Protein 9GRO (pdb70)

Foldseek 3Di:
DAFQEKEKEWEFFDWWFKDKDKDKAQFVLLVCLCVPDQAKDKFQDLVNLVVVLVSLVVCLVVVSDDNVSSVVVSVVSVVASPPPPWMWIWGFDADPVRDGRMIMTMIMDIGAHDLLRLVQLLLQLQVVLVVCVVRPNLQLVFEAAEFEPRNSLVVSVVSSVCNNVVHDDDDPVRYHYDNVAFPWDCLCVVVLVVLQVVCLCQQQPPDDDDDQADADPPDDGNVVLLVVLLVLLVLQVVLLCVCVVPHDLQPQDPDADVVRGVVNVCVLSVVLNVQSNHRNRHRLVCLSSVLSNVLVCLLRVLSSVCPSSPNVVPPSVVSNNVSSVSSCLRPVLCSCPRDLVSLLVSLCSTRVVVVVVSLVVVVVSLVDPTGYYYYYRHHPVNVSSVVSLQVSLPDDWPDDPSPDDAADHTKMKMWIKDWDCPPDNDIWIWIWIKIWSFQDDPCSSPDDDDNSSYGHTDDIDTTDDTDTSVVSVCSSVVSSVD/DVLWAFQAKEKEWAFFDWWFKDKDKDQADFVLLVVLCVPDQAKDKFQDLVSLVVVLVSLVVCCVVVRTDNVSSVVVSVVSVVPSPPRAWMWIWHPNTMIMTMGIRGHDLLRLVQLLVQLQVVLVVCVVRDNCQLVFEAAEFEPDRRLVVSRQSSNCNNVVHPDDDPVRYHYDNVAFPFDCLLVVLLVVQQVVQFVQQDDPHAQDPPFPADPPDDGNVVLLVLLLVLLVLQVVLLVVLVVPDPLCVQDVDADPPGGVVNLCVLSVVLNVQSNDSSSDGLVSLVSVLSSLLVCLLRPLSNVCSSSPPVPCPSVVSSNVSSVNVCSRGVLCSCHDDLVSLLVSLCSGRVVVVVVSLVVLVVSVPDPHYYYYYYRHHPSNVSSVVSLLVSLPDDWPDDPSPDDAQDHTKMKMWIKIWGADPVRDIFIWTWIKIWSFQDDPCSNPDDHDNSSYGHTDDIDTTDDTHGSVVSSVSSVVSNPPD

Solvent-accessible surface area: 43621 Å² total

Structure (mmCIF, N/CA/C/O backbone):
data_9GRO
#
_entry.id   9GRO
#
_cell.length_a   114.586
_cell.length_b   114.586
_cell.length_c   172.179
_cell.angle_alpha   90.00
_cell.angle_beta   90.00
_cell.angle_gamma   120.00
#
_symmetry.space_group_name_H-M   'P 31 2 1'
#
loop_
_entity.id
_entity.type
_entity.pdbx_description
1 polymer 'Inositol hexakisphosphate and diphosphoinositol-pentakisphosphate kinase'
2 non-polymer 'ZINC ION'
3 non-polymer SPERMINE
4 non-polymer L-ornithine
5 non-polymer 1,4-DIAMINOBUTANE
6 non-polymer 1,2-ETHANEDIOL
7 non-polymer '(1R,3S,4R,5S,6R)-2,4,5,6-tetrakis(phosphonooxy)cyclohexane-1,3-diyl bis[trihydrogen (diphosphate)]'
8 non-polymer (2S)-hexane-1,2,6-triol
9 water water
#
loop_
_atom_site.group_PDB
_atom_site.id
_atom_site.type_symbol
_atom_site.label_atom_id
_atom_site.label_alt_id
_atom_site.label_comp_id
_atom_site.label_asym_id
_atom_site.label_entity_id
_atom_site.label_seq_id
_atom_site.pdbx_PDB_ins_code
_atom_site.Cartn_x
_atom_site.Cartn_y
_atom_site.Cartn_z
_atom_site.occupancy
_atom_site.B_iso_or_equiv
_atom_site.auth_seq_id
_atom_site.auth_comp_id
_atom_site.auth_asym_id
_atom_site.auth_atom_id
_atom_site.pdbx_PDB_model_num
ATOM 1 N N . TRP A 1 4 ? 2.752 -47.037 9.114 1.00 140.47 537 TRP A N 1
ATOM 2 C CA . TRP A 1 4 ? 2.922 -46.077 8.030 1.00 135.49 537 TRP A CA 1
ATOM 3 C C . TRP A 1 4 ? 3.807 -46.651 6.928 1.00 144.23 537 TRP A C 1
ATOM 4 O O . TRP A 1 4 ? 4.717 -47.437 7.192 1.00 140.85 537 TRP A O 1
ATOM 24 N N . VAL A 1 5 ? 3.526 -46.254 5.690 1.00 148.04 538 VAL A N 1
ATOM 25 C CA . VAL A 1 5 ? 4.272 -46.715 4.525 1.00 133.43 538 VAL A CA 1
ATOM 26 C C . VAL A 1 5 ? 4.505 -45.529 3.600 1.00 117.93 538 VAL A C 1
ATOM 27 O O . VAL A 1 5 ? 3.647 -44.650 3.470 1.00 114.23 538 VAL A O 1
ATOM 40 N N . PHE A 1 6 ? 5.669 -45.510 2.958 1.00 112.01 539 PHE A N 1
ATOM 41 C CA . PHE A 1 6 ? 6.058 -44.376 2.132 1.00 107.90 539 PHE A CA 1
ATOM 42 C C . PHE A 1 6 ? 5.215 -44.313 0.865 1.00 109.95 539 PHE A C 1
ATOM 43 O O . PHE A 1 6 ? 4.976 -45.326 0.205 1.00 112.95 539 PHE A O 1
ATOM 60 N N . LYS A 1 7 ? 4.764 -43.103 0.529 1.00 109.18 540 LYS A N 1
ATOM 61 C CA . LYS A 1 7 ? 3.944 -42.851 -0.651 1.00 114.07 540 LYS A CA 1
ATOM 62 C C . LYS A 1 7 ? 4.580 -41.868 -1.620 1.00 108.39 540 LYS A C 1
ATOM 63 O O . LYS A 1 7 ? 4.487 -42.063 -2.834 1.00 105.77 540 LYS A O 1
ATOM 82 N N . GLY A 1 8 ? 5.226 -40.816 -1.122 1.00 108.08 541 GLY A N 1
ATOM 83 C CA . GLY A 1 8 ? 5.783 -39.811 -2.011 1.00 109.92 541 GLY A CA 1
ATOM 84 C C . GLY A 1 8 ? 6.799 -38.938 -1.312 1.00 103.15 541 GLY A C 1
ATOM 85 O O . GLY A 1 8 ? 6.925 -38.942 -0.085 1.00 101.37 541 GLY A O 1
ATOM 89 N N . LEU A 1 9 ? 7.530 -38.177 -2.127 1.00 101.67 542 LEU A N 1
ATOM 90 C CA . LEU A 1 9 ? 8.563 -37.272 -1.639 1.00 83.92 542 LEU A CA 1
ATOM 91 C C . LEU A 1 9 ? 8.559 -36.001 -2.474 1.00 79.17 542 LEU A C 1
ATOM 92 O O . LEU A 1 9 ? 8.587 -36.064 -3.707 1.00 86.30 542 LEU A O 1
ATOM 108 N N . ALA A 1 10 ? 8.527 -34.855 -1.797 1.00 78.49 543 ALA A N 1
ATOM 109 C CA . ALA A 1 10 ? 8.691 -33.543 -2.426 1.00 77.34 543 ALA A CA 1
ATOM 110 C C . ALA A 1 10 ? 9.943 -32.916 -1.820 1.00 76.50 543 ALA A C 1
ATOM 111 O O . ALA A 1 10 ? 9.919 -32.449 -0.678 1.00 81.03 543 ALA A O 1
ATOM 118 N N . ILE A 1 11 ? 11.031 -32.902 -2.588 1.00 75.66 544 ILE A N 1
ATOM 119 C CA . ILE A 1 11 ? 12.341 -32.488 -2.102 1.00 66.58 544 ILE A CA 1
ATOM 120 C C . ILE A 1 11 ? 12.779 -31.252 -2.872 1.00 67.20 544 ILE A C 1
ATOM 121 O O . ILE A 1 11 ? 12.789 -31.253 -4.109 1.00 64.89 544 ILE A O 1
ATOM 137 N N . ILE A 1 12 ? 13.134 -30.200 -2.139 1.00 66.68 545 ILE A N 1
ATOM 138 C CA . ILE A 1 12 ? 13.688 -28.977 -2.708 1.00 63.39 545 ILE A CA 1
ATOM 139 C C . ILE A 1 12 ? 15.190 -29.002 -2.474 1.00 64.55 545 ILE A C 1
ATOM 140 O O . ILE A 1 12 ? 15.645 -29.242 -1.348 1.00 66.45 545 ILE A O 1
ATOM 156 N N . ILE A 1 13 ? 15.962 -28.763 -3.530 1.00 62.67 546 ILE A N 1
ATOM 157 C CA . ILE A 1 13 ? 17.409 -28.936 -3.503 1.00 59.06 546 ILE A CA 1
ATOM 158 C C . ILE A 1 13 ? 18.066 -27.662 -4.011 1.00 63.91 546 ILE A C 1
ATOM 159 O O . ILE A 1 13 ? 17.734 -27.177 -5.098 1.00 65.31 546 ILE A O 1
ATOM 175 N N . ALA A 1 14 ? 18.999 -27.126 -3.229 1.00 56.79 547 ALA A N 1
ATOM 176 C CA . ALA A 1 14 ? 19.740 -25.946 -3.641 1.00 53.80 547 ALA A CA 1
ATOM 177 C C . ALA A 1 14 ? 20.903 -26.342 -4.550 1.00 58.29 547 ALA A C 1
ATOM 178 O O . ALA A 1 14 ? 21.243 -27.519 -4.699 1.00 55.29 547 ALA A O 1
ATOM 185 N N . ALA A 1 15 ? 21.515 -25.335 -5.164 1.00 54.72 548 ALA A N 1
ATOM 186 C CA . ALA A 1 15 ? 22.598 -25.574 -6.105 1.00 49.11 548 ALA A CA 1
ATOM 187 C C . ALA A 1 15 ? 23.830 -26.126 -5.398 1.00 52.92 548 ALA A C 1
ATOM 188 O O . ALA A 1 15 ? 24.068 -25.865 -4.215 1.00 50.60 548 ALA A O 1
ATOM 195 N N . ALA A 1 16 ? 24.623 -26.894 -6.142 1.00 54.07 549 ALA A N 1
ATOM 196 C CA . ALA A 1 16 ? 25.861 -27.457 -5.623 1.00 58.49 549 ALA A CA 1
ATOM 197 C C . ALA A 1 16 ? 26.954 -26.385 -5.643 1.00 56.30 549 ALA A C 1
ATOM 198 O O . ALA A 1 16 ? 26.702 -25.210 -5.925 1.00 56.73 549 ALA A O 1
ATOM 205 N N . ASP A 1 17 ? 28.191 -26.791 -5.355 1.00 52.01 550 ASP A N 1
ATOM 206 C CA . ASP A 1 17 ? 29.301 -25.853 -5.229 1.00 57.14 550 ASP A CA 1
ATOM 207 C C . ASP A 1 17 ? 29.429 -24.981 -6.472 1.00 54.56 550 ASP A C 1
ATOM 208 O O . ASP A 1 17 ? 29.346 -25.464 -7.603 1.00 53.29 550 ASP A O 1
ATOM 217 N N . ALA A 1 18 ? 29.637 -23.683 -6.250 1.00 52.49 551 ALA A N 1
ATOM 218 C CA . ALA A 1 18 ? 29.703 -22.709 -7.330 1.00 54.99 551 ALA A CA 1
ATOM 219 C C . ALA A 1 18 ? 30.735 -21.644 -6.991 1.00 54.18 551 ALA A C 1
ATOM 220 O O . ALA A 1 18 ? 31.135 -21.482 -5.836 1.00 48.32 551 ALA A O 1
ATOM 227 N N . THR A 1 19 ? 31.169 -20.918 -8.019 1.00 53.18 552 THR A N 1
ATOM 228 C CA . THR A 1 19 ? 32.125 -19.842 -7.821 1.00 53.74 552 THR A CA 1
ATOM 229 C C . THR A 1 19 ? 31.454 -18.666 -7.114 1.00 54.64 552 THR A C 1
ATOM 230 O O . THR A 1 19 ? 30.231 -18.513 -7.163 1.00 56.04 552 THR A O 1
ATOM 241 N N . PRO A 1 20 ? 32.238 -17.819 -6.446 1.00 56.08 553 PRO A N 1
ATOM 242 C CA . PRO A 1 20 ? 31.636 -16.734 -5.661 1.00 54.08 553 PRO A CA 1
ATOM 243 C C . PRO A 1 20 ? 30.796 -15.805 -6.524 1.00 54.88 553 PRO A C 1
ATOM 244 O O . PRO A 1 20 ? 31.175 -15.446 -7.641 1.00 61.31 553 PRO A O 1
ATOM 255 N N . LYS A 1 21 ? 29.643 -15.413 -5.986 1.00 60.13 554 LYS A N 1
ATOM 256 C CA . LYS A 1 21 ? 28.806 -14.406 -6.621 1.00 59.83 554 LYS A CA 1
ATOM 257 C C . LYS A 1 21 ? 29.305 -13.018 -6.238 1.00 55.07 554 LYS A C 1
ATOM 258 O O . LYS A 1 21 ? 29.497 -12.723 -5.054 1.00 69.77 554 LYS A O 1
ATOM 277 N N . GLN A 1 22 ? 29.519 -12.169 -7.238 1.00 54.07 555 GLN A N 1
ATOM 278 C CA . GLN A 1 22 ? 29.984 -10.808 -7.022 1.00 63.91 555 GLN A CA 1
ATOM 279 C C . GLN A 1 22 ? 29.159 -9.856 -7.873 1.00 61.55 555 GLN A C 1
ATOM 280 O O . GLN A 1 22 ? 28.718 -10.207 -8.971 1.00 60.85 555 GLN A O 1
ATOM 294 N N . LYS A 1 23 ? 28.943 -8.648 -7.356 1.00 58.01 556 LYS A N 1
ATOM 295 C CA . LYS A 1 23 ? 28.150 -7.671 -8.084 1.00 56.23 556 LYS A CA 1
ATOM 296 C C . LYS A 1 23 ? 28.569 -6.256 -7.721 1.00 57.36 556 LYS A C 1
ATOM 297 O O . LYS A 1 23 ? 28.942 -5.978 -6.578 1.00 59.98 556 LYS A O 1
ATOM 316 N N . PHE A 1 24 ? 28.509 -5.374 -8.715 1.00 56.66 557 PHE A N 1
ATOM 317 C CA . PHE A 1 24 ? 28.554 -3.933 -8.523 1.00 49.27 557 PHE A CA 1
ATOM 318 C C . PHE A 1 24 ? 27.164 -3.371 -8.791 1.00 56.02 557 PHE A C 1
ATOM 319 O O . PHE A 1 24 ? 26.514 -3.748 -9.772 1.00 57.79 557 PHE A O 1
ATOM 336 N N . LYS A 1 25 ? 26.707 -2.474 -7.923 1.00 60.35 558 LYS A N 1
ATOM 337 C CA . LYS A 1 25 ? 25.400 -1.850 -8.076 1.00 56.62 558 LYS A CA 1
ATOM 338 C C . LYS A 1 25 ? 25.546 -0.345 -7.927 1.00 55.24 558 LYS A C 1
ATOM 339 O O . LYS A 1 25 ? 26.159 0.133 -6.968 1.00 55.27 558 LYS A O 1
ATOM 358 N N . HIS A 1 26 ? 24.990 0.392 -8.886 1.00 57.31 559 HIS A N 1
ATOM 359 C CA . HIS A 1 26 ? 24.923 1.843 -8.818 1.00 55.66 559 HIS A CA 1
ATOM 360 C C . HIS A 1 26 ? 23.668 2.297 -9.549 1.00 60.19 559 HIS A C 1
ATOM 361 O O . HIS A 1 26 ? 23.217 1.650 -10.498 1.00 55.20 559 HIS A O 1
ATOM 375 N N . SER A 1 27 ? 23.108 3.416 -9.099 1.00 58.48 560 SER A N 1
ATOM 376 C CA . SER A 1 27 ? 21.878 3.958 -9.655 1.00 59.04 560 SER A CA 1
ATOM 377 C C . SER A 1 27 ? 22.170 5.275 -10.360 1.00 61.08 560 SER A C 1
ATOM 378 O O . SER A 1 27 ? 22.911 6.118 -9.843 1.00 57.89 560 SER A O 1
ATOM 386 N N . PHE A 1 28 ? 21.588 5.441 -11.545 1.00 53.24 561 PHE A N 1
ATOM 387 C CA . PHE A 1 28 ? 21.773 6.635 -12.352 1.00 58.86 561 PHE A CA 1
ATOM 388 C C . PHE A 1 28 ? 20.419 7.149 -12.815 1.00 58.15 561 PHE A C 1
ATOM 389 O O . PHE A 1 28 ? 19.464 6.382 -12.972 1.00 56.60 561 PHE A O 1
ATOM 406 N N . THR A 1 29 ? 20.349 8.464 -13.025 1.00 62.17 562 THR A N 1
ATOM 407 C CA . THR A 1 29 ? 19.142 9.116 -13.509 1.00 60.63 562 THR A CA 1
ATOM 408 C C . THR A 1 29 ? 19.306 9.741 -14.888 1.00 57.26 562 THR A C 1
ATOM 409 O O . THR A 1 29 ? 18.311 10.194 -15.462 1.00 60.36 562 THR A O 1
ATOM 420 N N . SER A 1 30 ? 20.521 9.778 -15.430 1.00 60.92 563 SER A N 1
ATOM 421 C CA . SER A 1 30 ? 20.752 10.440 -16.706 1.00 57.98 563 SER A CA 1
ATOM 422 C C . SER A 1 30 ? 20.027 9.705 -17.832 1.00 60.84 563 SER A C 1
ATOM 423 O O . SER A 1 30 ? 19.835 8.488 -17.769 1.00 59.24 563 SER A O 1
ATOM 431 N N . PRO A 1 31 ? 19.614 10.426 -18.882 1.00 66.55 564 PRO A N 1
ATOM 432 C CA . PRO A 1 31 ? 18.835 9.767 -19.946 1.00 63.97 564 PRO A CA 1
ATOM 433 C C . PRO A 1 31 ? 19.540 8.588 -20.596 1.00 65.42 564 PRO A C 1
ATOM 434 O O . PRO A 1 31 ? 18.883 7.590 -20.919 1.00 67.22 564 PRO A O 1
ATOM 445 N N . ILE A 1 32 ? 20.859 8.664 -20.798 1.00 58.40 565 ILE A N 1
ATOM 446 C CA . ILE A 1 32 ? 21.560 7.565 -21.457 1.00 57.79 565 ILE A CA 1
ATOM 447 C C . ILE A 1 32 ? 21.413 6.283 -20.645 1.00 65.33 565 ILE A C 1
ATOM 448 O O . ILE A 1 32 ? 21.287 5.187 -21.204 1.00 61.81 565 ILE A O 1
ATOM 464 N N . PHE A 1 33 ? 21.438 6.397 -19.315 1.00 57.32 566 PHE A N 1
ATOM 465 C CA . PHE A 1 33 ? 21.234 5.223 -18.474 1.00 55.47 566 PHE A CA 1
ATOM 466 C C . PHE A 1 33 ? 19.780 4.766 -18.506 1.00 58.16 566 PHE A C 1
ATOM 467 O O . PHE A 1 33 ? 19.503 3.561 -18.518 1.00 57.84 566 PHE A O 1
ATOM 484 N N . ILE A 1 34 ? 18.838 5.712 -18.530 1.00 58.09 567 ILE A N 1
ATOM 485 C CA . ILE A 1 34 ? 17.430 5.339 -18.614 1.00 61.40 567 ILE A CA 1
ATOM 486 C C . ILE A 1 34 ? 17.139 4.657 -19.946 1.00 59.83 567 ILE A C 1
ATOM 487 O O . ILE A 1 34 ? 16.300 3.751 -20.018 1.00 65.38 567 ILE A O 1
ATOM 503 N N . SER A 1 35 ? 17.817 5.075 -21.019 1.00 58.62 568 SER A N 1
ATOM 504 C CA . SER A 1 35 ? 17.564 4.499 -22.334 1.00 65.06 568 SER A CA 1
ATOM 505 C C . SER A 1 35 ? 17.951 3.027 -22.411 1.00 62.07 568 SER A C 1
ATOM 506 O O . SER A 1 35 ? 17.461 2.318 -23.297 1.00 73.89 568 SER A O 1
ATOM 514 N N . LEU A 1 36 ? 18.817 2.553 -21.512 1.00 66.86 569 LEU A N 1
ATOM 515 C CA . LEU A 1 36 ? 19.188 1.142 -21.524 1.00 58.55 569 LEU A CA 1
ATOM 516 C C . LEU A 1 36 ? 17.979 0.249 -21.283 1.00 66.66 569 LEU A C 1
ATOM 517 O O . LEU A 1 36 ? 17.950 -0.897 -21.746 1.00 67.64 569 LEU A O 1
ATOM 533 N N . LEU A 1 37 ? 16.973 0.753 -20.564 1.00 61.14 570 LEU A N 1
ATOM 534 C CA . LEU A 1 37 ? 15.749 -0.008 -20.350 1.00 70.72 570 LEU A CA 1
ATOM 535 C C . LEU A 1 37 ? 14.960 -0.208 -21.637 1.00 74.36 570 LEU A C 1
ATOM 536 O O . LEU A 1 37 ? 14.117 -1.109 -21.697 1.00 74.04 570 LEU A O 1
ATOM 552 N N . LYS A 1 38 ? 15.217 0.603 -22.663 1.00 74.41 571 LYS A N 1
ATOM 553 C CA . LYS A 1 38 ? 14.513 0.508 -23.941 1.00 80.38 571 LYS A CA 1
ATOM 554 C C . LYS A 1 38 ? 13.000 0.502 -23.733 1.00 76.57 571 LYS A C 1
ATOM 555 O O . LYS A 1 38 ? 12.271 -0.336 -24.270 1.00 73.14 571 LYS A O 1
ATOM 574 N N . GLY A 1 39 ? 12.531 1.450 -22.923 1.00 72.70 572 GLY A N 1
ATOM 575 C CA . GLY A 1 39 ? 11.115 1.649 -22.702 1.00 57.47 572 GLY A CA 1
ATOM 576 C C . GLY A 1 39 ? 10.496 0.768 -21.642 1.00 66.57 572 GLY A C 1
ATOM 577 O O . GLY A 1 39 ? 9.376 1.058 -21.199 1.00 72.98 572 GLY A O 1
ATOM 581 N N . HIS A 1 40 ? 11.174 -0.291 -21.215 1.00 76.54 573 HIS A N 1
ATOM 582 C CA . HIS A 1 40 ? 10.630 -1.152 -20.175 1.00 71.32 573 HIS A CA 1
ATOM 583 C C . HIS A 1 40 ? 10.537 -0.400 -18.853 1.00 77.09 573 HIS A C 1
ATOM 584 O O . HIS A 1 40 ? 11.408 0.405 -18.512 1.00 83.07 573 HIS A O 1
ATOM 598 N N . LYS A 1 41 ? 9.463 -0.666 -18.107 1.00 76.10 574 LYS A N 1
ATOM 599 C CA . LYS A 1 41 ? 9.267 -0.111 -16.774 1.00 81.03 574 LYS A CA 1
ATOM 600 C C . LYS A 1 41 ? 9.282 -1.197 -15.703 1.00 79.69 574 LYS A C 1
ATOM 601 O O . LYS A 1 41 ? 8.763 -0.992 -14.601 1.00 83.83 574 LYS A O 1
ATOM 620 N N . GLU A 1 42 ? 9.867 -2.349 -16.017 1.00 80.16 575 GLU A N 1
ATOM 621 C CA . GLU A 1 42 ? 10.081 -3.442 -15.081 1.00 83.52 575 GLU A CA 1
ATOM 622 C C . GLU A 1 42 ? 11.528 -3.899 -15.215 1.00 74.21 575 GLU A C 1
ATOM 623 O O . GLU A 1 42 ? 12.246 -3.492 -16.132 1.00 76.21 575 GLU A O 1
ATOM 635 N N . GLU A 1 43 ? 11.964 -4.745 -14.285 1.00 81.73 576 GLU A N 1
ATOM 636 C CA . GLU A 1 43 ? 13.353 -5.181 -14.291 1.00 73.74 576 GLU A CA 1
ATOM 637 C C . GLU A 1 43 ? 13.704 -5.846 -15.616 1.00 77.29 576 GLU A C 1
ATOM 638 O O . GLU A 1 43 ? 12.936 -6.648 -16.153 1.00 86.42 576 GLU A O 1
ATOM 650 N N . VAL A 1 44 ? 14.881 -5.509 -16.137 1.00 76.71 577 VAL A N 1
ATOM 651 C CA . VAL A 1 44 ? 15.377 -6.024 -17.407 1.00 75.58 577 VAL A CA 1
ATOM 652 C C . VAL A 1 44 ? 16.711 -6.710 -17.149 1.00 71.06 577 VAL A C 1
ATOM 653 O O . VAL A 1 44 ? 17.595 -6.133 -16.504 1.00 76.80 577 VAL A O 1
ATOM 666 N N . VAL A 1 45 ? 16.853 -7.934 -17.649 1.00 75.86 578 VAL A N 1
ATOM 667 C CA . VAL A 1 45 ? 18.071 -8.721 -17.498 1.00 73.50 578 VAL A CA 1
ATOM 668 C C . VAL A 1 45 ? 18.740 -8.830 -18.860 1.00 70.16 578 VAL A C 1
ATOM 669 O O . VAL A 1 45 ? 18.075 -9.110 -19.865 1.00 69.60 578 VAL A O 1
ATOM 682 N N . ILE A 1 46 ? 20.050 -8.603 -18.895 1.00 63.71 579 ILE A N 1
ATOM 683 C CA . ILE A 1 46 ? 20.840 -8.665 -20.121 1.00 56.67 579 ILE A CA 1
ATOM 684 C C . ILE A 1 46 ? 21.882 -9.761 -19.945 1.00 59.29 579 ILE A C 1
ATOM 685 O O . ILE A 1 46 ? 22.697 -9.703 -19.015 1.00 55.02 579 ILE A O 1
ATOM 701 N N . ARG A 1 47 ? 21.857 -10.754 -20.837 1.00 61.12 580 ARG A N 1
ATOM 702 C CA A ARG A 1 47 ? 22.779 -11.878 -20.747 0.44 65.07 580 ARG A CA 1
ATOM 703 C CA B ARG A 1 47 ? 22.769 -11.888 -20.750 0.56 65.27 580 ARG A CA 1
ATOM 704 C C . ARG A 1 47 ? 23.524 -12.101 -22.056 1.00 58.71 580 ARG A C 1
ATOM 705 O O . ARG A 1 47 ? 24.674 -12.551 -22.050 1.00 71.04 580 ARG A O 1
ATOM 746 N N . ASN A 1 48 ? 22.884 -11.793 -23.182 1.00 68.41 581 ASN A N 1
ATOM 747 C CA . ASN A 1 48 ? 23.526 -11.996 -24.475 1.00 62.94 581 ASN A CA 1
ATOM 748 C C . ASN A 1 48 ? 24.828 -11.208 -24.544 1.00 59.94 581 ASN A C 1
ATOM 749 O O . ASN A 1 48 ? 24.867 -10.017 -24.221 1.00 69.03 581 ASN A O 1
ATOM 760 N N . VAL A 1 49 ? 25.897 -11.880 -24.977 1.00 56.76 582 VAL A N 1
ATOM 761 C CA . VAL A 1 49 ? 27.220 -11.262 -24.966 1.00 63.16 582 VAL A CA 1
ATOM 762 C C . VAL A 1 49 ? 27.244 -10.032 -25.865 1.00 59.14 582 VAL A C 1
ATOM 763 O O . VAL A 1 49 ? 27.873 -9.018 -25.537 1.00 63.27 582 VAL A O 1
ATOM 776 N N . ASN A 1 50 ? 26.567 -10.101 -27.013 1.00 68.07 583 ASN A N 1
ATOM 777 C CA . ASN A 1 50 ? 26.551 -8.964 -27.928 1.00 66.71 583 ASN A CA 1
ATOM 778 C C . ASN A 1 50 ? 25.820 -7.773 -27.316 1.00 56.92 583 ASN A C 1
ATOM 779 O O . ASN A 1 50 ? 26.249 -6.625 -27.480 1.00 58.90 583 ASN A O 1
ATOM 790 N N . ASP A 1 51 ? 24.718 -8.024 -26.605 1.00 58.18 584 ASP A N 1
ATOM 791 C CA . ASP A 1 51 ? 24.032 -6.939 -25.911 1.00 59.40 584 ASP A CA 1
ATOM 792 C C . ASP A 1 51 ? 24.909 -6.349 -24.813 1.00 66.39 584 ASP A C 1
ATOM 793 O O . ASP A 1 51 ? 24.867 -5.141 -24.557 1.00 56.19 584 ASP A O 1
ATOM 802 N N . LEU A 1 52 ? 25.707 -7.188 -24.145 1.00 55.52 585 LEU A N 1
ATOM 803 C CA . LEU A 1 52 ? 26.632 -6.678 -23.137 1.00 59.16 585 LEU A CA 1
ATOM 804 C C . LEU A 1 52 ? 27.701 -5.793 -23.768 1.00 46.97 585 LEU A C 1
ATOM 805 O O . LEU A 1 52 ? 28.134 -4.806 -23.164 1.00 55.82 585 LEU A O 1
ATOM 821 N N . LYS A 1 53 ? 28.146 -6.131 -24.982 1.00 54.64 586 LYS A N 1
ATOM 822 C CA . LYS A 1 53 ? 29.112 -5.279 -25.670 1.00 55.74 586 LYS A CA 1
ATOM 823 C C . LYS A 1 53 ? 28.496 -3.931 -26.022 1.00 49.91 586 LYS A C 1
ATOM 824 O O . LYS A 1 53 ? 29.174 -2.898 -25.966 1.00 52.23 586 LYS A O 1
ATOM 843 N N . ILE A 1 54 ? 27.210 -3.917 -26.380 1.00 49.27 587 ILE A N 1
ATOM 844 C CA . ILE A 1 54 ? 26.529 -2.653 -26.647 1.00 48.96 587 ILE A CA 1
ATOM 845 C C . ILE A 1 54 ? 26.447 -1.815 -25.376 1.00 61.03 587 ILE A C 1
ATOM 846 O O . ILE A 1 54 ? 26.716 -0.608 -25.392 1.00 55.88 587 ILE A O 1
ATOM 862 N N . VAL A 1 55 ? 26.079 -2.440 -24.254 1.00 53.04 588 VAL A N 1
ATOM 863 C CA . VAL A 1 55 ? 26.008 -1.708 -22.992 1.00 49.37 588 VAL A CA 1
ATOM 864 C C . VAL A 1 55 ? 27.382 -1.170 -22.618 1.00 53.10 588 VAL A C 1
ATOM 865 O O . VAL A 1 55 ? 27.513 -0.037 -22.137 1.00 55.99 588 VAL A O 1
ATOM 878 N N . LEU A 1 56 ? 28.430 -1.972 -22.830 1.00 50.17 589 LEU A N 1
ATOM 879 C CA . LEU A 1 56 ? 29.784 -1.495 -22.573 1.00 56.93 589 LEU A CA 1
ATOM 880 C C . LEU A 1 56 ? 30.064 -0.218 -23.353 1.00 51.06 589 LEU A C 1
ATOM 881 O O . LEU A 1 56 ? 30.624 0.742 -22.811 1.00 52.52 589 LEU A O 1
ATOM 897 N N . GLN A 1 57 ? 29.674 -0.186 -24.628 1.00 50.37 590 GLN A N 1
ATOM 898 C CA . GLN A 1 57 ? 29.858 1.026 -25.419 1.00 52.42 590 GLN A CA 1
ATOM 899 C C . GLN A 1 57 ? 29.053 2.179 -24.835 1.00 54.66 590 GLN A C 1
ATOM 900 O O . GLN A 1 57 ? 29.536 3.316 -24.773 1.00 51.28 590 GLN A O 1
ATOM 914 N N . ALA A 1 58 ? 27.824 1.905 -24.393 1.00 55.70 591 ALA A N 1
ATOM 915 C CA . ALA A 1 58 ? 27.024 2.943 -23.753 1.00 52.30 591 ALA A CA 1
ATOM 916 C C . ALA A 1 58 ? 27.710 3.467 -22.498 1.00 53.41 591 ALA A C 1
ATOM 917 O O . ALA A 1 58 ? 27.693 4.674 -22.229 1.00 55.75 591 ALA A O 1
ATOM 924 N N . LEU A 1 59 ? 28.314 2.573 -21.711 1.00 52.29 592 LEU A N 1
ATOM 925 C CA . LEU A 1 59 ? 29.022 3.010 -20.512 1.00 54.63 592 LEU A CA 1
ATOM 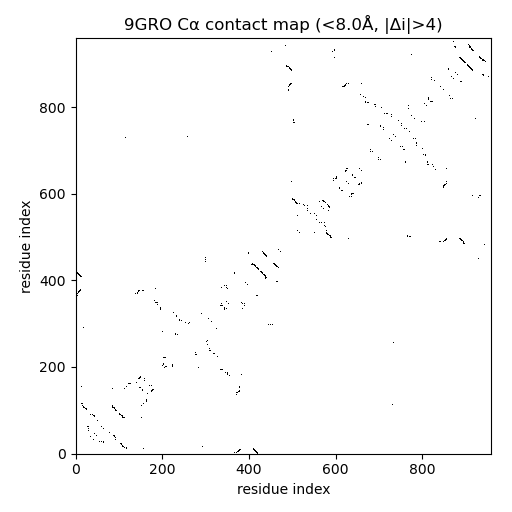926 C C . LEU A 1 59 ? 30.206 3.903 -20.867 1.00 47.71 592 LEU A C 1
ATOM 927 O O . LEU A 1 59 ? 30.480 4.888 -20.171 1.00 53.08 592 LEU A O 1
ATOM 943 N N . ARG A 1 60 ? 30.928 3.570 -21.939 1.00 57.75 593 ARG A N 1
ATOM 944 C CA . ARG A 1 60 ? 32.036 4.421 -22.363 1.00 58.22 593 ARG A CA 1
ATOM 945 C C . ARG A 1 60 ? 31.534 5.788 -22.812 1.00 60.53 593 ARG A C 1
ATOM 946 O O . ARG A 1 60 ? 32.190 6.807 -22.566 1.00 59.62 593 ARG A O 1
ATOM 967 N N . ILE A 1 61 ? 30.378 5.831 -23.479 1.00 59.75 594 ILE A N 1
ATOM 968 C CA . ILE A 1 61 ? 29.765 7.113 -23.819 1.00 60.11 594 ILE A CA 1
ATOM 969 C C . ILE A 1 61 ? 29.377 7.861 -22.550 1.00 58.75 594 ILE A C 1
ATOM 970 O O . ILE A 1 61 ? 29.659 9.055 -22.398 1.00 51.10 594 ILE A O 1
ATOM 986 N N . ALA A 1 62 ? 28.721 7.165 -21.618 1.00 54.38 595 ALA A N 1
ATOM 987 C CA . ALA A 1 62 ? 28.313 7.805 -20.373 1.00 63.07 595 ALA A CA 1
ATOM 988 C C . ALA A 1 62 ? 29.514 8.400 -19.650 1.00 53.91 595 ALA A C 1
ATOM 989 O O . ALA A 1 62 ? 29.442 9.516 -19.124 1.00 56.92 595 ALA A O 1
ATOM 996 N N . LEU A 1 63 ? 30.632 7.671 -19.625 1.00 54.70 596 LEU A N 1
ATOM 997 C CA . LEU A 1 63 ? 31.834 8.173 -18.968 1.00 53.33 596 LEU A CA 1
ATOM 998 C C . LEU A 1 63 ? 32.302 9.478 -19.601 1.00 60.96 596 LEU A C 1
ATOM 999 O O . LEU A 1 63 ? 32.552 10.467 -18.903 1.00 60.19 596 LEU A O 1
ATOM 1015 N N . ASP A 1 64 ? 32.421 9.500 -20.931 1.00 59.44 597 ASP A N 1
ATOM 1016 C CA . ASP A 1 64 ? 32.885 10.705 -21.612 1.00 56.76 597 ASP A CA 1
ATOM 1017 C C . ASP A 1 64 ? 31.917 11.865 -21.410 1.00 61.42 597 ASP A C 1
ATOM 1018 O O . ASP A 1 64 ? 32.341 13.009 -21.207 1.00 66.91 597 ASP A O 1
ATOM 1027 N N . GLU A 1 65 ? 30.615 11.593 -21.475 1.00 60.28 598 GLU A N 1
ATOM 1028 C CA . GLU A 1 65 ? 29.608 12.628 -21.291 1.00 59.12 598 GLU A CA 1
ATOM 1029 C C . GLU A 1 65 ? 29.426 13.033 -19.834 1.00 60.87 598 GLU A C 1
ATOM 1030 O O . GLU A 1 65 ? 28.707 14.002 -19.566 1.00 64.22 598 GLU A O 1
ATOM 1042 N N . LYS A 1 66 ? 30.050 12.326 -18.895 1.00 54.20 599 LYS A N 1
ATOM 1043 C CA . LYS A 1 66 ? 29.820 12.548 -17.470 1.00 60.84 599 LYS A CA 1
ATOM 1044 C C . LYS A 1 66 ? 28.327 12.478 -17.153 1.00 53.63 599 LYS A C 1
ATOM 1045 O O . LYS A 1 66 ? 27.759 13.349 -16.490 1.00 56.20 599 LYS A O 1
ATOM 1064 N N . ALA A 1 67 ? 27.687 11.414 -17.642 1.00 58.20 600 ALA A N 1
ATOM 1065 C CA . ALA A 1 67 ? 26.289 11.123 -17.341 1.00 54.01 600 ALA A CA 1
ATOM 1066 C C . ALA A 1 67 ? 26.112 10.503 -15.958 1.00 56.52 600 ALA A C 1
ATOM 1067 O O . ALA A 1 67 ? 25.047 9.945 -15.666 1.00 58.64 600 ALA A O 1
ATOM 1074 N N . GLY A 1 68 ? 27.135 10.594 -15.120 1.00 60.03 601 GLY A N 1
ATOM 1075 C CA . GLY A 1 68 ? 27.103 10.033 -13.787 1.00 56.58 601 GLY A CA 1
ATOM 1076 C C . GLY A 1 68 ? 28.486 10.128 -13.183 1.00 54.06 601 GLY A C 1
ATOM 1077 O O . GLY A 1 68 ? 29.434 10.596 -13.821 1.00 52.47 601 GLY A O 1
ATOM 1081 N N . ASN A 1 69 ? 28.586 9.678 -11.936 1.00 57.80 602 ASN A N 1
ATOM 1082 C CA . ASN A 1 69 ? 29.870 9.671 -11.240 1.00 53.04 602 ASN A CA 1
ATOM 1083 C C . ASN A 1 69 ? 30.910 8.986 -12.121 1.00 53.47 602 ASN A C 1
ATOM 1084 O O . ASN A 1 69 ? 30.851 7.764 -12.306 1.00 47.73 602 ASN A O 1
ATOM 1095 N N . PRO A 1 70 ? 31.868 9.728 -12.690 1.00 46.74 603 PRO A N 1
ATOM 1096 C CA . PRO A 1 70 ? 32.811 9.084 -13.624 1.00 63.66 603 PRO A CA 1
ATOM 1097 C C . PRO A 1 70 ? 33.611 7.954 -13.002 1.00 61.08 603 PRO A C 1
ATOM 1098 O O . PRO A 1 70 ? 33.848 6.933 -13.660 1.00 62.67 603 PRO A O 1
ATOM 1109 N N . ALA A 1 71 ? 34.031 8.103 -11.745 1.00 60.40 604 ALA A N 1
ATOM 1110 C CA . ALA A 1 71 ? 34.800 7.044 -11.101 1.00 63.74 604 ALA A CA 1
ATOM 1111 C C . ALA A 1 71 ? 33.978 5.767 -10.989 1.00 55.48 604 ALA A C 1
ATOM 1112 O O . ALA A 1 71 ? 34.493 4.664 -11.211 1.00 56.59 604 ALA A O 1
ATOM 1119 N N . LYS A 1 72 ? 32.694 5.895 -10.652 1.00 55.21 605 LYS A N 1
ATOM 1120 C CA . LYS A 1 72 ? 31.848 4.717 -10.511 1.00 51.08 605 LYS A CA 1
ATOM 1121 C C . LYS A 1 72 ? 31.476 4.127 -11.864 1.00 54.83 605 LYS A C 1
ATOM 1122 O O . LYS A 1 72 ? 31.231 2.920 -11.966 1.00 54.13 605 LYS A O 1
ATOM 1141 N N . ILE A 1 73 ? 31.410 4.956 -12.908 1.00 53.35 606 ILE A N 1
ATOM 1142 C CA . ILE A 1 73 ? 31.174 4.430 -14.249 1.00 49.39 606 ILE A CA 1
ATOM 1143 C C . ILE A 1 73 ? 32.406 3.688 -14.752 1.00 49.50 606 ILE A C 1
ATOM 1144 O O . ILE A 1 73 ? 32.293 2.671 -15.447 1.00 53.37 606 ILE A O 1
ATOM 1160 N N . LYS A 1 74 ? 33.600 4.183 -14.416 1.00 58.98 607 LYS A N 1
ATOM 1161 C CA . LYS A 1 74 ? 34.825 3.523 -14.858 1.00 56.46 607 LYS A CA 1
ATOM 1162 C C . LYS A 1 74 ? 34.889 2.086 -14.354 1.00 53.70 607 LYS A C 1
ATOM 1163 O O . LYS A 1 74 ? 35.198 1.162 -15.115 1.00 57.16 607 LYS A O 1
ATOM 1182 N N . VAL A 1 75 ? 34.604 1.877 -13.066 1.00 56.26 608 VAL A N 1
ATOM 1183 C CA . VAL A 1 75 ? 34.696 0.532 -12.505 1.00 51.36 608 VAL A CA 1
ATOM 1184 C C . VAL A 1 75 ? 33.681 -0.391 -13.171 1.00 59.08 608 VAL A C 1
ATOM 1185 O O . VAL A 1 75 ? 33.977 -1.558 -13.457 1.00 59.23 608 VAL A O 1
ATOM 1198 N N . LEU A 1 76 ? 32.471 0.112 -13.426 1.00 54.84 609 LEU A N 1
ATOM 1199 C CA . LEU A 1 76 ? 31.467 -0.696 -14.113 1.00 57.03 609 LEU A CA 1
ATOM 1200 C C . LEU A 1 76 ? 31.943 -1.089 -15.507 1.00 50.35 609 LEU A C 1
ATOM 1201 O O . LEU A 1 76 ? 31.857 -2.258 -15.900 1.00 52.09 609 LEU A O 1
ATOM 1217 N N . ALA A 1 77 ? 32.455 -0.119 -16.270 1.00 49.84 610 ALA A N 1
ATOM 1218 C CA . ALA A 1 77 ? 32.882 -0.398 -17.637 1.00 50.65 610 ALA A CA 1
ATOM 1219 C C . ALA A 1 77 ? 34.049 -1.376 -17.659 1.00 59.06 610 ALA A C 1
ATOM 1220 O O . ALA A 1 77 ? 34.057 -2.337 -18.437 1.00 58.34 610 ALA A O 1
ATOM 1227 N N . ASN A 1 78 ? 35.048 -1.148 -16.803 1.00 53.02 611 ASN A N 1
ATOM 1228 C CA . ASN A 1 78 ? 36.205 -2.036 -16.771 1.00 59.76 611 ASN A CA 1
ATOM 1229 C C . ASN A 1 78 ? 35.809 -3.438 -16.327 1.00 58.11 611 ASN A C 1
ATOM 1230 O O . ASN A 1 78 ? 36.284 -4.432 -16.889 1.00 55.41 611 ASN A O 1
ATOM 1241 N N . ALA A 1 79 ? 34.940 -3.540 -15.319 1.00 51.59 612 ALA A N 1
ATOM 1242 C CA . ALA A 1 79 ? 34.491 -4.853 -14.868 1.00 61.69 612 ALA A CA 1
ATOM 1243 C C . ALA A 1 79 ? 33.702 -5.569 -15.958 1.00 54.16 612 ALA A C 1
ATOM 1244 O O . ALA A 1 79 ? 33.883 -6.772 -16.178 1.00 57.66 612 ALA A O 1
ATOM 1251 N N . LEU A 1 80 ? 32.818 -4.845 -16.649 1.00 48.21 613 LEU A N 1
ATOM 1252 C CA . LEU A 1 80 ? 32.048 -5.457 -17.727 1.00 56.96 613 LEU A CA 1
ATOM 1253 C C . LEU A 1 80 ? 32.957 -5.920 -18.858 1.00 56.06 613 LEU A C 1
ATOM 1254 O O . LEU A 1 80 ? 32.776 -7.016 -19.402 1.00 59.40 613 LEU A O 1
ATOM 1270 N N . GLU A 1 81 ? 33.946 -5.102 -19.222 1.00 53.60 614 GLU A N 1
ATOM 1271 C CA . GLU A 1 81 ? 34.835 -5.463 -20.321 1.00 59.91 614 GLU A CA 1
ATOM 1272 C C . GLU A 1 81 ? 35.576 -6.760 -20.022 1.00 58.83 614 GLU A C 1
ATOM 1273 O O . GLU A 1 81 ? 35.765 -7.597 -20.913 1.00 55.48 614 GLU A O 1
ATOM 1285 N N . LYS A 1 82 ? 36.004 -6.946 -18.773 1.00 59.77 615 LYS A N 1
ATOM 1286 C CA . LYS A 1 82 ? 36.788 -8.123 -18.423 1.00 64.66 615 LYS A CA 1
ATOM 1287 C C . LYS A 1 82 ? 35.935 -9.378 -18.279 1.00 60.48 615 LYS A C 1
ATOM 1288 O O . LYS A 1 82 ? 36.446 -10.488 -18.467 1.00 67.91 615 LYS A O 1
ATOM 1307 N N . LYS A 1 83 ? 34.648 -9.234 -17.954 1.00 60.33 616 LYS A N 1
ATOM 1308 C CA . LYS A 1 83 ? 33.827 -10.370 -17.558 1.00 60.83 616 LYS A CA 1
ATOM 1309 C C . LYS A 1 83 ? 32.730 -10.735 -18.549 1.00 56.72 616 LYS A C 1
ATOM 1310 O O . LYS A 1 83 ? 32.142 -11.814 -18.417 1.00 57.06 616 LYS A O 1
ATOM 1329 N N . LEU A 1 84 ? 32.431 -9.880 -19.529 1.00 63.47 617 LEU A N 1
ATOM 1330 C CA . LEU A 1 84 ? 31.335 -10.181 -20.445 1.00 57.42 617 LEU A CA 1
ATOM 1331 C C . LEU A 1 84 ? 31.620 -11.404 -21.308 1.00 60.10 617 LEU A C 1
ATOM 1332 O O . LEU A 1 84 ? 30.687 -11.957 -21.901 1.00 61.61 617 LEU A O 1
ATOM 1348 N N . ASN A 1 85 ? 32.876 -11.835 -21.395 1.00 53.10 618 ASN A N 1
ATOM 1349 C CA . ASN A 1 85 ? 33.239 -13.055 -22.102 1.00 69.92 618 ASN A CA 1
ATOM 1350 C C . ASN A 1 85 ? 33.229 -14.281 -21.198 1.00 76.49 618 ASN A C 1
ATOM 1351 O O . ASN A 1 85 ? 33.616 -15.367 -21.643 1.00 69.77 618 ASN A O 1
ATOM 1362 N N . PHE A 1 86 ? 32.806 -14.133 -19.941 1.00 65.89 619 PHE A N 1
ATOM 1363 C CA . PHE A 1 86 ? 32.750 -15.238 -18.995 1.00 65.44 619 PHE A CA 1
ATOM 1364 C C . PHE A 1 86 ? 31.307 -15.669 -18.779 1.00 62.15 619 PHE A C 1
ATOM 1365 O O . PHE A 1 86 ? 30.437 -14.810 -18.576 1.00 66.11 619 PHE A O 1
ATOM 1382 N N . PRO A 1 87 ? 31.011 -16.969 -18.807 1.00 72.23 620 PRO A N 1
ATOM 1383 C CA . PRO A 1 87 ? 29.637 -17.410 -18.540 1.00 69.29 620 PRO A CA 1
ATOM 1384 C C . PRO A 1 87 ? 29.153 -16.938 -17.178 1.00 65.31 620 PRO A C 1
ATOM 1385 O O . PRO A 1 87 ? 29.913 -16.890 -16.208 1.00 62.68 620 PRO A O 1
ATOM 1396 N N . GLY A 1 88 ? 27.869 -16.590 -17.115 1.00 59.67 621 GLY A N 1
ATOM 1397 C CA . GLY A 1 88 ? 27.242 -16.147 -15.892 1.00 58.09 621 GLY A CA 1
ATOM 1398 C C . GLY A 1 88 ? 27.172 -14.646 -15.718 1.00 64.88 621 GLY A C 1
ATOM 1399 O O . GLY A 1 88 ? 26.457 -14.178 -14.823 1.00 67.78 621 GLY A O 1
ATOM 1403 N N . THR A 1 89 ? 27.889 -13.879 -16.537 1.00 57.58 622 THR A N 1
ATOM 1404 C CA . THR A 1 89 ? 27.871 -12.427 -16.425 1.00 59.83 622 THR A CA 1
ATOM 1405 C C . THR A 1 89 ? 26.567 -11.883 -16.996 1.00 60.03 622 THR A C 1
ATOM 1406 O O . THR A 1 89 ? 26.180 -12.226 -18.118 1.00 65.07 622 THR A O 1
ATOM 1417 N N . LYS A 1 90 ? 25.891 -11.032 -16.225 1.00 60.84 623 LYS A N 1
ATOM 1418 C CA . LYS A 1 90 ? 24.646 -10.427 -16.674 1.00 56.78 623 LYS A CA 1
ATOM 1419 C C . LYS A 1 90 ? 24.501 -9.046 -16.054 1.00 56.00 623 LYS A C 1
ATOM 1420 O O . LYS A 1 90 ? 25.193 -8.695 -15.094 1.00 54.51 623 LYS A O 1
ATOM 1439 N N . ILE A 1 91 ? 23.589 -8.262 -16.626 1.00 53.47 624 ILE A N 1
ATOM 1440 C CA . ILE A 1 91 ? 23.257 -6.929 -16.136 1.00 54.88 624 ILE A CA 1
ATOM 1441 C C . ILE A 1 91 ? 21.768 -6.899 -15.819 1.00 55.27 624 ILE A C 1
ATOM 1442 O O . ILE A 1 91 ? 20.949 -7.373 -16.615 1.00 53.20 624 ILE A O 1
ATOM 1458 N N . GLN A 1 92 ? 21.424 -6.339 -14.665 1.00 59.74 625 GLN A N 1
ATOM 1459 C CA . GLN A 1 92 ? 20.037 -6.145 -14.267 1.00 59.39 625 GLN A CA 1
ATOM 1460 C C . GLN A 1 92 ? 19.762 -4.654 -14.146 1.00 55.17 625 GLN A C 1
ATOM 1461 O O . GLN A 1 92 ? 20.516 -3.930 -13.487 1.00 61.72 625 GLN A O 1
ATOM 1475 N N . LEU A 1 93 ? 18.688 -4.201 -14.787 1.00 56.57 626 LEU A N 1
ATOM 1476 C CA . LEU A 1 93 ? 18.274 -2.803 -14.768 1.00 57.39 626 LEU A CA 1
ATOM 1477 C C . LEU A 1 93 ? 16.936 -2.724 -14.040 1.00 62.34 626 LEU A C 1
ATOM 1478 O O . LEU A 1 93 ? 15.910 -3.156 -14.573 1.00 71.20 626 LEU A O 1
ATOM 1494 N N . LYS A 1 94 ? 16.948 -2.172 -12.824 1.00 63.41 627 LYS A N 1
ATOM 1495 C CA . LYS A 1 94 ? 15.727 -2.043 -12.042 1.00 70.11 627 LYS A CA 1
ATOM 1496 C C . LYS A 1 94 ? 15.240 -0.604 -12.111 1.00 62.57 627 LYS A C 1
ATOM 1497 O O . LYS A 1 94 ? 15.839 0.272 -11.469 1.00 66.76 627 LYS A O 1
ATOM 1516 N N . PRO A 1 95 ? 14.182 -0.308 -12.863 1.00 65.54 628 PRO A N 1
ATOM 1517 C CA . PRO A 1 95 ? 13.690 1.072 -12.920 1.00 58.57 628 PRO A CA 1
ATOM 1518 C C . PRO A 1 95 ? 12.959 1.462 -11.647 1.00 65.57 628 PRO A C 1
ATOM 1519 O O . PRO A 1 95 ? 12.324 0.637 -10.986 1.00 74.37 628 PRO A O 1
ATOM 1530 N N . VAL A 1 96 ? 13.052 2.745 -11.312 1.00 65.96 629 VAL A N 1
ATOM 1531 C CA . VAL A 1 96 ? 12.330 3.329 -10.189 1.00 73.00 629 VAL A CA 1
ATOM 1532 C C . VAL A 1 96 ? 11.284 4.267 -10.771 1.00 81.07 629 VAL A C 1
ATOM 1533 O O . VAL A 1 96 ? 11.616 5.181 -11.536 1.00 75.49 629 VAL A O 1
ATOM 1546 N N . LEU A 1 97 ? 10.024 4.040 -10.417 1.00 85.36 630 LEU A N 1
ATOM 1547 C CA . LEU A 1 97 ? 8.912 4.768 -11.008 1.00 94.67 630 LEU A CA 1
ATOM 1548 C C . LEU A 1 97 ? 8.413 5.848 -10.057 1.00 95.72 630 LEU A C 1
ATOM 1549 O O . LEU A 1 97 ? 8.230 5.600 -8.859 1.00 85.56 630 LEU A O 1
ATOM 1565 N N . ASN A 1 98 ? 8.184 7.034 -10.602 1.00 101.50 631 ASN A N 1
ATOM 1566 C CA . ASN A 1 98 ? 7.619 8.139 -9.845 1.00 116.13 631 ASN A CA 1
ATOM 1567 C C . ASN A 1 98 ? 6.105 7.976 -9.748 1.00 113.03 631 ASN A C 1
ATOM 1568 O O . ASN A 1 98 ? 5.571 6.878 -9.967 1.00 104.87 631 ASN A O 1
ATOM 1579 N N . LYS A 1 99 ? 5.412 9.045 -9.401 1.00 119.63 632 LYS A N 1
ATOM 1580 C CA . LYS A 1 99 ? 3.993 8.935 -9.102 1.00 122.05 632 LYS A CA 1
ATOM 1581 C C . LYS A 1 99 ? 3.159 8.917 -10.373 1.00 118.23 632 LYS A C 1
ATOM 1582 O O . LYS A 1 99 ? 1.961 8.624 -10.315 1.00 116.15 632 LYS A O 1
ATOM 1601 N N . GLU A 1 100 ? 3.789 9.214 -11.510 1.00 122.34 633 GLU A N 1
ATOM 1602 C CA . GLU A 1 100 ? 3.169 9.205 -12.824 1.00 120.94 633 GLU A CA 1
ATOM 1603 C C . GLU A 1 100 ? 3.611 8.002 -13.652 1.00 117.82 633 GLU A C 1
ATOM 1604 O O . GLU A 1 100 ? 3.465 8.008 -14.879 1.00 109.47 633 GLU A O 1
ATOM 1616 N N . ASN A 1 101 ? 4.161 6.974 -13.005 1.00 116.09 634 ASN A N 1
ATOM 1617 C CA . ASN A 1 101 ? 4.631 5.776 -13.699 1.00 108.76 634 ASN A CA 1
ATOM 1618 C C . ASN A 1 101 ? 5.665 6.132 -14.768 1.00 108.74 634 ASN A C 1
ATOM 1619 O O . ASN A 1 101 ? 5.720 5.521 -15.838 1.00 101.64 634 ASN A O 1
ATOM 1630 N N . GLU A 1 102 ? 6.495 7.129 -14.474 1.00 105.22 635 GLU A N 1
ATOM 1631 C CA . GLU A 1 102 ? 7.619 7.495 -15.324 1.00 98.40 635 GLU A CA 1
ATOM 1632 C C . GLU A 1 102 ? 8.917 7.079 -14.644 1.00 91.56 635 GLU A C 1
ATOM 1633 O O . GLU A 1 102 ? 9.083 7.261 -13.433 1.00 91.04 635 GLU A O 1
ATOM 1645 N N . VAL A 1 103 ? 9.832 6.516 -15.428 1.00 87.28 636 VAL A N 1
ATOM 1646 C CA . VAL A 1 103 ? 11.110 6.057 -14.894 1.00 82.37 636 VAL A CA 1
ATOM 1647 C C . VAL A 1 103 ? 11.959 7.287 -14.583 1.00 70.54 636 VAL A C 1
ATOM 1648 O O . VAL A 1 103 ? 12.341 8.036 -15.486 1.00 71.79 636 VAL A O 1
ATOM 1661 N N . GLU A 1 104 ? 12.244 7.503 -13.298 1.00 72.46 637 GLU A N 1
ATOM 1662 C CA . GLU A 1 104 ? 13.096 8.602 -12.865 1.00 79.75 637 GLU A CA 1
ATOM 1663 C C . GLU A 1 104 ? 14.511 8.158 -12.523 1.00 76.53 637 GLU A C 1
ATOM 1664 O O . GLU A 1 104 ? 15.403 9.008 -12.424 1.00 71.98 637 GLU A O 1
ATOM 1676 N N . LYS A 1 105 ? 14.732 6.858 -12.346 1.00 67.87 638 LYS A N 1
ATOM 1677 C CA . LYS A 1 105 ? 16.027 6.336 -11.934 1.00 68.16 638 LYS A CA 1
ATOM 1678 C C . LYS A 1 105 ? 16.083 4.855 -12.275 1.00 68.59 638 LYS A C 1
ATOM 1679 O O . LYS A 1 105 ? 15.067 4.157 -12.232 1.00 67.91 638 LYS A O 1
ATOM 1698 N N . VAL A 1 106 ? 17.280 4.388 -12.625 1.00 64.26 639 VAL A N 1
ATOM 1699 C CA . VAL A 1 106 ? 17.517 2.987 -12.956 1.00 62.01 639 VAL A CA 1
ATOM 1700 C C . VAL A 1 106 ? 18.700 2.493 -12.138 1.00 61.57 639 VAL A C 1
ATOM 1701 O O . VAL A 1 106 ? 19.741 3.158 -12.080 1.00 58.03 639 VAL A O 1
ATOM 1714 N N . GLN A 1 107 ? 18.542 1.333 -11.508 1.00 57.65 640 GLN A N 1
ATOM 1715 C CA . GLN A 1 107 ? 19.640 0.676 -10.814 1.00 62.00 640 GLN A CA 1
ATOM 1716 C C . GLN A 1 107 ? 20.401 -0.190 -11.812 1.00 63.88 640 GLN A C 1
ATOM 1717 O O . GLN A 1 107 ? 19.812 -1.060 -12.463 1.00 57.37 640 GLN A O 1
ATOM 1731 N N . PHE A 1 108 ? 21.701 0.056 -11.935 1.00 53.59 641 PHE A N 1
ATOM 1732 C CA . PHE A 1 108 ? 22.577 -0.707 -12.818 1.00 57.62 641 PHE A CA 1
ATOM 1733 C C . PHE A 1 108 ? 23.319 -1.731 -11.966 1.00 56.03 641 PHE A C 1
ATOM 1734 O O . PHE A 1 108 ? 24.207 -1.371 -11.186 1.00 53.88 641 PHE A O 1
ATOM 1751 N N . ILE A 1 109 ? 22.957 -3.003 -12.113 1.00 52.11 642 ILE A N 1
ATOM 1752 C CA . ILE A 1 109 ? 23.564 -4.090 -11.353 1.00 55.61 642 ILE A CA 1
ATOM 1753 C C . ILE A 1 109 ? 24.326 -4.978 -12.324 1.00 52.72 642 ILE A C 1
ATOM 1754 O O . ILE A 1 109 ? 23.733 -5.578 -13.230 1.00 57.89 642 ILE A O 1
ATOM 1770 N N . LEU A 1 110 ? 25.637 -5.061 -12.131 1.00 53.00 643 LEU A N 1
ATOM 1771 C CA . LEU A 1 110 ? 26.498 -5.951 -12.898 1.00 52.94 643 LEU A CA 1
ATOM 1772 C C . LEU A 1 110 ? 26.840 -7.150 -12.024 1.00 49.59 643 LEU A C 1
ATOM 1773 O O . LEU A 1 110 ? 27.453 -6.990 -10.964 1.00 58.29 643 LEU A O 1
ATOM 1789 N N . LYS A 1 111 ? 26.443 -8.341 -12.463 1.00 59.73 644 LYS A N 1
ATOM 1790 C CA . LYS A 1 111 ? 26.693 -9.575 -11.731 1.00 58.57 644 LYS A CA 1
ATOM 1791 C C . LYS A 1 111 ? 27.582 -10.489 -12.560 1.00 58.85 644 LYS A C 1
ATOM 1792 O O . LYS A 1 111 ? 27.478 -10.525 -13.790 1.00 58.45 644 LYS A O 1
ATOM 1811 N N . TRP A 1 112 ? 28.461 -11.221 -11.880 1.00 57.96 645 TRP A N 1
ATOM 1812 C CA . TRP A 1 112 ? 29.289 -12.225 -12.531 1.00 60.67 645 TRP A CA 1
ATOM 1813 C C . TRP A 1 112 ? 29.658 -13.284 -11.503 1.00 58.19 645 TRP A C 1
ATOM 1814 O O . TRP A 1 112 ? 29.493 -13.093 -10.295 1.00 57.88 645 TRP A O 1
ATOM 1835 N N . GLY A 1 113 ? 30.151 -14.411 -11.995 1.00 53.63 646 GLY A N 1
ATOM 1836 C CA . GLY A 1 113 ? 30.414 -15.548 -11.140 1.00 45.73 646 GLY A CA 1
ATOM 1837 C C . GLY A 1 113 ? 29.173 -16.394 -10.943 1.00 56.30 646 GLY A C 1
ATOM 1838 O O . GLY A 1 113 ? 28.229 -16.371 -11.737 1.00 54.48 646 GLY A O 1
ATOM 1842 N N . GLY A 1 114 ? 29.181 -17.159 -9.853 1.00 57.83 647 GLY A N 1
ATOM 1843 C CA . GLY A 1 114 ? 28.065 -18.038 -9.569 1.00 52.01 647 GLY A CA 1
ATOM 1844 C C . GLY A 1 114 ? 27.982 -19.246 -10.471 1.00 50.74 647 GLY A C 1
ATOM 1845 O O . GLY A 1 114 ? 26.918 -19.864 -10.566 1.00 53.85 647 GLY A O 1
ATOM 1849 N N . GLU A 1 115 ? 29.078 -19.597 -11.146 1.00 50.22 648 GLU A N 1
ATOM 1850 C CA . GLU A 1 115 ? 29.104 -20.744 -12.039 1.00 52.67 648 GLU A CA 1
ATOM 1851 C C . GLU A 1 115 ? 29.385 -22.026 -11.255 1.00 59.51 648 GLU A C 1
ATOM 1852 O O . GLU A 1 115 ? 30.079 -21.999 -10.238 1.00 56.02 648 GLU A O 1
ATOM 1864 N N . PRO A 1 116 ? 28.862 -23.163 -11.713 1.00 53.10 649 PRO A N 1
ATOM 1865 C CA . PRO A 1 116 ? 29.175 -24.426 -11.032 1.00 54.53 649 PRO A CA 1
ATOM 1866 C C . PRO A 1 116 ? 30.658 -24.747 -11.144 1.00 54.13 649 PRO A C 1
ATOM 1867 O O . PRO A 1 116 ? 31.254 -24.640 -12.218 1.00 59.57 649 PRO A O 1
ATOM 1878 N N . THR A 1 117 ? 31.255 -25.139 -10.023 1.00 50.77 650 THR A N 1
ATOM 1879 C CA . THR A 1 117 ? 32.648 -25.550 -10.031 1.00 52.99 650 THR A CA 1
ATOM 1880 C C . THR A 1 117 ? 32.765 -26.988 -10.534 1.00 51.87 650 THR A C 1
ATOM 1881 O O . THR A 1 117 ? 31.771 -27.697 -10.715 1.00 49.20 650 THR A O 1
ATOM 1892 N N . HIS A 1 118 ? 34.006 -27.418 -10.763 1.00 50.53 651 HIS A N 1
ATOM 1893 C CA . HIS A 1 118 ? 34.241 -28.812 -11.116 1.00 51.19 651 HIS A CA 1
ATOM 1894 C C . HIS A 1 118 ? 33.808 -29.755 -10.001 1.00 57.08 651 HIS A C 1
ATOM 1895 O O . HIS A 1 118 ? 33.585 -30.943 -10.260 1.00 59.37 651 HIS A O 1
ATOM 1909 N N . SER A 1 119 ? 33.684 -29.253 -8.769 1.00 56.49 652 SER A N 1
ATOM 1910 C CA . SER A 1 119 ? 33.289 -30.088 -7.643 1.00 58.25 652 SER A CA 1
ATOM 1911 C C . SER A 1 119 ? 31.784 -30.317 -7.565 1.00 56.85 652 SER A C 1
ATOM 1912 O O . SER A 1 119 ? 31.352 -31.262 -6.896 1.00 61.07 652 SER A O 1
ATOM 1920 N N . ALA A 1 120 ? 30.981 -29.489 -8.240 1.00 55.39 653 ALA A N 1
ATOM 1921 C CA . ALA A 1 120 ? 29.531 -29.588 -8.100 1.00 59.23 653 ALA A CA 1
ATOM 1922 C C . ALA A 1 120 ? 29.026 -30.977 -8.465 1.00 57.62 653 ALA A C 1
ATOM 1923 O O . ALA A 1 120 ? 28.112 -31.503 -7.819 1.00 55.78 653 ALA A O 1
ATOM 1930 N N . LYS A 1 121 ? 29.606 -31.588 -9.501 1.00 51.28 654 LYS A N 1
ATOM 1931 C CA . LYS A 1 121 ? 29.097 -32.870 -9.978 1.00 53.83 654 LYS A CA 1
ATOM 1932 C C . LYS A 1 121 ? 29.230 -33.964 -8.925 1.00 59.19 654 LYS A C 1
ATOM 1933 O O . LYS A 1 121 ? 28.395 -34.875 -8.873 1.00 57.66 654 LYS A O 1
ATOM 1952 N N . TYR A 1 122 ? 30.263 -33.903 -8.082 1.00 55.12 655 TYR A N 1
ATOM 1953 C CA . TYR A 1 122 ? 30.414 -34.914 -7.039 1.00 66.89 655 TYR A CA 1
ATOM 1954 C C . TYR A 1 122 ? 29.286 -34.817 -6.019 1.00 62.55 655 TYR A C 1
ATOM 1955 O O . TYR A 1 122 ? 28.686 -35.829 -5.640 1.00 61.00 655 TYR A O 1
ATOM 1973 N N . GLN A 1 123 ? 28.987 -33.600 -5.559 1.00 58.10 656 GLN A N 1
ATOM 1974 C CA . GLN A 1 123 ? 27.926 -33.421 -4.574 1.00 53.55 656 GLN A CA 1
ATOM 1975 C C . GLN A 1 123 ? 26.577 -33.849 -5.137 1.00 58.80 656 GLN A C 1
ATOM 1976 O O . GLN A 1 123 ? 25.799 -34.528 -4.457 1.00 54.76 656 GLN A O 1
ATOM 1990 N N . ALA A 1 124 ? 26.283 -33.466 -6.382 1.00 61.91 657 ALA A N 1
ATOM 1991 C CA . ALA A 1 124 ? 25.014 -33.850 -6.991 1.00 59.92 657 ALA A CA 1
ATOM 1992 C C . ALA A 1 124 ? 24.956 -35.351 -7.247 1.00 56.40 657 ALA A C 1
ATOM 1993 O O . ALA A 1 124 ? 23.927 -35.989 -6.997 1.00 54.30 657 ALA A O 1
ATOM 2000 N N . THR A 1 125 ? 26.050 -35.930 -7.751 1.00 56.88 658 THR A N 1
ATOM 2001 C CA . THR A 1 125 ? 26.084 -37.372 -7.978 1.00 63.21 658 THR A CA 1
ATOM 2002 C C . THR A 1 125 ? 25.963 -38.134 -6.664 1.00 65.92 658 THR A C 1
ATOM 2003 O O . THR A 1 125 ? 25.257 -39.147 -6.588 1.00 71.07 658 THR A O 1
ATOM 2014 N N . GLU A 1 126 ? 26.643 -37.662 -5.616 1.00 59.42 659 GLU A N 1
ATOM 2015 C CA . GLU A 1 126 ? 26.495 -38.277 -4.301 1.00 61.32 659 GLU A CA 1
ATOM 2016 C C . GLU A 1 126 ? 25.030 -38.325 -3.888 1.00 63.76 659 GLU A C 1
ATOM 2017 O O . GLU A 1 126 ? 24.540 -39.347 -3.398 1.00 68.13 659 GLU A O 1
ATOM 2029 N N . LEU A 1 127 ? 24.315 -37.212 -4.070 1.00 59.91 660 LEU A N 1
ATOM 2030 C CA . LEU A 1 127 ? 22.918 -37.157 -3.654 1.00 66.04 660 LEU A CA 1
ATOM 2031 C C . LEU A 1 127 ? 22.047 -38.055 -4.523 1.00 69.21 660 LEU A C 1
ATOM 2032 O O . LEU A 1 127 ? 21.130 -38.714 -4.020 1.00 69.93 660 LEU A O 1
ATOM 2048 N N . GLY A 1 128 ? 22.316 -38.095 -5.828 1.00 59.77 661 GLY A N 1
ATOM 2049 C CA . GLY A 1 128 ? 21.508 -38.920 -6.712 1.00 66.29 661 GLY A CA 1
ATOM 2050 C C . GLY A 1 128 ? 21.675 -40.404 -6.447 1.00 66.05 661 GLY A C 1
ATOM 2051 O O . GLY A 1 128 ? 20.701 -41.162 -6.480 1.00 68.96 661 GLY A O 1
ATOM 2055 N N . GLU A 1 129 ? 22.910 -40.842 -6.194 1.00 63.71 662 GLU A N 1
ATOM 2056 C CA . GLU A 1 129 ? 23.154 -42.253 -5.909 1.00 66.40 662 GLU A CA 1
ATOM 2057 C C . GLU A 1 129 ? 22.526 -42.664 -4.583 1.00 74.12 662 GLU A C 1
ATOM 2058 O O . GLU A 1 129 ? 21.881 -43.714 -4.488 1.00 75.04 662 GLU A O 1
ATOM 2070 N N . GLN A 1 130 ? 22.704 -41.843 -3.544 1.00 70.64 663 GLN A N 1
ATOM 2071 C CA . GLN A 1 130 ? 22.121 -42.161 -2.245 1.00 71.65 663 GLN A CA 1
ATOM 2072 C C . GLN A 1 130 ? 20.607 -42.295 -2.344 1.00 74.29 663 GLN A C 1
ATOM 2073 O O . GLN A 1 130 ? 20.018 -43.214 -1.763 1.00 90.57 663 GLN A O 1
ATOM 2087 N N . MET A 1 131 ? 19.959 -41.387 -3.077 1.00 75.30 664 MET A N 1
ATOM 2088 C CA . MET A 1 131 ? 18.508 -41.450 -3.216 1.00 82.29 664 MET A CA 1
ATOM 2089 C C . MET A 1 131 ? 18.076 -42.626 -4.084 1.00 81.23 664 MET A C 1
ATOM 2090 O O . MET A 1 131 ? 17.023 -43.222 -3.830 1.00 77.51 664 MET A O 1
ATOM 2104 N N . ARG A 1 132 ? 18.860 -42.971 -5.110 1.00 72.80 665 ARG A N 1
ATOM 2105 C CA . ARG A 1 132 ? 18.559 -44.182 -5.865 1.00 83.09 665 ARG A CA 1
ATOM 2106 C C . ARG A 1 132 ? 18.627 -45.397 -4.955 1.00 86.30 665 ARG A C 1
ATOM 2107 O O . ARG A 1 132 ? 17.766 -46.282 -5.020 1.00 92.85 665 ARG A O 1
ATOM 2128 N N . GLN A 1 133 ? 19.667 -45.477 -4.124 1.00 85.31 666 GLN A N 1
ATOM 2129 C CA . GLN A 1 133 ? 19.710 -46.535 -3.126 1.00 90.79 666 GLN A CA 1
ATOM 2130 C C . GLN A 1 133 ? 18.441 -46.500 -2.284 1.00 88.47 666 GLN A C 1
ATOM 2131 O O . GLN A 1 133 ? 17.682 -47.473 -2.252 1.00 93.45 666 GLN A O 1
ATOM 2145 N N . ASP A 1 134 ? 18.129 -45.345 -1.695 1.00 92.07 667 ASP A N 1
ATOM 2146 C CA . ASP A 1 134 ? 16.984 -45.265 -0.794 1.00 88.37 667 ASP A CA 1
ATOM 2147 C C . ASP A 1 134 ? 15.714 -45.788 -1.459 1.00 92.61 667 ASP A C 1
ATOM 2148 O O . ASP A 1 134 ? 14.959 -46.562 -0.861 1.00 103.10 667 ASP A O 1
ATOM 2157 N N . PHE A 1 135 ? 15.464 -45.382 -2.708 1.00 102.07 668 PHE A N 1
ATOM 2158 C CA . PHE A 1 135 ? 14.231 -45.789 -3.377 1.00 96.01 668 PHE A CA 1
ATOM 2159 C C . PHE A 1 135 ? 14.207 -47.289 -3.655 1.00 107.14 668 PHE A C 1
ATOM 2160 O O . PHE A 1 135 ? 13.167 -47.937 -3.493 1.00 108.06 668 PHE A O 1
ATOM 2177 N N . ASP A 1 136 ? 15.337 -47.863 -4.076 1.00 103.36 669 ASP A N 1
ATOM 2178 C CA . ASP A 1 136 ? 15.372 -49.294 -4.350 1.00 116.10 669 ASP A CA 1
ATOM 2179 C C . ASP A 1 136 ? 15.198 -50.140 -3.093 1.00 118.52 669 ASP A C 1
ATOM 2180 O O . ASP A 1 136 ? 15.106 -51.367 -3.205 1.00 119.65 669 ASP A O 1
ATOM 2189 N N . LEU A 1 137 ? 15.157 -49.521 -1.912 1.00 106.57 670 LEU A N 1
ATOM 2190 C CA . LEU A 1 137 ? 14.888 -50.230 -0.665 1.00 110.46 670 LEU A CA 1
ATOM 2191 C C . LEU A 1 137 ? 13.480 -49.984 -0.136 1.00 108.63 670 LEU A C 1
ATOM 2192 O O . LEU A 1 137 ? 12.939 -50.846 0.564 1.00 122.58 670 LEU A O 1
ATOM 2208 N N . LEU A 1 138 ? 12.883 -48.828 -0.452 1.00 109.88 671 LEU A N 1
ATOM 2209 C CA . LEU A 1 138 ? 11.499 -48.550 -0.074 1.00 112.78 671 LEU A CA 1
ATOM 2210 C C . LEU A 1 138 ? 10.526 -49.121 -1.100 1.00 114.45 671 LEU A C 1
ATOM 2211 O O . LEU A 1 138 ? 9.665 -49.943 -0.768 1.00 119.41 671 LEU A O 1
ATOM 2227 N N . ASN A 1 139 ? 10.648 -48.694 -2.357 1.00 109.33 672 ASN A N 1
ATOM 2228 C CA . ASN A 1 139 ? 9.776 -49.186 -3.422 1.00 112.22 672 ASN A CA 1
ATOM 2229 C C . ASN A 1 139 ? 10.440 -48.892 -4.758 1.00 114.06 672 ASN A C 1
ATOM 2230 O O . ASN A 1 139 ? 10.639 -47.723 -5.105 1.00 117.24 672 ASN A O 1
ATOM 2241 N N . LYS A 1 140 ? 10.778 -49.946 -5.504 1.00 119.50 673 LYS A N 1
ATOM 2242 C CA . LYS A 1 140 ? 11.416 -49.769 -6.804 1.00 120.26 673 LYS A CA 1
ATOM 2243 C C . LYS A 1 140 ? 10.539 -48.983 -7.771 1.00 117.64 673 LYS A C 1
ATOM 2244 O O . LYS A 1 140 ? 11.063 -48.378 -8.714 1.00 111.76 673 LYS A O 1
ATOM 2263 N N . SER A 1 141 ? 9.221 -48.971 -7.557 1.00 117.65 674 SER A N 1
ATOM 2264 C CA . SER A 1 141 ? 8.319 -48.280 -8.470 1.00 114.76 674 SER A CA 1
ATOM 2265 C C . SER A 1 141 ? 8.472 -46.765 -8.415 1.00 109.50 674 SER A C 1
ATOM 2266 O O . SER A 1 141 ? 7.998 -46.076 -9.325 1.00 99.21 674 SER A O 1
ATOM 2274 N N . ILE A 1 142 ? 9.123 -46.232 -7.379 1.00 100.74 675 ILE A N 1
ATOM 2275 C CA . ILE A 1 142 ? 9.272 -44.783 -7.265 1.00 95.73 675 ILE A CA 1
ATOM 2276 C C . ILE A 1 142 ? 10.099 -44.243 -8.426 1.00 93.56 675 ILE A C 1
ATOM 2277 O O . ILE A 1 142 ? 9.845 -43.143 -8.931 1.00 96.52 675 ILE A O 1
ATOM 2293 N N . LEU A 1 143 ? 11.103 -45.007 -8.864 1.00 93.71 676 LEU A N 1
ATOM 2294 C CA . LEU A 1 143 ? 11.946 -44.570 -9.970 1.00 96.23 676 LEU A CA 1
ATOM 2295 C C . LEU A 1 143 ? 11.149 -44.346 -11.249 1.00 92.19 676 LEU A C 1
ATOM 2296 O O . LEU A 1 143 ? 11.585 -43.574 -12.111 1.00 76.14 676 LEU A O 1
ATOM 2312 N N . GLN A 1 144 ? 9.998 -44.999 -11.391 1.00 92.81 677 GLN A N 1
ATOM 2313 C CA . GLN A 1 144 ? 9.172 -44.873 -12.585 1.00 86.35 677 GLN A CA 1
ATOM 2314 C C . GLN A 1 144 ? 8.276 -43.642 -12.569 1.00 88.32 677 GLN A C 1
ATOM 2315 O O . GLN A 1 144 ? 7.598 -43.381 -13.569 1.00 85.97 677 GLN A O 1
ATOM 2329 N N . ASN A 1 145 ? 8.256 -42.881 -11.477 1.00 84.03 678 ASN A N 1
ATOM 2330 C CA . ASN A 1 145 ? 7.332 -41.764 -11.295 1.00 83.10 678 ASN A CA 1
ATOM 2331 C C . ASN A 1 145 ? 8.062 -40.541 -10.753 1.00 87.95 678 ASN A C 1
ATOM 2332 O O . ASN A 1 145 ? 7.636 -39.904 -9.787 1.00 87.88 678 ASN A O 1
ATOM 2343 N N . ILE A 1 146 ? 9.185 -40.202 -11.386 1.00 90.88 679 ILE A N 1
ATOM 2344 C CA . ILE A 1 146 ? 9.978 -39.036 -11.007 1.00 71.78 679 ILE A CA 1
ATOM 2345 C C . ILE A 1 146 ? 9.556 -37.854 -11.869 1.00 72.08 679 ILE A C 1
ATOM 2346 O O . ILE A 1 146 ? 9.470 -37.966 -13.098 1.00 82.18 679 ILE A O 1
ATOM 2362 N N . LYS A 1 147 ? 9.298 -36.720 -11.224 1.00 65.48 680 LYS A N 1
ATOM 2363 C CA . LYS A 1 147 ? 9.032 -35.456 -11.897 1.00 69.93 680 LYS A CA 1
ATOM 2364 C C . LYS A 1 147 ? 10.031 -34.432 -11.376 1.00 73.65 680 LYS A C 1
ATOM 2365 O O . LYS A 1 147 ? 10.198 -34.291 -10.161 1.00 67.48 680 LYS A O 1
ATOM 2384 N N . ILE A 1 148 ? 10.696 -33.724 -12.288 1.00 72.65 681 ILE A N 1
ATOM 2385 C CA . ILE A 1 148 ? 11.831 -32.878 -11.939 1.00 68.71 681 ILE A CA 1
ATOM 2386 C C . ILE A 1 148 ? 11.602 -31.478 -12.487 1.00 75.27 681 ILE A C 1
ATOM 2387 O O . ILE A 1 148 ? 11.333 -31.308 -13.681 1.00 78.26 681 ILE A O 1
ATOM 2403 N N . PHE A 1 149 ? 11.716 -30.481 -11.614 1.00 66.85 682 PHE A N 1
ATOM 2404 C CA . PHE A 1 149 ? 11.718 -29.078 -11.997 1.00 71.01 682 PHE A CA 1
ATOM 2405 C C . PHE A 1 149 ? 13.070 -28.471 -11.646 1.00 70.94 682 PHE A C 1
ATOM 2406 O O . PHE A 1 149 ? 13.799 -28.981 -10.790 1.00 69.37 682 PHE A O 1
ATOM 2423 N N . SER A 1 150 ? 13.400 -27.367 -12.310 1.00 68.14 683 SER A N 1
ATOM 2424 C CA . SER A 1 150 ? 14.663 -26.693 -12.054 1.00 64.63 683 SER A CA 1
ATOM 2425 C C . SER A 1 150 ? 14.533 -25.212 -12.367 1.00 60.12 683 SER A C 1
ATOM 2426 O O . SER A 1 150 ? 13.769 -24.809 -13.247 1.00 68.02 683 SER A O 1
ATOM 2434 N N . SER A 1 151 ? 15.290 -24.406 -11.628 1.00 67.05 684 SER A N 1
ATOM 2435 C CA . SER A 1 151 ? 15.459 -23.005 -11.972 1.00 59.51 684 SER A CA 1
ATOM 2436 C C . SER A 1 151 ? 16.211 -22.881 -13.294 1.00 66.81 684 SER A C 1
ATOM 2437 O O . SER A 1 151 ? 16.846 -23.826 -13.770 1.00 67.40 684 SER A O 1
ATOM 2445 N N . SER A 1 152 ? 16.127 -21.695 -13.894 1.00 70.91 685 SER A N 1
ATOM 2446 C CA . SER A 1 152 ? 16.885 -21.423 -15.108 1.00 63.33 685 SER A CA 1
ATOM 2447 C C . SER A 1 152 ? 18.332 -21.048 -14.818 1.00 63.04 685 SER A C 1
ATOM 2448 O O . SER A 1 152 ? 19.148 -21.034 -15.745 1.00 70.72 685 SER A O 1
ATOM 2456 N N . GLU A 1 153 ? 18.669 -20.758 -13.563 1.00 69.57 686 GLU A N 1
ATOM 2457 C CA . GLU A 1 153 ? 20.039 -20.395 -13.230 1.00 66.96 686 GLU A CA 1
ATOM 2458 C C . GLU A 1 153 ? 20.977 -21.543 -13.575 1.00 60.97 686 GLU A C 1
ATOM 2459 O O . GLU A 1 153 ? 20.662 -22.717 -13.359 1.00 64.16 686 GLU A O 1
ATOM 2471 N N . ARG A 1 154 ? 22.141 -21.193 -14.122 1.00 66.76 687 ARG A N 1
ATOM 2472 C CA . ARG A 1 154 ? 23.039 -22.203 -14.669 1.00 63.10 687 ARG A CA 1
ATOM 2473 C C . ARG A 1 154 ? 23.557 -23.139 -13.585 1.00 66.62 687 ARG A C 1
ATOM 2474 O O . ARG A 1 154 ? 23.645 -24.354 -13.796 1.00 66.20 687 ARG A O 1
ATOM 2495 N N . ARG A 1 155 ? 23.904 -22.598 -12.416 1.00 64.05 688 ARG A N 1
ATOM 2496 C CA . ARG A 1 155 ? 24.404 -23.452 -11.344 1.00 62.32 688 ARG A CA 1
ATOM 2497 C C . ARG A 1 155 ? 23.333 -24.421 -10.858 1.00 61.25 688 ARG A C 1
ATOM 2498 O O . ARG A 1 155 ? 23.657 -25.527 -10.412 1.00 57.49 688 ARG A O 1
ATOM 2519 N N . VAL A 1 156 ? 22.062 -24.026 -10.931 1.00 59.68 689 VAL A N 1
ATOM 2520 C CA . VAL A 1 156 ? 20.985 -24.883 -10.446 1.00 53.76 689 VAL A CA 1
ATOM 2521 C C . VAL A 1 156 ? 20.711 -26.014 -11.429 1.00 55.54 689 VAL A C 1
ATOM 2522 O O . VAL A 1 156 ? 20.635 -27.186 -11.043 1.00 54.60 689 VAL A O 1
ATOM 2535 N N . LEU A 1 157 ? 20.561 -25.682 -12.714 1.00 57.66 690 LEU A N 1
ATOM 2536 C CA . LEU A 1 157 ? 20.304 -26.714 -13.715 1.00 54.78 690 LEU A CA 1
ATOM 2537 C C . LEU A 1 157 ? 21.462 -27.699 -13.791 1.00 53.52 690 LEU A C 1
ATOM 2538 O O . LEU A 1 157 ? 21.253 -28.907 -13.952 1.00 53.47 690 LEU A O 1
ATOM 2554 N N . HIS A 1 158 ? 22.694 -27.196 -13.685 1.00 53.53 691 HIS A N 1
ATOM 2555 C CA . HIS A 1 158 ? 23.857 -28.073 -13.607 1.00 57.11 691 HIS A CA 1
ATOM 2556 C C . HIS A 1 158 ? 23.678 -29.113 -12.508 1.00 59.28 691 HIS A C 1
ATOM 2557 O O . HIS A 1 158 ? 23.925 -30.306 -12.714 1.00 58.53 691 HIS A O 1
ATOM 2571 N N . THR A 1 159 ? 23.242 -28.670 -11.325 1.00 56.77 692 THR A N 1
ATOM 2572 C CA . THR A 1 159 ? 23.010 -29.596 -10.221 1.00 52.51 692 THR A CA 1
ATOM 2573 C C . THR A 1 159 ? 21.907 -30.593 -10.558 1.00 57.43 692 THR A C 1
ATOM 2574 O O . THR A 1 159 ? 22.022 -31.785 -10.251 1.00 57.70 692 THR A O 1
ATOM 2585 N N . ALA A 1 160 ? 20.826 -30.121 -11.181 1.00 54.27 693 ALA A N 1
ATOM 2586 C CA . ALA A 1 160 ? 19.720 -31.010 -11.521 1.00 58.57 693 ALA A CA 1
ATOM 2587 C C . ALA A 1 160 ? 20.156 -32.082 -12.513 1.00 59.27 693 ALA A C 1
ATOM 2588 O O . ALA A 1 160 ? 19.719 -33.235 -12.424 1.00 61.41 693 ALA A O 1
ATOM 2595 N N . GLN A 1 161 ? 21.011 -31.720 -13.470 1.00 56.99 694 GLN A N 1
ATOM 2596 C CA . GLN A 1 161 ? 21.389 -32.665 -14.515 1.00 63.38 694 GLN A CA 1
ATOM 2597 C C . GLN A 1 161 ? 22.226 -33.812 -13.958 1.00 60.03 694 GLN A C 1
ATOM 2598 O O . GLN A 1 161 ? 21.979 -34.980 -14.273 1.00 58.71 694 GLN A O 1
ATOM 2612 N N . TYR A 1 162 ? 23.222 -33.503 -13.121 1.00 59.04 695 TYR A N 1
ATOM 2613 C CA . TYR A 1 162 ? 24.062 -34.565 -12.573 1.00 66.41 695 TYR A CA 1
ATOM 2614 C C . TYR A 1 162 ? 23.312 -35.398 -11.542 1.00 56.94 695 TYR A C 1
ATOM 2615 O O . TYR A 1 162 ? 23.565 -36.601 -11.416 1.00 55.71 695 TYR A O 1
ATOM 2633 N N . TRP A 1 163 ? 22.393 -34.783 -10.794 1.00 61.21 696 TRP A N 1
ATOM 2634 C CA . TRP A 1 163 ? 21.557 -35.554 -9.880 1.00 55.68 696 TRP A CA 1
ATOM 2635 C C . TRP A 1 163 ? 20.661 -36.517 -10.648 1.00 63.31 696 TRP A C 1
ATOM 2636 O O . TRP A 1 163 ? 20.500 -37.678 -10.255 1.00 69.74 696 TRP A O 1
ATOM 2657 N N . THR A 1 164 ? 20.073 -36.052 -11.754 1.00 63.11 697 THR A N 1
ATOM 2658 C CA . THR A 1 164 ? 19.227 -36.918 -12.568 1.00 66.74 697 THR A CA 1
ATOM 2659 C C . THR A 1 164 ? 20.027 -38.072 -13.161 1.00 65.89 697 THR A C 1
ATOM 2660 O O . THR A 1 164 ? 19.555 -39.214 -13.190 1.00 61.44 697 THR A O 1
ATOM 2671 N N . ARG A 1 165 ? 21.240 -37.793 -13.646 1.00 59.22 698 ARG A N 1
ATOM 2672 C CA . ARG A 1 165 ? 22.077 -38.859 -14.187 1.00 62.56 698 ARG A CA 1
ATOM 2673 C C . ARG A 1 165 ? 22.385 -39.905 -13.124 1.00 67.18 698 ARG A C 1
ATOM 2674 O O . ARG A 1 165 ? 22.328 -41.111 -13.391 1.00 74.34 698 ARG A O 1
ATOM 2695 N N . ALA A 1 166 ? 22.710 -39.461 -11.909 1.00 68.78 699 ALA A N 1
ATOM 2696 C CA . ALA A 1 166 ? 23.031 -40.397 -10.838 1.00 68.86 699 ALA A CA 1
ATOM 2697 C C . ALA A 1 166 ? 21.801 -41.177 -10.388 1.00 63.71 699 ALA A C 1
ATOM 2698 O O . ALA A 1 166 ? 21.906 -42.355 -10.030 1.00 67.51 699 ALA A O 1
ATOM 2705 N N . LEU A 1 167 ? 20.627 -40.538 -10.384 1.00 70.47 700 LEU A N 1
ATOM 2706 C CA . LEU A 1 167 ? 19.428 -41.209 -9.892 1.00 76.83 700 LEU A CA 1
ATOM 2707 C C . LEU A 1 167 ? 19.011 -42.354 -10.807 1.00 79.24 700 LEU A C 1
ATOM 2708 O O . LEU A 1 167 ? 18.616 -43.424 -10.329 1.00 80.94 700 LEU A O 1
ATOM 2724 N N . PHE A 1 168 ? 19.067 -42.144 -12.122 1.00 78.48 701 PHE A N 1
ATOM 2725 C CA . PHE A 1 168 ? 18.654 -43.159 -13.080 1.00 83.63 701 PHE A CA 1
ATOM 2726 C C . PHE A 1 168 ? 19.810 -43.996 -13.608 1.00 84.09 701 PHE A C 1
ATOM 2727 O O . PHE A 1 168 ? 19.564 -45.000 -14.287 1.00 94.82 701 PHE A O 1
ATOM 2744 N N . GLY A 1 169 ? 21.051 -43.627 -13.309 1.00 83.65 702 GLY A N 1
ATOM 2745 C CA . GLY A 1 169 ? 22.191 -44.326 -13.863 1.00 83.03 702 GLY A CA 1
ATOM 2746 C C . GLY A 1 169 ? 22.230 -44.225 -15.373 1.00 93.93 702 GLY A C 1
ATOM 2747 O O . GLY A 1 169 ? 22.098 -45.232 -16.074 1.00 97.41 702 GLY A O 1
ATOM 2751 N N . ALA A 1 170 ? 22.404 -43.008 -15.886 1.00 96.37 703 ALA A N 1
ATOM 2752 C CA . ALA A 1 170 ? 22.367 -42.756 -17.318 1.00 113.17 703 ALA A CA 1
ATOM 2753 C C . ALA A 1 170 ? 23.429 -41.733 -17.687 1.00 119.15 703 ALA A C 1
ATOM 2754 O O . ALA A 1 170 ? 23.791 -40.872 -16.880 1.00 107.82 703 ALA A O 1
ATOM 2761 N N . ASP A 1 171 ? 23.921 -41.833 -18.922 1.00 129.68 704 ASP A N 1
ATOM 2762 C CA . ASP A 1 171 ? 24.897 -40.880 -19.440 1.00 128.91 704 ASP A CA 1
ATOM 2763 C C . ASP A 1 171 ? 24.212 -39.678 -20.086 1.00 127.23 704 ASP A C 1
ATOM 2764 O O . ASP A 1 171 ? 24.435 -38.534 -19.678 1.00 123.77 704 ASP A O 1
ATOM 2773 N N . GLU A 1 172 ? 23.381 -39.925 -21.093 1.00 130.00 705 GLU A N 1
ATOM 2774 C CA . GLU A 1 172 ? 22.689 -38.860 -21.799 1.00 141.83 705 GLU A CA 1
ATOM 2775 C C . GLU A 1 172 ? 21.376 -38.523 -21.099 1.00 137.67 705 GLU A C 1
ATOM 2776 O O . GLU A 1 172 ? 20.903 -39.245 -20.219 1.00 131.56 705 GLU A O 1
ATOM 2788 N N . LEU A 1 173 ? 20.782 -37.404 -21.506 1.00 139.41 706 LEU A N 1
ATOM 2789 C CA . LEU A 1 173 ? 19.587 -36.899 -20.843 1.00 134.14 706 LEU A CA 1
ATOM 2790 C C . LEU A 1 173 ? 18.810 -36.031 -21.818 1.00 127.38 706 LEU A C 1
ATOM 2791 O O . LEU A 1 173 ? 19.398 -35.198 -22.513 1.00 120.97 706 LEU A O 1
ATOM 2807 N N . GLY A 1 174 ? 17.496 -36.228 -21.864 1.00 129.06 707 GLY A N 1
ATOM 2808 C CA . GLY A 1 174 ? 16.645 -35.446 -22.736 1.00 123.94 707 GLY A CA 1
ATOM 2809 C C . GLY A 1 174 ? 16.036 -34.250 -22.026 1.00 124.28 707 GLY A C 1
ATOM 2810 O O . GLY A 1 174 ? 15.815 -34.265 -20.818 1.00 122.14 707 GLY A O 1
ATOM 2814 N N . SER A 1 175 ? 15.760 -33.202 -22.804 1.00 125.99 708 SER A N 1
ATOM 2815 C CA . SER A 1 175 ? 15.175 -31.992 -22.241 1.00 123.04 708 SER A CA 1
ATOM 2816 C C . SER A 1 175 ? 13.762 -32.213 -21.719 1.00 127.98 708 SER A C 1
ATOM 2817 O O . SER A 1 175 ? 13.247 -31.352 -20.998 1.00 117.48 708 SER A O 1
ATOM 2825 N N . ASP A 1 176 ? 13.129 -33.334 -22.061 1.00 138.12 709 ASP A N 1
ATOM 2826 C CA . ASP A 1 176 ? 11.792 -33.635 -21.572 1.00 136.82 709 ASP A CA 1
ATOM 2827 C C . ASP A 1 176 ? 11.785 -34.138 -20.134 1.00 124.57 709 ASP A C 1
ATOM 2828 O O . ASP A 1 176 ? 10.704 -34.300 -19.559 1.00 125.94 709 ASP A O 1
ATOM 2837 N N . GLU A 1 177 ? 12.953 -34.389 -19.543 1.00 114.97 710 GLU A N 1
ATOM 2838 C CA . GLU A 1 177 ? 13.014 -34.956 -18.202 1.00 112.24 710 GLU A CA 1
ATOM 2839 C C . GLU A 1 177 ? 13.144 -33.899 -17.114 1.00 91.56 710 GLU A C 1
ATOM 2840 O O . GLU A 1 177 ? 12.706 -34.135 -15.982 1.00 80.07 710 GLU A O 1
ATOM 2852 N N . ILE A 1 178 ? 13.729 -32.745 -17.423 1.00 97.83 711 ILE A N 1
ATOM 2853 C CA . ILE A 1 178 ? 13.837 -31.634 -16.484 1.00 80.88 711 ILE A CA 1
ATOM 2854 C C . ILE A 1 178 ? 13.063 -30.459 -17.062 1.00 81.92 711 ILE A C 1
ATOM 2855 O O . ILE A 1 178 ? 13.298 -30.056 -18.208 1.00 97.28 711 ILE A O 1
ATOM 2871 N N . SER A 1 179 ? 12.143 -29.914 -16.272 1.00 81.42 712 SER A N 1
ATOM 2872 C CA . SER A 1 179 ? 11.259 -28.838 -16.702 1.00 75.06 712 SER A CA 1
ATOM 2873 C C . SER A 1 179 ? 11.640 -27.560 -15.968 1.00 75.94 712 SER A C 1
ATOM 2874 O O . SER A 1 179 ? 11.577 -27.506 -14.736 1.00 74.91 712 SER A O 1
ATOM 2882 N N . ILE A 1 180 ? 12.030 -26.532 -16.725 1.00 77.81 713 ILE A N 1
ATOM 2883 C CA . ILE A 1 180 ? 12.365 -25.252 -16.116 1.00 72.96 713 ILE A CA 1
ATOM 2884 C C . ILE A 1 180 ? 11.087 -24.540 -15.695 1.00 75.73 713 ILE A C 1
ATOM 2885 O O . ILE A 1 180 ? 10.101 -24.491 -16.445 1.00 77.71 713 ILE A O 1
ATOM 2901 N N . ARG A 1 181 ? 11.098 -23.986 -14.483 1.00 78.45 714 ARG A N 1
ATOM 2902 C CA . ARG A 1 181 ? 9.979 -23.218 -13.938 1.00 77.31 714 ARG A CA 1
ATOM 2903 C C . ARG A 1 181 ? 10.558 -21.948 -13.317 1.00 80.89 714 ARG A C 1
ATOM 2904 O O . ARG A 1 181 ? 10.860 -21.909 -12.121 1.00 77.33 714 ARG A O 1
ATOM 2925 N N . LYS A 1 182 ? 10.705 -20.908 -14.142 1.00 76.64 715 LYS A N 1
ATOM 2926 C CA . LYS A 1 182 ? 11.200 -19.628 -13.648 1.00 78.06 715 LYS A CA 1
ATOM 2927 C C . LYS A 1 182 ? 10.261 -19.045 -12.600 1.00 86.94 715 LYS A C 1
ATOM 2928 O O . LYS A 1 182 ? 10.708 -18.459 -11.607 1.00 82.27 715 LYS A O 1
ATOM 2947 N N . ASP A 1 183 ? 8.952 -19.190 -12.814 1.00 89.30 716 ASP A N 1
ATOM 2948 C CA . ASP A 1 183 ? 7.978 -18.611 -11.896 1.00 91.55 716 ASP A CA 1
ATOM 2949 C C . ASP A 1 183 ? 8.097 -19.199 -10.498 1.00 87.37 716 ASP A C 1
ATOM 2950 O O . ASP A 1 183 ? 7.780 -18.522 -9.513 1.00 83.41 716 ASP A O 1
ATOM 2959 N N . LEU A 1 184 ? 8.551 -20.447 -10.386 1.00 85.11 717 LEU A N 1
ATOM 2960 C CA . LEU A 1 184 ? 8.640 -21.136 -9.106 1.00 78.10 717 LEU A CA 1
ATOM 2961 C C . LEU A 1 184 ? 10.019 -21.055 -8.464 1.00 83.61 717 LEU A C 1
ATOM 2962 O O . LEU A 1 184 ? 10.117 -20.871 -7.247 1.00 80.49 717 LEU A O 1
ATOM 2978 N N . LEU A 1 185 ? 11.088 -21.187 -9.253 1.00 79.20 718 LEU A N 1
ATOM 2979 C CA . LEU A 1 185 ? 12.406 -21.491 -8.715 1.00 71.32 718 LEU A CA 1
ATOM 2980 C C . LEU A 1 185 ? 13.463 -20.428 -8.976 1.00 73.95 718 LEU A C 1
ATOM 2981 O O . LEU A 1 185 ? 14.566 -20.540 -8.428 1.00 71.86 718 LEU A O 1
ATOM 2997 N N . ASP A 1 186 ? 13.174 -19.412 -9.781 1.00 70.95 719 ASP A N 1
ATOM 2998 C CA . ASP A 1 186 ? 14.071 -18.275 -9.916 1.00 76.41 719 ASP A CA 1
ATOM 2999 C C . ASP A 1 186 ? 13.751 -17.230 -8.847 1.00 76.81 719 ASP A C 1
ATOM 3000 O O . ASP A 1 186 ? 12.709 -17.274 -8.190 1.00 76.85 719 ASP A O 1
ATOM 3009 N N . ASP A 1 187 ? 14.668 -16.282 -8.672 1.00 80.85 720 ASP A N 1
ATOM 3010 C CA . ASP A 1 187 ? 14.415 -15.176 -7.762 1.00 91.05 720 ASP A CA 1
ATOM 3011 C C . ASP A 1 187 ? 13.265 -14.321 -8.277 1.00 94.53 720 ASP A C 1
ATOM 3012 O O . ASP A 1 187 ? 13.059 -14.174 -9.485 1.00 86.92 720 ASP A O 1
ATOM 3021 N N . SER A 1 188 ? 12.513 -13.752 -7.342 1.00 102.92 721 SER A N 1
ATOM 3022 C CA . SER A 1 188 ? 11.423 -12.842 -7.655 1.00 113.76 721 SER A CA 1
ATOM 3023 C C . SER A 1 188 ? 11.671 -11.526 -6.937 1.00 117.10 721 SER A C 1
ATOM 3024 O O . SER A 1 188 ? 11.949 -11.513 -5.733 1.00 124.33 721 SER A O 1
ATOM 3032 N N . ASN A 1 189 ? 11.575 -10.424 -7.674 1.00 124.18 722 ASN A N 1
ATOM 3033 C CA . ASN A 1 189 ? 11.697 -9.098 -7.086 1.00 130.70 722 ASN A CA 1
ATOM 3034 C C . ASN A 1 189 ? 10.417 -8.650 -6.388 1.00 135.47 722 ASN A C 1
ATOM 3035 O O . ASN A 1 189 ? 10.278 -7.463 -6.079 1.00 137.31 722 ASN A O 1
ATOM 3046 N N . ALA A 1 190 ? 9.483 -9.574 -6.146 1.00 160.87 723 ALA A N 1
ATOM 3047 C CA . ALA A 1 190 ? 8.240 -9.219 -5.468 1.00 135.58 723 ALA A CA 1
ATOM 3048 C C . ALA A 1 190 ? 8.504 -8.725 -4.052 1.00 119.54 723 ALA A C 1
ATOM 3049 O O . ALA A 1 190 ? 7.867 -7.771 -3.589 1.00 152.11 723 ALA A O 1
ATOM 3056 N N . ALA A 1 191 ? 9.430 -9.370 -3.344 1.00 124.87 724 ALA A N 1
ATOM 3057 C CA . ALA A 1 191 ? 9.782 -8.996 -1.983 1.00 127.36 724 ALA A CA 1
ATOM 3058 C C . ALA A 1 191 ? 10.886 -7.952 -1.921 1.00 143.65 724 ALA A C 1
ATOM 3059 O O . ALA A 1 191 ? 11.243 -7.513 -0.823 1.00 131.93 724 ALA A O 1
ATOM 3066 N N . LYS A 1 192 ? 11.435 -7.543 -3.067 1.00 138.07 725 LYS A N 1
ATOM 3067 C CA . LYS A 1 192 ? 12.557 -6.611 -3.041 1.00 136.81 725 LYS A CA 1
ATOM 3068 C C . LYS A 1 192 ? 12.147 -5.269 -2.452 1.00 134.34 725 LYS A C 1
ATOM 3069 O O . LYS A 1 192 ? 12.959 -4.611 -1.801 1.00 132.28 725 LYS A O 1
ATOM 3088 N N . ASP A 1 193 ? 10.891 -4.854 -2.640 1.00 139.49 726 ASP A N 1
ATOM 3089 C CA . ASP A 1 193 ? 10.438 -3.610 -2.023 1.00 133.32 726 ASP A CA 1
ATOM 3090 C C . ASP A 1 193 ? 10.543 -3.691 -0.505 1.00 126.55 726 ASP A C 1
ATOM 3091 O O . ASP A 1 193 ? 10.918 -2.714 0.155 1.00 117.21 726 ASP A O 1
ATOM 3100 N N . LEU A 1 194 ? 10.212 -4.848 0.064 1.00 131.36 727 LEU A N 1
ATOM 3101 C CA . LEU A 1 194 ? 10.243 -5.038 1.509 1.00 125.09 727 LEU A CA 1
ATOM 3102 C C . LEU A 1 194 ? 11.618 -5.445 2.017 1.00 120.80 727 LEU A C 1
ATOM 3103 O O . LEU A 1 194 ? 11.955 -5.148 3.169 1.00 116.43 727 LEU A O 1
ATOM 3119 N N . MET A 1 195 ? 12.420 -6.121 1.191 1.00 120.80 728 MET A N 1
ATOM 3120 C CA . MET A 1 195 ? 13.782 -6.446 1.593 1.00 114.17 728 MET A CA 1
ATOM 3121 C C . MET A 1 195 ? 14.674 -5.213 1.647 1.00 118.04 728 MET A C 1
ATOM 3122 O O . MET A 1 195 ? 15.686 -5.230 2.356 1.00 116.59 728 MET A O 1
ATOM 3136 N N . ASP A 1 196 ? 14.332 -4.149 0.914 1.00 137.54 729 ASP A N 1
ATOM 3137 C CA . ASP A 1 196 ? 15.075 -2.901 1.054 1.00 108.84 729 ASP A CA 1
ATOM 3138 C C . ASP A 1 196 ? 14.793 -2.251 2.402 1.00 109.16 729 ASP A C 1
ATOM 3139 O O . ASP A 1 196 ? 15.701 -1.706 3.040 1.00 108.26 729 ASP A O 1
ATOM 3148 N N . LYS A 1 197 ? 13.535 -2.295 2.849 1.00 115.96 730 LYS A N 1
ATOM 3149 C CA . LYS A 1 197 ? 13.206 -1.811 4.186 1.00 119.75 730 LYS A CA 1
ATOM 3150 C C . LYS A 1 197 ? 14.066 -2.501 5.237 1.00 110.01 730 LYS A C 1
ATOM 3151 O O . LYS A 1 197 ? 14.491 -1.877 6.216 1.00 106.59 730 LYS A O 1
ATOM 3170 N N . VAL A 1 198 ? 14.324 -3.798 5.052 1.00 107.93 731 VAL A N 1
ATOM 3171 C CA . VAL A 1 198 ? 15.159 -4.541 5.991 1.00 105.28 731 VAL A CA 1
ATOM 3172 C C . VAL A 1 198 ? 16.626 -4.156 5.837 1.00 103.03 731 VAL A C 1
ATOM 3173 O O . VAL A 1 198 ? 17.335 -3.951 6.830 1.00 97.11 731 VAL A O 1
ATOM 3186 N N . LYS A 1 199 ? 17.109 -4.060 4.595 1.00 104.41 732 LYS A N 1
ATOM 3187 C CA . LYS A 1 199 ? 18.518 -3.752 4.371 1.00 104.36 732 LYS A CA 1
ATOM 3188 C C . LYS A 1 199 ? 18.895 -2.415 4.995 1.00 108.46 732 LYS A C 1
ATOM 3189 O O . LYS A 1 199 ? 19.966 -2.282 5.599 1.00 102.56 732 LYS A O 1
ATOM 3208 N N . LYS A 1 200 ? 18.025 -1.413 4.865 1.00 106.92 733 LYS A N 1
ATOM 3209 C CA . LYS A 1 200 ? 18.307 -0.111 5.457 1.00 105.70 733 LYS A CA 1
ATOM 3210 C C . LYS A 1 200 ? 18.265 -0.168 6.979 1.00 101.37 733 LYS A C 1
ATOM 3211 O O . LYS A 1 200 ? 18.988 0.580 7.646 1.00 95.68 733 LYS A O 1
ATOM 3230 N N . LYS A 1 201 ? 17.428 -1.041 7.543 1.00 104.67 734 LYS A N 1
ATOM 3231 C CA . LYS A 1 201 ? 17.377 -1.192 8.992 1.00 96.60 734 LYS A CA 1
ATOM 3232 C C . LYS A 1 201 ? 18.629 -1.864 9.539 1.00 94.05 734 LYS A C 1
ATOM 3233 O O . LYS A 1 201 ? 18.939 -1.697 10.721 1.00 98.95 734 LYS A O 1
ATOM 3252 N N . LEU A 1 202 ? 19.350 -2.614 8.702 1.00 98.75 735 LEU A N 1
ATOM 3253 C CA . LEU A 1 202 ? 20.565 -3.283 9.155 1.00 93.82 735 LEU A CA 1
ATOM 3254 C C . LEU A 1 202 ? 21.786 -2.372 9.092 1.00 89.53 735 LEU A C 1
ATOM 3255 O O . LEU A 1 202 ? 22.726 -2.562 9.870 1.00 97.12 735 LEU A O 1
ATOM 3271 N N . LYS A 1 203 ? 21.791 -1.380 8.199 1.00 94.53 736 LYS A N 1
ATOM 3272 C CA . LYS A 1 203 ? 22.982 -0.549 8.041 1.00 90.28 736 LYS A CA 1
ATOM 3273 C C . LYS A 1 203 ? 23.420 0.096 9.349 1.00 88.45 736 LYS A C 1
ATOM 3274 O O . LYS A 1 203 ? 24.612 0.007 9.688 1.00 87.17 736 LYS A O 1
ATOM 3293 N N . PRO A 1 204 ? 22.543 0.746 10.120 1.00 96.97 737 PRO A N 1
ATOM 3294 C CA . PRO A 1 204 ? 22.999 1.334 11.390 1.00 101.22 737 PRO A CA 1
ATOM 3295 C C . PRO A 1 204 ? 23.533 0.308 12.374 1.00 96.32 737 PRO A C 1
ATOM 3296 O O . PRO A 1 204 ? 24.444 0.623 13.151 1.00 96.89 737 PRO A O 1
ATOM 3307 N N . LEU A 1 205 ? 22.991 -0.912 12.368 1.00 91.34 738 LEU A N 1
ATOM 3308 C CA . LEU A 1 205 ? 23.481 -1.944 13.276 1.00 90.27 738 LEU A CA 1
ATOM 3309 C C . LEU A 1 205 ? 24.947 -2.259 13.011 1.00 94.64 738 LEU A C 1
ATOM 3310 O O . LEU A 1 205 ? 25.721 -2.490 13.948 1.00 92.64 738 LEU A O 1
ATOM 3326 N N . LEU A 1 206 ? 25.345 -2.280 11.740 1.00 93.48 739 LEU A N 1
ATOM 3327 C CA . LEU A 1 206 ? 26.710 -2.627 11.371 1.00 84.98 739 LEU A CA 1
ATOM 3328 C C . LEU A 1 206 ? 27.638 -1.422 11.361 1.00 79.11 739 LEU A C 1
ATOM 3329 O O . LEU A 1 206 ? 28.823 -1.559 11.686 1.00 82.42 739 LEU A O 1
ATOM 3345 N N . ARG A 1 207 ? 27.129 -0.245 11.006 1.00 86.87 740 ARG A N 1
ATOM 3346 C CA . ARG A 1 207 ? 27.944 0.955 10.887 1.00 91.18 740 ARG A CA 1
ATOM 3347 C C . ARG A 1 207 ? 27.923 1.801 12.151 1.00 98.51 740 ARG A C 1
ATOM 3348 O O . ARG A 1 207 ? 28.980 2.179 12.667 1.00 96.80 740 ARG A O 1
ATOM 3369 N N . GLU A 1 208 ? 26.731 2.102 12.660 1.00 105.97 741 GLU A N 1
ATOM 3370 C CA . GLU A 1 208 ? 26.592 3.027 13.775 1.00 120.01 741 GLU A CA 1
ATOM 3371 C C . GLU A 1 208 ? 27.053 2.384 15.078 1.00 121.98 741 GLU A C 1
ATOM 3372 O O . GLU A 1 208 ? 26.934 1.173 15.281 1.00 114.22 741 GLU A O 1
ATOM 3384 N N . GLY A 1 209 ? 27.573 3.223 15.976 1.00 131.96 742 GLY A N 1
ATOM 3385 C CA . GLY A 1 209 ? 28.170 2.733 17.205 1.00 141.96 742 GLY A CA 1
ATOM 3386 C C . GLY A 1 209 ? 27.190 2.139 18.197 1.00 153.50 742 GLY A C 1
ATOM 3387 O O . GLY A 1 209 ? 27.615 1.464 19.137 1.00 161.00 742 GLY A O 1
ATOM 3391 N N . LYS A 1 210 ? 25.896 2.396 18.035 1.00 153.17 743 LYS A N 1
ATOM 3392 C CA . LYS A 1 210 ? 24.912 1.860 18.963 1.00 170.37 743 LYS A CA 1
ATOM 3393 C C . LYS A 1 210 ? 23.526 1.980 18.352 1.00 169.25 743 LYS A C 1
ATOM 3394 O O . LYS A 1 210 ? 23.055 3.094 18.100 1.00 175.60 743 LYS A O 1
ATOM 3413 N N . GLU A 1 211 ? 22.872 0.848 18.101 1.00 162.51 744 GLU A N 1
ATOM 3414 C CA . GLU A 1 211 ? 21.533 0.829 17.527 1.00 155.03 744 GLU A CA 1
ATOM 3415 C C . GLU A 1 211 ? 20.792 -0.375 18.084 1.00 157.64 744 GLU A C 1
ATOM 3416 O O . GLU A 1 211 ? 21.194 -1.517 17.840 1.00 160.45 744 GLU A O 1
ATOM 3428 N N . ALA A 1 212 ? 19.716 -0.123 18.826 1.00 156.27 745 ALA A N 1
ATOM 3429 C CA . ALA A 1 212 ? 19.002 -1.192 19.521 1.00 158.20 745 ALA A CA 1
ATOM 3430 C C . ALA A 1 212 ? 18.133 -1.977 18.546 1.00 161.69 745 ALA A C 1
ATOM 3431 O O . ALA A 1 212 ? 17.214 -1.401 17.953 1.00 161.89 745 ALA A O 1
ATOM 3438 N N . PRO A 1 213 ? 18.375 -3.273 18.356 1.00 159.95 746 PRO A N 1
ATOM 3439 C CA . PRO A 1 213 ? 17.538 -4.057 17.445 1.00 169.46 746 PRO A CA 1
ATOM 3440 C C . PRO A 1 213 ? 16.413 -4.752 18.186 1.00 169.34 746 PRO A C 1
ATOM 3441 O O . PRO A 1 213 ? 16.635 -5.334 19.257 1.00 162.11 746 PRO A O 1
ATOM 3452 N N . PRO A 1 214 ? 15.191 -4.727 17.647 1.00 161.30 747 PRO A N 1
ATOM 3453 C CA . PRO A 1 214 ? 14.127 -5.557 18.228 1.00 153.57 747 PRO A CA 1
ATOM 3454 C C . PRO A 1 214 ? 14.060 -6.943 17.604 1.00 152.46 747 PRO A C 1
ATOM 3455 O O . PRO A 1 214 ? 13.983 -7.074 16.378 1.00 150.99 747 PRO A O 1
ATOM 3466 N N . GLN A 1 215 ? 14.082 -7.984 18.437 1.00 146.34 748 GLN A N 1
ATOM 3467 C CA . GLN A 1 215 ? 13.952 -9.367 17.976 1.00 139.50 748 GLN A CA 1
ATOM 3468 C C . GLN A 1 215 ? 15.018 -9.691 16.927 1.00 135.74 748 GLN A C 1
ATOM 3469 O O . GLN A 1 215 ? 14.727 -9.957 15.760 1.00 132.17 748 GLN A O 1
ATOM 3483 N N . PHE A 1 216 ? 16.272 -9.662 17.374 1.00 131.11 749 PHE A N 1
ATOM 3484 C CA . PHE A 1 216 ? 17.441 -9.793 16.502 1.00 122.69 749 PHE A CA 1
ATOM 3485 C C . PHE A 1 216 ? 18.385 -10.809 17.139 1.00 115.06 749 PHE A C 1
ATOM 3486 O O . PHE A 1 216 ? 19.087 -10.493 18.103 1.00 108.47 749 PHE A O 1
ATOM 3503 N N . ALA A 1 217 ? 18.396 -12.029 16.603 1.00 108.11 750 ALA A N 1
ATOM 3504 C CA . ALA A 1 217 ? 19.191 -13.099 17.192 1.00 114.85 750 ALA A CA 1
ATOM 3505 C C . ALA A 1 217 ? 20.678 -12.797 17.055 1.00 114.12 750 ALA A C 1
ATOM 3506 O O . ALA A 1 217 ? 21.155 -12.434 15.975 1.00 112.79 750 ALA A O 1
ATOM 3513 N N . TRP A 1 218 ? 21.413 -12.960 18.154 1.00 117.05 751 TRP A N 1
ATOM 3514 C CA . TRP A 1 218 ? 22.852 -12.719 18.180 1.00 111.38 751 TRP A CA 1
ATOM 3515 C C . TRP A 1 218 ? 23.461 -13.483 19.350 1.00 112.38 751 TRP A C 1
ATOM 3516 O O . TRP A 1 218 ? 22.928 -13.429 20.465 1.00 126.17 751 TRP A O 1
ATOM 3537 N N . PRO A 1 219 ? 24.563 -14.205 19.148 1.00 115.79 752 PRO A N 1
ATOM 3538 C CA . PRO A 1 219 ? 25.124 -15.000 20.246 1.00 121.78 752 PRO A CA 1
ATOM 3539 C C . PRO A 1 219 ? 25.630 -14.127 21.382 1.00 122.06 752 PRO A C 1
ATOM 3540 O O . PRO A 1 219 ? 26.044 -12.982 21.186 1.00 116.56 752 PRO A O 1
ATOM 3551 N N . SER A 1 220 ? 25.587 -14.690 22.592 1.00 122.96 753 SER A N 1
ATOM 3552 C CA . SER A 1 220 ? 26.012 -13.945 23.773 1.00 127.62 753 SER A CA 1
ATOM 3553 C C . SER A 1 220 ? 27.525 -13.761 23.805 1.00 124.40 753 SER A C 1
ATOM 3554 O O . SER A 1 220 ? 28.018 -12.710 24.231 1.00 118.89 753 SER A O 1
ATOM 3562 N N . LYS A 1 221 ? 28.278 -14.769 23.362 1.00 128.99 754 LYS A N 1
ATOM 3563 C CA . LYS A 1 221 ? 29.733 -14.707 23.431 1.00 133.22 754 LYS A CA 1
ATOM 3564 C C . LYS A 1 221 ? 30.331 -13.686 22.471 1.00 135.29 754 LYS A C 1
ATOM 3565 O O . LYS A 1 221 ? 31.533 -13.414 22.561 1.00 137.60 754 LYS A O 1
ATOM 3584 N N . MET A 1 222 ? 29.537 -13.122 21.562 1.00 132.16 755 MET A N 1
ATOM 3585 C CA . MET A 1 222 ? 30.079 -12.174 20.597 1.00 120.03 755 MET A CA 1
ATOM 3586 C C . MET A 1 222 ? 29.773 -10.740 21.009 1.00 109.06 755 MET A C 1
ATOM 3587 O O . MET A 1 222 ? 28.697 -10.465 21.552 1.00 101.74 755 MET A O 1
ATOM 3601 N N . PRO A 1 223 ? 30.694 -9.797 20.766 1.00 103.95 756 PRO A N 1
ATOM 3602 C CA . PRO A 1 223 ? 30.372 -8.380 20.995 1.00 102.26 756 PRO A CA 1
ATOM 3603 C C . PRO A 1 223 ? 29.358 -7.857 19.989 1.00 100.44 756 PRO A C 1
ATOM 3604 O O . PRO A 1 223 ? 28.848 -8.620 19.162 1.00 92.14 756 PRO A O 1
ATOM 3615 N N . GLU A 1 224 ? 29.058 -6.562 20.048 1.00 93.47 757 GLU A N 1
ATOM 3616 C CA . GLU A 1 224 ? 28.028 -6.003 19.185 1.00 94.24 757 GLU A CA 1
ATOM 3617 C C . GLU A 1 224 ? 28.447 -6.102 17.719 1.00 96.49 757 GLU A C 1
ATOM 3618 O O . GLU A 1 224 ? 29.641 -6.089 17.402 1.00 85.12 757 GLU A O 1
ATOM 3630 N N . PRO A 1 225 ? 27.481 -6.202 16.800 1.00 91.87 758 PRO A N 1
ATOM 3631 C CA . PRO A 1 225 ? 27.841 -6.345 15.379 1.00 90.02 758 PRO A CA 1
ATOM 3632 C C . PRO A 1 225 ? 28.766 -5.258 14.858 1.00 84.89 758 PRO A C 1
ATOM 3633 O O . PRO A 1 225 ? 29.645 -5.551 14.038 1.00 79.00 758 PRO A O 1
ATOM 3644 N N . TYR A 1 226 ? 28.598 -4.010 15.303 1.00 86.41 759 TYR A N 1
ATOM 3645 C CA . TYR A 1 226 ? 29.431 -2.937 14.769 1.00 87.76 759 TYR A CA 1
ATOM 3646 C C . TYR A 1 226 ? 30.886 -3.098 15.190 1.00 85.60 759 TYR A C 1
ATOM 3647 O O . TYR A 1 226 ? 31.788 -2.694 14.449 1.00 85.41 759 TYR A O 1
ATOM 3665 N N . LEU A 1 227 ? 31.138 -3.686 16.363 1.00 79.59 760 LEU A N 1
ATOM 3666 C CA . LEU A 1 227 ? 32.512 -4.003 16.738 1.00 84.09 760 LEU A CA 1
ATOM 3667 C C . LEU A 1 227 ? 33.085 -5.098 15.846 1.00 72.19 760 LEU A C 1
ATOM 3668 O O . LEU A 1 227 ? 34.228 -5.000 15.386 1.00 74.34 760 LEU A O 1
ATOM 3684 N N . VAL A 1 228 ? 32.305 -6.152 15.591 1.00 74.81 761 VAL A N 1
ATOM 3685 C CA . VAL A 1 228 ? 32.775 -7.221 14.717 1.00 77.79 761 VAL A CA 1
ATOM 3686 C C . VAL A 1 228 ? 33.143 -6.658 13.352 1.00 77.73 761 VAL A C 1
ATOM 3687 O O . VAL A 1 228 ? 34.179 -7.009 12.775 1.00 71.72 761 VAL A O 1
ATOM 3700 N N . ILE A 1 229 ? 32.308 -5.764 12.821 1.00 74.56 762 ILE A N 1
ATOM 3701 C CA . ILE A 1 229 ? 32.608 -5.129 11.542 1.00 71.31 762 ILE A CA 1
ATOM 3702 C C . ILE A 1 229 ? 33.940 -4.393 11.622 1.00 74.42 762 ILE A C 1
ATOM 3703 O O . ILE A 1 229 ? 34.793 -4.513 10.735 1.00 73.36 762 ILE A O 1
ATOM 3719 N N . LYS A 1 230 ? 34.142 -3.625 12.696 1.00 75.72 763 LYS A N 1
ATOM 3720 C CA . LYS A 1 230 ? 35.359 -2.828 12.814 1.00 76.59 763 LYS A CA 1
ATOM 3721 C C . LYS A 1 230 ? 36.601 -3.711 12.864 1.00 66.97 763 LYS A C 1
ATOM 3722 O O . LYS A 1 230 ? 37.652 -3.341 12.332 1.00 69.05 763 LYS A O 1
ATOM 3741 N N . ARG A 1 231 ? 36.505 -4.882 13.503 1.00 64.43 764 ARG A N 1
ATOM 3742 C CA . ARG A 1 231 ? 37.657 -5.781 13.550 1.00 77.94 764 ARG A CA 1
ATOM 3743 C C . ARG A 1 231 ? 37.889 -6.451 12.201 1.00 73.77 764 ARG A C 1
ATOM 3744 O O . ARG A 1 231 ? 39.039 -6.672 11.802 1.00 69.08 764 ARG A O 1
ATOM 3765 N N . VAL A 1 232 ? 36.813 -6.790 11.485 1.00 76.63 765 VAL A N 1
ATOM 3766 C CA . VAL A 1 232 ? 36.963 -7.357 10.147 1.00 69.13 765 VAL A CA 1
ATOM 3767 C C . VAL A 1 232 ? 37.663 -6.359 9.233 1.00 66.95 765 VAL A C 1
ATOM 3768 O O . VAL A 1 232 ? 38.580 -6.711 8.482 1.00 65.99 765 VAL A O 1
ATOM 3781 N N . VAL A 1 233 ? 37.239 -5.093 9.286 1.00 68.13 766 VAL A N 1
ATOM 3782 C CA . VAL A 1 233 ? 37.889 -4.060 8.485 1.00 70.52 766 VAL A CA 1
ATOM 3783 C C . VAL A 1 233 ? 39.370 -3.992 8.822 1.00 71.11 766 VAL A C 1
ATOM 3784 O O . VAL A 1 233 ? 40.224 -3.908 7.929 1.00 75.47 766 VAL A O 1
ATOM 3797 N N . GLU A 1 234 ? 39.702 -4.036 10.113 1.00 74.32 767 GLU A N 1
ATOM 3798 C CA . GLU A 1 234 ? 41.104 -4.051 10.513 1.00 81.42 767 GLU A CA 1
ATOM 3799 C C . GLU A 1 234 ? 41.820 -5.268 9.941 1.00 71.77 767 GLU A C 1
ATOM 3800 O O . GLU A 1 234 ? 42.943 -5.157 9.435 1.00 69.82 767 GLU A O 1
ATOM 3812 N N . LEU A 1 235 ? 41.183 -6.438 10.010 1.00 66.14 768 LEU A N 1
ATOM 3813 C CA . LEU A 1 235 ? 41.792 -7.645 9.461 1.00 71.63 768 LEU A CA 1
ATOM 3814 C C . LEU A 1 235 ? 41.900 -7.576 7.941 1.00 67.39 768 LEU A C 1
ATOM 3815 O O . LEU A 1 235 ? 42.872 -8.073 7.363 1.00 71.60 768 LEU A O 1
ATOM 3831 N N . MET A 1 236 ? 40.907 -6.978 7.272 1.00 68.89 769 MET A N 1
ATOM 3832 C CA . MET A 1 236 ? 40.944 -6.899 5.813 1.00 75.20 769 MET A CA 1
ATOM 3833 C C . MET A 1 236 ? 42.036 -5.947 5.338 1.00 69.66 769 MET A C 1
ATOM 3834 O O . MET A 1 236 ? 42.820 -6.284 4.442 1.00 71.00 769 MET A O 1
ATOM 3848 N N . ASN A 1 237 ? 42.105 -4.748 5.926 1.00 72.35 770 ASN A N 1
ATOM 3849 C CA . ASN A 1 237 ? 43.189 -3.830 5.592 1.00 72.23 770 ASN A CA 1
ATOM 3850 C C . ASN A 1 237 ? 44.545 -4.450 5.901 1.00 81.22 770 ASN A C 1
ATOM 3851 O O . ASN A 1 237 ? 45.527 -4.188 5.197 1.00 77.10 770 ASN A O 1
ATOM 3862 N N . TYR A 1 238 ? 44.617 -5.268 6.952 1.00 81.28 771 TYR A N 1
ATOM 3863 C CA . TYR A 1 238 ? 45.862 -5.951 7.285 1.00 79.83 771 TYR A CA 1
ATOM 3864 C C . TYR A 1 238 ? 46.269 -6.910 6.174 1.00 74.69 771 TYR A C 1
ATOM 3865 O O . TYR A 1 238 ? 47.402 -6.863 5.682 1.00 78.89 771 TYR A O 1
ATOM 3883 N N . HIS A 1 239 ? 45.337 -7.761 5.732 1.00 78.89 772 HIS A N 1
ATOM 3884 C CA . HIS A 1 239 ? 45.668 -8.762 4.723 1.00 77.17 772 HIS A CA 1
ATOM 3885 C C . HIS A 1 239 ? 45.906 -8.135 3.355 1.00 69.42 772 HIS A C 1
ATOM 3886 O O . HIS A 1 239 ? 46.657 -8.691 2.546 1.00 68.31 772 HIS A O 1
ATOM 3900 N N . LYS A 1 240 ? 45.288 -6.986 3.077 1.00 70.22 773 LYS A N 1
ATOM 3901 C CA . LYS A 1 240 ? 45.560 -6.300 1.818 1.00 72.13 773 LYS A CA 1
ATOM 3902 C C . LYS A 1 240 ? 47.037 -5.946 1.702 1.00 74.94 773 LYS A C 1
ATOM 3903 O O . LYS A 1 240 ? 47.652 -6.150 0.649 1.00 76.06 773 LYS A O 1
ATOM 3922 N N . LYS A 1 241 ? 47.628 -5.430 2.781 1.00 79.70 774 LYS A N 1
ATOM 3923 C CA . LYS A 1 241 ? 49.038 -5.055 2.741 1.00 78.60 774 LYS A CA 1
ATOM 3924 C C . LYS A 1 241 ? 49.936 -6.278 2.596 1.00 75.38 774 LYS A C 1
ATOM 3925 O O . LYS A 1 241 ? 50.942 -6.231 1.879 1.00 77.64 774 LYS A O 1
ATOM 3944 N N . ILE A 1 242 ? 49.597 -7.381 3.268 1.00 74.55 775 ILE A N 1
ATOM 3945 C CA . ILE A 1 242 ? 50.369 -8.611 3.104 1.00 77.82 775 ILE A CA 1
ATOM 3946 C C . ILE A 1 242 ? 50.301 -9.084 1.659 1.00 81.38 775 ILE A C 1
ATOM 3947 O O . ILE A 1 242 ? 51.319 -9.438 1.053 1.00 86.06 775 ILE A O 1
ATOM 3963 N N . MET A 1 243 ? 49.096 -9.100 1.086 1.00 81.38 776 MET A N 1
ATOM 3964 C CA . MET A 1 243 ? 48.932 -9.610 -0.271 1.00 77.87 776 MET A CA 1
ATOM 3965 C C . MET A 1 243 ? 49.742 -8.789 -1.266 1.00 79.49 776 MET A C 1
ATOM 3966 O O . MET A 1 243 ? 50.457 -9.342 -2.109 1.00 80.68 776 MET A O 1
ATOM 3980 N N . ASP A 1 244 ? 49.649 -7.460 -1.178 1.00 81.17 777 ASP A N 1
ATOM 3981 C CA . ASP A 1 244 ? 50.418 -6.613 -2.084 1.00 87.27 777 ASP A CA 1
ATOM 3982 C C . ASP A 1 244 ? 51.912 -6.838 -1.905 1.00 89.91 777 ASP A C 1
ATOM 3983 O O . ASP A 1 244 ? 52.657 -6.936 -2.887 1.00 91.74 777 ASP A O 1
ATOM 3992 N N . ASN A 1 245 ? 52.367 -6.926 -0.655 1.00 95.09 778 ASN A N 1
ATOM 3993 C CA . ASN A 1 245 ? 53.786 -7.137 -0.396 1.00 97.63 778 ASN A CA 1
ATOM 3994 C C . ASN A 1 245 ? 54.255 -8.467 -0.971 1.00 96.39 778 ASN A C 1
ATOM 3995 O O . ASN A 1 245 ? 55.364 -8.563 -1.509 1.00 97.74 778 ASN A O 1
ATOM 4006 N N . ASN A 1 246 ? 53.423 -9.506 -0.870 1.00 91.48 779 ASN A N 1
ATOM 4007 C CA . ASN A 1 246 ? 53.802 -10.805 -1.415 1.00 82.98 779 ASN A CA 1
ATOM 4008 C C . ASN A 1 246 ? 53.761 -10.803 -2.939 1.00 87.07 779 ASN A C 1
ATOM 4009 O O . ASN A 1 246 ? 54.647 -11.372 -3.587 1.00 87.53 779 ASN A O 1
ATOM 4020 N N . PHE A 1 247 ? 52.743 -10.173 -3.531 1.00 88.65 780 PHE A N 1
ATOM 4021 C CA . PHE A 1 247 ? 52.704 -10.053 -4.985 1.00 86.16 780 PHE A CA 1
ATOM 4022 C C . PHE A 1 247 ? 53.885 -9.238 -5.497 1.00 92.12 780 PHE A C 1
ATOM 4023 O O . PHE A 1 247 ? 54.489 -9.577 -6.521 1.00 88.63 780 PHE A O 1
ATOM 4040 N N . ALA A 1 248 ? 54.230 -8.158 -4.792 1.00 94.86 781 ALA A N 1
ATOM 4041 C CA . ALA A 1 248 ? 55.263 -7.253 -5.280 1.00 98.75 781 ALA A CA 1
ATOM 4042 C C . ALA A 1 248 ? 56.659 -7.839 -5.124 1.00 104.05 781 ALA A C 1
ATOM 4043 O O . ALA A 1 248 ? 57.563 -7.492 -5.893 1.00 103.70 781 ALA A O 1
ATOM 4050 N N . LYS A 1 249 ? 56.858 -8.723 -4.147 1.00 94.74 782 LYS A N 1
ATOM 4051 C CA . LYS A 1 249 ? 58.189 -9.198 -3.792 1.00 94.68 782 LYS A CA 1
ATOM 4052 C C . LYS A 1 249 ? 58.442 -10.649 -4.174 1.00 96.27 782 LYS A C 1
ATOM 4053 O O . LYS A 1 249 ? 59.489 -10.959 -4.750 1.00 99.23 782 LYS A O 1
ATOM 4072 N N . LYS A 1 250 ? 57.519 -11.551 -3.860 1.00 101.78 783 LYS A N 1
ATOM 4073 C CA . LYS A 1 250 ? 57.760 -12.978 -4.008 1.00 100.73 783 LYS A CA 1
ATOM 4074 C C . LYS A 1 250 ? 57.281 -13.495 -5.361 1.00 99.12 783 LYS A C 1
ATOM 4075 O O . LYS A 1 250 ? 56.489 -12.857 -6.057 1.00 95.45 783 LYS A O 1
ATOM 4094 N N . ASP A 1 251 ? 57.786 -14.673 -5.725 1.00 101.50 784 ASP A N 1
ATOM 4095 C CA . ASP A 1 251 ? 57.314 -15.386 -6.909 1.00 103.42 784 ASP A CA 1
ATOM 4096 C C . ASP A 1 251 ? 55.938 -15.969 -6.613 1.00 104.93 784 ASP A C 1
ATOM 4097 O O . ASP A 1 251 ? 55.810 -16.925 -5.841 1.00 105.63 784 ASP A O 1
ATOM 4106 N N . VAL A 1 252 ? 54.905 -15.395 -7.227 1.00 110.44 785 VAL A N 1
ATOM 4107 C CA . VAL A 1 252 ? 53.538 -15.798 -6.916 1.00 108.15 785 VAL A CA 1
ATOM 4108 C C . VAL A 1 252 ? 53.166 -17.103 -7.605 1.00 103.95 785 VAL A C 1
ATOM 4109 O O . VAL A 1 252 ? 52.317 -17.850 -7.105 1.00 97.54 785 VAL A O 1
ATOM 4122 N N . ASN A 1 253 ? 53.786 -17.409 -8.744 1.00 118.48 786 ASN A N 1
ATOM 4123 C CA . ASN A 1 253 ? 53.439 -18.617 -9.484 1.00 117.63 786 ASN A CA 1
ATOM 4124 C C . ASN A 1 253 ? 53.935 -19.888 -8.809 1.00 107.97 786 ASN A C 1
ATOM 4125 O O . ASN A 1 253 ? 53.580 -20.983 -9.261 1.00 110.06 786 ASN A O 1
ATOM 4136 N N . SER A 1 254 ? 54.739 -19.776 -7.751 1.00 103.08 787 SER A N 1
ATOM 4137 C CA . SER A 1 254 ? 55.246 -20.932 -7.024 1.00 100.53 787 SER A CA 1
ATOM 4138 C C . SER A 1 254 ? 54.632 -21.075 -5.636 1.00 92.13 787 SER A C 1
ATOM 4139 O O . SER A 1 254 ? 55.111 -21.887 -4.837 1.00 88.65 787 SER A O 1
ATOM 4147 N N . MET A 1 255 ? 53.586 -20.312 -5.327 1.00 93.68 788 MET A N 1
ATOM 4148 C CA . MET A 1 255 ? 52.906 -20.411 -4.042 1.00 87.93 788 MET A CA 1
ATOM 4149 C C . MET A 1 255 ? 51.842 -21.501 -4.025 1.00 86.01 788 MET A C 1
ATOM 4150 O O . MET A 1 255 ? 51.177 -21.685 -3.000 1.00 83.39 788 MET A O 1
ATOM 4164 N N . GLN A 1 256 ? 51.664 -22.218 -5.131 1.00 94.44 789 GLN A N 1
ATOM 4165 C CA . GLN A 1 256 ? 50.766 -23.364 -5.193 1.00 90.95 789 GLN A CA 1
ATOM 4166 C C . GLN A 1 256 ? 51.267 -24.273 -6.303 1.00 92.08 789 GLN A C 1
ATOM 4167 O O . GLN A 1 256 ? 51.499 -23.810 -7.423 1.00 96.01 789 GLN A O 1
ATOM 4181 N N . THR A 1 257 ? 51.431 -25.559 -5.993 1.00 88.14 790 THR A N 1
ATOM 4182 C CA . THR A 1 257 ? 52.049 -26.479 -6.937 1.00 93.59 790 THR A CA 1
ATOM 4183 C C . THR A 1 257 ? 51.181 -26.754 -8.157 1.00 81.71 790 THR A C 1
ATOM 4184 O O . THR A 1 257 ? 51.671 -27.360 -9.117 1.00 85.90 790 THR A O 1
ATOM 4195 N N . ARG A 1 258 ? 49.920 -26.331 -8.155 1.00 82.05 791 ARG A N 1
ATOM 4196 C CA . ARG A 1 258 ? 49.000 -26.699 -9.221 1.00 69.56 791 ARG A CA 1
ATOM 4197 C C . ARG A 1 258 ? 47.908 -25.649 -9.328 1.00 77.67 791 ARG A C 1
ATOM 4198 O O . ARG A 1 258 ? 47.164 -25.431 -8.370 1.00 79.57 791 ARG A O 1
ATOM 4219 N N . TRP A 1 259 ? 47.820 -24.999 -10.487 1.00 71.75 792 TRP A N 1
ATOM 4220 C CA . TRP A 1 259 ? 46.744 -24.069 -10.793 1.00 70.96 792 TRP A CA 1
ATOM 4221 C C . TRP A 1 259 ? 45.799 -24.708 -11.803 1.00 69.02 792 TRP A C 1
ATOM 4222 O O . TRP A 1 259 ? 46.213 -25.528 -12.628 1.00 68.74 792 TRP A O 1
ATOM 4243 N N . CYS A 1 260 ? 44.526 -24.325 -11.736 1.00 67.28 793 CYS A N 1
ATOM 4244 C CA . CYS A 1 260 ? 43.515 -24.846 -12.642 1.00 69.51 793 CYS A CA 1
ATOM 4245 C C . CYS A 1 260 ? 42.611 -23.707 -13.095 1.00 72.30 793 CYS A C 1
ATOM 4246 O O . CYS A 1 260 ? 42.672 -22.589 -12.575 1.00 60.17 793 CYS A O 1
ATOM 4253 N N . THR A 1 261 ? 41.767 -24.010 -14.079 1.00 68.41 794 THR A N 1
ATOM 4254 C CA . THR A 1 261 ? 40.743 -23.071 -14.515 1.00 66.83 794 THR A CA 1
ATOM 4255 C C . THR A 1 261 ? 39.967 -22.554 -13.310 1.00 69.92 794 THR A C 1
ATOM 4256 O O . THR A 1 261 ? 39.464 -23.336 -12.499 1.00 74.23 794 THR A O 1
ATOM 4267 N N . SER A 1 262 ? 39.882 -21.229 -13.194 1.00 68.01 795 SER A N 1
ATOM 4268 C CA . SER A 1 262 ? 39.213 -20.532 -12.099 1.00 70.15 795 SER A CA 1
ATOM 4269 C C . SER A 1 262 ? 39.988 -20.599 -10.789 1.00 67.28 795 SER A C 1
ATOM 4270 O O . SER A 1 262 ? 39.468 -20.171 -9.750 1.00 65.03 795 SER A O 1
ATOM 4278 N N . GLU A 1 263 ? 41.212 -21.122 -10.803 1.00 76.27 796 GLU A N 1
ATOM 4279 C CA . GLU A 1 263 ? 42.004 -21.350 -9.597 1.00 72.18 796 GLU A CA 1
ATOM 4280 C C . GLU A 1 263 ? 43.438 -20.878 -9.796 1.00 66.95 796 GLU A C 1
ATOM 4281 O O . GLU A 1 263 ? 44.400 -21.606 -9.537 1.00 75.41 796 GLU A O 1
ATOM 4293 N N . ASP A 1 264 ? 43.604 -19.651 -10.270 1.00 82.00 797 ASP A N 1
ATOM 4294 C CA . ASP A 1 264 ? 44.910 -19.076 -10.538 1.00 77.95 797 ASP A CA 1
ATOM 4295 C C . ASP A 1 264 ? 45.072 -17.762 -9.785 1.00 73.89 797 ASP A C 1
ATOM 4296 O O . ASP A 1 264 ? 44.079 -17.102 -9.450 1.00 76.47 797 ASP A O 1
ATOM 4305 N N . PRO A 1 265 ? 46.309 -17.346 -9.494 1.00 82.28 798 PRO A N 1
ATOM 4306 C CA . PRO A 1 265 ? 46.496 -16.187 -8.605 1.00 78.55 798 PRO A CA 1
ATOM 4307 C C . PRO A 1 265 ? 45.898 -14.894 -9.135 1.00 73.60 798 PRO A C 1
ATOM 4308 O O . PRO A 1 265 ? 45.540 -14.021 -8.335 1.00 75.76 798 PRO A O 1
ATOM 4319 N N . SER A 1 266 ? 45.787 -14.735 -10.456 1.00 70.78 799 SER A N 1
ATOM 4320 C CA . SER A 1 266 ? 45.257 -13.489 -11.005 1.00 72.99 799 SER A CA 1
ATOM 4321 C C . SER A 1 266 ? 43.783 -13.315 -10.658 1.00 68.85 799 SER A C 1
ATOM 4322 O O . SER A 1 266 ? 43.354 -12.230 -10.249 1.00 61.23 799 SER A O 1
ATOM 4330 N N . LEU A 1 267 ? 42.987 -14.375 -10.819 1.00 80.00 800 LEU A N 1
ATOM 4331 C CA . LEU A 1 267 ? 41.586 -14.302 -10.417 1.00 66.42 800 LEU A CA 1
ATOM 4332 C C . LEU A 1 267 ? 41.452 -14.135 -8.908 1.00 66.59 800 LEU A C 1
ATOM 4333 O O . LEU A 1 267 ? 40.530 -13.457 -8.440 1.00 65.47 800 LEU A O 1
ATOM 4349 N N . PHE A 1 268 ? 42.353 -14.748 -8.136 1.00 67.30 801 PHE A N 1
ATOM 4350 C CA . PHE A 1 268 ? 42.345 -14.562 -6.689 1.00 63.86 801 PHE A CA 1
ATOM 4351 C C . PHE A 1 268 ? 42.508 -13.091 -6.328 1.00 62.23 801 PHE A C 1
ATOM 4352 O O . PHE A 1 268 ? 41.718 -12.537 -5.555 1.00 56.77 801 PHE A O 1
ATOM 4369 N N . LYS A 1 269 ? 43.533 -12.441 -6.883 1.00 59.36 802 LYS A N 1
ATOM 4370 C CA . LYS A 1 269 ? 43.791 -11.043 -6.555 1.00 66.21 802 LYS A CA 1
ATOM 4371 C C . LYS A 1 269 ? 42.617 -10.160 -6.953 1.00 67.10 802 LYS A C 1
ATOM 4372 O O . LYS A 1 269 ? 42.282 -9.202 -6.246 1.00 65.04 802 LYS A O 1
ATOM 4391 N N . GLU A 1 270 ? 41.981 -10.463 -8.085 1.00 64.10 803 GLU A N 1
ATOM 4392 C CA . GLU A 1 270 ? 40.854 -9.660 -8.545 1.00 71.22 803 GLU A CA 1
ATOM 4393 C C . GLU A 1 270 ? 39.695 -9.716 -7.556 1.00 67.41 803 GLU A C 1
ATOM 4394 O O . GLU A 1 270 ? 39.091 -8.688 -7.230 1.00 67.30 803 GLU A O 1
ATOM 4406 N N . ARG A 1 271 ? 39.366 -10.916 -7.072 1.00 68.87 804 ARG A N 1
ATOM 4407 C CA A ARG A 1 271 ? 38.264 -11.061 -6.126 0.67 169.43 804 ARG A CA 1
ATOM 4408 C CA B ARG A 1 271 ? 38.257 -11.048 -6.133 0.33 179.09 804 ARG A CA 1
ATOM 4409 C C . ARG A 1 271 ? 38.551 -10.319 -4.827 1.00 74.34 804 ARG A C 1
ATOM 4410 O O . ARG A 1 271 ? 37.709 -9.565 -4.324 1.00 68.40 804 ARG A O 1
ATOM 4451 N N . TRP A 1 272 ? 39.745 -10.520 -4.265 1.00 62.79 805 TRP A N 1
ATOM 4452 C CA . TRP A 1 272 ? 40.057 -9.920 -2.970 1.00 69.24 805 TRP A CA 1
ATOM 4453 C C . TRP A 1 272 ? 40.287 -8.418 -3.084 1.00 64.33 805 TRP A C 1
ATOM 4454 O O . TRP A 1 272 ? 39.926 -7.663 -2.173 1.00 64.69 805 TRP A O 1
ATOM 4475 N N . ASP A 1 273 ? 40.884 -7.961 -4.188 1.00 62.26 806 ASP A N 1
ATOM 4476 C CA . ASP A 1 273 ? 41.018 -6.524 -4.405 1.00 62.03 806 ASP A CA 1
ATOM 4477 C C . ASP A 1 273 ? 39.663 -5.833 -4.313 1.00 63.11 806 ASP A C 1
ATOM 4478 O O . ASP A 1 273 ? 39.543 -4.753 -3.723 1.00 66.01 806 ASP A O 1
ATOM 4487 N N . LYS A 1 274 ? 38.629 -6.442 -4.897 1.00 62.52 807 LYS A N 1
ATOM 4488 C CA . LYS A 1 274 ? 37.282 -5.892 -4.789 1.00 61.22 807 LYS A CA 1
ATOM 4489 C C . LYS A 1 274 ? 36.812 -5.877 -3.339 1.00 64.96 807 LYS A C 1
ATOM 4490 O O . LYS A 1 274 ? 36.349 -4.847 -2.833 1.00 63.92 807 LYS A O 1
ATOM 4509 N N . LEU A 1 275 ? 36.925 -7.016 -2.651 1.00 63.13 808 LEU A N 1
ATOM 4510 C CA . LEU A 1 275 ? 36.445 -7.100 -1.275 1.00 65.89 808 LEU A CA 1
ATOM 4511 C C . LEU A 1 275 ? 37.216 -6.156 -0.360 1.00 59.96 808 LEU A C 1
ATOM 4512 O O . LEU A 1 275 ? 36.627 -5.510 0.514 1.00 62.69 808 LEU A O 1
ATOM 4528 N N . PHE A 1 276 ? 38.536 -6.062 -0.544 1.00 65.07 809 PHE A N 1
ATOM 4529 C CA . PHE A 1 276 ? 39.324 -5.134 0.261 1.00 61.22 809 PHE A CA 1
ATOM 4530 C C . PHE A 1 276 ? 38.827 -3.703 0.085 1.00 66.37 809 PHE A C 1
ATOM 4531 O O . PHE A 1 276 ? 38.807 -2.921 1.043 1.00 75.22 809 PHE A O 1
ATOM 4548 N N . LYS A 1 277 ? 38.423 -3.339 -1.135 1.00 71.42 810 LYS A N 1
ATOM 4549 C CA . LYS A 1 277 ? 37.850 -2.016 -1.359 1.00 70.12 810 LYS A CA 1
ATOM 4550 C C . LYS A 1 277 ? 36.549 -1.847 -0.584 1.00 70.08 810 LYS A C 1
ATOM 4551 O O . LYS A 1 277 ? 36.273 -0.770 -0.044 1.00 72.70 810 LYS A O 1
ATOM 4570 N N . GLU A 1 278 ? 35.735 -2.898 -0.524 1.00 58.73 811 GLU A N 1
ATOM 4571 C CA . GLU A 1 278 ? 34.425 -2.833 0.108 1.00 64.80 811 GLU A CA 1
ATOM 4572 C C . GLU A 1 278 ? 34.463 -3.092 1.608 1.00 69.00 811 GLU A C 1
ATOM 4573 O O . GLU A 1 278 ? 33.430 -2.943 2.270 1.00 70.75 811 GLU A O 1
ATOM 4585 N N . PHE A 1 279 ? 35.615 -3.467 2.160 1.00 69.24 812 PHE A N 1
ATOM 4586 C CA . PHE A 1 279 ? 35.776 -3.699 3.592 1.00 64.93 812 PHE A CA 1
ATOM 4587 C C . PHE A 1 279 ? 36.984 -2.936 4.125 1.00 70.25 812 PHE A C 1
ATOM 4588 O O . PHE A 1 279 ? 37.817 -3.470 4.860 1.00 69.64 812 PHE A O 1
ATOM 4605 N N . ASN A 1 280 ? 37.093 -1.660 3.752 1.00 73.63 813 ASN A N 1
ATOM 4606 C CA . ASN A 1 280 ? 38.131 -0.785 4.282 1.00 83.54 813 ASN A CA 1
ATOM 4607 C C . ASN A 1 280 ? 37.552 0.398 5.049 1.00 86.73 813 ASN A C 1
ATOM 4608 O O . ASN A 1 280 ? 38.306 1.291 5.454 1.00 87.25 813 ASN A O 1
ATOM 4619 N N . ASN A 1 281 ? 36.237 0.429 5.256 1.00 83.91 814 ASN A N 1
ATOM 4620 C CA . ASN A 1 281 ? 35.601 1.495 6.027 1.00 86.66 814 ASN A CA 1
ATOM 4621 C C . ASN A 1 281 ? 34.372 0.907 6.706 1.00 81.62 814 ASN A C 1
ATOM 4622 O O . ASN A 1 281 ? 33.362 0.646 6.045 1.00 90.45 814 ASN A O 1
ATOM 4633 N N . ALA A 1 282 ? 34.460 0.703 8.023 1.00 85.76 815 ALA A N 1
ATOM 4634 C CA . ALA A 1 282 ? 33.361 0.077 8.752 1.00 83.33 815 ALA A CA 1
ATOM 4635 C C . ALA A 1 282 ? 32.083 0.900 8.665 1.00 85.02 815 ALA A C 1
ATOM 4636 O O . ALA A 1 282 ? 30.982 0.340 8.706 1.00 90.47 815 ALA A O 1
ATOM 4643 N N . GLU A 1 283 ? 32.204 2.220 8.545 1.00 91.19 816 GLU A N 1
ATOM 4644 C CA . GLU A 1 283 ? 31.044 3.095 8.434 1.00 90.70 816 GLU A CA 1
ATOM 4645 C C . GLU A 1 283 ? 30.435 3.099 7.037 1.00 90.33 816 GLU A C 1
ATOM 4646 O O . GLU A 1 283 ? 29.482 3.847 6.796 1.00 89.71 816 GLU A O 1
ATOM 4658 N N . LYS A 1 284 ? 30.953 2.283 6.121 1.00 86.66 817 LYS A N 1
ATOM 4659 C CA . LYS A 1 284 ? 30.474 2.203 4.748 1.00 87.93 817 LYS A CA 1
ATOM 4660 C C . LYS A 1 284 ? 30.039 0.795 4.363 1.00 84.69 817 LYS A C 1
ATOM 4661 O O . LYS A 1 284 ? 29.409 0.628 3.312 1.00 90.84 817 LYS A O 1
ATOM 4680 N N . VAL A 1 285 ? 30.303 -0.205 5.207 1.00 85.24 818 VAL A N 1
ATOM 4681 C CA . VAL A 1 285 ? 30.074 -1.593 4.827 1.00 82.21 818 VAL A CA 1
ATOM 4682 C C . VAL A 1 285 ? 28.617 -1.805 4.436 1.00 80.67 818 VAL A C 1
ATOM 4683 O O . VAL A 1 285 ? 27.692 -1.428 5.164 1.00 82.68 818 VAL A O 1
ATOM 4696 N N . ASP A 1 286 ? 28.434 -2.421 3.259 1.00 83.42 819 ASP A N 1
ATOM 4697 C CA . ASP A 1 286 ? 27.128 -2.821 2.736 1.00 81.97 819 ASP A CA 1
ATOM 4698 C C . ASP A 1 286 ? 26.781 -4.215 3.248 1.00 84.11 819 ASP A C 1
ATOM 4699 O O . ASP A 1 286 ? 27.578 -5.143 3.053 1.00 80.94 819 ASP A O 1
ATOM 4708 N N . PRO A 1 287 ? 25.630 -4.423 3.883 1.00 85.25 820 PRO A N 1
ATOM 4709 C CA . PRO A 1 287 ? 25.324 -5.764 4.395 1.00 72.65 820 PRO A CA 1
ATOM 4710 C C . PRO A 1 287 ? 25.266 -6.809 3.300 1.00 80.64 820 PRO A C 1
ATOM 4711 O O . PRO A 1 287 ? 25.445 -7.998 3.589 1.00 79.79 820 PRO A O 1
ATOM 4722 N N . SER A 1 288 ? 25.028 -6.403 2.052 1.00 92.69 821 SER A N 1
ATOM 4723 C CA . SER A 1 288 ? 25.019 -7.358 0.951 1.00 85.95 821 SER A CA 1
ATOM 4724 C C . SER A 1 288 ? 26.400 -7.952 0.708 1.00 73.81 821 SER A C 1
ATOM 4725 O O . SER A 1 288 ? 26.511 -9.063 0.179 1.00 80.52 821 SER A O 1
ATOM 4733 N N . LYS A 1 289 ? 27.458 -7.233 1.083 1.00 71.84 822 LYS A N 1
ATOM 4734 C CA . LYS A 1 289 ? 28.819 -7.658 0.784 1.00 71.87 822 LYS A CA 1
ATOM 4735 C C . LYS A 1 289 ? 29.399 -8.601 1.831 1.00 74.87 822 LYS A C 1
ATOM 4736 O O . LYS A 1 289 ? 30.511 -9.105 1.637 1.00 71.45 822 LYS A O 1
ATOM 4755 N N . ILE A 1 290 ? 28.684 -8.851 2.928 1.00 69.84 823 ILE A N 1
ATOM 4756 C CA . ILE A 1 290 ? 29.116 -9.878 3.872 1.00 70.33 823 ILE A CA 1
ATOM 4757 C C . ILE A 1 290 ? 29.077 -11.250 3.211 1.00 62.79 823 ILE A C 1
ATOM 4758 O O . ILE A 1 290 ? 29.995 -12.062 3.375 1.00 63.67 823 ILE A O 1
ATOM 4774 N N . SER A 1 291 ? 28.008 -11.536 2.461 1.00 59.36 824 SER A N 1
ATOM 4775 C CA . SER A 1 291 ? 27.902 -12.828 1.791 1.00 69.00 824 SER A CA 1
ATOM 4776 C C . SER A 1 291 ? 28.981 -12.990 0.727 1.00 66.23 824 SER A C 1
ATOM 4777 O O . SER A 1 291 ? 29.506 -14.093 0.532 1.00 68.50 824 SER A O 1
ATOM 4785 N N . GLU A 1 292 ? 29.312 -11.912 0.014 1.00 64.50 825 GLU A N 1
ATOM 4786 C CA . GLU A 1 292 ? 30.380 -11.993 -0.978 1.00 69.17 825 GLU A CA 1
ATOM 4787 C C . GLU A 1 292 ? 31.713 -12.308 -0.313 1.00 68.08 825 GLU A C 1
ATOM 4788 O O . GLU A 1 292 ? 32.469 -13.165 -0.783 1.00 65.59 825 GLU A O 1
ATOM 4800 N N . LEU A 1 293 ? 32.014 -11.627 0.794 1.00 64.62 826 LEU A N 1
ATOM 4801 C CA . LEU A 1 293 ? 33.259 -11.896 1.505 1.00 63.48 826 LEU A CA 1
ATOM 4802 C C . LEU A 1 293 ? 33.316 -13.349 1.955 1.00 63.78 826 LEU A C 1
ATOM 4803 O O . LEU A 1 293 ? 34.331 -14.029 1.773 1.00 56.36 826 LEU A O 1
ATOM 4819 N N . TYR A 1 294 ? 32.219 -13.849 2.526 1.00 55.47 827 TYR A N 1
ATOM 4820 C CA . TYR A 1 294 ? 32.217 -15.213 3.041 1.00 62.10 827 TYR A CA 1
ATOM 4821 C C . TYR A 1 294 ? 32.189 -16.239 1.916 1.00 59.88 827 TYR A C 1
ATOM 4822 O O . TYR A 1 294 ? 32.716 -17.345 2.078 1.00 57.75 827 TYR A O 1
ATOM 4840 N N . ASP A 1 295 ? 31.587 -15.900 0.774 1.00 64.24 828 ASP A N 1
ATOM 4841 C CA . ASP A 1 295 ? 31.549 -16.848 -0.334 1.00 55.56 828 ASP A CA 1
ATOM 4842 C C . ASP A 1 295 ? 32.933 -17.050 -0.938 1.00 50.81 828 ASP A C 1
ATOM 4843 O O . ASP A 1 295 ? 33.321 -18.183 -1.244 1.00 57.00 828 ASP A O 1
ATOM 4852 N N . THR A 1 296 ? 33.697 -15.968 -1.115 1.00 47.65 829 THR A N 1
ATOM 4853 C CA . THR A 1 296 ? 35.051 -16.119 -1.639 1.00 56.65 829 THR A CA 1
ATOM 4854 C C . THR A 1 296 ? 35.941 -16.849 -0.641 1.00 49.36 829 THR A C 1
ATOM 4855 O O . THR A 1 296 ? 36.798 -17.651 -1.032 1.00 59.64 829 THR A O 1
ATOM 4866 N N . MET A 1 297 ? 35.756 -16.577 0.653 1.00 55.43 830 MET A N 1
ATOM 4867 C CA . MET A 1 297 ? 36.550 -17.248 1.676 1.00 58.65 830 MET A CA 1
ATOM 4868 C C . MET A 1 297 ? 36.297 -18.750 1.672 1.00 54.28 830 MET A C 1
ATOM 4869 O O . MET A 1 297 ? 37.240 -19.546 1.768 1.00 53.52 830 MET A O 1
ATOM 4883 N N . LYS A 1 298 ? 35.032 -19.157 1.557 1.00 59.73 831 LYS A N 1
ATOM 4884 C CA . LYS A 1 298 ? 34.732 -20.572 1.377 1.00 57.13 831 LYS A CA 1
ATOM 4885 C C . LYS A 1 298 ? 35.380 -21.107 0.108 1.00 59.57 831 LYS A C 1
ATOM 4886 O O . LYS A 1 298 ? 35.958 -22.200 0.105 1.00 51.37 831 LYS A O 1
ATOM 4905 N N . TYR A 1 299 ? 35.293 -20.342 -0.983 1.00 51.94 832 TYR A N 1
ATOM 4906 C CA . TYR A 1 299 ? 35.813 -20.802 -2.266 1.00 56.75 832 TYR A CA 1
ATOM 4907 C C . TYR A 1 299 ? 37.321 -21.015 -2.209 1.00 54.70 832 TYR A C 1
ATOM 4908 O O . TYR A 1 299 ? 37.828 -22.061 -2.631 1.00 56.87 832 TYR A O 1
ATOM 4926 N N . ASP A 1 300 ? 38.058 -20.035 -1.680 1.00 59.66 833 ASP A N 1
ATOM 4927 C CA . ASP A 1 300 ? 39.516 -20.114 -1.701 1.00 55.71 833 ASP A CA 1
ATOM 4928 C C . ASP A 1 300 ? 40.034 -21.182 -0.747 1.00 60.23 833 ASP A C 1
ATOM 4929 O O . ASP A 1 300 ? 40.947 -21.940 -1.094 1.00 57.72 833 ASP A O 1
ATOM 4938 N N . ALA A 1 301 ? 39.473 -21.255 0.462 1.00 58.16 834 ALA A N 1
ATOM 4939 C CA . ALA A 1 301 ? 39.848 -22.327 1.377 1.00 64.66 834 ALA A CA 1
ATOM 4940 C C . ALA A 1 301 ? 39.503 -23.695 0.808 1.00 58.04 834 ALA A C 1
ATOM 4941 O O . ALA A 1 301 ? 40.052 -24.704 1.262 1.00 63.68 834 ALA A O 1
ATOM 4948 N N . LEU A 1 302 ? 38.607 -23.747 -0.174 1.00 61.01 835 LEU A N 1
ATOM 4949 C CA . LEU A 1 302 ? 38.154 -24.988 -0.787 1.00 56.38 835 LEU A CA 1
ATOM 4950 C C . LEU A 1 302 ? 38.868 -25.300 -2.094 1.00 66.37 835 LEU A C 1
ATOM 4951 O O . LEU A 1 302 ? 39.137 -26.471 -2.380 1.00 61.41 835 LEU A O 1
ATOM 4967 N N . HIS A 1 303 ? 39.202 -24.278 -2.887 1.00 56.30 836 HIS A N 1
ATOM 4968 C CA . HIS A 1 303 ? 39.765 -24.477 -4.214 1.00 57.47 836 HIS A CA 1
ATOM 4969 C C . HIS A 1 303 ? 41.153 -23.880 -4.408 1.00 54.61 836 HIS A C 1
ATOM 4970 O O . HIS A 1 303 ? 41.833 -24.257 -5.368 1.00 58.81 836 HIS A O 1
ATOM 4984 N N . ASN A 1 304 ? 41.592 -22.972 -3.540 1.00 59.19 837 ASN A N 1
ATOM 4985 C CA . ASN A 1 304 ? 42.915 -22.351 -3.606 1.00 63.52 837 ASN A CA 1
ATOM 4986 C C . ASN A 1 304 ? 43.555 -22.358 -2.224 1.00 64.67 837 ASN A C 1
ATOM 4987 O O . ASN A 1 304 ? 44.052 -21.346 -1.724 1.00 58.72 837 ASN A O 1
ATOM 4998 N N . ARG A 1 305 ? 43.540 -23.532 -1.589 1.00 67.53 838 ARG A N 1
ATOM 4999 C CA A ARG A 1 305 ? 43.957 -23.625 -0.194 0.60 72.09 838 ARG A CA 1
ATOM 5000 C CA B ARG A 1 305 ? 43.963 -23.639 -0.197 0.40 72.25 838 ARG A CA 1
ATOM 5001 C C . ARG A 1 305 ? 45.416 -23.222 -0.019 1.00 66.00 838 ARG A C 1
ATOM 5002 O O . ARG A 1 305 ? 45.737 -22.373 0.821 1.00 70.14 838 ARG A O 1
ATOM 5043 N N . GLN A 1 306 ? 46.319 -23.814 -0.804 1.00 71.77 839 GLN A N 1
ATOM 5044 C CA . GLN A 1 306 ? 47.741 -23.532 -0.626 1.00 73.38 839 GLN A CA 1
ATOM 5045 C C . GLN A 1 306 ? 48.045 -22.061 -0.872 1.00 74.29 839 GLN A C 1
ATOM 5046 O O . GLN A 1 306 ? 48.711 -21.407 -0.062 1.00 73.74 839 GLN A O 1
ATOM 5060 N N . PHE A 1 307 ? 47.555 -21.518 -1.989 1.00 73.81 840 PHE A N 1
ATOM 5061 C CA . PHE A 1 307 ? 47.825 -20.120 -2.301 1.00 71.39 840 PHE A CA 1
ATOM 5062 C C . PHE A 1 307 ? 47.237 -19.199 -1.240 1.00 67.56 840 PHE A C 1
ATOM 5063 O O . PHE A 1 307 ? 47.842 -18.179 -0.887 1.00 71.06 840 PHE A O 1
ATOM 5080 N N . LEU A 1 308 ? 46.054 -19.539 -0.724 1.00 64.02 841 LEU A N 1
ATOM 5081 C CA . LEU A 1 308 ? 45.463 -18.758 0.358 1.00 72.60 841 LEU A CA 1
ATOM 5082 C C . LEU A 1 308 ? 46.423 -18.655 1.537 1.00 77.70 841 LEU A C 1
ATOM 5083 O O . LEU A 1 308 ? 46.610 -17.575 2.110 1.00 71.37 841 LEU A O 1
ATOM 5099 N N . GLU A 1 309 ? 47.041 -19.776 1.915 1.00 78.99 842 GLU A N 1
ATOM 5100 C CA . GLU A 1 309 ? 48.015 -19.758 3.000 1.00 86.38 842 GLU A CA 1
ATOM 5101 C C . GLU A 1 309 ? 49.177 -18.827 2.683 1.00 83.61 842 GLU A C 1
ATOM 5102 O O . GLU A 1 309 ? 49.538 -17.962 3.490 1.00 84.67 842 GLU A O 1
ATOM 5114 N N . ASN A 1 310 ? 49.774 -18.990 1.501 1.00 69.89 843 ASN A N 1
ATOM 5115 C CA . ASN A 1 310 ? 51.052 -18.351 1.210 1.00 78.23 843 ASN A CA 1
ATOM 5116 C C . ASN A 1 310 ? 50.905 -16.864 0.908 1.00 80.95 843 ASN A C 1
ATOM 5117 O O . ASN A 1 310 ? 51.759 -16.065 1.308 1.00 87.21 843 ASN A O 1
ATOM 5128 N N . ILE A 1 311 ? 49.840 -16.466 0.208 1.00 77.33 844 ILE A N 1
ATOM 5129 C CA . ILE A 1 311 ? 49.715 -15.066 -0.184 1.00 74.36 844 ILE A CA 1
ATOM 5130 C C . ILE A 1 311 ? 49.320 -14.188 0.997 1.00 73.27 844 ILE A C 1
ATOM 5131 O O . ILE A 1 311 ? 49.532 -12.971 0.953 1.00 78.24 844 ILE A O 1
ATOM 5147 N N . PHE A 1 312 ? 48.750 -14.770 2.053 1.00 65.03 845 PHE A N 1
ATOM 5148 C CA . PHE A 1 312 ? 48.412 -14.036 3.266 1.00 89.10 845 PHE A CA 1
ATOM 5149 C C . PHE A 1 312 ? 49.372 -14.334 4.415 1.00 89.16 845 PHE A C 1
ATOM 5150 O O . PHE A 1 312 ? 49.097 -13.949 5.556 1.00 78.84 845 PHE A O 1
ATOM 5167 N N . ASP A 1 313 ? 50.485 -15.007 4.147 1.00 89.17 846 ASP A N 1
ATOM 5168 C CA . ASP A 1 313 ? 51.448 -15.313 5.198 1.00 93.84 846 ASP A CA 1
ATOM 5169 C C . ASP A 1 313 ? 52.299 -14.083 5.483 1.00 97.63 846 ASP A C 1
ATOM 5170 O O . ASP A 1 313 ? 53.021 -13.623 4.590 1.00 96.53 846 ASP A O 1
ATOM 5179 N N . PRO A 1 314 ? 52.253 -13.519 6.695 1.00 95.97 847 PRO A N 1
ATOM 5180 C CA . PRO A 1 314 ? 53.088 -12.340 6.969 1.00 98.29 847 PRO A CA 1
ATOM 5181 C C . PRO A 1 314 ? 54.565 -12.664 7.093 1.00 99.09 847 PRO A C 1
ATOM 5182 O O . PRO A 1 314 ? 55.401 -11.825 6.736 1.00 103.50 847 PRO A O 1
ATOM 5193 N N . GLY A 1 315 ? 54.910 -13.849 7.586 1.00 100.51 848 GLY A N 1
ATOM 5194 C CA . GLY A 1 315 ? 56.298 -14.231 7.759 1.00 106.36 848 GLY A CA 1
ATOM 5195 C C . GLY A 1 315 ? 56.665 -14.430 9.216 1.00 100.80 848 GLY A C 1
ATOM 5196 O O . GLY A 1 315 ? 56.824 -15.560 9.678 1.00 99.83 848 GLY A O 1
ATOM 5200 N N . ARG A 1 324 ? 46.258 -22.626 9.016 1.00 98.28 924 ARG A N 1
ATOM 5201 C CA . ARG A 1 324 ? 45.345 -21.660 9.612 1.00 107.88 924 ARG A CA 1
ATOM 5202 C C . ARG A 1 324 ? 46.118 -20.583 10.364 1.00 121.85 924 ARG A C 1
ATOM 5203 O O . ARG A 1 324 ? 46.308 -20.683 11.570 1.00 124.43 924 ARG A O 1
ATOM 5206 N N . PHE A 1 325 ? 46.576 -19.563 9.644 1.00 112.68 925 PHE A N 1
ATOM 5207 C CA . PHE A 1 325 ? 47.260 -18.446 10.278 1.00 118.11 925 PHE A CA 1
ATOM 5208 C C . PHE A 1 325 ? 46.294 -17.691 11.187 1.00 132.82 925 PHE A C 1
ATOM 5209 O O . PHE A 1 325 ? 45.101 -17.573 10.902 1.00 144.55 925 PHE A O 1
ATOM 5226 N N . MET A 1 326 ? 46.827 -17.178 12.302 1.00 125.64 926 MET A N 1
ATOM 5227 C CA . MET A 1 326 ? 45.962 -16.677 13.370 1.00 107.26 926 MET A CA 1
ATOM 5228 C C . MET A 1 326 ? 45.147 -15.474 12.906 1.00 86.60 926 MET A C 1
ATOM 5229 O O . MET A 1 326 ? 43.938 -15.402 13.146 1.00 84.58 926 MET A O 1
ATOM 5243 N N . GLN A 1 327 ? 45.791 -14.511 12.241 1.00 93.74 927 GLN A N 1
ATOM 5244 C CA . GLN A 1 327 ? 45.032 -13.382 11.715 1.00 90.44 927 GLN A CA 1
ATOM 5245 C C . GLN A 1 327 ? 44.058 -13.828 10.630 1.00 90.23 927 GLN A C 1
ATOM 5246 O O . GLN A 1 327 ? 43.023 -13.184 10.425 1.00 73.95 927 GLN A O 1
ATOM 5260 N N . LEU A 1 328 ? 44.367 -14.925 9.934 1.00 88.92 928 LEU A N 1
ATOM 5261 C CA . LEU A 1 328 ? 43.461 -15.445 8.915 1.00 83.76 928 LEU A CA 1
ATOM 5262 C C . LEU A 1 328 ? 42.322 -16.238 9.544 1.00 78.35 928 LEU A C 1
ATOM 5263 O O . LEU A 1 328 ? 41.155 -16.060 9.176 1.00 76.64 928 LEU A O 1
ATOM 5279 N N . ARG A 1 329 ? 42.642 -17.117 10.496 1.00 87.06 929 ARG A N 1
ATOM 5280 C CA . ARG A 1 329 ? 41.595 -17.852 11.197 1.00 79.76 929 ARG A CA 1
ATOM 5281 C C . ARG A 1 329 ? 40.625 -16.896 11.874 1.00 72.07 929 ARG A C 1
ATOM 5282 O O . ARG A 1 329 ? 39.406 -17.106 11.845 1.00 68.24 929 ARG A O 1
ATOM 5303 N N . GLU A 1 330 ? 41.152 -15.843 12.500 1.00 67.72 930 GLU A N 1
ATOM 5304 C CA . GLU A 1 330 ? 40.292 -14.838 13.113 1.00 74.41 930 GLU A CA 1
ATOM 5305 C C . GLU A 1 330 ? 39.366 -14.215 12.078 1.00 69.29 930 GLU A C 1
ATOM 5306 O O . GLU A 1 330 ? 38.171 -14.026 12.334 1.00 61.83 930 GLU A O 1
ATOM 5318 N N . LEU A 1 331 ? 39.899 -13.894 10.898 1.00 76.39 931 LEU A N 1
ATOM 5319 C CA . LEU A 1 331 ? 39.079 -13.285 9.855 1.00 65.25 931 LEU A CA 1
ATOM 5320 C C . LEU A 1 331 ? 37.981 -14.234 9.388 1.00 63.29 931 LEU A C 1
ATOM 5321 O O . LEU A 1 331 ? 36.829 -13.819 9.210 1.00 62.32 931 LEU A O 1
ATOM 5337 N N . TYR A 1 332 ? 38.313 -15.512 9.187 1.00 72.05 932 TYR A N 1
ATOM 5338 C CA . TYR A 1 332 ? 37.299 -16.482 8.785 1.00 62.98 932 TYR A CA 1
ATOM 5339 C C . TYR A 1 332 ? 36.227 -16.636 9.857 1.00 67.37 932 TYR A C 1
ATOM 5340 O O . TYR A 1 332 ? 35.030 -16.667 9.550 1.00 67.00 932 TYR A O 1
ATOM 5358 N N . LYS A 1 333 ? 36.639 -16.731 11.124 1.00 70.15 933 LYS A N 1
ATOM 5359 C CA . LYS A 1 333 ? 35.674 -16.942 12.198 1.00 71.42 933 LYS A CA 1
ATOM 5360 C C . LYS A 1 333 ? 34.712 -15.767 12.317 1.00 68.27 933 LYS A C 1
ATOM 5361 O O . LYS A 1 333 ? 33.502 -15.961 12.482 1.00 65.33 933 LYS A O 1
ATOM 5380 N N . LEU A 1 334 ? 35.228 -14.539 12.233 1.00 61.73 934 LEU A N 1
ATOM 5381 C CA . LEU A 1 334 ? 34.364 -13.369 12.348 1.00 69.06 934 LEU A CA 1
ATOM 5382 C C . LEU A 1 334 ? 33.445 -13.232 11.138 1.00 77.36 934 LEU A C 1
ATOM 5383 O O . LEU A 1 334 ? 32.296 -12.797 11.273 1.00 75.50 934 LEU A O 1
ATOM 5399 N N . ALA A 1 335 ? 33.934 -13.584 9.943 1.00 73.10 935 ALA A N 1
ATOM 5400 C CA . ALA A 1 335 ? 33.089 -13.520 8.753 1.00 58.59 935 ALA A CA 1
ATOM 5401 C C . ALA A 1 335 ? 31.940 -14.518 8.837 1.00 66.12 935 ALA A C 1
ATOM 5402 O O . ALA A 1 335 ? 30.818 -14.218 8.412 1.00 69.90 935 ALA A O 1
ATOM 5409 N N . LYS A 1 336 ? 32.202 -15.712 9.375 1.00 60.43 936 LYS A N 1
ATOM 5410 C CA . LYS A 1 336 ? 31.144 -16.707 9.519 1.00 67.93 936 LYS A CA 1
ATOM 5411 C C . LYS A 1 336 ? 30.068 -16.234 10.490 1.00 66.44 936 LYS A C 1
ATOM 5412 O O . LYS A 1 336 ? 28.882 -16.525 10.302 1.00 70.34 936 LYS A O 1
ATOM 5431 N N . VAL A 1 337 ? 30.462 -15.513 11.546 1.00 66.92 937 VAL A N 1
ATOM 5432 C CA . VAL A 1 337 ? 29.480 -14.964 12.479 1.00 79.79 937 VAL A CA 1
ATOM 5433 C C . VAL A 1 337 ? 28.565 -13.980 11.762 1.00 69.42 937 VAL A C 1
ATOM 5434 O O . VAL A 1 337 ? 27.337 -14.026 11.902 1.00 65.56 937 VAL A O 1
ATOM 5447 N N . LEU A 1 338 ? 29.153 -13.071 10.980 1.00 70.92 938 LEU A N 1
ATOM 5448 C CA . LEU A 1 338 ? 28.346 -12.104 10.243 1.00 70.81 938 LEU A CA 1
ATOM 5449 C C . LEU A 1 338 ? 27.447 -12.803 9.229 1.00 71.20 938 LEU A C 1
ATOM 5450 O O . LEU A 1 338 ? 26.293 -12.406 9.036 1.00 77.15 938 LEU A O 1
ATOM 5466 N N . PHE A 1 339 ? 27.955 -13.849 8.573 1.00 65.51 939 PHE A N 1
ATOM 5467 C CA . PHE A 1 339 ? 27.137 -14.567 7.604 1.00 72.68 939 PHE A CA 1
ATOM 5468 C C . PHE A 1 339 ? 26.050 -15.404 8.267 1.00 73.14 939 PHE A C 1
ATOM 5469 O O . PHE A 1 339 ? 25.043 -15.710 7.621 1.00 78.08 939 PHE A O 1
ATOM 5486 N N . ASP A 1 340 ? 26.234 -15.787 9.529 1.00 71.80 940 ASP A N 1
ATOM 5487 C CA . ASP A 1 340 ? 25.261 -16.618 10.221 1.00 75.83 940 ASP A CA 1
ATOM 5488 C C . ASP A 1 340 ? 24.188 -15.818 10.949 1.00 75.51 940 ASP A C 1
ATOM 5489 O O . ASP A 1 340 ? 23.153 -16.390 11.308 1.00 81.45 940 ASP A O 1
ATOM 5498 N N . PHE A 1 341 ? 24.399 -14.516 11.165 1.00 70.50 941 PHE A N 1
ATOM 5499 C CA . PHE A 1 341 ? 23.467 -13.712 11.943 1.00 80.13 941 PHE A CA 1
ATOM 5500 C C . PHE A 1 341 ? 23.108 -12.379 11.297 1.00 82.52 941 PHE A C 1
ATOM 5501 O O . PHE A 1 341 ? 22.295 -11.640 11.865 1.00 87.18 941 PHE A O 1
ATOM 5518 N N . ILE A 1 342 ? 23.672 -12.052 10.137 1.00 80.51 942 ILE A N 1
ATOM 5519 C CA . ILE A 1 342 ? 23.284 -10.875 9.367 1.00 77.64 942 ILE A CA 1
ATOM 5520 C C . ILE A 1 342 ? 22.639 -11.272 8.040 1.00 76.18 942 ILE A C 1
ATOM 5521 O O . ILE A 1 342 ? 21.554 -10.799 7.701 1.00 81.64 942 ILE A O 1
ATOM 5537 N N . CYS A 1 343 ? 23.300 -12.140 7.274 1.00 75.04 943 CYS A N 1
ATOM 5538 C CA . CYS A 1 343 ? 22.764 -12.524 5.971 1.00 78.32 943 CYS A CA 1
ATOM 5539 C C . CYS A 1 343 ? 21.398 -13.195 6.056 1.00 77.26 943 CYS A C 1
ATOM 5540 O O . CYS A 1 343 ? 20.529 -12.863 5.232 1.00 80.55 943 CYS A O 1
ATOM 5548 N N . PRO A 1 344 ? 21.138 -14.119 6.986 1.00 82.31 944 PRO A N 1
ATOM 5549 C CA . PRO A 1 344 ? 19.797 -14.723 7.048 1.00 80.76 944 PRO A CA 1
ATOM 5550 C C . PRO A 1 344 ? 18.699 -13.712 7.299 1.00 78.06 944 PRO A C 1
ATOM 5551 O O . PRO A 1 344 ? 17.531 -13.999 7.010 1.00 77.58 944 PRO A O 1
ATOM 5562 N N . LYS A 1 345 ? 19.033 -12.544 7.835 1.00 75.24 945 LYS A N 1
ATOM 5563 C CA . LYS A 1 345 ? 18.050 -11.524 8.166 1.00 78.17 945 LYS A CA 1
ATOM 5564 C C . LYS A 1 345 ? 17.864 -10.503 7.054 1.00 83.69 945 LYS A C 1
ATOM 5565 O O . LYS A 1 345 ? 17.102 -9.549 7.232 1.00 82.51 945 LYS A O 1
ATOM 5584 N N . GLU A 1 346 ? 18.547 -10.674 5.920 1.00 81.27 946 GLU A N 1
ATOM 5585 C CA . GLU A 1 346 ? 18.135 -9.992 4.700 1.00 69.05 946 GLU A CA 1
ATOM 5586 C C . GLU A 1 346 ? 16.778 -10.489 4.221 1.00 79.22 946 GLU A C 1
ATOM 5587 O O . GLU A 1 346 ? 16.113 -9.794 3.448 1.00 83.43 946 GLU A O 1
ATOM 5599 N N . TYR A 1 347 ? 16.358 -11.674 4.669 1.00 73.71 947 TYR A N 1
ATOM 5600 C CA . TYR A 1 347 ? 15.041 -12.221 4.383 1.00 82.89 947 TYR A CA 1
ATOM 5601 C C . TYR A 1 347 ? 14.027 -11.910 5.483 1.00 75.62 947 TYR A C 1
ATOM 5602 O O . TYR A 1 347 ? 12.964 -12.540 5.531 1.00 70.47 947 TYR A O 1
ATOM 5620 N N . GLY A 1 348 ? 14.337 -10.961 6.365 1.00 79.85 948 GLY A N 1
ATOM 5621 C CA . GLY A 1 348 ? 13.434 -10.588 7.435 1.00 89.11 948 GLY A CA 1
ATOM 5622 C C . GLY A 1 348 ? 14.075 -10.671 8.805 1.00 86.03 948 GLY A C 1
ATOM 5623 O O . GLY A 1 348 ? 14.753 -11.653 9.122 1.00 86.76 948 GLY A O 1
ATOM 5627 N N . ILE A 1 349 ? 13.867 -9.644 9.627 1.00 89.91 949 ILE A N 1
ATOM 5628 C CA . ILE A 1 349 ? 14.400 -9.624 10.984 1.00 96.35 949 ILE A CA 1
ATOM 5629 C C . ILE A 1 349 ? 13.333 -10.156 11.931 1.00 90.96 949 ILE A C 1
ATOM 5630 O O . ILE A 1 349 ? 13.532 -11.176 12.600 1.00 96.50 949 ILE A O 1
ATOM 5646 N N . SER A 1 350 ? 12.194 -9.475 11.987 1.00 98.14 950 SER A N 1
ATOM 5647 C CA . SER A 1 350 ? 11.094 -9.917 12.825 1.00 106.96 950 SER A CA 1
ATOM 5648 C C . SER A 1 350 ? 10.389 -11.112 12.188 1.00 109.72 950 SER A C 1
ATOM 5649 O O . SER A 1 350 ? 10.564 -11.418 11.006 1.00 103.57 950 SER A O 1
ATOM 5657 N N . ASP A 1 351 ? 9.575 -11.795 12.995 1.00 109.29 951 ASP A N 1
ATOM 5658 C CA . ASP A 1 351 ? 8.816 -12.929 12.479 1.00 103.00 951 ASP A CA 1
ATOM 5659 C C . ASP A 1 351 ? 7.851 -12.487 11.387 1.00 96.08 951 ASP A C 1
ATOM 5660 O O . ASP A 1 351 ? 7.657 -13.197 10.393 1.00 98.46 951 ASP A O 1
ATOM 5669 N N . ALA A 1 352 ? 7.233 -11.316 11.553 1.00 90.54 952 ALA A N 1
ATOM 5670 C CA . ALA A 1 352 ? 6.333 -10.807 10.524 1.00 96.27 952 ALA A CA 1
ATOM 5671 C C . ALA A 1 352 ? 7.080 -10.532 9.225 1.00 105.51 952 ALA A C 1
ATOM 5672 O O . ALA A 1 352 ? 6.567 -10.805 8.134 1.00 97.46 952 ALA A O 1
ATOM 5679 N N . GLU A 1 353 ? 8.293 -9.978 9.320 1.00 109.04 953 GLU A N 1
ATOM 5680 C CA . GLU A 1 353 ? 9.085 -9.721 8.121 1.00 98.65 953 GLU A CA 1
ATOM 5681 C C . GLU A 1 353 ? 9.510 -11.022 7.452 1.00 86.67 953 GLU A C 1
ATOM 5682 O O . GLU A 1 353 ? 9.391 -11.171 6.230 1.00 82.56 953 GLU A O 1
ATOM 5694 N N . LYS A 1 354 ? 10.012 -11.980 8.237 1.00 92.44 954 LYS A N 1
ATOM 5695 C CA . LYS A 1 354 ? 10.364 -13.279 7.674 1.00 87.84 954 LYS A CA 1
ATOM 5696 C C . LYS A 1 354 ? 9.161 -13.941 7.019 1.00 83.34 954 LYS A C 1
ATOM 5697 O O . LYS A 1 354 ? 9.313 -14.663 6.026 1.00 81.67 954 LYS A O 1
ATOM 5716 N N . LEU A 1 355 ? 7.963 -13.710 7.562 1.00 89.07 955 LEU A N 1
ATOM 5717 C CA . LEU A 1 355 ? 6.758 -14.316 7.010 1.00 90.39 955 LEU A CA 1
ATOM 5718 C C . LEU A 1 355 ? 6.395 -13.694 5.672 1.00 82.74 955 LEU A C 1
ATOM 5719 O O . LEU A 1 355 ? 6.272 -14.390 4.659 1.00 86.73 955 LEU A O 1
ATOM 5735 N N . ASP A 1 356 ? 6.198 -12.379 5.646 1.00 85.89 956 ASP A N 1
ATOM 5736 C CA . ASP A 1 356 ? 5.823 -11.736 4.395 1.00 99.75 956 ASP A CA 1
ATOM 5737 C C . ASP A 1 356 ? 6.890 -11.997 3.341 1.00 90.32 956 ASP A C 1
ATOM 5738 O O . ASP A 1 356 ? 6.616 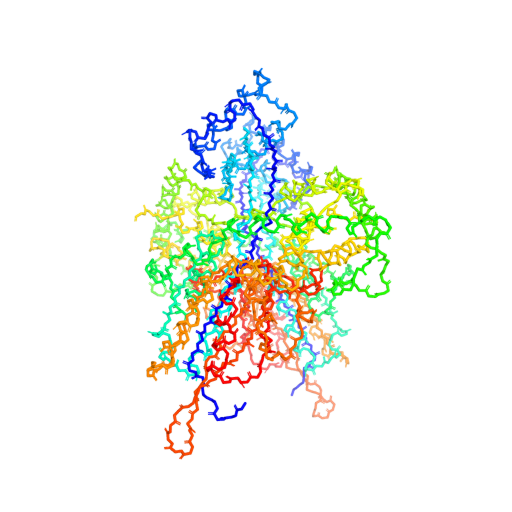-12.624 2.310 1.00 87.77 956 ASP A O 1
ATOM 5747 N N . ILE A 1 357 ? 8.137 -11.608 3.614 1.00 87.73 957 ILE A N 1
ATOM 5748 C CA . ILE A 1 357 ? 9.198 -11.812 2.628 1.00 82.85 957 ILE A CA 1
ATOM 5749 C C . ILE A 1 357 ? 9.228 -13.268 2.185 1.00 84.46 957 ILE A C 1
ATOM 5750 O O . ILE A 1 357 ? 9.389 -13.571 0.997 1.00 80.76 957 ILE A O 1
ATOM 5766 N N . GLY A 1 358 ? 9.070 -14.194 3.132 1.00 78.37 958 GLY A N 1
ATOM 5767 C CA . GLY A 1 358 ? 9.030 -15.600 2.769 1.00 78.28 958 GLY A CA 1
ATOM 5768 C C . GLY A 1 358 ? 7.899 -15.919 1.811 1.00 83.32 958 GLY A C 1
ATOM 5769 O O . GLY A 1 358 ? 8.074 -16.689 0.863 1.00 79.90 958 GLY A O 1
ATOM 5773 N N . LEU A 1 359 ? 6.723 -15.334 2.045 1.00 83.66 959 LEU A N 1
ATOM 5774 C CA . LEU A 1 359 ? 5.587 -15.576 1.163 1.00 83.83 959 LEU A CA 1
ATOM 5775 C C . LEU A 1 359 ? 5.768 -14.869 -0.176 1.00 85.26 959 LEU A C 1
ATOM 5776 O O . LEU A 1 359 ? 5.613 -15.483 -1.237 1.00 83.44 959 LEU A O 1
ATOM 5792 N N . LEU A 1 360 ? 6.127 -13.582 -0.149 1.00 82.93 960 LEU A N 1
ATOM 5793 C CA . LEU A 1 360 ? 6.268 -12.843 -1.400 1.00 92.21 960 LEU A CA 1
ATOM 5794 C C . LEU A 1 360 ? 7.278 -13.510 -2.329 1.00 91.90 960 LEU A C 1
ATOM 5795 O O . LEU A 1 360 ? 7.174 -13.379 -3.554 1.00 88.96 960 LEU A O 1
ATOM 5811 N N . THR A 1 361 ? 8.247 -14.237 -1.771 1.00 99.49 961 THR A N 1
ATOM 5812 C CA . THR A 1 361 ? 9.292 -14.876 -2.562 1.00 91.49 961 THR A CA 1
ATOM 5813 C C . THR A 1 361 ? 8.885 -16.263 -3.055 1.00 81.10 961 THR A C 1
ATOM 5814 O O . THR A 1 361 ? 9.086 -16.585 -4.231 1.00 86.49 961 THR A O 1
ATOM 5825 N N . SER A 1 362 ? 8.318 -17.092 -2.175 1.00 79.63 962 SER A N 1
ATOM 5826 C CA . SER A 1 362 ? 8.156 -18.515 -2.446 1.00 77.72 962 SER A CA 1
ATOM 5827 C C . SER A 1 362 ? 6.712 -18.993 -2.366 1.00 83.87 962 SER A C 1
ATOM 5828 O O . SER A 1 362 ? 6.480 -20.208 -2.295 1.00 86.36 962 SER A O 1
ATOM 5836 N N . LEU A 1 363 ? 5.733 -18.092 -2.374 1.00 86.49 963 LEU A N 1
ATOM 5837 C CA . LEU A 1 363 ? 4.345 -18.549 -2.344 1.00 86.99 963 LEU A CA 1
ATOM 5838 C C . LEU A 1 363 ? 4.034 -19.459 -3.525 1.00 84.63 963 LEU A C 1
ATOM 5839 O O . LEU A 1 363 ? 3.480 -20.551 -3.306 1.00 80.29 963 LEU A O 1
ATOM 5855 N N . PRO A 1 364 ? 4.369 -19.108 -4.772 1.00 87.07 964 PRO A N 1
ATOM 5856 C CA . PRO A 1 364 ? 4.057 -20.029 -5.881 1.00 83.06 964 PRO A CA 1
ATOM 5857 C C . PRO A 1 364 ? 4.653 -21.414 -5.690 1.00 83.11 964 PRO A C 1
ATOM 5858 O O . PRO A 1 364 ? 3.964 -22.421 -5.899 1.00 84.40 964 PRO A O 1
ATOM 5869 N N . LEU A 1 365 ? 5.923 -21.492 -5.283 1.00 90.18 965 LEU A N 1
ATOM 5870 C CA . LEU A 1 365 ? 6.531 -22.790 -5.009 1.00 90.93 965 LEU A CA 1
ATOM 5871 C C . LEU A 1 365 ? 5.806 -23.501 -3.874 1.00 71.82 965 LEU A C 1
ATOM 5872 O O . LEU A 1 365 ? 5.528 -24.701 -3.962 1.00 76.91 965 LEU A O 1
ATOM 5888 N N . ALA A 1 366 ? 5.464 -22.769 -2.809 1.00 81.66 966 ALA A N 1
ATOM 5889 C CA . ALA A 1 366 ? 4.787 -23.387 -1.674 1.00 82.14 966 ALA A CA 1
ATOM 5890 C C . ALA A 1 366 ? 3.454 -23.999 -2.089 1.00 82.11 966 ALA A C 1
ATOM 5891 O O . ALA A 1 366 ? 3.118 -25.113 -1.669 1.00 78.30 966 ALA A O 1
ATOM 5898 N N . LYS A 1 367 ? 2.676 -23.287 -2.909 1.00 91.21 967 LYS A N 1
ATOM 5899 C CA . LYS A 1 367 ? 1.431 -23.857 -3.413 1.00 85.52 967 LYS A CA 1
ATOM 5900 C C . LYS A 1 367 ? 1.703 -25.082 -4.277 1.00 87.95 967 LYS A C 1
ATOM 5901 O O . LYS A 1 367 ? 0.971 -26.077 -4.209 1.00 89.06 967 LYS A O 1
ATOM 5920 N N . GLN A 1 368 ? 2.750 -25.026 -5.102 1.00 86.54 968 GLN A N 1
ATOM 5921 C CA . GLN A 1 368 ? 3.080 -26.163 -5.953 1.00 87.30 968 GLN A CA 1
ATOM 5922 C C . GLN A 1 368 ? 3.388 -27.401 -5.120 1.00 77.65 968 GLN A C 1
ATOM 5923 O O . GLN A 1 368 ? 2.948 -28.507 -5.454 1.00 74.73 968 GLN A O 1
ATOM 5937 N N . ILE A 1 369 ? 4.139 -27.235 -4.029 1.00 92.39 969 ILE A N 1
ATOM 5938 C CA . ILE A 1 369 ? 4.516 -28.381 -3.204 1.00 88.74 969 ILE A CA 1
ATOM 5939 C C . ILE A 1 369 ? 3.279 -29.017 -2.582 1.00 84.45 969 ILE A C 1
ATOM 5940 O O . ILE A 1 369 ? 3.109 -30.242 -2.606 1.00 93.10 969 ILE A O 1
ATOM 5956 N N . LEU A 1 370 ? 2.399 -28.193 -2.010 1.00 83.50 970 LEU A N 1
ATOM 5957 C CA . LEU A 1 370 ? 1.210 -28.728 -1.355 1.00 91.31 970 LEU A CA 1
ATOM 5958 C C . LEU A 1 370 ? 0.314 -29.452 -2.353 1.00 91.91 970 LEU A C 1
ATOM 5959 O O . LEU A 1 370 ? -0.230 -30.520 -2.049 1.00 90.13 970 LEU A O 1
ATOM 5975 N N . ASN A 1 371 ? 0.151 -28.888 -3.552 1.00 95.73 971 ASN A N 1
ATOM 5976 C CA . ASN A 1 371 ? -0.657 -29.549 -4.572 1.00 88.85 971 ASN A CA 1
ATOM 5977 C C . ASN A 1 371 ? -0.033 -30.873 -4.999 1.00 87.82 971 ASN A C 1
ATOM 5978 O O . ASN A 1 371 ? -0.738 -31.877 -5.153 1.00 90.87 971 ASN A O 1
ATOM 5989 N N . ASP A 1 372 ? 1.289 -30.898 -5.194 1.00 91.24 972 ASP A N 1
ATOM 5990 C CA . ASP A 1 372 ? 1.957 -32.158 -5.505 1.00 93.47 972 ASP A CA 1
ATOM 5991 C C . ASP A 1 372 ? 1.796 -33.149 -4.362 1.00 93.88 972 ASP A C 1
ATOM 5992 O O . ASP A 1 372 ? 1.534 -34.337 -4.589 1.00 96.96 972 ASP A O 1
ATOM 6001 N N . ILE A 1 373 ? 1.945 -32.676 -3.122 1.00 100.94 973 ILE A N 1
ATOM 6002 C CA . ILE A 1 373 ? 1.678 -33.522 -1.963 1.00 93.01 973 ILE A CA 1
ATOM 6003 C C . ILE A 1 373 ? 0.239 -34.012 -1.989 1.00 97.96 973 ILE A C 1
ATOM 6004 O O . ILE A 1 373 ? -0.038 -35.185 -1.711 1.00 89.49 973 ILE A O 1
ATOM 6020 N N . GLY A 1 374 ? -0.700 -33.126 -2.324 1.00 96.01 974 GLY A N 1
ATOM 6021 C CA . GLY A 1 374 ? -2.087 -33.544 -2.420 1.00 99.03 974 GLY A CA 1
ATOM 6022 C C . GLY A 1 374 ? -2.299 -34.609 -3.478 1.00 112.05 974 GLY A C 1
ATOM 6023 O O . GLY A 1 374 ? -3.057 -35.560 -3.272 1.00 117.19 974 GLY A O 1
ATOM 6027 N N . ASP A 1 375 ? -1.637 -34.462 -4.627 1.00 101.46 975 ASP A N 1
ATOM 6028 C CA . ASP A 1 375 ? -1.748 -35.472 -5.674 1.00 105.17 975 ASP A CA 1
ATOM 6029 C C . ASP A 1 375 ? -1.164 -36.804 -5.220 1.00 101.65 975 ASP A C 1
ATOM 6030 O O . ASP A 1 375 ? -1.733 -37.865 -5.496 1.00 105.99 975 ASP A O 1
ATOM 6039 N N . MET A 1 376 ? -0.029 -36.770 -4.515 1.00 97.18 976 MET A N 1
ATOM 6040 C CA . MET A 1 376 ? 0.625 -38.015 -4.121 1.00 100.69 976 MET A CA 1
ATOM 6041 C C . MET A 1 376 ? -0.252 -38.846 -3.192 1.00 104.85 976 MET A C 1
ATOM 6042 O O . MET A 1 376 ? -0.182 -40.079 -3.223 1.00 101.04 976 MET A O 1
ATOM 6056 N N . LYS A 1 377 ? -1.088 -38.206 -2.370 1.00 110.56 977 LYS A N 1
ATOM 6057 C CA . LYS A 1 377 ? -2.009 -38.974 -1.537 1.00 122.81 977 LYS A CA 1
ATOM 6058 C C . LYS A 1 377 ? -2.992 -39.763 -2.393 1.00 120.83 977 LYS A C 1
ATOM 6059 O O . LYS A 1 377 ? -3.285 -40.929 -2.105 1.00 119.76 977 LYS A O 1
ATOM 6078 N N . ASN A 1 378 ? -3.507 -39.144 -3.455 1.00 111.54 978 ASN A N 1
ATOM 6079 C CA . ASN A 1 378 ? -4.549 -39.752 -4.269 1.00 109.88 978 ASN A CA 1
ATOM 6080 C C . ASN A 1 378 ? -4.010 -40.727 -5.307 1.00 107.76 978 ASN A C 1
ATOM 6081 O O . ASN A 1 378 ? -4.804 -41.440 -5.930 1.00 112.42 978 ASN A O 1
ATOM 6092 N N . ARG A 1 379 ? -2.696 -40.784 -5.503 1.00 101.49 979 ARG A N 1
ATOM 6093 C CA . ARG A 1 379 ? -2.124 -41.696 -6.479 1.00 97.79 979 ARG A CA 1
ATOM 6094 C C . ARG A 1 379 ? -2.249 -43.144 -6.013 1.00 94.69 979 ARG A C 1
ATOM 6095 O O . ARG A 1 379 ? -2.480 -43.435 -4.836 1.00 92.61 979 ARG A O 1
ATOM 6116 N N . GLU A 1 380 ? -2.096 -44.059 -6.971 1.00 101.86 980 GLU A N 1
ATOM 6117 C CA . GLU A 1 380 ? -1.970 -45.481 -6.682 1.00 106.58 980 GLU A CA 1
ATOM 6118 C C . GLU A 1 380 ? -0.528 -45.963 -6.728 1.00 98.38 980 GLU A C 1
ATOM 6119 O O . GLU A 1 380 ? -0.217 -47.000 -6.131 1.00 96.68 980 GLU A O 1
ATOM 6131 N N . THR A 1 381 ? 0.354 -45.236 -7.419 1.00 104.00 981 THR A N 1
ATOM 6132 C CA . THR A 1 381 ? 1.770 -45.538 -7.506 1.00 101.48 981 THR A CA 1
ATOM 6133 C C . THR A 1 381 ? 2.580 -44.476 -6.773 1.00 95.54 981 THR A C 1
ATOM 6134 O O . THR A 1 381 ? 2.257 -43.286 -6.862 1.00 94.94 981 THR A O 1
ATOM 6145 N N . PRO A 1 382 ? 3.626 -44.860 -6.046 1.00 97.43 982 PRO A N 1
ATOM 6146 C CA . PRO A 1 382 ? 4.435 -43.854 -5.350 1.00 102.50 982 PRO A CA 1
ATOM 6147 C C . PRO A 1 382 ? 5.224 -43.011 -6.337 1.00 95.69 982 PRO A C 1
ATOM 6148 O O . PRO A 1 382 ? 5.561 -43.453 -7.438 1.00 97.16 982 PRO A O 1
ATOM 6159 N N . ALA A 1 383 ? 5.522 -41.780 -5.929 1.00 89.24 983 ALA A N 1
ATOM 6160 C CA . ALA A 1 383 ? 6.161 -40.824 -6.818 1.00 93.12 983 ALA A CA 1
ATOM 6161 C C . ALA A 1 383 ? 7.108 -39.937 -6.025 1.00 86.56 983 ALA A C 1
ATOM 6162 O O . ALA A 1 383 ? 7.112 -39.937 -4.793 1.00 82.97 983 ALA A O 1
ATOM 6169 N N . CYS A 1 384 ? 7.926 -39.184 -6.755 1.00 85.12 984 CYS A N 1
ATOM 6170 C CA . CYS A 1 384 ? 8.812 -38.188 -6.170 1.00 76.63 984 CYS A CA 1
ATOM 6171 C C . CYS A 1 384 ? 8.825 -36.963 -7.068 1.00 71.10 984 CYS A C 1
ATOM 6172 O O . CYS A 1 384 ? 8.785 -37.083 -8.296 1.00 81.51 984 CYS A O 1
ATOM 6180 N N . VAL A 1 385 ? 8.874 -35.788 -6.451 1.00 68.59 985 VAL A N 1
ATOM 6181 C CA . VAL A 1 385 ? 8.988 -34.526 -7.171 1.00 63.77 985 VAL A CA 1
ATOM 6182 C C . VAL A 1 385 ? 10.180 -33.779 -6.593 1.00 70.84 985 VAL A C 1
ATOM 6183 O O . VAL A 1 385 ? 10.205 -33.475 -5.394 1.00 73.94 985 VAL A O 1
ATOM 6196 N N . ALA A 1 386 ? 11.160 -33.484 -7.439 1.00 75.38 986 ALA A N 1
ATOM 6197 C CA . ALA A 1 386 ? 12.371 -32.785 -7.034 1.00 59.98 986 ALA A CA 1
ATOM 6198 C C . ALA A 1 386 ? 12.356 -31.380 -7.615 1.00 65.05 986 ALA A C 1
ATOM 6199 O O . ALA A 1 386 ? 12.179 -31.207 -8.826 1.00 67.14 986 ALA A O 1
ATOM 6206 N N . TYR A 1 387 ? 12.536 -30.385 -6.752 1.00 59.43 987 TYR A N 1
ATOM 6207 C CA . TYR A 1 387 ? 12.609 -28.987 -7.156 1.00 57.44 987 TYR A CA 1
ATOM 6208 C C . TYR A 1 387 ? 14.035 -28.508 -6.905 1.00 64.20 987 TYR A C 1
ATOM 6209 O O . TYR A 1 387 ? 14.476 -28.438 -5.753 1.00 64.73 987 TYR A O 1
ATOM 6227 N N . PHE A 1 388 ? 14.752 -28.184 -7.975 1.00 64.22 988 PHE A N 1
ATOM 6228 C CA . PHE A 1 388 ? 16.090 -27.613 -7.876 1.00 59.66 988 PHE A CA 1
ATOM 6229 C C . PHE A 1 388 ? 15.963 -26.099 -7.968 1.00 61.25 988 PHE A C 1
ATOM 6230 O O . PHE A 1 388 ? 15.465 -25.572 -8.970 1.00 53.47 988 PHE A O 1
ATOM 6247 N N . THR A 1 389 ? 16.413 -25.405 -6.926 1.00 49.95 989 THR A N 1
ATOM 6248 C CA . THR A 1 389 ? 16.070 -24.010 -6.722 1.00 65.41 989 THR A CA 1
ATOM 6249 C C . THR A 1 389 ? 17.312 -23.178 -6.445 1.00 61.36 989 THR A C 1
ATOM 6250 O O . THR A 1 389 ? 18.355 -23.689 -6.031 1.00 57.23 989 THR A O 1
ATOM 6261 N N . LYS A 1 390 ? 17.179 -21.876 -6.685 1.00 70.10 990 LYS A N 1
ATOM 6262 C CA . LYS A 1 390 ? 18.196 -20.929 -6.264 1.00 74.10 990 LYS A CA 1
ATOM 6263 C C . LYS A 1 390 ? 18.238 -20.846 -4.741 1.00 74.57 990 LYS A C 1
ATOM 6264 O O . LYS A 1 390 ? 17.317 -21.274 -4.038 1.00 72.07 990 LYS A O 1
ATOM 6283 N N . GLU A 1 391 ? 19.338 -20.283 -4.233 1.00 89.03 991 GLU A N 1
ATOM 6284 C CA . GLU A 1 391 ? 19.581 -20.287 -2.795 1.00 88.23 991 GLU A CA 1
ATOM 6285 C C . GLU A 1 391 ? 18.463 -19.595 -2.024 1.00 84.07 991 GLU A C 1
ATOM 6286 O O . GLU A 1 391 ? 18.175 -19.969 -0.881 1.00 76.43 991 GLU A O 1
ATOM 6298 N N . SER A 1 392 ? 17.823 -18.593 -2.628 1.00 82.23 992 SER A N 1
ATOM 6299 C CA . SER A 1 392 ? 16.888 -17.754 -1.885 1.00 75.73 992 SER A CA 1
ATOM 6300 C C . SER A 1 392 ? 15.670 -18.539 -1.410 1.00 75.64 992 SER A C 1
ATOM 6301 O O . SER A 1 392 ? 15.183 -18.320 -0.295 1.00 69.66 992 SER A O 1
ATOM 6309 N N . HIS A 1 393 ? 15.155 -19.448 -2.241 1.00 68.15 993 HIS A N 1
ATOM 6310 C CA . HIS A 1 393 ? 13.902 -20.116 -1.903 1.00 67.83 993 HIS A CA 1
ATOM 6311 C C . HIS A 1 393 ? 14.045 -21.028 -0.689 1.00 75.88 993 HIS A C 1
ATOM 6312 O O . HIS A 1 393 ? 13.058 -21.272 0.014 1.00 79.22 993 HIS A O 1
ATOM 6326 N N . ILE A 1 394 ? 15.248 -21.541 -0.423 1.00 74.43 994 ILE A N 1
ATOM 6327 C CA . ILE A 1 394 ? 15.431 -22.411 0.736 1.00 72.82 994 ILE A CA 1
ATOM 6328 C C . ILE A 1 394 ? 15.235 -21.621 2.026 1.00 83.58 994 ILE A C 1
ATOM 6329 O O . ILE A 1 394 ? 14.509 -22.050 2.931 1.00 75.61 994 ILE A O 1
ATOM 6345 N N . TYR A 1 395 ? 15.876 -20.453 2.128 1.00 80.29 995 TYR A N 1
ATOM 6346 C CA . TYR A 1 395 ? 15.697 -19.614 3.308 1.00 79.00 995 TYR A CA 1
ATOM 6347 C C . TYR A 1 395 ? 14.227 -19.260 3.503 1.00 83.99 995 TYR A C 1
ATOM 6348 O O . TYR A 1 395 ? 13.665 -19.442 4.589 1.00 78.03 995 TYR A O 1
ATOM 6366 N N . THR A 1 396 ? 13.589 -18.749 2.448 1.00 77.61 996 THR A N 1
ATOM 6367 C CA . THR A 1 396 ? 12.221 -18.258 2.564 1.00 79.56 996 THR A CA 1
ATOM 6368 C C . THR A 1 396 ? 11.246 -19.385 2.880 1.00 82.90 996 THR A C 1
ATOM 6369 O O . THR A 1 396 ? 10.318 -19.204 3.677 1.00 81.68 996 THR A O 1
ATOM 6380 N N . LEU A 1 397 ? 11.435 -20.552 2.263 1.00 79.75 997 LEU A N 1
ATOM 6381 C CA . LEU A 1 397 ? 10.499 -21.652 2.474 1.00 80.43 997 LEU A CA 1
ATOM 6382 C C . LEU A 1 397 ? 10.571 -22.166 3.907 1.00 85.53 997 LEU A C 1
ATOM 6383 O O . LEU A 1 397 ? 9.545 -22.527 4.494 1.00 88.12 997 LEU A O 1
ATOM 6399 N N . LEU A 1 398 ? 11.773 -22.202 4.490 1.00 87.19 998 LEU A N 1
ATOM 6400 C CA . LEU A 1 398 ? 11.895 -22.600 5.889 1.00 84.39 998 LEU A CA 1
ATOM 6401 C C . LEU A 1 398 ? 11.157 -21.625 6.798 1.00 83.14 998 LEU A C 1
ATOM 6402 O O . LEU A 1 398 ? 10.519 -22.035 7.774 1.00 88.71 998 LEU A O 1
ATOM 6418 N N . ASN A 1 399 ? 11.233 -20.327 6.494 1.00 82.89 999 ASN A N 1
ATOM 6419 C CA . ASN A 1 399 ? 10.518 -19.343 7.299 1.00 86.40 999 ASN A CA 1
ATOM 6420 C C . ASN A 1 399 ? 9.013 -19.575 7.237 1.00 94.36 999 ASN A C 1
ATOM 6421 O O . ASN A 1 399 ? 8.317 -19.458 8.252 1.00 98.94 999 ASN A O 1
ATOM 6432 N N . ILE A 1 400 ? 8.491 -19.914 6.057 1.00 90.54 1000 ILE A N 1
ATOM 6433 C CA . ILE A 1 400 ? 7.069 -20.231 5.950 1.00 92.60 1000 ILE A CA 1
ATOM 6434 C C . ILE A 1 400 ? 6.726 -21.417 6.842 1.00 95.99 1000 ILE A C 1
ATOM 6435 O O . ILE A 1 400 ? 5.671 -21.443 7.488 1.00 102.48 1000 ILE A O 1
ATOM 6451 N N . ILE A 1 401 ? 7.608 -22.418 6.889 1.00 88.27 1001 ILE A N 1
ATOM 6452 C CA . ILE A 1 401 ? 7.340 -23.613 7.686 1.00 94.59 1001 ILE A CA 1
ATOM 6453 C C . ILE A 1 401 ? 7.196 -23.248 9.158 1.00 103.12 1001 ILE A C 1
ATOM 6454 O O . ILE A 1 401 ? 6.247 -23.669 9.832 1.00 105.02 1001 ILE A O 1
ATOM 6470 N N . TYR A 1 402 ? 8.135 -22.456 9.680 1.00 104.17 1002 TYR A N 1
ATOM 6471 C CA . TYR A 1 402 ? 8.123 -22.133 11.103 1.00 109.70 1002 TYR A CA 1
ATOM 6472 C C . TYR A 1 402 ? 7.002 -21.161 11.445 1.00 104.37 1002 TYR A C 1
ATOM 6473 O O . TYR A 1 402 ? 6.269 -21.361 12.421 1.00 108.58 1002 TYR A O 1
ATOM 6491 N N . GLU A 1 403 ? 6.847 -20.103 10.648 1.00 100.35 1003 GLU A N 1
ATOM 6492 C CA . GLU A 1 403 ? 5.850 -19.085 10.955 1.00 103.23 1003 GLU A CA 1
ATOM 6493 C C . GLU A 1 403 ? 4.426 -19.545 10.658 1.00 110.04 1003 GLU A C 1
ATOM 6494 O O . GLU A 1 403 ? 3.490 -18.769 10.878 1.00 114.94 1003 GLU A O 1
ATOM 6506 N N . SER A 1 404 ? 4.240 -20.770 10.164 1.00 105.48 1004 SER A N 1
ATOM 6507 C CA . SER A 1 404 ? 2.906 -21.305 9.932 1.00 108.96 1004 SER A CA 1
ATOM 6508 C C . SER A 1 404 ? 2.231 -21.796 11.207 1.00 119.54 1004 SER A C 1
ATOM 6509 O O . SER A 1 404 ? 1.024 -22.058 11.184 1.00 151.99 1004 SER A O 1
ATOM 6517 N N . GLY A 1 405 ? 2.969 -21.917 12.307 1.00 110.82 1005 GLY A N 1
ATOM 6518 C CA . GLY A 1 405 ? 2.445 -22.505 13.521 1.00 111.90 1005 GLY A CA 1
ATOM 6519 C C . GLY A 1 405 ? 2.537 -24.011 13.591 1.00 113.07 1005 GLY A C 1
ATOM 6520 O O . GLY A 1 405 ? 1.960 -24.609 14.507 1.00 124.22 1005 GLY A O 1
ATOM 6524 N N . ILE A 1 406 ? 3.231 -24.643 12.654 1.00 112.68 1006 ILE A N 1
ATOM 6525 C CA . ILE A 1 406 ? 3.406 -26.100 12.687 1.00 111.93 1006 ILE A CA 1
ATOM 6526 C C . ILE A 1 406 ? 4.376 -26.460 13.809 1.00 109.95 1006 ILE A C 1
ATOM 6527 O O . ILE A 1 406 ? 5.457 -25.852 13.903 1.00 114.35 1006 ILE A O 1
ATOM 6543 N N . PRO A 1 407 ? 4.048 -27.419 14.677 1.00 113.38 1007 PRO A N 1
ATOM 6544 C CA . PRO A 1 407 ? 4.981 -27.775 15.760 1.00 109.54 1007 PRO A CA 1
ATOM 6545 C C . PRO A 1 407 ? 6.266 -28.356 15.197 1.00 114.84 1007 PRO A C 1
ATOM 6546 O O . PRO A 1 407 ? 6.251 -29.334 14.447 1.00 111.39 1007 PRO A O 1
ATOM 6557 N N . MET A 1 408 ? 7.389 -27.744 15.566 1.00 109.69 1008 MET A N 1
ATOM 6558 C CA . MET A 1 408 ? 8.703 -28.140 15.086 1.00 105.36 1008 MET A CA 1
ATOM 6559 C C . MET A 1 408 ? 9.459 -28.883 16.179 1.00 105.25 1008 MET A C 1
ATOM 6560 O O . MET A 1 408 ? 9.167 -28.751 17.370 1.00 121.54 1008 MET A O 1
ATOM 6574 N N . ARG A 1 409 ? 10.441 -29.678 15.753 1.00 99.43 1009 ARG A N 1
ATOM 6575 C CA . ARG A 1 409 ? 11.321 -30.366 16.687 1.00 91.79 1009 ARG A CA 1
ATOM 6576 C C . ARG A 1 409 ? 12.537 -29.539 17.078 1.00 92.76 1009 ARG A C 1
ATOM 6577 O O . ARG A 1 409 ? 13.116 -29.782 18.143 1.00 101.97 1009 ARG A O 1
ATOM 6598 N N . ILE A 1 410 ? 12.943 -28.581 16.248 1.00 92.17 1010 ILE A N 1
ATOM 6599 C CA . ILE A 1 410 ? 14.145 -27.790 16.487 1.00 91.55 1010 ILE A CA 1
ATOM 6600 C C . ILE A 1 410 ? 13.847 -26.334 16.160 1.00 102.17 1010 ILE A C 1
ATOM 6601 O O . ILE A 1 410 ? 13.139 -26.035 15.193 1.00 100.45 1010 ILE A O 1
ATOM 6617 N N . ALA A 1 411 ? 14.384 -25.429 16.973 1.00 103.50 1011 ALA A N 1
ATOM 6618 C CA . ALA A 1 411 ? 14.167 -24.005 16.775 1.00 99.77 1011 ALA A CA 1
ATOM 6619 C C . ALA A 1 411 ? 15.048 -23.476 15.645 1.00 102.65 1011 ALA A C 1
ATOM 6620 O O . ALA A 1 411 ? 16.078 -24.059 15.296 1.00 99.60 1011 ALA A O 1
ATOM 6627 N N . ARG A 1 412 ? 14.621 -22.347 15.070 1.00 110.89 1012 ARG A N 1
ATOM 6628 C CA . ARG A 1 412 ? 15.321 -21.796 13.914 1.00 110.01 1012 ARG A CA 1
ATOM 6629 C C . ARG A 1 412 ? 16.751 -21.401 14.263 1.00 113.20 1012 ARG A C 1
ATOM 6630 O O . ARG A 1 412 ? 17.684 -21.692 13.504 1.00 120.55 1012 ARG A O 1
ATOM 6651 N N . ASN A 1 413 ? 16.946 -20.744 15.407 1.00 105.28 1013 ASN A N 1
ATOM 6652 C CA . ASN A 1 413 ? 18.288 -20.315 15.781 1.00 111.56 1013 ASN A CA 1
ATOM 6653 C C . ASN A 1 413 ? 19.238 -21.498 15.900 1.00 103.36 1013 ASN A C 1
ATOM 6654 O O . ASN A 1 413 ? 20.445 -21.350 15.678 1.00 111.65 1013 ASN A O 1
ATOM 6665 N N . ALA A 1 414 ? 18.715 -22.674 16.245 1.00 93.76 1014 ALA A N 1
ATOM 6666 C CA . ALA A 1 414 ? 19.532 -23.873 16.356 1.00 99.76 1014 ALA A CA 1
ATOM 6667 C C . ALA A 1 414 ? 19.820 -24.527 15.011 1.00 98.61 1014 ALA A C 1
ATOM 6668 O O . ALA A 1 414 ? 20.653 -25.437 14.953 1.00 91.13 1014 ALA A O 1
ATOM 6675 N N . LEU A 1 415 ? 19.162 -24.099 13.940 1.00 107.86 1015 LEU A N 1
ATOM 6676 C CA . LEU A 1 415 ? 19.361 -24.747 12.651 1.00 98.14 1015 LEU A CA 1
ATOM 6677 C C . LEU A 1 415 ? 20.783 -24.499 12.149 1.00 89.70 1015 LEU A C 1
ATOM 6678 O O . LEU A 1 415 ? 21.325 -23.404 12.330 1.00 83.92 1015 LEU A O 1
ATOM 6694 N N . PRO A 1 416 ? 21.411 -25.490 11.519 1.00 83.33 1016 PRO A N 1
ATOM 6695 C CA . PRO A 1 416 ? 22.774 -25.291 11.016 1.00 72.38 1016 PRO A CA 1
ATOM 6696 C C . PRO A 1 416 ? 22.808 -24.332 9.837 1.00 77.67 1016 PRO A C 1
ATOM 6697 O O . PRO A 1 416 ? 21.791 -24.023 9.211 1.00 70.84 1016 PRO A O 1
ATOM 6708 N N . GLU A 1 417 ? 24.015 -23.859 9.543 1.00 81.49 1017 GLU A N 1
ATOM 6709 C CA . GLU A 1 417 ? 24.219 -22.926 8.443 1.00 78.71 1017 GLU A CA 1
ATOM 6710 C C . GLU A 1 417 ? 23.913 -23.610 7.119 1.00 68.94 1017 GLU A C 1
ATOM 6711 O O . GLU A 1 417 ? 24.386 -24.719 6.856 1.00 63.89 1017 GLU A O 1
ATOM 6723 N N . LEU A 1 418 ? 23.113 -22.950 6.287 1.00 68.74 1018 LEU A N 1
ATOM 6724 C CA . LEU A 1 418 ? 22.793 -23.497 4.977 1.00 67.16 1018 LEU A CA 1
ATOM 6725 C C . LEU A 1 418 ? 23.988 -23.346 4.043 1.00 64.64 1018 LEU A C 1
ATOM 6726 O O . LEU A 1 418 ? 24.648 -22.303 4.014 1.00 68.83 1018 LEU A O 1
ATOM 6742 N N . ASP A 1 419 ? 24.266 -24.401 3.283 1.00 57.66 1019 ASP A N 1
ATOM 6743 C CA . ASP A 1 419 ? 25.431 -24.452 2.412 1.00 69.60 1019 ASP A CA 1
ATOM 6744 C C . ASP A 1 419 ? 24.989 -25.032 1.073 1.00 60.03 1019 ASP A C 1
ATOM 6745 O O . ASP A 1 419 ? 23.794 -25.168 0.796 1.00 57.19 1019 ASP A O 1
ATOM 6754 N N . TYR A 1 420 ? 25.961 -25.373 0.233 1.00 58.81 1020 TYR A N 1
ATOM 6755 C CA . TYR A 1 420 ? 25.647 -25.877 -1.096 1.00 49.47 1020 TYR A CA 1
ATOM 6756 C C . TYR A 1 420 ? 24.929 -27.218 -1.009 1.00 61.24 1020 TYR A C 1
ATOM 6757 O O . TYR A 1 420 ? 25.294 -28.090 -0.214 1.00 54.73 1020 TYR A O 1
ATOM 6775 N N . LEU A 1 421 ? 23.899 -27.379 -1.838 1.00 56.94 1021 LEU A N 1
ATOM 6776 C CA . LEU A 1 421 ? 23.114 -28.603 -1.927 1.00 52.67 1021 LEU A CA 1
ATOM 6777 C C . LEU A 1 421 ? 22.283 -28.853 -0.676 1.00 56.87 1021 LEU A C 1
ATOM 6778 O O . LEU A 1 421 ? 21.936 -30.003 -0.377 1.00 59.97 1021 LEU A O 1
ATOM 6794 N N . SER A 1 422 ? 21.955 -27.805 0.072 1.00 58.47 1022 SER A N 1
ATOM 6795 C CA . SER A 1 422 ? 21.030 -27.949 1.187 1.00 66.78 1022 SER A CA 1
ATOM 6796 C C . SER A 1 422 ? 19.641 -28.290 0.660 1.00 64.15 1022 SER A C 1
ATOM 6797 O O . SER A 1 422 ? 19.255 -27.890 -0.442 1.00 61.74 1022 SER A O 1
ATOM 6805 N N . GLN A 1 423 ? 18.885 -29.042 1.457 1.00 66.64 1023 GLN A N 1
ATOM 6806 C CA . GLN A 1 423 ? 17.627 -29.614 1.005 1.00 61.74 1023 GLN A CA 1
ATOM 6807 C C . GLN A 1 423 ? 16.521 -29.376 2.021 1.00 67.10 1023 GLN A C 1
ATOM 6808 O O . GLN A 1 423 ? 16.766 -29.285 3.227 1.00 70.74 1023 GLN A O 1
ATOM 6822 N N . ILE A 1 424 ? 15.296 -29.269 1.511 1.00 67.69 1024 ILE A N 1
ATOM 6823 C CA . ILE A 1 424 ? 14.080 -29.301 2.316 1.00 71.73 1024 ILE A CA 1
ATOM 6824 C C . ILE A 1 424 ? 13.241 -30.469 1.816 1.00 74.30 1024 ILE A C 1
ATOM 6825 O O . ILE A 1 424 ? 13.010 -30.600 0.607 1.00 76.61 1024 ILE A O 1
ATOM 6841 N N . THR A 1 425 ? 12.786 -31.309 2.739 1.00 71.81 1025 THR A N 1
ATOM 6842 C CA . THR A 1 425 ? 12.154 -32.577 2.408 1.00 76.08 1025 THR A CA 1
ATOM 6843 C C . THR A 1 425 ? 10.758 -32.650 3.007 1.00 82.51 1025 THR A C 1
ATOM 6844 O O . THR A 1 425 ? 10.542 -32.262 4.159 1.00 89.89 1025 THR A O 1
ATOM 6855 N N . PHE A 1 426 ? 9.813 -33.148 2.209 1.00 88.04 1026 PHE A N 1
ATOM 6856 C CA . PHE A 1 426 ? 8.436 -33.394 2.634 1.00 86.55 1026 PHE A CA 1
ATOM 6857 C C . PHE A 1 426 ? 8.144 -34.870 2.372 1.00 86.69 1026 PHE A C 1
ATOM 6858 O O . PHE A 1 426 ? 7.830 -35.252 1.240 1.00 92.59 1026 PHE A O 1
ATOM 6875 N N . GLU A 1 427 ? 8.237 -35.698 3.409 1.00 94.97 1027 GLU A N 1
ATOM 6876 C CA . GLU A 1 427 ? 8.029 -37.134 3.269 1.00 102.90 1027 GLU A CA 1
ATOM 6877 C C . GLU A 1 427 ? 6.574 -37.480 3.554 1.00 107.34 1027 GLU A C 1
ATOM 6878 O O . GLU A 1 427 ? 6.039 -37.122 4.608 1.00 102.34 1027 GLU A O 1
ATOM 6890 N N . LEU A 1 428 ? 5.943 -38.184 2.616 1.00 119.63 1028 LEU A N 1
ATOM 6891 C CA . LEU A 1 428 ? 4.553 -38.596 2.743 1.00 116.22 1028 LEU A CA 1
ATOM 6892 C C . LEU A 1 428 ? 4.489 -40.065 3.132 1.00 112.95 1028 LEU A C 1
ATOM 6893 O O . LEU A 1 428 ? 5.163 -40.904 2.526 1.00 106.33 1028 LEU A O 1
ATOM 6909 N N . TYR A 1 429 ? 3.673 -40.371 4.136 1.00 120.65 1029 TYR A N 1
ATOM 6910 C CA . TYR A 1 429 ? 3.380 -41.745 4.519 1.00 125.55 1029 TYR A CA 1
ATOM 6911 C C . TYR A 1 429 ? 1.873 -41.898 4.638 1.00 133.66 1029 TYR A C 1
ATOM 6912 O O . TYR A 1 429 ? 1.206 -41.051 5.243 1.00 138.80 1029 TYR A O 1
ATOM 6930 N N . GLU A 1 430 ? 1.343 -42.970 4.063 1.00 136.95 1030 GLU A N 1
ATOM 6931 C CA . GLU A 1 430 ? -0.090 -43.200 4.016 1.00 163.50 1030 GLU A CA 1
ATOM 6932 C C . GLU A 1 430 ? -0.488 -44.282 5.010 1.00 174.55 1030 GLU A C 1
ATOM 6933 O O . GLU A 1 430 ? 0.283 -45.203 5.298 1.00 166.11 1030 GLU A O 1
ATOM 6945 N N . SER A 1 431 ? -1.708 -44.158 5.528 1.00 190.49 1031 SER A N 1
ATOM 6946 C CA . SER A 1 431 ? -2.292 -45.122 6.457 1.00 179.34 1031 SER A CA 1
ATOM 6947 C C . SER A 1 431 ? -3.591 -45.622 5.835 1.00 219.71 1031 SER A C 1
ATOM 6948 O O . SER A 1 431 ? -4.677 -45.134 6.154 1.00 242.94 1031 SER A O 1
ATOM 6956 N N . THR A 1 432 ? -3.473 -46.617 4.957 1.00 182.07 1032 THR A N 1
ATOM 6957 C CA . THR A 1 432 ? -4.635 -47.232 4.331 1.00 183.86 1032 THR A CA 1
ATOM 6958 C C . THR A 1 432 ? -5.283 -48.279 5.227 1.00 191.78 1032 THR A C 1
ATOM 6959 O O . THR A 1 432 ? -6.266 -48.906 4.816 1.00 194.53 1032 THR A O 1
ATOM 6970 N N . ASP A 1 433 ? -4.756 -48.475 6.433 1.00 193.23 1033 ASP A N 1
ATOM 6971 C CA . ASP A 1 433 ? -5.275 -49.463 7.365 1.00 197.33 1033 ASP A CA 1
ATOM 6972 C C . ASP A 1 433 ? -6.538 -48.917 8.032 1.00 200.64 1033 ASP A C 1
ATOM 6973 O O . ASP A 1 433 ? -7.101 -47.900 7.617 1.00 200.08 1033 ASP A O 1
ATOM 6982 N N . ALA A 1 434 ? -7.000 -49.594 9.083 1.00 198.08 1034 ALA A N 1
ATOM 6983 C CA . ALA A 1 434 ? -8.265 -49.265 9.735 1.00 191.22 1034 ALA A CA 1
ATOM 6984 C C . ALA A 1 434 ? -9.399 -49.287 8.710 1.00 197.08 1034 ALA A C 1
ATOM 6985 O O . ALA A 1 434 ? -10.072 -48.284 8.457 1.00 192.24 1034 ALA A O 1
ATOM 6992 N N . SER A 1 435 ? -9.594 -50.455 8.120 1.00 202.93 1035 SER A N 1
ATOM 6993 C CA . SER A 1 435 ? -10.521 -50.599 6.977 1.00 187.48 1035 SER A CA 1
ATOM 6994 C C . SER A 1 435 ? -9.959 -49.773 5.823 1.00 191.21 1035 SER A C 1
ATOM 6995 O O . SER A 1 435 ? -8.758 -49.493 5.757 1.00 186.53 1035 SER A O 1
ATOM 7003 N N . GLY A 1 436 ? -10.841 -49.344 4.917 1.00 189.13 1036 GLY A N 1
ATOM 7004 C CA . GLY A 1 436 ? -10.411 -48.518 3.806 1.00 186.72 1036 GLY A CA 1
ATOM 7005 C C . GLY A 1 436 ? -10.035 -47.102 4.187 1.00 185.69 1036 GLY A C 1
ATOM 7006 O O . GLY A 1 436 ? -9.457 -46.390 3.360 1.00 183.76 1036 GLY A O 1
ATOM 7010 N N . GLN A 1 437 ? -10.351 -46.684 5.411 1.00 187.54 1037 GLN A N 1
ATOM 7011 C CA . GLN A 1 437 ? -9.999 -45.351 5.887 1.00 179.53 1037 GLN A CA 1
ATOM 7012 C C . GLN A 1 437 ? -8.527 -45.064 5.635 1.00 181.36 1037 GLN A C 1
ATOM 7013 O O . GLN A 1 437 ? -7.650 -45.763 6.150 1.00 191.58 1037 GLN A O 1
ATOM 7027 N N . LYS A 1 438 ? -8.259 -44.030 4.840 1.00 177.46 1038 LYS A N 1
ATOM 7028 C CA . LYS A 1 438 ? -6.904 -43.692 4.416 1.00 177.66 1038 LYS A CA 1
ATOM 7029 C C . LYS A 1 438 ? -6.505 -42.363 5.048 1.00 173.04 1038 LYS A C 1
ATOM 7030 O O . LYS A 1 438 ? -7.076 -41.317 4.722 1.00 161.87 1038 LYS A O 1
ATOM 7049 N N . SER A 1 439 ? -5.527 -42.410 5.950 1.00 168.77 1039 SER A N 1
ATOM 7050 C CA . SER A 1 439 ? -4.948 -41.224 6.563 1.00 161.20 1039 SER A CA 1
ATOM 7051 C C . SER A 1 439 ? -3.484 -41.119 6.156 1.00 157.67 1039 SER A C 1
ATOM 7052 O O . SER A 1 439 ? -2.861 -42.103 5.747 1.00 157.90 1039 SER A O 1
ATOM 7060 N N . HIS A 1 440 ? -2.935 -39.911 6.266 1.00 156.64 1040 HIS A N 1
ATOM 7061 C CA . HIS A 1 440 ? -1.585 -39.638 5.797 1.00 148.69 1040 HIS A CA 1
ATOM 7062 C C . HIS A 1 440 ? -0.835 -38.787 6.807 1.00 133.22 1040 HIS A C 1
ATOM 7063 O O . HIS A 1 440 ? -1.401 -37.861 7.394 1.00 127.05 1040 HIS A O 1
ATOM 7077 N N . SER A 1 441 ? 0.441 -39.107 7.001 1.00 136.77 1041 SER A N 1
ATOM 7078 C CA . SER A 1 441 ? 1.326 -38.336 7.859 1.00 126.94 1041 SER A CA 1
ATOM 7079 C C . SER A 1 441 ? 2.461 -37.764 7.023 1.00 124.09 1041 SER A C 1
ATOM 7080 O O . SER A 1 441 ? 2.979 -38.431 6.121 1.00 125.74 1041 SER A O 1
ATOM 7088 N N . ILE A 1 442 ? 2.836 -36.525 7.324 1.00 122.13 1042 ILE A N 1
ATOM 7089 C CA . ILE A 1 442 ? 3.925 -35.837 6.643 1.00 118.28 1042 ILE A CA 1
ATOM 7090 C C . ILE A 1 442 ? 4.989 -35.499 7.674 1.00 110.94 1042 ILE A C 1
ATOM 7091 O O . ILE A 1 442 ? 4.678 -34.964 8.744 1.00 110.53 1042 ILE A O 1
ATOM 7107 N N . ARG A 1 443 ? 6.238 -35.814 7.350 1.00 103.01 1043 ARG A N 1
ATOM 7108 C CA . ARG A 1 443 ? 7.379 -35.474 8.185 1.00 99.86 1043 ARG A CA 1
ATOM 7109 C C . ARG A 1 443 ? 8.334 -34.609 7.378 1.00 92.38 1043 ARG A C 1
ATOM 7110 O O . ARG A 1 443 ? 8.738 -34.989 6.274 1.00 97.31 1043 ARG A O 1
ATOM 7131 N N . LEU A 1 444 ? 8.695 -33.455 7.929 1.00 94.18 1044 LEU A N 1
ATOM 7132 C CA . LEU A 1 444 ? 9.557 -32.500 7.248 1.00 85.56 1044 LEU A CA 1
ATOM 7133 C C . LEU A 1 444 ? 10.985 -32.641 7.759 1.00 89.03 1044 LEU A C 1
ATOM 7134 O O . LEU A 1 444 ? 11.217 -32.673 8.972 1.00 90.83 1044 LEU A O 1
ATOM 7150 N N . LYS A 1 445 ? 11.933 -32.731 6.829 1.00 80.08 1045 LYS A N 1
ATOM 7151 C CA . LYS A 1 445 ? 13.348 -32.830 7.148 1.00 81.62 1045 LYS A CA 1
ATOM 7152 C C . LYS A 1 445 ? 14.128 -31.861 6.272 1.00 79.95 1045 LYS A C 1
ATOM 7153 O O . LYS A 1 445 ? 13.688 -31.499 5.176 1.00 80.93 1045 LYS A O 1
ATOM 7172 N N . MET A 1 446 ? 15.291 -31.443 6.764 1.00 72.14 1046 MET A N 1
ATOM 7173 C CA . MET A 1 446 ? 16.177 -30.569 6.011 1.00 71.57 1046 MET A CA 1
ATOM 7174 C C . MET A 1 446 ? 17.607 -31.060 6.166 1.00 72.91 1046 MET A C 1
ATOM 7175 O O . MET A 1 446 ? 17.926 -31.845 7.062 1.00 73.36 1046 MET A O 1
ATOM 7189 N N . SER A 1 447 ? 18.472 -30.580 5.275 1.00 67.24 1047 SER A N 1
ATOM 7190 C CA . SER A 1 447 ? 19.901 -30.812 5.371 1.00 59.98 1047 SER A CA 1
ATOM 7191 C C . SER A 1 447 ? 20.608 -29.503 5.048 1.00 57.93 1047 SER A C 1
ATOM 7192 O O . SER A 1 447 ? 20.207 -28.801 4.107 1.00 66.56 1047 SER A O 1
ATOM 7200 N N . PRO A 1 448 ? 21.652 -29.141 5.801 1.00 61.72 1048 PRO A N 1
ATOM 7201 C CA . PRO A 1 448 ? 22.411 -27.929 5.462 1.00 64.36 1048 PRO A CA 1
ATOM 7202 C C . PRO A 1 448 ? 23.295 -28.085 4.236 1.00 62.70 1048 PRO A C 1
ATOM 7203 O O . PRO A 1 448 ? 23.983 -27.127 3.867 1.00 61.09 1048 PRO A O 1
ATOM 7214 N N . GLY A 1 449 ? 23.301 -29.253 3.599 1.00 63.44 1049 GLY A N 1
ATOM 7215 C CA . GLY A 1 449 ? 24.076 -29.454 2.392 1.00 66.21 1049 GLY A CA 1
ATOM 7216 C C . GLY A 1 449 ? 25.500 -29.890 2.659 1.00 66.55 1049 GLY A C 1
ATOM 7217 O O . GLY A 1 449 ? 25.791 -30.505 3.689 1.00 65.31 1049 GLY A O 1
ATOM 7221 N N . CYS A 1 450 ? 26.399 -29.574 1.729 1.00 69.35 1050 CYS A N 1
ATOM 7222 C CA . CYS A 1 450 ? 27.804 -29.968 1.827 1.00 65.18 1050 CYS A CA 1
ATOM 7223 C C . CYS A 1 450 ? 28.536 -28.884 2.605 1.00 64.70 1050 CYS A C 1
ATOM 7224 O O . CYS A 1 450 ? 28.995 -27.886 2.048 1.00 60.33 1050 CYS A O 1
ATOM 7232 N N . HIS A 1 451 ? 28.647 -29.087 3.917 1.00 56.83 1051 HIS A N 1
ATOM 7233 C CA . HIS A 1 451 ? 29.177 -28.079 4.820 1.00 64.38 1051 HIS A CA 1
ATOM 7234 C C . HIS A 1 451 ? 30.279 -28.667 5.686 1.00 62.94 1051 HIS A C 1
ATOM 7235 O O . HIS A 1 451 ? 30.186 -29.812 6.139 1.00 71.22 1051 HIS A O 1
ATOM 7249 N N . THR A 1 452 ? 31.324 -27.875 5.903 1.00 64.28 1052 THR A N 1
ATOM 7250 C CA . THR A 1 452 ? 32.363 -28.175 6.875 1.00 70.26 1052 THR A CA 1
ATOM 7251 C C . THR A 1 452 ? 32.488 -26.999 7.835 1.00 74.81 1052 THR A C 1
ATOM 7252 O O . THR A 1 452 ? 32.479 -25.838 7.414 1.00 72.67 1052 THR A O 1
ATOM 7263 N N . GLN A 1 453 ? 32.599 -27.307 9.125 1.00 88.12 1053 GLN A N 1
ATOM 7264 C CA . GLN A 1 453 ? 32.748 -26.280 10.149 1.00 95.87 1053 GLN A CA 1
ATOM 7265 C C . GLN A 1 453 ? 34.194 -25.839 10.329 1.00 88.59 1053 GLN A C 1
ATOM 7266 O O . GLN A 1 453 ? 34.456 -24.950 11.146 1.00 91.68 1053 GLN A O 1
ATOM 7280 N N . ASP A 1 454 ? 35.130 -26.439 9.596 1.00 84.43 1054 ASP A N 1
ATOM 7281 C CA . ASP A 1 454 ? 36.555 -26.122 9.709 1.00 87.80 1054 ASP A CA 1
ATOM 7282 C C . ASP A 1 454 ? 37.157 -26.054 8.313 1.00 81.71 1054 ASP A C 1
ATOM 7283 O O . ASP A 1 454 ? 37.995 -26.881 7.935 1.00 72.78 1054 ASP A O 1
ATOM 7292 N N . PRO A 1 455 ? 36.748 -25.069 7.510 1.00 79.90 1055 PRO A N 1
ATOM 7293 C CA . PRO A 1 455 ? 37.257 -25.004 6.130 1.00 73.31 1055 PRO A CA 1
ATOM 7294 C C . PRO A 1 455 ? 38.759 -24.802 6.042 1.00 75.33 1055 PRO A C 1
ATOM 7295 O O . PRO A 1 455 ? 39.378 -25.255 5.070 1.00 76.64 1055 PRO A O 1
ATOM 7306 N N . LEU A 1 456 ? 39.368 -24.135 7.023 1.00 71.00 1056 LEU A N 1
ATOM 7307 C CA . LEU A 1 456 ? 40.806 -23.902 7.012 1.00 77.45 1056 LEU A CA 1
ATOM 7308 C C . LEU A 1 456 ? 41.605 -25.082 7.553 1.00 82.24 1056 LEU A C 1
ATOM 7309 O O . LEU A 1 456 ? 42.839 -25.015 7.569 1.00 77.94 1056 LEU A O 1
ATOM 7325 N N . ASP A 1 457 ? 40.942 -26.157 7.988 1.00 77.14 1057 ASP A N 1
ATOM 7326 C CA . ASP A 1 457 ? 41.622 -27.304 8.571 1.00 78.95 1057 ASP A CA 1
ATOM 7327 C C . ASP A 1 457 ? 41.365 -28.617 7.849 1.00 77.33 1057 ASP A C 1
ATOM 7328 O O . ASP A 1 457 ? 42.185 -29.533 7.971 1.00 89.88 1057 ASP A O 1
ATOM 7337 N N . VAL A 1 458 ? 40.265 -28.739 7.105 1.00 76.80 1058 VAL A N 1
ATOM 7338 C CA . VAL A 1 458 ? 39.997 -29.967 6.368 1.00 69.01 1058 VAL A CA 1
ATOM 7339 C C . VAL A 1 458 ? 41.020 -30.122 5.250 1.00 74.10 1058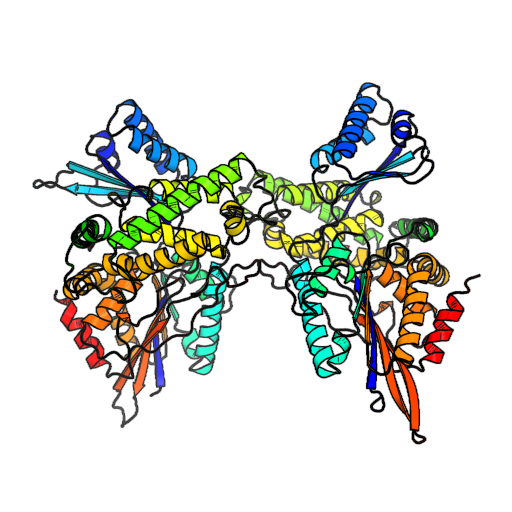 VAL A C 1
ATOM 7340 O O . VAL A 1 458 ? 41.395 -29.146 4.585 1.00 71.10 1058 VAL A O 1
ATOM 7353 N N . GLN A 1 459 ? 41.475 -31.354 5.037 1.00 75.34 1059 GLN A N 1
ATOM 7354 C CA . GLN A 1 459 ? 42.459 -31.667 4.009 1.00 83.25 1059 GLN A CA 1
ATOM 7355 C C . GLN A 1 459 ? 41.750 -32.342 2.842 1.00 71.11 1059 GLN A C 1
ATOM 7356 O O . GLN A 1 459 ? 41.107 -33.383 3.017 1.00 69.88 1059 GLN A O 1
ATOM 7370 N N . LEU A 1 460 ? 41.878 -31.753 1.657 1.00 74.76 1060 LEU A N 1
ATOM 7371 C CA . LEU A 1 460 ? 41.154 -32.191 0.476 1.00 70.71 1060 LEU A CA 1
ATOM 7372 C C . LEU A 1 460 ? 42.130 -32.596 -0.619 1.00 64.41 1060 LEU A C 1
ATOM 7373 O O . LEU A 1 460 ? 43.278 -32.140 -0.654 1.00 72.05 1060 LEU A O 1
ATOM 7389 N N . ASP A 1 461 ? 41.663 -33.468 -1.504 1.00 68.12 1061 ASP A N 1
ATOM 7390 C CA . ASP A 1 461 ? 42.426 -33.882 -2.669 1.00 62.44 1061 ASP A CA 1
ATOM 7391 C C . ASP A 1 461 ? 42.020 -33.008 -3.857 1.00 66.14 1061 ASP A C 1
ATOM 7392 O O . ASP A 1 461 ? 41.313 -32.009 -3.705 1.00 63.89 1061 ASP A O 1
ATOM 7401 N N . ASP A 1 462 ? 42.447 -33.386 -5.064 1.00 66.76 1062 ASP A N 1
ATOM 7402 C CA . ASP A 1 462 ? 42.197 -32.552 -6.235 1.00 69.89 1062 ASP A CA 1
ATOM 7403 C C . ASP A 1 462 ? 40.712 -32.322 -6.485 1.00 63.18 1062 ASP A C 1
ATOM 7404 O O . ASP A 1 462 ? 40.356 -31.376 -7.196 1.00 63.56 1062 ASP A O 1
ATOM 7413 N N . ARG A 1 463 ? 39.840 -33.166 -5.930 1.00 58.38 1063 ARG A N 1
ATOM 7414 C CA . ARG A 1 463 ? 38.408 -32.984 -6.138 1.00 60.20 1063 ARG A CA 1
ATOM 7415 C C . ARG A 1 463 ? 37.885 -31.732 -5.441 1.00 60.11 1063 ARG A C 1
ATOM 7416 O O . ARG A 1 463 ? 36.904 -31.137 -5.901 1.00 57.43 1063 ARG A O 1
ATOM 7437 N N . HIS A 1 464 ? 38.513 -31.319 -4.340 1.00 59.27 1064 HIS A N 1
ATOM 7438 C CA . HIS A 1 464 ? 38.080 -30.137 -3.595 1.00 64.92 1064 HIS A CA 1
ATOM 7439 C C . HIS A 1 464 ? 36.602 -30.254 -3.232 1.00 53.40 1064 HIS A C 1
ATOM 7440 O O . HIS A 1 464 ? 35.812 -29.322 -3.398 1.00 59.71 1064 HIS A O 1
ATOM 7454 N N . TYR A 1 465 ? 36.232 -31.425 -2.724 1.00 55.48 1065 TYR A N 1
ATOM 7455 C CA . TYR A 1 465 ? 34.842 -31.850 -2.626 1.00 64.75 1065 TYR A CA 1
ATOM 7456 C C . TYR A 1 465 ? 34.464 -32.079 -1.172 1.00 67.85 1065 TYR A C 1
ATOM 7457 O O . TYR A 1 465 ? 35.138 -32.828 -0.458 1.00 62.33 1065 TYR A O 1
ATOM 7475 N N . ILE A 1 466 ? 33.386 -31.422 -0.739 1.00 64.57 1066 ILE A N 1
ATOM 7476 C CA . ILE A 1 466 ? 32.856 -31.553 0.614 1.00 56.96 1066 ILE A CA 1
ATOM 7477 C C . ILE A 1 466 ? 31.647 -32.476 0.561 1.00 62.41 1066 ILE A C 1
ATOM 7478 O O . ILE A 1 466 ? 30.732 -32.269 -0.248 1.00 60.29 1066 ILE A O 1
ATOM 7494 N N . SER A 1 467 ? 31.639 -33.493 1.419 1.00 69.37 1067 SER A N 1
ATOM 7495 C CA . SER A 1 467 ? 30.520 -34.420 1.473 1.00 67.49 1067 SER A CA 1
ATOM 7496 C C . SER A 1 467 ? 29.272 -33.726 2.015 1.00 64.71 1067 SER A C 1
ATOM 7497 O O . SER A 1 467 ? 29.337 -32.666 2.645 1.00 63.48 1067 SER A O 1
ATOM 7505 N N . CYS A 1 468 ? 28.122 -34.343 1.759 1.00 66.74 1068 CYS A N 1
ATOM 7506 C CA . CYS A 1 468 ? 26.841 -33.810 2.194 1.00 70.88 1068 CYS A CA 1
ATOM 7507 C C . CYS A 1 468 ? 26.525 -34.271 3.612 1.00 73.65 1068 CYS A C 1
ATOM 7508 O O . CYS A 1 468 ? 26.863 -35.387 4.014 1.00 77.80 1068 CYS A O 1
ATOM 7516 N N . ILE A 1 469 ? 25.873 -33.394 4.368 1.00 71.04 1069 ILE A N 1
ATOM 7517 C CA . ILE A 1 469 ? 25.498 -33.682 5.752 1.00 70.20 1069 ILE A CA 1
ATOM 7518 C C . ILE A 1 469 ? 24.150 -34.397 5.750 1.00 70.56 1069 ILE A C 1
ATOM 7519 O O . ILE A 1 469 ? 23.215 -33.945 5.072 1.00 67.79 1069 ILE A O 1
ATOM 7535 N N . PRO A 1 470 ? 23.996 -35.502 6.482 1.00 68.39 1070 PRO A N 1
ATOM 7536 C CA . PRO A 1 470 ? 22.703 -36.197 6.496 1.00 72.94 1070 PRO A CA 1
ATOM 7537 C C . PRO A 1 470 ? 21.579 -35.285 6.966 1.00 67.60 1070 PRO A C 1
ATOM 7538 O O . PRO A 1 470 ? 21.797 -34.253 7.605 1.00 70.52 1070 PRO A O 1
ATOM 7549 N N . LYS A 1 471 ? 20.356 -35.687 6.633 1.00 68.08 1071 LYS A N 1
ATOM 7550 C CA . LYS A 1 471 ? 19.186 -34.887 6.956 1.00 73.08 1071 LYS A CA 1
ATOM 7551 C C . LYS A 1 471 ? 18.907 -34.918 8.455 1.00 80.63 1071 LYS A C 1
ATOM 7552 O O . LYS A 1 471 ? 19.260 -35.869 9.157 1.00 77.43 1071 LYS A O 1
ATOM 7571 N N . ILE A 1 472 ? 18.258 -33.862 8.941 1.00 82.46 1072 ILE A N 1
ATOM 7572 C CA . ILE A 1 472 ? 17.818 -33.765 10.328 1.00 84.75 1072 ILE A CA 1
ATOM 7573 C C . ILE A 1 472 ? 16.321 -33.491 10.326 1.00 86.78 1072 ILE A C 1
ATOM 7574 O O . ILE A 1 472 ? 15.816 -32.757 9.469 1.00 75.91 1072 ILE A O 1
ATOM 7590 N N . SER A 1 473 ? 15.614 -34.086 11.282 1.00 95.64 1073 SER A N 1
ATOM 7591 C CA . SER A 1 473 ? 14.160 -34.035 11.293 1.00 89.80 1073 SER A CA 1
ATOM 7592 C C . SER A 1 473 ? 13.674 -32.732 11.911 1.00 85.90 1073 SER A C 1
ATOM 7593 O O . SER A 1 473 ? 14.048 -32.387 13.035 1.00 102.18 1073 SER A O 1
ATOM 7601 N N . LEU A 1 474 ? 12.838 -32.004 11.167 1.00 86.58 1074 LEU A N 1
ATOM 7602 C CA . LEU A 1 474 ? 12.222 -30.787 11.678 1.00 92.33 1074 LEU A CA 1
ATOM 7603 C C . LEU A 1 474 ? 10.920 -31.061 12.418 1.00 101.78 1074 LEU A C 1
ATOM 7604 O O . LEU A 1 474 ? 10.571 -30.314 13.339 1.00 95.84 1074 LEU A O 1
ATOM 7620 N N . THR A 1 475 ? 10.194 -32.107 12.032 1.00 94.25 1075 THR A N 1
ATOM 7621 C CA . THR A 1 475 ? 8.959 -32.483 12.698 1.00 99.49 1075 THR A CA 1
ATOM 7622 C C . THR A 1 475 ? 8.902 -33.999 12.816 1.00 103.15 1075 THR A C 1
ATOM 7623 O O . THR A 1 475 ? 9.714 -34.723 12.234 1.00 93.63 1075 THR A O 1
ATOM 7634 N N . LYS A 1 476 ? 7.929 -34.472 13.583 1.00 112.54 1076 LYS A N 1
ATOM 7635 C CA . LYS A 1 476 ? 7.566 -35.877 13.604 1.00 111.42 1076 LYS A CA 1
ATOM 7636 C C . LYS A 1 476 ? 6.402 -36.090 12.635 1.00 110.12 1076 LYS A C 1
ATOM 7637 O O . LYS A 1 476 ? 6.042 -35.204 11.853 1.00 110.89 1076 LYS A O 1
ATOM 7656 N N . HIS A 1 477 ? 5.809 -37.278 12.672 1.00 114.00 1077 HIS A N 1
ATOM 7657 C CA . HIS A 1 477 ? 4.715 -37.600 11.764 1.00 115.22 1077 HIS A CA 1
ATOM 7658 C C . HIS A 1 477 ? 3.471 -36.813 12.155 1.00 111.53 1077 HIS A C 1
ATOM 7659 O O . HIS A 1 477 ? 2.923 -37.002 13.246 1.00 117.44 1077 HIS A O 1
ATOM 7673 N N . LEU A 1 478 ? 3.031 -35.923 11.266 1.00 106.75 1078 LEU A N 1
ATOM 7674 C CA . LEU A 1 478 ? 1.922 -35.019 11.529 1.00 109.08 1078 LEU A CA 1
ATOM 7675 C C . LEU A 1 478 ? 0.789 -35.282 10.547 1.00 114.35 1078 LEU A C 1
ATOM 7676 O O . LEU A 1 478 ? 1.022 -35.627 9.385 1.00 126.93 1078 LEU A O 1
ATOM 7692 N N . ASP A 1 479 ? -0.443 -35.101 11.021 1.00 113.38 1079 ASP A N 1
ATOM 7693 C CA . ASP A 1 479 ? -1.609 -35.284 10.166 1.00 114.95 1079 ASP A CA 1
ATOM 7694 C C . ASP A 1 479 ? -1.507 -34.387 8.940 1.00 123.13 1079 ASP A C 1
ATOM 7695 O O . ASP A 1 479 ? -1.235 -33.189 9.055 1.00 120.49 1079 ASP A O 1
ATOM 7704 N N . MET A 1 480 ? -1.744 -34.966 7.760 1.00 128.30 1080 MET A N 1
ATOM 7705 C CA . MET A 1 480 ? -1.558 -34.212 6.526 1.00 122.42 1080 MET A CA 1
ATOM 7706 C C . MET A 1 480 ? -2.512 -33.026 6.454 1.00 123.07 1080 MET A C 1
ATOM 7707 O O . MET A 1 480 ? -2.101 -31.901 6.150 1.00 123.73 1080 MET A O 1
ATOM 7721 N N . ASP A 1 481 ? -3.796 -33.260 6.731 1.00 126.41 1081 ASP A N 1
ATOM 7722 C CA . ASP A 1 481 ? -4.770 -32.178 6.652 1.00 126.66 1081 ASP A CA 1
ATOM 7723 C C . ASP A 1 481 ? -4.410 -31.035 7.591 1.00 126.49 1081 ASP A C 1
ATOM 7724 O O . ASP A 1 481 ? -4.710 -29.873 7.297 1.00 122.62 1081 ASP A O 1
ATOM 7733 N N . TYR A 1 482 ? -3.769 -31.341 8.720 1.00 131.00 1082 TYR A N 1
ATOM 7734 C CA . TYR A 1 482 ? -3.351 -30.289 9.640 1.00 132.80 1082 TYR A CA 1
ATOM 7735 C C . TYR A 1 482 ? -2.224 -29.452 9.046 1.00 123.64 1082 TYR A C 1
ATOM 7736 O O . TYR A 1 482 ? -2.283 -28.217 9.056 1.00 123.64 1082 TYR A O 1
ATOM 7754 N N . VAL A 1 483 ? -1.190 -30.113 8.517 1.00 129.86 1083 VAL A N 1
ATOM 7755 C CA . VAL A 1 483 ? -0.018 -29.388 8.034 1.00 124.90 1083 VAL A CA 1
ATOM 7756 C C . VAL A 1 483 ? -0.359 -28.531 6.823 1.00 122.14 1083 VAL A C 1
ATOM 7757 O O . VAL A 1 483 ? 0.290 -27.507 6.584 1.00 121.85 1083 VAL A O 1
ATOM 7770 N N . GLN A 1 484 ? -1.367 -28.918 6.034 1.00 127.29 1084 GLN A N 1
ATOM 7771 C CA . GLN A 1 484 ? -1.763 -28.089 4.899 1.00 126.15 1084 GLN A CA 1
ATOM 7772 C C . GLN A 1 484 ? -2.581 -26.877 5.329 1.00 133.97 1084 GLN A C 1
ATOM 7773 O O . GLN A 1 484 ? -2.476 -25.814 4.708 1.00 132.72 1084 GLN A O 1
ATOM 7787 N N . GLN A 1 485 ? -3.396 -27.013 6.377 1.00 138.87 1085 GLN A N 1
ATOM 7788 C CA . GLN A 1 485 ? -4.233 -25.895 6.806 1.00 133.82 1085 GLN A CA 1
ATOM 7789 C C . GLN A 1 485 ? -3.396 -24.798 7.450 1.00 135.50 1085 GLN A C 1
ATOM 7790 O O . GLN A 1 485 ? -3.584 -23.611 7.153 1.00 136.68 1085 GLN A O 1
ATOM 7804 N N . LYS A 1 486 ? -2.459 -25.172 8.323 1.00 127.31 1086 LYS A N 1
ATOM 7805 C CA . LYS A 1 486 ? -1.610 -24.174 8.962 1.00 133.50 1086 LYS A CA 1
ATOM 7806 C C . LYS A 1 486 ? -0.839 -23.369 7.923 1.00 136.03 1086 LYS A C 1
ATOM 7807 O O . LYS A 1 486 ? -0.634 -22.160 8.087 1.00 136.93 1086 LYS A O 1
ATOM 7826 N N . LEU A 1 487 ? -0.399 -24.022 6.846 1.00 138.24 1087 LEU A N 1
ATOM 7827 C CA . LEU A 1 487 ? 0.297 -23.308 5.781 1.00 123.97 1087 LEU A CA 1
ATOM 7828 C C . LEU A 1 487 ? -0.666 -22.445 4.975 1.00 126.36 1087 LEU A C 1
ATOM 7829 O O . LEU A 1 487 ? -0.380 -21.274 4.696 1.00 130.70 1087 LEU A O 1
ATOM 7845 N N . ARG A 1 488 ? -1.818 -23.002 4.594 1.00 127.18 1088 ARG A N 1
ATOM 7846 C CA . ARG A 1 488 ? -2.757 -22.270 3.753 1.00 129.93 1088 ARG A CA 1
ATOM 7847 C C . ARG A 1 488 ? -3.492 -21.167 4.504 1.00 137.73 1088 ARG A C 1
ATOM 7848 O O . ARG A 1 488 ? -4.119 -20.320 3.860 1.00 137.77 1088 ARG A O 1
ATOM 7869 N N . ASN A 1 489 ? -3.434 -21.154 5.839 1.00 136.00 1089 ASN A N 1
ATOM 7870 C CA . ASN A 1 489 ? -4.032 -20.053 6.585 1.00 142.65 1089 ASN A CA 1
ATOM 7871 C C . ASN A 1 489 ? -3.192 -18.785 6.479 1.00 146.15 1089 ASN A C 1
ATOM 7872 O O . ASN A 1 489 ? -3.736 -17.677 6.536 1.00 149.68 1089 ASN A O 1
ATOM 7883 N N . LYS A 1 490 ? -1.873 -18.926 6.325 1.00 147.40 1090 LYS A N 1
ATOM 7884 C CA . LYS A 1 490 ? -0.985 -17.776 6.224 1.00 145.61 1090 LYS A CA 1
ATOM 7885 C C . LYS A 1 490 ? -0.893 -17.208 4.814 1.00 138.11 1090 LYS A C 1
ATOM 7886 O O . LYS A 1 490 ? -0.316 -16.130 4.638 1.00 136.71 1090 LYS A O 1
ATOM 7905 N N . PHE A 1 491 ? -1.447 -17.894 3.812 1.00 142.00 1091 PHE A N 1
ATOM 7906 C CA . PHE A 1 491 ? -1.386 -17.399 2.442 1.00 139.75 1091 PHE A CA 1
ATOM 7907 C C . PHE A 1 491 ? -2.204 -16.127 2.240 1.00 139.44 1091 PHE A C 1
ATOM 7908 O O . PHE A 1 491 ? -2.077 -15.492 1.188 1.00 138.12 1091 PHE A O 1
ATOM 7925 N N . THR A 1 492 ? -3.040 -15.747 3.210 1.00 141.30 1092 THR A N 1
ATOM 7926 C CA . THR A 1 492 ? -3.884 -14.569 3.039 1.00 141.76 1092 THR A CA 1
ATOM 7927 C C . THR A 1 492 ? -3.069 -13.282 3.111 1.00 142.38 1092 THR A C 1
ATOM 7928 O O . THR A 1 492 ? -3.357 -12.318 2.392 1.00 135.24 1092 THR A O 1
ATOM 7939 N N . ARG A 1 493 ? -2.056 -13.243 3.970 1.00 142.20 1093 ARG A N 1
ATOM 7940 C CA . ARG A 1 493 ? -1.244 -12.041 4.139 1.00 135.69 1093 ARG A CA 1
ATOM 7941 C C . ARG A 1 493 ? 0.022 -12.359 4.928 1.00 131.60 1093 ARG A C 1
ATOM 7942 O O . ARG A 1 493 ? -0.045 -12.769 6.087 1.00 128.84 1093 ARG A O 1
ATOM 7963 N N . GLY B 1 1 ? 52.197 -72.446 3.597 1.00 109.08 534 GLY B N 1
ATOM 7964 C CA . GLY B 1 1 ? 52.289 -73.216 4.823 1.00 82.67 534 GLY B CA 1
ATOM 7965 C C . GLY B 1 1 ? 51.823 -72.461 6.055 1.00 75.27 534 GLY B C 1
ATOM 7966 O O . GLY B 1 1 ? 51.919 -71.235 6.114 1.00 84.44 534 GLY B O 1
ATOM 7969 N N . ALA B 1 2 ? 51.322 -73.200 7.047 1.00 67.19 535 ALA B N 1
ATOM 7970 C CA . ALA B 1 2 ? 50.788 -72.593 8.260 1.00 67.96 535 ALA B CA 1
ATOM 7971 C C . ALA B 1 2 ? 51.812 -72.490 9.382 1.00 58.54 535 ALA B C 1
ATOM 7972 O O . ALA B 1 2 ? 51.614 -71.699 10.313 1.00 50.64 535 ALA B O 1
ATOM 7979 N N . LYS B 1 3 ? 52.901 -73.259 9.315 1.00 65.42 536 LYS B N 1
ATOM 7980 C CA . LYS B 1 3 ? 53.968 -73.136 10.299 1.00 58.21 536 LYS B CA 1
ATOM 7981 C C . LYS B 1 3 ? 54.673 -71.790 10.220 1.00 55.44 536 LYS B C 1
ATOM 7982 O O . LYS B 1 3 ? 55.392 -71.423 11.156 1.00 59.77 536 LYS B O 1
ATOM 8001 N N . TRP B 1 4 ? 54.478 -71.048 9.134 1.00 52.71 537 TRP B N 1
ATOM 8002 C CA . TRP B 1 4 ? 55.297 -69.883 8.832 1.00 59.38 537 TRP B CA 1
ATOM 8003 C C . TRP B 1 4 ? 54.730 -68.626 9.477 1.00 56.27 537 TRP B C 1
ATOM 8004 O O . TRP B 1 4 ? 53.522 -68.373 9.412 1.00 56.35 537 TRP B O 1
ATOM 8025 N N . VAL B 1 5 ? 55.614 -67.843 10.092 1.00 55.64 538 VAL B N 1
ATOM 8026 C CA . VAL B 1 5 ? 55.279 -66.553 10.686 1.00 54.75 538 VAL B CA 1
ATOM 8027 C C . VAL B 1 5 ? 56.091 -65.481 9.971 1.00 54.76 538 VAL B C 1
ATOM 8028 O O . VAL B 1 5 ? 57.297 -65.655 9.751 1.00 55.54 538 VAL B O 1
ATOM 8041 N N . PHE B 1 6 ? 55.438 -64.377 9.616 1.00 55.96 539 PHE B N 1
ATOM 8042 C CA . PHE B 1 6 ? 56.133 -63.293 8.935 1.00 63.29 539 PHE B CA 1
ATOM 8043 C C . PHE B 1 6 ? 57.310 -62.814 9.776 1.00 62.01 539 PHE B C 1
ATOM 8044 O O . PHE B 1 6 ? 57.181 -62.613 10.988 1.00 60.09 539 PHE B O 1
ATOM 8061 N N . LYS B 1 7 ? 58.460 -62.627 9.128 1.00 61.83 540 LYS B N 1
ATOM 8062 C CA . LYS B 1 7 ? 59.666 -62.226 9.841 1.00 60.05 540 LYS B CA 1
ATOM 8063 C C . LYS B 1 7 ? 60.301 -60.974 9.250 1.00 58.95 540 LYS B C 1
ATOM 8064 O O . LYS B 1 7 ? 60.904 -60.186 9.980 1.00 59.97 540 LYS B O 1
ATOM 8083 N N . GLY B 1 8 ? 60.192 -60.777 7.943 1.00 60.16 541 GLY B N 1
ATOM 8084 C CA . GLY B 1 8 ? 60.849 -59.641 7.328 1.00 62.73 541 GLY B CA 1
ATOM 8085 C C . GLY B 1 8 ? 60.357 -59.408 5.920 1.00 53.27 541 GLY B C 1
ATOM 8086 O O . GLY B 1 8 ? 59.845 -60.317 5.258 1.00 51.09 541 GLY B O 1
ATOM 8090 N N . LEU B 1 9 ? 60.527 -58.166 5.470 1.00 52.06 542 LEU B N 1
ATOM 8091 C CA . LEU B 1 9 ? 60.122 -57.755 4.134 1.00 52.81 542 LEU B CA 1
ATOM 8092 C C . LEU B 1 9 ? 61.200 -56.874 3.526 1.00 62.17 542 LEU B C 1
ATOM 8093 O O . LEU B 1 9 ? 61.637 -55.903 4.150 1.00 56.96 542 LEU B O 1
ATOM 8109 N N . ALA B 1 10 ? 61.624 -57.216 2.313 1.00 54.68 543 ALA B N 1
ATOM 8110 C CA . ALA B 1 10 ? 62.429 -56.337 1.470 1.00 55.72 543 ALA B CA 1
ATOM 8111 C C . ALA B 1 10 ? 61.606 -56.066 0.217 1.00 48.58 543 ALA B C 1
ATOM 8112 O O . ALA B 1 10 ? 61.328 -56.989 -0.557 1.00 48.85 543 ALA B O 1
ATOM 8119 N N . ILE B 1 11 ? 61.208 -54.812 0.020 1.00 54.72 544 ILE B N 1
ATOM 8120 C CA . ILE B 1 11 ? 60.286 -54.436 -1.044 1.00 58.11 544 ILE B CA 1
ATOM 8121 C C . ILE B 1 11 ? 60.969 -53.429 -1.957 1.00 56.88 544 ILE B C 1
ATOM 8122 O O . ILE B 1 11 ? 61.607 -52.482 -1.482 1.00 51.92 544 ILE B O 1
ATOM 8138 N N . ILE B 1 12 ? 60.836 -53.641 -3.263 1.00 48.65 545 ILE B N 1
ATOM 8139 C CA . ILE B 1 12 ? 61.361 -52.745 -4.286 1.00 50.80 545 ILE B CA 1
ATOM 8140 C C . ILE B 1 12 ? 60.164 -52.086 -4.957 1.00 49.27 545 ILE B C 1
ATOM 8141 O O . ILE B 1 12 ? 59.276 -52.780 -5.467 1.00 56.84 545 ILE B O 1
ATOM 8157 N N . ILE B 1 13 ? 60.137 -50.756 -4.965 1.00 54.67 546 ILE B N 1
ATOM 8158 C CA . ILE B 1 13 ? 58.976 -49.995 -5.415 1.00 50.78 546 ILE B CA 1
ATOM 8159 C C . ILE B 1 13 ? 59.412 -49.067 -6.540 1.00 49.33 546 ILE B C 1
ATOM 8160 O O . ILE B 1 13 ? 60.252 -48.181 -6.333 1.00 53.29 546 ILE B O 1
ATOM 8176 N N . ALA B 1 14 ? 58.838 -49.266 -7.724 1.00 48.50 547 ALA B N 1
ATOM 8177 C CA . ALA B 1 14 ? 59.102 -48.385 -8.851 1.00 46.58 547 ALA B CA 1
ATOM 8178 C C . ALA B 1 14 ? 58.414 -47.038 -8.642 1.00 53.23 547 ALA B C 1
ATOM 8179 O O . ALA B 1 14 ? 57.516 -46.888 -7.810 1.00 51.12 547 ALA B O 1
ATOM 8186 N N . ALA B 1 15 ? 58.849 -46.049 -9.418 1.00 53.30 548 ALA B N 1
ATOM 8187 C CA . ALA B 1 15 ? 58.345 -44.693 -9.253 1.00 53.57 548 ALA B CA 1
ATOM 8188 C C . ALA B 1 15 ? 56.861 -44.616 -9.595 1.00 52.08 548 ALA B C 1
ATOM 8189 O O . ALA B 1 15 ? 56.344 -45.383 -10.412 1.00 49.66 548 ALA B O 1
ATOM 8196 N N . ALA B 1 16 ? 56.175 -43.674 -8.950 1.00 53.71 549 ALA B N 1
ATOM 8197 C CA . ALA B 1 16 ? 54.739 -43.502 -9.120 1.00 55.35 549 ALA B CA 1
ATOM 8198 C C . ALA B 1 16 ? 54.456 -42.738 -10.415 1.00 55.35 549 ALA B C 1
ATOM 8199 O O . ALA B 1 16 ? 55.348 -42.494 -11.232 1.00 54.31 549 ALA B O 1
ATOM 8206 N N . ASP B 1 17 ? 53.199 -42.337 -10.603 1.00 52.29 550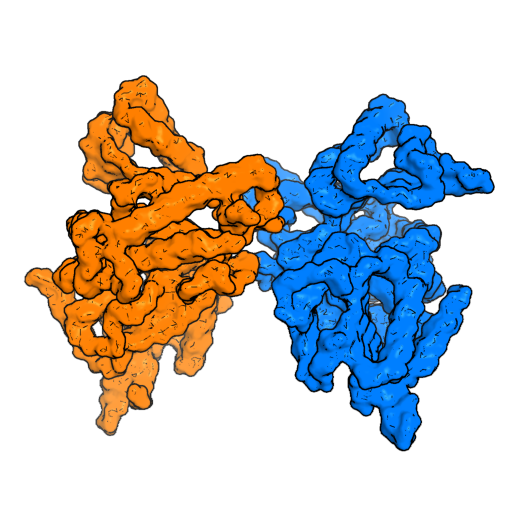 ASP B N 1
ATOM 8207 C CA . ASP B 1 17 ? 52.765 -41.715 -11.849 1.00 58.09 550 ASP B CA 1
ATOM 8208 C C . ASP B 1 17 ? 53.626 -40.507 -12.191 1.00 60.04 550 ASP B C 1
ATOM 8209 O O . ASP B 1 17 ? 53.890 -39.653 -11.340 1.00 53.15 550 ASP B O 1
ATOM 8218 N N . ALA B 1 18 ? 54.058 -40.436 -13.450 1.00 57.35 551 ALA B N 1
ATOM 8219 C CA . ALA B 1 18 ? 54.941 -39.374 -13.912 1.00 66.20 551 ALA B CA 1
ATOM 8220 C C . ALA B 1 18 ? 54.528 -38.935 -15.310 1.00 54.16 551 ALA B C 1
ATOM 8221 O O . ALA B 1 18 ? 53.802 -39.639 -16.016 1.00 54.49 551 ALA B O 1
ATOM 8228 N N . THR B 1 19 ? 54.994 -37.749 -15.699 1.00 52.40 552 THR B N 1
ATOM 8229 C CA . THR B 1 19 ? 54.732 -37.244 -17.037 1.00 64.26 552 THR B CA 1
ATOM 8230 C C . THR B 1 19 ? 55.594 -37.984 -18.058 1.00 62.59 552 THR B C 1
ATOM 8231 O O . THR B 1 19 ? 56.632 -38.554 -17.713 1.00 63.24 552 THR B O 1
ATOM 8242 N N . PRO B 1 20 ? 55.180 -37.996 -19.325 1.00 60.84 553 PRO B N 1
ATOM 8243 C CA . PRO B 1 20 ? 55.967 -38.706 -20.340 1.00 62.59 553 PRO B CA 1
ATOM 8244 C C . PRO B 1 20 ? 57.358 -38.112 -20.495 1.00 62.58 553 PRO B C 1
ATOM 8245 O O . PRO B 1 20 ? 57.547 -36.895 -20.449 1.00 63.71 553 PRO B O 1
ATOM 8256 N N . LYS B 1 21 ? 58.333 -38.993 -20.685 1.00 71.27 554 LYS B N 1
ATOM 8257 C CA . LYS B 1 21 ? 59.666 -38.583 -21.091 1.00 77.50 554 LYS B CA 1
ATOM 8258 C C . LYS B 1 21 ? 59.692 -38.281 -22.584 1.00 75.78 554 LYS B C 1
ATOM 8259 O O . LYS B 1 21 ? 58.995 -38.917 -23.379 1.00 71.59 554 LYS B O 1
ATOM 8278 N N . GLN B 1 22 ? 60.515 -37.306 -22.962 1.00 75.99 555 GLN B N 1
ATOM 8279 C CA . GLN B 1 22 ? 60.749 -37.018 -24.369 1.00 92.65 555 GLN B CA 1
ATOM 8280 C C . GLN B 1 22 ? 62.170 -36.501 -24.525 1.00 93.14 555 GLN B C 1
ATOM 8281 O O . GLN B 1 22 ? 62.781 -36.009 -23.572 1.00 80.41 555 GLN B O 1
ATOM 8295 N N . LYS B 1 23 ? 62.694 -36.617 -25.741 1.00 94.72 556 LYS B N 1
ATOM 8296 C CA . LYS B 1 23 ? 64.073 -36.223 -25.972 1.00 96.46 556 LYS B CA 1
ATOM 8297 C C . LYS B 1 23 ? 64.340 -36.056 -27.458 1.00 95.88 556 LYS B C 1
ATOM 8298 O O . LYS B 1 23 ? 63.715 -36.711 -28.297 1.00 91.66 556 LYS B O 1
ATOM 8317 N N . PHE B 1 24 ? 65.277 -35.164 -27.763 1.00 97.31 557 PHE B N 1
ATOM 8318 C CA . PHE B 1 24 ? 65.912 -35.081 -29.068 1.00 101.76 557 PHE B CA 1
ATOM 8319 C C . PHE B 1 24 ? 67.385 -35.427 -28.908 1.00 106.86 557 PHE B C 1
ATOM 8320 O O . PHE B 1 24 ? 68.037 -34.973 -27.962 1.00 110.61 557 PHE B O 1
ATOM 8337 N N . LYS B 1 25 ? 67.905 -36.231 -29.829 1.00 113.63 558 LYS B N 1
ATOM 8338 C CA . LYS B 1 25 ? 69.301 -36.642 -29.794 1.00 119.60 558 LYS B CA 1
ATOM 8339 C C . LYS B 1 25 ? 69.914 -36.465 -31.173 1.00 116.67 558 LYS B C 1
ATOM 8340 O O . LYS B 1 25 ? 69.322 -36.871 -32.178 1.00 111.91 558 LYS B O 1
ATOM 8359 N N . HIS B 1 26 ? 71.100 -35.866 -31.213 1.00 121.90 559 HIS B N 1
ATOM 8360 C CA . HIS B 1 26 ? 71.825 -35.658 -32.457 1.00 124.04 559 HIS B CA 1
ATOM 8361 C C . HIS B 1 26 ? 73.314 -35.613 -32.149 1.00 126.36 559 HIS B C 1
ATOM 8362 O O . HIS B 1 26 ? 73.729 -35.016 -31.152 1.00 126.60 559 HIS B O 1
ATOM 8376 N N . SER B 1 27 ? 74.108 -36.246 -33.006 1.00 128.30 560 SER B N 1
ATOM 8377 C CA . SER B 1 27 ? 75.551 -36.298 -32.826 1.00 125.36 560 SER B CA 1
ATOM 8378 C C . SER B 1 27 ? 76.221 -35.162 -33.589 1.00 129.26 560 SER B C 1
ATOM 8379 O O . SER B 1 27 ? 75.762 -34.749 -34.658 1.00 131.43 560 SER B O 1
ATOM 8387 N N . PHE B 1 28 ? 77.316 -34.655 -33.025 1.00 127.05 561 PHE B N 1
ATOM 8388 C CA . PHE B 1 28 ? 78.033 -33.530 -33.605 1.00 127.57 561 PHE B CA 1
ATOM 8389 C C . PHE B 1 28 ? 79.531 -33.732 -33.444 1.00 143.84 561 PHE B C 1
ATOM 8390 O O . PHE B 1 28 ? 79.989 -34.394 -32.509 1.00 151.21 561 PHE B O 1
ATOM 8407 N N . THR B 1 29 ? 80.290 -33.146 -34.373 1.00 154.02 562 THR B N 1
ATOM 8408 C CA . THR B 1 29 ? 81.743 -33.175 -34.332 1.00 143.74 562 THR B CA 1
ATOM 8409 C C . THR B 1 29 ? 82.374 -31.789 -34.326 1.00 138.28 562 THR B C 1
ATOM 8410 O O . THR B 1 29 ? 83.595 -31.688 -34.162 1.00 142.69 562 THR B O 1
ATOM 8421 N N . SER B 1 30 ? 81.589 -30.728 -34.496 1.00 139.45 563 SER B N 1
ATOM 8422 C CA . SER B 1 30 ? 82.148 -29.387 -34.540 1.00 149.62 563 SER B CA 1
ATOM 8423 C C . SER B 1 30 ? 82.779 -29.032 -33.195 1.00 154.87 563 SER B C 1
ATOM 8424 O O . SER B 1 30 ? 82.297 -29.459 -32.141 1.00 151.60 563 SER B O 1
ATOM 8432 N N . PRO B 1 31 ? 83.863 -28.249 -33.198 1.00 156.75 564 PRO B N 1
ATOM 8433 C CA . PRO B 1 31 ? 84.502 -27.899 -31.920 1.00 155.98 564 PRO B CA 1
ATOM 8434 C C . PRO B 1 31 ? 83.585 -27.158 -30.964 1.00 161.82 564 PRO B C 1
ATOM 8435 O O . PRO B 1 31 ? 83.707 -27.333 -29.745 1.00 165.55 564 PRO B O 1
ATOM 8446 N N . ILE B 1 32 ? 82.670 -26.332 -31.476 1.00 165.19 565 ILE B N 1
ATOM 8447 C CA . ILE B 1 32 ? 81.813 -25.544 -30.595 1.00 158.71 565 ILE B CA 1
ATOM 8448 C C . ILE B 1 32 ? 80.959 -26.451 -29.722 1.00 162.13 565 ILE B C 1
ATOM 8449 O O . ILE B 1 32 ? 80.603 -26.086 -28.595 1.00 159.50 565 ILE B O 1
ATOM 8465 N N . PHE B 1 33 ? 80.612 -27.638 -30.218 1.00 170.00 566 PHE B N 1
ATOM 8466 C CA . PHE B 1 33 ? 79.895 -28.614 -29.408 1.00 160.29 566 PHE B CA 1
ATOM 8467 C C . PHE B 1 33 ? 80.805 -29.369 -28.448 1.00 162.74 566 PHE B C 1
ATOM 8468 O O . PHE B 1 33 ? 80.301 -30.044 -27.546 1.00 162.74 566 PHE B O 1
ATOM 8485 N N . ILE B 1 34 ? 82.121 -29.290 -28.634 1.00 168.16 567 ILE B N 1
ATOM 8486 C CA . ILE B 1 34 ? 83.073 -29.934 -27.735 1.00 167.69 567 ILE B CA 1
ATOM 8487 C C . ILE B 1 34 ? 83.562 -28.916 -26.725 1.00 171.43 567 ILE B C 1
ATOM 8488 O O . ILE B 1 34 ? 83.991 -29.310 -25.619 1.00 174.60 567 ILE B O 1
ATOM 8504 N N . SER B 1 35 ? 83.497 -27.631 -27.043 1.00 170.83 568 SER B N 1
ATOM 8505 C CA . SER B 1 35 ? 83.990 -26.597 -26.161 1.00 165.39 568 SER B CA 1
ATOM 8506 C C . SER B 1 35 ? 83.129 -26.441 -24.917 1.00 168.00 568 SER B C 1
ATOM 8507 O O . SER B 1 35 ? 83.581 -25.829 -23.944 1.00 163.61 568 SER B O 1
ATOM 8515 N N . LEU B 1 36 ? 81.904 -26.965 -24.923 1.00 181.91 569 LEU B N 1
ATOM 8516 C CA . LEU B 1 36 ? 81.033 -26.890 -23.758 1.00 166.34 569 LEU B CA 1
ATOM 8517 C C . LEU B 1 36 ? 81.184 -28.089 -22.832 1.00 171.45 569 LEU B C 1
ATOM 8518 O O . LEU B 1 36 ? 80.571 -28.105 -21.759 1.00 173.80 569 LEU B O 1
ATOM 8534 N N . LEU B 1 37 ? 81.977 -29.091 -23.222 1.00 174.67 570 LEU B N 1
ATOM 8535 C CA . LEU B 1 37 ? 82.353 -30.151 -22.298 1.00 166.57 570 LEU B CA 1
ATOM 8536 C C . LEU B 1 37 ? 83.398 -29.682 -21.296 1.00 166.14 570 LEU B C 1
ATOM 8537 O O . LEU B 1 37 ? 83.575 -30.328 -20.271 1.00 169.34 570 LEU B O 1
ATOM 8553 N N . LYS B 1 38 ? 84.089 -28.578 -21.583 1.00 169.38 571 LYS B N 1
ATOM 8554 C CA . LYS B 1 38 ? 85.141 -28.057 -20.710 1.00 166.60 571 LYS B CA 1
ATOM 8555 C C . LYS B 1 38 ? 86.241 -29.096 -20.510 1.00 164.14 571 LYS B C 1
ATOM 8556 O O . LYS B 1 38 ? 86.719 -29.322 -19.395 1.00 165.16 571 LYS B O 1
ATOM 8575 N N . GLY B 1 39 ? 86.633 -29.747 -21.602 1.00 165.53 572 GLY B N 1
ATOM 8576 C CA . GLY B 1 39 ? 87.700 -30.720 -21.579 1.00 160.53 572 GLY B CA 1
ATOM 8577 C C . GLY B 1 39 ? 87.381 -32.010 -20.861 1.00 156.95 572 GLY B C 1
ATOM 8578 O O . GLY B 1 39 ? 88.257 -32.877 -20.768 1.00 156.06 572 GLY B O 1
ATOM 8582 N N . HIS B 1 40 ? 86.160 -32.175 -20.361 1.00 156.41 573 HIS B N 1
ATOM 8583 C CA . HIS B 1 40 ? 85.803 -33.365 -19.601 1.00 157.06 573 HIS B CA 1
ATOM 8584 C C . HIS B 1 40 ? 85.576 -34.531 -20.557 1.00 149.93 573 HIS B C 1
ATOM 8585 O O . HIS B 1 40 ? 84.700 -34.469 -21.427 1.00 152.72 573 HIS B O 1
ATOM 8599 N N . LYS B 1 41 ? 86.366 -35.592 -20.394 1.00 151.43 574 LYS B N 1
ATOM 8600 C CA . LYS B 1 41 ? 86.231 -36.804 -21.189 1.00 142.29 574 LYS B CA 1
ATOM 8601 C C . LYS B 1 41 ? 85.133 -37.731 -20.669 1.00 141.03 574 LYS B C 1
ATOM 8602 O O . LYS B 1 41 ? 85.099 -38.908 -21.047 1.00 142.41 574 LYS B O 1
ATOM 8621 N N . GLU B 1 42 ? 84.244 -37.224 -19.817 1.00 144.03 575 GLU B N 1
ATOM 8622 C CA . GLU B 1 42 ? 83.170 -37.996 -19.217 1.00 147.66 575 GLU B CA 1
ATOM 8623 C C . GLU B 1 42 ? 81.820 -37.467 -19.677 1.00 147.95 575 GLU B C 1
ATOM 8624 O O . GLU B 1 42 ? 81.726 -36.436 -20.347 1.00 144.00 575 GLU B O 1
ATOM 8636 N N . GLU B 1 43 ? 80.764 -38.188 -19.307 1.00 153.02 576 GLU B N 1
ATOM 8637 C CA . GLU B 1 43 ? 79.407 -37.735 -19.578 1.00 139.23 576 GLU B CA 1
ATOM 8638 C C . GLU B 1 43 ? 79.106 -36.506 -18.730 1.00 131.10 576 GLU B C 1
ATOM 8639 O O . GLU B 1 43 ? 79.108 -36.579 -17.496 1.00 141.69 576 GLU B O 1
ATOM 8651 N N . VAL B 1 44 ? 78.845 -35.381 -19.387 1.00 131.61 577 VAL B N 1
ATOM 8652 C CA . VAL B 1 44 ? 78.545 -34.127 -18.710 1.00 133.54 577 VAL B CA 1
ATOM 8653 C C . VAL B 1 44 ? 77.042 -33.893 -18.779 1.00 132.18 577 VAL B C 1
ATOM 8654 O O . VAL B 1 44 ? 76.475 -33.736 -19.868 1.00 147.99 577 VAL B O 1
ATOM 8667 N N . VAL B 1 45 ? 76.403 -33.875 -17.611 1.00 134.13 578 VAL B N 1
ATOM 8668 C CA . VAL B 1 45 ? 74.985 -33.572 -17.471 1.00 130.78 578 VAL B CA 1
ATOM 8669 C C . VAL B 1 45 ? 74.856 -32.122 -17.046 1.00 123.88 578 VAL B C 1
ATOM 8670 O O . VAL B 1 45 ? 75.610 -31.639 -16.192 1.00 122.85 578 VAL B O 1
ATOM 8683 N N . ILE B 1 46 ? 73.890 -31.429 -17.630 1.00 122.26 579 ILE B N 1
ATOM 8684 C CA . ILE B 1 46 ? 73.651 -30.021 -17.356 1.00 116.43 579 ILE B CA 1
ATOM 8685 C C . ILE B 1 46 ? 72.204 -29.859 -16.909 1.00 121.05 579 ILE B C 1
ATOM 8686 O O . ILE B 1 46 ? 71.284 -30.330 -17.588 1.00 107.98 579 ILE B O 1
ATOM 8702 N N . ARG B 1 47 ? 72.006 -29.200 -15.764 1.00 119.30 580 ARG B N 1
ATOM 8703 C CA . ARG B 1 47 ? 70.664 -28.927 -15.251 1.00 115.88 580 ARG B CA 1
ATOM 8704 C C . ARG B 1 47 ? 70.465 -27.506 -14.749 1.00 113.08 580 ARG B C 1
ATOM 8705 O O . ARG B 1 47 ? 69.318 -27.048 -14.704 1.00 109.57 580 ARG B O 1
ATOM 8726 N N . ASN B 1 48 ? 71.521 -26.796 -14.363 1.00 121.27 581 ASN B N 1
ATOM 8727 C CA . ASN B 1 48 ? 71.389 -25.418 -13.911 1.00 125.74 581 ASN B CA 1
ATOM 8728 C C . ASN B 1 48 ? 70.793 -24.555 -15.016 1.00 129.80 581 ASN B C 1
ATOM 8729 O O . ASN B 1 48 ? 71.237 -24.602 -16.166 1.00 134.30 581 ASN B O 1
ATOM 8740 N N . VAL B 1 49 ? 69.786 -23.753 -14.659 1.00 135.86 582 VAL B N 1
ATOM 8741 C CA . VAL B 1 49 ? 69.120 -22.921 -15.658 1.00 134.12 582 VAL B CA 1
ATOM 8742 C C . VAL B 1 49 ? 70.102 -21.913 -16.242 1.00 143.37 582 VAL B C 1
ATOM 8743 O O . VAL B 1 49 ? 70.064 -21.610 -17.441 1.00 138.06 582 VAL B O 1
ATOM 8756 N N . ASN B 1 50 ? 70.998 -21.376 -15.409 1.00 156.36 583 ASN B N 1
ATOM 8757 C CA . ASN B 1 50 ? 72.038 -20.501 -15.937 1.00 148.59 583 ASN B CA 1
ATOM 8758 C C . ASN B 1 50 ? 72.931 -21.250 -16.910 1.00 141.22 583 ASN B C 1
ATOM 8759 O O . ASN B 1 50 ? 73.418 -20.668 -17.886 1.00 134.96 583 ASN B O 1
ATOM 8770 N N . ASP B 1 51 ? 73.167 -22.538 -16.656 1.00 143.30 584 ASP B N 1
ATOM 8771 C CA . ASP B 1 51 ? 73.955 -23.327 -17.593 1.00 141.17 584 ASP B CA 1
ATOM 8772 C C . ASP B 1 51 ? 73.162 -23.646 -18.852 1.00 134.85 584 ASP B C 1
ATOM 8773 O O . ASP B 1 51 ? 73.732 -23.710 -19.943 1.00 127.89 584 ASP B O 1
ATOM 8782 N N . LEU B 1 52 ? 71.851 -23.877 -18.724 1.00 134.11 585 LEU B N 1
ATOM 8783 C CA . LEU B 1 52 ? 71.040 -24.110 -19.917 1.00 124.21 585 LEU B CA 1
ATOM 8784 C C . LEU B 1 52 ? 71.031 -22.876 -20.813 1.00 120.75 585 LEU B C 1
ATOM 8785 O O . LEU B 1 52 ? 71.085 -22.989 -22.042 1.00 120.48 585 LEU B O 1
ATOM 8801 N N . LYS B 1 53 ? 70.957 -21.687 -20.213 1.00 121.95 586 LYS B N 1
ATOM 8802 C CA . LYS B 1 53 ? 70.924 -20.469 -21.012 1.00 119.34 586 LYS B CA 1
ATOM 8803 C C . LYS B 1 53 ? 72.200 -20.308 -21.829 1.00 123.44 586 LYS B C 1
ATOM 8804 O O . LYS B 1 53 ? 72.146 -19.951 -23.012 1.00 127.36 586 LYS B O 1
ATOM 8823 N N . ILE B 1 54 ? 73.358 -20.573 -21.222 1.00 129.55 587 ILE B N 1
ATOM 8824 C CA . ILE B 1 54 ? 74.618 -20.395 -21.937 1.00 128.72 587 ILE B CA 1
ATOM 8825 C C . ILE B 1 54 ? 74.762 -21.431 -23.050 1.00 125.23 587 ILE B C 1
ATOM 8826 O O . ILE B 1 54 ? 75.329 -21.142 -24.109 1.00 130.70 587 ILE B O 1
ATOM 8842 N N . VAL B 1 55 ? 74.277 -22.657 -22.827 1.00 124.58 588 VAL B N 1
ATOM 8843 C CA . VAL B 1 55 ? 74.308 -23.657 -23.894 1.00 124.30 588 VAL B CA 1
ATOM 8844 C C . VAL B 1 55 ? 73.365 -23.248 -25.018 1.00 122.42 588 VAL B C 1
ATOM 8845 O O . VAL B 1 55 ? 73.683 -23.393 -26.204 1.00 119.63 588 VAL B O 1
ATOM 8858 N N . LEU B 1 56 ? 72.187 -22.738 -24.658 1.00 120.03 589 LEU B N 1
ATOM 8859 C CA . LEU B 1 56 ? 71.264 -22.223 -25.658 1.00 118.77 589 LEU B CA 1
ATOM 8860 C C . LEU B 1 56 ? 71.921 -21.113 -26.468 1.00 125.59 589 LEU B C 1
ATOM 8861 O O . LEU B 1 56 ? 71.843 -21.095 -27.703 1.00 142.28 589 LEU B O 1
ATOM 8877 N N . GLN B 1 57 ? 72.534 -20.145 -25.782 1.00 127.01 590 GLN B N 1
ATOM 8878 C CA . GLN B 1 57 ? 73.226 -19.069 -26.481 1.00 127.39 590 GLN B CA 1
ATOM 8879 C C . GLN B 1 57 ? 74.324 -19.626 -27.379 1.00 130.33 590 GLN B C 1
ATOM 8880 O O . GLN B 1 57 ? 74.549 -19.123 -28.486 1.00 134.38 590 GLN B O 1
ATOM 8894 N N . ALA B 1 58 ? 75.016 -20.670 -26.918 1.00 134.28 591 ALA B N 1
ATOM 8895 C CA . ALA B 1 58 ? 76.038 -21.304 -27.742 1.00 131.07 591 ALA B CA 1
ATOM 8896 C C . ALA B 1 58 ? 75.429 -21.915 -28.998 1.00 137.70 591 ALA B C 1
ATOM 8897 O O . ALA B 1 58 ? 76.031 -21.861 -30.078 1.00 148.78 591 ALA B O 1
ATOM 8904 N N . LEU B 1 59 ? 74.238 -22.507 -28.878 1.00 130.97 592 LEU B N 1
ATOM 8905 C CA . LEU B 1 59 ? 73.576 -23.066 -30.052 1.00 131.22 592 LEU B CA 1
ATOM 8906 C C . LEU B 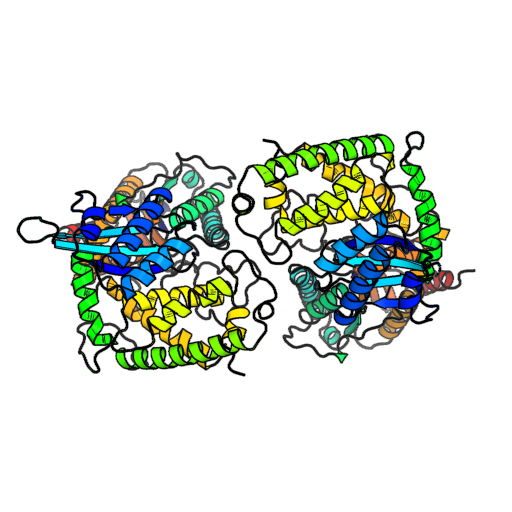1 59 ? 73.291 -21.982 -31.084 1.00 132.83 592 LEU B C 1
ATOM 8907 O O . LEU B 1 59 ? 73.466 -22.199 -32.289 1.00 140.76 592 LEU B O 1
ATOM 8923 N N . ARG B 1 60 ? 72.847 -20.807 -30.632 1.00 123.86 593 ARG B N 1
ATOM 8924 C CA . ARG B 1 60 ? 72.630 -19.704 -31.559 1.00 132.27 593 ARG B CA 1
ATOM 8925 C C . ARG B 1 60 ? 73.942 -19.236 -32.171 1.00 139.42 593 ARG B C 1
ATOM 8926 O O . ARG B 1 60 ? 73.966 -18.794 -33.326 1.00 140.45 593 ARG B O 1
ATOM 8947 N N . ILE B 1 61 ? 75.037 -19.316 -31.414 1.00 142.29 594 ILE B N 1
ATOM 8948 C CA . ILE B 1 61 ? 76.347 -18.988 -31.966 1.00 142.77 594 ILE B CA 1
ATOM 8949 C C . ILE B 1 61 ? 76.736 -20.000 -33.036 1.00 150.17 594 ILE B C 1
ATOM 8950 O O . ILE B 1 61 ? 77.159 -19.631 -34.138 1.00 155.01 594 ILE B O 1
ATOM 8966 N N . ALA B 1 62 ? 76.596 -21.292 -32.730 1.00 146.59 595 ALA B N 1
ATOM 8967 C CA . ALA B 1 62 ? 76.894 -22.315 -33.726 1.00 143.26 595 ALA B CA 1
ATOM 8968 C C . ALA B 1 62 ? 76.020 -22.155 -34.963 1.00 151.43 595 ALA B C 1
ATOM 8969 O O . ALA B 1 62 ? 76.449 -22.489 -36.073 1.00 162.16 595 ALA B O 1
ATOM 8976 N N . LEU B 1 63 ? 74.794 -21.655 -34.795 1.00 147.98 596 LEU B N 1
ATOM 8977 C CA . LEU B 1 63 ? 73.923 -21.437 -35.946 1.00 150.43 596 LEU B CA 1
ATOM 8978 C C . LEU B 1 63 ? 74.514 -20.398 -36.890 1.00 151.17 596 LEU B C 1
ATOM 8979 O O . LEU B 1 63 ? 74.658 -20.645 -38.092 1.00 153.15 596 LEU B O 1
ATOM 8995 N N . ASP B 1 64 ? 74.859 -19.220 -36.362 1.00 156.37 597 ASP B N 1
ATOM 8996 C CA . ASP B 1 64 ? 75.296 -18.127 -37.228 1.00 157.12 597 ASP B CA 1
ATOM 8997 C C . ASP B 1 64 ? 76.583 -18.481 -37.961 1.00 163.23 597 ASP B C 1
ATOM 8998 O O . ASP B 1 64 ? 76.717 -18.209 -39.160 1.00 164.12 597 ASP B O 1
ATOM 9007 N N . GLU B 1 65 ? 77.540 -19.087 -37.262 1.00 170.36 598 GLU B N 1
ATOM 9008 C CA . GLU B 1 65 ? 78.790 -19.500 -37.886 1.00 176.27 598 GLU B CA 1
ATOM 9009 C C . GLU B 1 65 ? 78.656 -20.796 -38.676 1.00 170.03 598 GLU B C 1
ATOM 9010 O O . GLU B 1 65 ? 79.664 -21.296 -39.188 1.00 163.55 598 GLU B O 1
ATOM 9022 N N . LYS B 1 66 ? 77.448 -21.350 -38.787 1.00 167.94 599 LYS B N 1
ATOM 9023 C CA . LYS B 1 66 ? 77.215 -22.576 -39.547 1.00 153.54 599 LYS B CA 1
ATOM 9024 C C . LYS B 1 66 ? 78.105 -23.715 -39.056 1.00 154.12 599 LYS B C 1
ATOM 9025 O O . LYS B 1 66 ? 78.505 -24.586 -39.832 1.00 142.84 599 LYS B O 1
ATOM 9044 N N . ALA B 1 67 ? 78.417 -23.716 -37.760 1.00 159.39 600 ALA B N 1
ATOM 9045 C CA . ALA B 1 67 ? 79.318 -24.710 -37.176 1.00 153.72 600 ALA B CA 1
ATOM 9046 C C . ALA B 1 67 ? 78.508 -25.914 -36.692 1.00 142.16 600 ALA B C 1
ATOM 9047 O O . ALA B 1 67 ? 78.356 -26.176 -35.498 1.00 140.03 600 ALA B O 1
ATOM 9054 N N . GLY B 1 68 ? 77.983 -26.655 -37.665 1.00 140.29 601 GLY B N 1
ATOM 9055 C CA . GLY B 1 68 ? 77.182 -27.827 -37.377 1.00 136.21 601 GLY B CA 1
ATOM 9056 C C . GLY B 1 68 ? 75.946 -27.907 -38.247 1.00 128.93 601 GLY B C 1
ATOM 9057 O O . GLY B 1 68 ? 75.630 -26.959 -38.972 1.00 136.65 601 GLY B O 1
ATOM 9061 N N . ASN B 1 69 ? 75.237 -29.024 -38.180 1.00 125.96 602 ASN B N 1
ATOM 9062 C CA . ASN B 1 69 ? 74.054 -29.213 -39.007 1.00 125.86 602 ASN B CA 1
ATOM 9063 C C . ASN B 1 69 ? 72.982 -28.205 -38.607 1.00 126.35 602 ASN B C 1
ATOM 9064 O O . ASN B 1 69 ? 72.478 -28.264 -37.474 1.00 133.58 602 ASN B O 1
ATOM 9075 N N . PRO B 1 70 ? 72.606 -27.272 -39.488 1.00 123.96 603 PRO B N 1
ATOM 9076 C CA . PRO B 1 70 ? 71.573 -26.300 -39.096 1.00 126.29 603 PRO B CA 1
ATOM 9077 C C . PRO B 1 70 ? 70.240 -26.952 -38.785 1.00 120.63 603 PRO B C 1
ATOM 9078 O O . PRO B 1 70 ? 69.562 -26.534 -37.841 1.00 122.22 603 PRO B O 1
ATOM 9089 N N . ALA B 1 71 ? 69.857 -27.992 -39.530 1.00 114.78 604 ALA B N 1
ATOM 9090 C CA . ALA B 1 71 ? 68.591 -28.660 -39.250 1.00 123.69 604 ALA B CA 1
ATOM 9091 C C . ALA B 1 71 ? 68.589 -29.251 -37.846 1.00 120.13 604 ALA B C 1
ATOM 9092 O O . ALA B 1 71 ? 67.596 -29.139 -37.119 1.00 112.58 604 ALA B O 1
ATOM 9099 N N . LYS B 1 72 ? 69.696 -29.879 -37.443 1.00 118.77 605 LYS B N 1
ATOM 9100 C CA . LYS B 1 72 ? 69.782 -30.426 -36.093 1.00 115.61 605 LYS B CA 1
ATOM 9101 C C . LYS B 1 72 ? 69.781 -29.320 -35.042 1.00 118.32 605 LYS B C 1
ATOM 9102 O O . LYS B 1 72 ? 69.130 -29.450 -33.999 1.00 119.65 605 LYS B O 1
ATOM 9121 N N . ILE B 1 73 ? 70.502 -28.225 -35.296 1.00 118.75 606 ILE B N 1
ATOM 9122 C CA . ILE B 1 73 ? 70.615 -27.168 -34.294 1.00 114.78 606 ILE B CA 1
ATOM 9123 C C . ILE B 1 73 ? 69.273 -26.477 -34.082 1.00 111.50 606 ILE B C 1
ATOM 9124 O O . ILE B 1 73 ? 68.909 -26.138 -32.950 1.00 113.22 606 ILE B O 1
ATOM 9140 N N . LYS B 1 74 ? 68.522 -26.244 -35.163 1.00 115.77 607 LYS B N 1
ATOM 9141 C CA . LYS B 1 74 ? 67.285 -25.477 -35.042 1.00 111.87 607 LYS B CA 1
ATOM 9142 C C . LYS B 1 74 ? 66.281 -26.181 -34.139 1.00 112.82 607 LYS B C 1
ATOM 9143 O O . LYS B 1 74 ? 65.648 -25.542 -33.288 1.00 112.03 607 LYS B O 1
ATOM 9162 N N . VAL B 1 75 ? 66.116 -27.494 -34.305 1.00 105.28 608 VAL B N 1
ATOM 9163 C CA . VAL B 1 75 ? 65.114 -28.204 -33.519 1.00 110.80 608 VAL B CA 1
ATOM 9164 C C . VAL B 1 75 ? 65.514 -28.225 -32.048 1.00 108.01 608 VAL B C 1
ATOM 9165 O O . VAL B 1 75 ? 64.662 -28.129 -31.157 1.00 99.94 608 VAL B O 1
ATOM 9178 N N . LEU B 1 76 ? 66.814 -28.352 -31.770 1.00 112.56 609 LEU B N 1
ATOM 9179 C CA . LEU B 1 76 ? 67.277 -28.402 -30.387 1.00 102.60 609 LEU B CA 1
ATOM 9180 C C . LEU B 1 76 ? 67.165 -27.040 -29.714 1.00 99.56 609 LEU B C 1
ATOM 9181 O O . LEU B 1 76 ? 66.685 -26.936 -28.579 1.00 108.75 609 LEU B O 1
ATOM 9197 N N . ALA B 1 77 ? 67.602 -25.980 -30.398 1.00 104.16 610 ALA B N 1
ATOM 9198 C CA . ALA B 1 77 ? 67.570 -24.652 -29.793 1.00 105.82 610 ALA B CA 1
ATOM 9199 C C . ALA B 1 77 ? 66.141 -24.222 -29.487 1.00 105.85 610 ALA B C 1
ATOM 9200 O O . ALA B 1 77 ? 65.886 -23.564 -28.472 1.00 104.57 610 ALA B O 1
ATOM 9207 N N . ASN B 1 78 ? 65.195 -24.577 -30.359 1.00 109.78 611 ASN B N 1
ATOM 9208 C CA . ASN B 1 78 ? 63.800 -24.224 -30.117 1.00 111.50 611 ASN B CA 1
ATOM 9209 C C . ASN B 1 78 ? 63.227 -25.002 -28.938 1.00 104.14 611 ASN B C 1
ATOM 9210 O O . ASN B 1 78 ? 62.524 -24.433 -28.095 1.00 96.85 611 ASN B O 1
ATOM 9221 N N . ALA B 1 79 ? 63.514 -26.305 -28.864 1.00 108.80 612 ALA B N 1
ATOM 9222 C CA . ALA B 1 79 ? 63.020 -27.105 -27.748 1.00 102.25 612 ALA B CA 1
ATOM 9223 C C . ALA B 1 79 ? 63.586 -26.607 -26.426 1.00 98.60 612 ALA B C 1
ATOM 9224 O O . ALA B 1 79 ? 62.857 -26.486 -25.433 1.00 107.05 612 ALA B O 1
ATOM 9231 N N . LEU B 1 80 ? 64.883 -26.311 -26.394 1.00 102.53 613 LEU B N 1
ATOM 9232 C CA . LEU B 1 80 ? 65.511 -25.874 -25.153 1.00 99.72 613 LEU B CA 1
ATOM 9233 C C . LEU B 1 80 ? 64.929 -24.550 -24.677 1.00 93.53 613 LEU B C 1
ATOM 9234 O O . LEU B 1 80 ? 64.597 -24.394 -23.498 1.00 91.47 613 LEU B O 1
ATOM 9250 N N . GLU B 1 81 ? 64.779 -23.585 -25.587 1.00 99.58 614 GLU B N 1
ATOM 9251 C CA . GLU B 1 81 ? 64.245 -22.288 -25.187 1.00 97.88 614 GLU B CA 1
ATOM 9252 C C . GLU B 1 81 ? 62.839 -22.404 -24.612 1.00 91.03 614 GLU B C 1
ATOM 9253 O O . GLU B 1 81 ? 62.412 -21.515 -23.868 1.00 90.81 614 GLU B O 1
ATOM 9265 N N . LYS B 1 82 ? 62.116 -23.481 -24.926 1.00 94.85 615 LYS B N 1
ATOM 9266 C CA . LYS B 1 82 ? 60.770 -23.675 -24.407 1.00 93.95 615 LYS B CA 1
ATOM 9267 C C . LYS B 1 82 ? 60.724 -24.502 -23.133 1.00 93.57 615 LYS B C 1
ATOM 9268 O O . LYS B 1 82 ? 59.721 -24.447 -22.413 1.00 95.25 615 LYS B O 1
ATOM 9287 N N . LYS B 1 83 ? 61.774 -25.267 -22.840 1.00 94.28 616 LYS B N 1
ATOM 9288 C CA . LYS B 1 83 ? 61.754 -26.189 -21.718 1.00 92.87 616 LYS B CA 1
ATOM 9289 C C . LYS B 1 83 ? 62.840 -25.926 -20.685 1.00 89.58 616 LYS B C 1
ATOM 9290 O O . LYS B 1 83 ? 62.912 -26.658 -19.693 1.00 91.63 616 LYS B O 1
ATOM 9309 N N . LEU B 1 84 ? 63.683 -24.908 -20.875 1.00 96.48 617 LEU B N 1
ATOM 9310 C CA . LEU B 1 84 ? 64.797 -24.717 -19.953 1.00 103.79 617 LEU B CA 1
ATOM 9311 C C . LEU B 1 84 ? 64.327 -24.402 -18.539 1.00 103.70 617 LEU B C 1
ATOM 9312 O O . LEU B 1 84 ? 65.085 -24.609 -17.585 1.00 107.12 617 LEU B O 1
ATOM 9328 N N . ASN B 1 85 ? 63.103 -23.903 -18.380 1.00 105.41 618 ASN B N 1
ATOM 9329 C CA . ASN B 1 85 ? 62.548 -23.603 -17.069 1.00 107.24 618 ASN B CA 1
ATOM 9330 C C . ASN B 1 85 ? 61.686 -24.729 -16.518 1.00 98.73 618 ASN B C 1
ATOM 9331 O O . ASN B 1 85 ? 61.139 -24.589 -15.419 1.00 99.59 618 ASN B O 1
ATOM 9342 N N . PHE B 1 86 ? 61.544 -25.836 -17.243 1.00 100.09 619 PHE B N 1
ATOM 9343 C CA . PHE B 1 86 ? 60.741 -26.927 -16.701 1.00 86.88 619 PHE B CA 1
ATOM 9344 C C . PHE B 1 86 ? 61.598 -27.788 -15.770 1.00 90.26 619 PHE B C 1
ATOM 9345 O O . PHE B 1 86 ? 62.787 -27.981 -16.027 1.00 92.14 619 PHE B O 1
ATOM 9362 N N . PRO B 1 87 ? 61.018 -28.322 -14.687 1.00 91.09 620 PRO B N 1
ATOM 9363 C CA . PRO B 1 87 ? 61.858 -28.998 -13.682 1.00 90.35 620 PRO B CA 1
ATOM 9364 C C . PRO B 1 87 ? 62.687 -30.151 -14.227 1.00 85.28 620 PRO B C 1
ATOM 9365 O O . PRO B 1 87 ? 63.837 -30.329 -13.805 1.00 96.81 620 PRO B O 1
ATOM 9376 N N . GLY B 1 88 ? 62.144 -30.940 -15.149 1.00 72.62 621 GLY B N 1
ATOM 9377 C CA . GLY B 1 88 ? 62.817 -32.129 -15.623 1.00 83.35 621 GLY B CA 1
ATOM 9378 C C . GLY B 1 88 ? 63.814 -31.933 -16.739 1.00 86.33 621 GLY B C 1
ATOM 9379 O O . GLY B 1 88 ? 64.438 -32.907 -17.176 1.00 88.30 621 GLY B O 1
ATOM 9383 N N . THR B 1 89 ? 63.996 -30.706 -17.218 1.00 89.30 622 THR B N 1
ATOM 9384 C CA . THR B 1 89 ? 64.839 -30.476 -18.383 1.00 93.45 622 THR B CA 1
ATOM 9385 C C . THR B 1 89 ? 66.312 -30.630 -18.022 1.00 93.48 622 THR B C 1
ATOM 9386 O O . THR B 1 89 ? 66.781 -30.075 -17.023 1.00 93.67 622 THR B O 1
ATOM 9397 N N . LYS B 1 90 ? 67.041 -31.385 -18.842 1.00 104.61 623 LYS B N 1
ATOM 9398 C CA . LYS B 1 90 ? 68.472 -31.567 -18.649 1.00 109.83 623 LYS B CA 1
ATOM 9399 C C . LYS B 1 90 ? 69.133 -31.785 -20.002 1.00 106.55 623 LYS B C 1
ATOM 9400 O O . LYS B 1 90 ? 68.488 -32.190 -20.973 1.00 99.59 623 LYS B O 1
ATOM 9419 N N . ILE B 1 91 ? 70.435 -31.510 -20.052 1.00 112.06 624 ILE B N 1
ATOM 9420 C CA . ILE B 1 91 ? 71.243 -31.696 -21.250 1.00 118.14 624 ILE B CA 1
ATOM 9421 C C . ILE B 1 91 ? 72.411 -32.609 -20.912 1.00 122.11 624 ILE B C 1
ATOM 9422 O O . ILE B 1 91 ? 73.032 -32.476 -19.852 1.00 118.66 624 ILE B O 1
ATOM 9438 N N . GLN B 1 92 ? 72.710 -33.532 -21.824 1.00 121.93 625 GLN B N 1
ATOM 9439 C CA . GLN B 1 92 ? 73.770 -34.513 -21.636 1.00 131.16 625 GLN B CA 1
ATOM 9440 C C . GLN B 1 92 ? 74.714 -34.458 -22.822 1.00 121.62 625 GLN B C 1
ATOM 9441 O O . GLN B 1 92 ? 74.293 -34.662 -23.965 1.00 120.89 625 GLN B O 1
ATOM 9455 N N . LEU B 1 93 ? 75.984 -34.190 -22.549 1.00 125.47 626 LEU B N 1
ATOM 9456 C CA . LEU B 1 93 ? 77.026 -34.135 -23.569 1.00 128.06 626 LEU B CA 1
ATOM 9457 C C . LEU B 1 93 ? 77.880 -35.389 -23.420 1.00 129.12 626 LEU B C 1
ATOM 9458 O O . LEU B 1 93 ? 78.784 -35.438 -22.581 1.00 143.62 626 LEU B O 1
ATOM 9474 N N . LYS B 1 94 ? 77.594 -36.401 -24.237 1.00 131.86 627 LYS B N 1
ATOM 9475 C CA . LYS B 1 94 ? 78.337 -37.649 -24.179 1.00 141.35 627 LYS B CA 1
ATOM 9476 C C . LYS B 1 94 ? 79.379 -37.662 -25.285 1.00 148.62 627 LYS B C 1
ATOM 9477 O O . LYS B 1 94 ? 79.014 -37.805 -26.462 1.00 150.19 627 LYS B O 1
ATOM 9496 N N . PRO B 1 95 ? 80.678 -37.522 -24.971 1.00 149.14 628 PRO B N 1
ATOM 9497 C CA . PRO B 1 95 ? 81.713 -37.503 -26.011 1.00 142.14 628 PRO B CA 1
ATOM 9498 C C . PRO B 1 95 ? 82.058 -38.893 -26.534 1.00 132.37 628 PRO B C 1
ATOM 9499 O O . PRO B 1 95 ? 81.700 -39.880 -25.894 1.00 124.81 628 PRO B O 1
ATOM 9510 N N . LYS B 1 105 ? 84.094 -35.874 -31.598 1.00 144.65 638 LYS B N 1
ATOM 9511 C CA . LYS B 1 105 ? 82.674 -36.195 -31.687 1.00 143.15 638 LYS B CA 1
ATOM 9512 C C . LYS B 1 105 ? 82.028 -36.139 -30.309 1.00 141.34 638 LYS B C 1
ATOM 9513 O O . LYS B 1 105 ? 82.659 -36.460 -29.302 1.00 144.25 638 LYS B O 1
ATOM 9531 N N . VAL B 1 106 ? 80.766 -35.726 -30.269 1.00 149.82 639 VAL B N 1
ATOM 9532 C CA . VAL B 1 106 ? 80.031 -35.614 -29.014 1.00 141.17 639 VAL B CA 1
ATOM 9533 C C . VAL B 1 106 ? 78.549 -35.758 -29.312 1.00 139.49 639 VAL B C 1
ATOM 9534 O O . VAL B 1 106 ? 78.020 -35.111 -30.221 1.00 140.90 639 VAL B O 1
ATOM 9547 N N . GLN B 1 107 ? 77.884 -36.607 -28.543 1.00 137.12 640 GLN B N 1
ATOM 9548 C CA . GLN B 1 107 ? 76.449 -36.793 -28.655 1.00 129.27 640 GLN B CA 1
ATOM 9549 C C . GLN B 1 107 ? 75.739 -35.842 -27.700 1.00 130.68 640 GLN B C 1
ATOM 9550 O O . GLN B 1 107 ? 76.032 -35.819 -26.500 1.00 141.09 640 GLN B O 1
ATOM 9564 N N . PHE B 1 108 ? 74.809 -35.060 -28.240 1.00 125.23 641 PHE B N 1
ATOM 9565 C CA . PHE B 1 108 ? 74.121 -33.991 -27.519 1.00 113.34 641 PHE B CA 1
ATOM 9566 C C . PHE B 1 108 ? 72.662 -34.406 -27.379 1.00 110.34 641 PHE B C 1
ATOM 9567 O O . PHE B 1 108 ? 71.926 -34.441 -28.371 1.00 114.97 641 PHE B O 1
ATOM 9584 N N . ILE B 1 109 ? 72.239 -34.695 -26.149 1.00 118.59 642 ILE B N 1
ATOM 9585 C CA . ILE B 1 109 ? 70.876 -35.127 -25.864 1.00 124.58 642 ILE B CA 1
ATOM 9586 C C . ILE B 1 109 ? 70.164 -34.034 -25.079 1.00 114.31 642 ILE B C 1
ATOM 9587 O O . ILE B 1 109 ? 70.738 -33.437 -24.160 1.00 103.48 642 ILE B O 1
ATOM 9603 N N . LEU B 1 110 ? 68.911 -33.773 -25.446 1.00 106.23 643 LEU B N 1
ATOM 9604 C CA . LEU B 1 110 ? 68.029 -32.879 -24.705 1.00 101.57 643 LEU B CA 1
ATOM 9605 C C . LEU B 1 110 ? 66.848 -33.696 -24.205 1.00 106.56 643 LEU B C 1
ATOM 9606 O O . LEU B 1 110 ? 66.160 -34.344 -25.001 1.00 111.49 643 LEU B O 1
ATOM 9622 N N . LYS B 1 111 ? 66.616 -33.665 -22.895 1.00 108.43 644 LYS B N 1
ATOM 9623 C CA . LYS B 1 111 ? 65.532 -34.408 -22.276 1.00 99.90 644 LYS B CA 1
ATOM 9624 C C . LYS B 1 111 ? 64.665 -33.479 -21.441 1.00 87.22 644 LYS B C 1
ATOM 9625 O O . LYS B 1 111 ? 65.139 -32.479 -20.896 1.00 88.83 644 LYS B O 1
ATOM 9644 N N . TRP B 1 112 ? 63.385 -33.827 -21.350 1.00 85.58 645 TRP B N 1
ATOM 9645 C CA . TRP B 1 112 ? 62.459 -33.155 -20.453 1.00 88.50 645 TRP B CA 1
ATOM 9646 C C . TRP B 1 112 ? 61.338 -34.129 -20.121 1.00 81.09 645 TRP B C 1
ATOM 9647 O O . TRP B 1 112 ? 61.218 -35.199 -20.723 1.00 64.27 645 TRP B O 1
ATOM 9668 N N . GLY B 1 113 ? 60.516 -33.749 -19.151 1.00 71.80 646 GLY B N 1
ATOM 9669 C CA . GLY B 1 113 ? 59.470 -34.635 -18.693 1.00 63.11 646 GLY B CA 1
ATOM 9670 C C . GLY B 1 113 ? 59.997 -35.660 -17.704 1.00 59.89 646 GLY B C 1
ATOM 9671 O O . GLY B 1 113 ? 61.076 -35.515 -17.120 1.00 64.84 646 GLY B O 1
ATOM 9675 N N . GLY B 1 114 ? 59.212 -36.719 -17.522 1.00 65.04 647 GLY B N 1
ATOM 9676 C CA . GLY B 1 114 ? 59.535 -37.702 -16.509 1.00 63.83 647 GLY B CA 1
ATOM 9677 C C . GLY B 1 114 ? 59.349 -37.200 -15.099 1.00 70.84 647 GLY B C 1
ATOM 9678 O O . GLY B 1 114 ? 59.916 -37.772 -14.164 1.00 63.87 647 GLY B O 1
ATOM 9682 N N . GLU B 1 115 ? 58.568 -36.134 -14.919 1.00 61.68 648 GLU B N 1
ATOM 9683 C CA . GLU B 1 115 ? 58.349 -35.533 -13.614 1.00 64.99 648 GLU B CA 1
ATOM 9684 C C . GLU B 1 115 ? 57.138 -36.158 -12.930 1.00 59.02 648 GLU B C 1
ATOM 9685 O O . GLU B 1 115 ? 56.192 -36.588 -13.597 1.00 57.71 648 GLU B O 1
ATOM 9697 N N . PRO B 1 116 ? 57.139 -36.223 -11.600 1.00 58.49 649 PRO B N 1
ATOM 9698 C CA . PRO B 1 116 ? 55.969 -36.767 -10.898 1.00 63.80 649 PRO B CA 1
ATOM 9699 C C . PRO B 1 116 ? 54.736 -35.914 -11.153 1.00 59.42 649 PRO B C 1
ATOM 9700 O O . PRO B 1 116 ? 54.785 -34.684 -11.084 1.00 60.88 649 PRO B O 1
ATOM 9711 N N . THR B 1 117 ? 53.625 -36.579 -11.451 1.00 54.36 650 THR B N 1
ATOM 9712 C CA . THR B 1 117 ? 52.364 -35.878 -11.612 1.00 50.81 650 THR B CA 1
ATOM 9713 C C . THR B 1 117 ? 51.755 -35.576 -10.244 1.00 58.00 650 THR B C 1
ATOM 9714 O O . THR B 1 117 ? 52.202 -36.070 -9.205 1.00 65.08 650 THR B O 1
ATOM 9725 N N . HIS B 1 118 ? 50.712 -34.745 -10.256 1.00 64.27 651 HIS B N 1
ATOM 9726 C CA . HIS B 1 118 ? 49.951 -34.491 -9.041 1.00 62.51 651 HIS B CA 1
ATOM 9727 C C . HIS B 1 118 ? 49.293 -35.758 -8.512 1.00 62.83 651 HIS B C 1
ATOM 9728 O O . HIS B 1 118 ? 48.900 -35.798 -7.341 1.00 56.90 651 HIS B O 1
ATOM 9742 N N . SER B 1 119 ? 49.156 -36.785 -9.352 1.00 55.54 652 SER B N 1
ATOM 9743 C CA . SER B 1 119 ? 48.518 -38.035 -8.967 1.00 52.43 652 SER B CA 1
ATOM 9744 C C . SER B 1 119 ? 49.465 -39.014 -8.287 1.00 54.73 652 SER B C 1
ATOM 9745 O O . SER B 1 119 ? 48.995 -39.985 -7.683 1.00 54.26 652 SER B O 1
ATOM 9753 N N . ALA B 1 120 ? 50.778 -38.782 -8.356 1.00 54.50 653 ALA B N 1
ATOM 9754 C CA . ALA B 1 120 ? 51.726 -39.728 -7.777 1.00 62.18 653 ALA B CA 1
ATOM 9755 C C . ALA B 1 120 ? 51.487 -39.906 -6.283 1.00 58.47 653 ALA B C 1
ATOM 9756 O O . ALA B 1 120 ? 51.537 -41.030 -5.768 1.00 57.60 653 ALA B O 1
ATOM 9763 N N . LYS B 1 121 ? 51.223 -38.809 -5.569 1.00 52.12 654 LYS B N 1
ATOM 9764 C CA . LYS B 1 121 ? 51.098 -38.891 -4.118 1.00 59.99 654 LYS B CA 1
ATOM 9765 C C . LYS B 1 121 ? 49.932 -39.778 -3.697 1.00 53.32 654 LYS B C 1
ATOM 9766 O O . LYS B 1 121 ? 50.003 -40.433 -2.651 1.00 61.62 654 LYS B O 1
ATOM 9785 N N . TYR B 1 122 ? 48.855 -39.818 -4.487 1.00 55.97 655 TYR B N 1
ATOM 9786 C CA . TYR B 1 122 ? 47.747 -40.710 -4.160 1.00 57.40 655 TYR B CA 1
ATOM 9787 C C . TYR B 1 122 ? 48.181 -42.167 -4.240 1.00 54.03 655 TYR B C 1
ATOM 9788 O O . TYR B 1 122 ? 47.772 -42.995 -3.417 1.00 57.12 655 TYR B O 1
ATOM 9806 N N . GLN B 1 123 ? 49.000 -42.501 -5.235 1.00 55.35 656 GLN B N 1
ATOM 9807 C CA . GLN B 1 123 ? 49.466 -43.875 -5.382 1.00 53.01 656 GLN B CA 1
ATOM 9808 C C . GLN B 1 123 ? 50.434 -44.250 -4.267 1.00 55.42 656 GLN B C 1
ATOM 9809 O O . GLN B 1 123 ? 50.283 -45.297 -3.627 1.00 48.61 656 GLN B O 1
ATOM 9823 N N . ALA B 1 124 ? 51.430 -43.398 -4.007 1.00 52.70 657 ALA B N 1
ATOM 9824 C CA . ALA B 1 124 ? 52.371 -43.677 -2.927 1.00 51.67 657 ALA B CA 1
ATOM 9825 C C . ALA B 1 124 ? 51.663 -43.718 -1.579 1.00 56.16 657 ALA B C 1
ATOM 9826 O O . ALA B 1 124 ? 51.935 -44.597 -0.753 1.00 60.94 657 ALA B O 1
ATOM 9833 N N . THR B 1 125 ? 50.751 -42.772 -1.340 1.00 55.45 658 THR B N 1
ATOM 9834 C CA . THR B 1 125 ? 50.042 -42.732 -0.064 1.00 55.65 658 THR B CA 1
ATOM 9835 C C . THR B 1 125 ? 49.199 -43.985 0.137 1.00 49.53 658 THR B C 1
ATOM 9836 O O . THR B 1 125 ? 49.161 -44.545 1.238 1.00 53.40 658 THR B O 1
ATOM 9847 N N . GLU B 1 126 ? 48.516 -44.442 -0.915 1.00 52.86 659 GLU B N 1
ATOM 9848 C CA . GLU B 1 126 ? 47.728 -45.666 -0.808 1.00 57.95 659 GLU B CA 1
ATOM 9849 C C . GLU B 1 126 ? 48.597 -46.831 -0.350 1.00 61.08 659 GLU B C 1
ATOM 9850 O O . GLU B 1 126 ? 48.217 -47.589 0.549 1.00 52.93 659 GLU B O 1
ATOM 9862 N N . LEU B 1 127 ? 49.770 -46.992 -0.965 1.00 59.13 660 LEU B N 1
ATOM 9863 C CA . LEU B 1 127 ? 50.649 -48.099 -0.601 1.00 55.56 660 LEU B CA 1
ATOM 9864 C C . LEU B 1 127 ? 51.159 -47.952 0.827 1.00 52.70 660 LEU B C 1
ATOM 9865 O O . LEU B 1 127 ? 51.246 -48.940 1.565 1.00 57.31 660 LEU B O 1
ATOM 9881 N N . GLY B 1 128 ? 51.507 -46.730 1.232 1.00 45.16 661 GLY B N 1
ATOM 9882 C CA . GLY B 1 128 ? 51.984 -46.523 2.589 1.00 49.36 661 GLY B CA 1
ATOM 9883 C C . GLY B 1 128 ? 50.933 -46.844 3.633 1.00 52.66 661 GLY B C 1
ATOM 9884 O O . GLY B 1 128 ? 51.235 -47.437 4.671 1.00 53.22 661 GLY B O 1
ATOM 9888 N N . GLU B 1 129 ? 49.683 -46.453 3.375 1.00 53.18 662 GLU B N 1
ATOM 9889 C CA . GLU B 1 129 ? 48.616 -46.725 4.332 1.00 57.27 662 GLU B CA 1
ATOM 9890 C C . GLU B 1 129 ? 48.297 -48.214 4.398 1.00 53.20 662 GLU B C 1
ATOM 9891 O O . GLU B 1 129 ? 48.076 -48.759 5.486 1.00 57.00 662 GLU B O 1
ATOM 9903 N N . GLN B 1 130 ? 48.266 -48.888 3.246 1.00 53.27 663 GLN B N 1
ATOM 9904 C CA . GLN B 1 130 ? 47.996 -50.322 3.241 1.00 55.27 663 GLN B CA 1
ATOM 9905 C C . GLN B 1 130 ? 49.077 -51.083 3.998 1.00 60.19 663 GLN B C 1
ATOM 9906 O O . GLN B 1 130 ? 48.778 -52.015 4.753 1.00 58.71 663 GLN B O 1
ATOM 9920 N N . MET B 1 131 ? 50.341 -50.699 3.809 1.00 55.36 664 MET B N 1
ATOM 9921 C CA . MET B 1 131 ? 51.428 -51.385 4.499 1.00 60.55 664 MET B CA 1
ATOM 9922 C C . MET B 1 131 ? 51.474 -51.026 5.979 1.00 55.02 664 MET B C 1
ATOM 9923 O O . MET B 1 131 ? 51.819 -51.876 6.807 1.00 58.80 664 MET B O 1
ATOM 9937 N N . ARG B 1 132 ? 51.133 -49.785 6.335 1.00 55.56 665 ARG B N 1
ATOM 9938 C CA . ARG B 1 132 ? 51.055 -49.429 7.748 1.00 56.89 665 ARG B CA 1
ATOM 9939 C C . ARG B 1 132 ? 50.010 -50.279 8.459 1.00 63.82 665 ARG B C 1
ATOM 9940 O O . ARG B 1 132 ? 50.250 -50.795 9.556 1.00 66.31 665 ARG B O 1
ATOM 9961 N N . GLN B 1 133 ? 48.837 -50.434 7.842 1.00 55.56 666 GLN B N 1
ATOM 9962 C CA . GLN B 1 133 ? 47.809 -51.297 8.412 1.00 62.65 666 GLN B CA 1
ATOM 9963 C C . GLN B 1 133 ? 48.313 -52.730 8.530 1.00 63.14 666 GLN B C 1
ATOM 9964 O O . GLN B 1 133 ? 48.188 -53.361 9.585 1.00 60.92 666 GLN B O 1
ATOM 9978 N N . ASP B 1 134 ? 48.904 -53.254 7.454 1.00 56.50 667 ASP B N 1
ATOM 9979 C CA . ASP B 1 134 ? 49.376 -54.635 7.472 1.00 56.81 667 ASP B CA 1
ATOM 9980 C C . ASP B 1 134 ? 50.433 -54.843 8.548 1.00 60.73 667 ASP B C 1
ATOM 9981 O O . ASP B 1 134 ? 50.406 -55.849 9.268 1.00 59.60 667 ASP B O 1
ATOM 9990 N N . PHE B 1 135 ? 51.376 -53.906 8.673 1.00 49.97 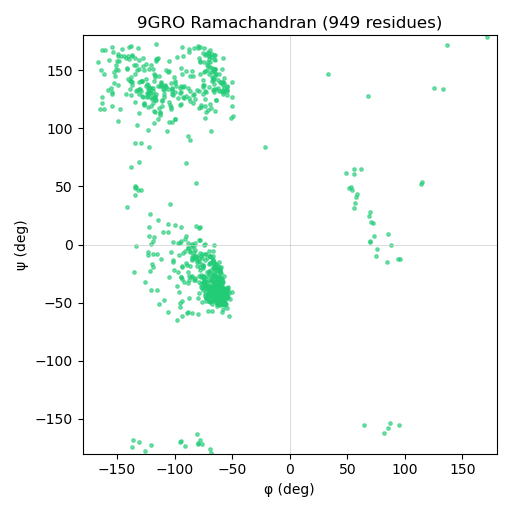668 PHE B N 1
ATOM 9991 C CA . PHE B 1 135 ? 52.419 -54.042 9.685 1.00 56.69 668 PHE B CA 1
ATOM 9992 C C . PHE B 1 135 ? 51.835 -53.988 11.094 1.00 70.01 668 PHE B C 1
ATOM 9993 O O . PHE B 1 135 ? 52.251 -54.749 11.975 1.00 74.88 668 PHE B O 1
ATOM 10010 N N . ASP B 1 136 ? 50.875 -53.089 11.331 1.00 65.81 669 ASP B N 1
ATOM 10011 C CA . ASP B 1 136 ? 50.281 -52.991 12.660 1.00 79.09 669 ASP B CA 1
ATOM 10012 C C . ASP B 1 136 ? 49.570 -54.279 13.052 1.00 69.36 669 ASP B C 1
ATOM 10013 O O . ASP B 1 136 ? 49.542 -54.636 14.236 1.00 64.16 669 ASP B O 1
ATOM 10022 N N . LEU B 1 137 ? 48.985 -54.986 12.082 1.00 63.04 670 LEU B N 1
ATOM 10023 C CA . LEU B 1 137 ? 48.337 -56.256 12.389 1.00 65.78 670 LEU B CA 1
ATOM 10024 C C . LEU B 1 137 ? 49.356 -57.360 12.641 1.00 68.76 670 LEU B C 1
ATOM 10025 O O . LEU B 1 137 ? 49.112 -58.253 13.460 1.00 83.87 670 LEU B O 1
ATOM 10041 N N . LEU B 1 138 ? 50.497 -57.317 11.951 1.00 66.45 671 LEU B N 1
ATOM 10042 C CA . LEU B 1 138 ? 51.518 -58.345 12.126 1.00 70.39 671 LEU B CA 1
ATOM 10043 C C . LEU B 1 138 ? 52.347 -58.086 13.378 1.00 63.42 671 LEU B C 1
ATOM 10044 O O . LEU B 1 138 ? 52.394 -58.918 14.289 1.00 65.19 671 LEU B O 1
ATOM 10060 N N . ASN B 1 139 ? 53.009 -56.933 13.437 1.00 74.13 672 ASN B N 1
ATOM 10061 C CA . ASN B 1 139 ? 53.823 -56.582 14.589 1.00 72.45 672 ASN B CA 1
ATOM 10062 C C . ASN B 1 139 ? 54.079 -55.083 14.548 1.00 73.85 672 ASN B C 1
ATOM 10063 O O . ASN B 1 139 ? 54.538 -54.553 13.531 1.00 75.67 672 ASN B O 1
ATOM 10074 N N . LYS B 1 140 ? 53.769 -54.410 15.654 1.00 83.66 673 LYS B N 1
ATOM 10075 C CA . LYS B 1 140 ? 53.831 -52.961 15.734 1.00 90.06 673 LYS B CA 1
ATOM 10076 C C . LYS B 1 140 ? 55.270 -52.488 15.860 1.00 77.09 673 LYS B C 1
ATOM 10077 O O . LYS B 1 140 ? 55.534 -51.288 15.732 1.00 82.90 673 LYS B O 1
ATOM 10096 N N . SER B 1 141 ? 56.188 -53.424 16.112 1.00 74.17 674 SER B N 1
ATOM 10097 C CA . SER B 1 141 ? 57.617 -53.162 16.159 1.00 74.69 674 SER B CA 1
ATOM 10098 C C . SER B 1 141 ? 58.226 -52.977 14.776 1.00 65.16 674 SER B C 1
ATOM 10099 O O . SER B 1 141 ? 59.332 -52.437 14.669 1.00 67.63 674 SER B O 1
ATOM 10107 N N . ILE B 1 142 ? 57.533 -53.409 13.719 1.00 61.08 675 ILE B N 1
ATOM 10108 C CA . ILE B 1 142 ? 58.075 -53.259 12.371 1.00 61.60 675 ILE B CA 1
ATOM 10109 C C . ILE B 1 142 ? 58.281 -51.784 12.049 1.00 56.17 675 ILE B C 1
ATOM 10110 O O . ILE B 1 142 ? 59.284 -51.400 11.435 1.00 57.27 675 ILE B O 1
ATOM 10126 N N . LEU B 1 143 ? 57.335 -50.933 12.456 1.00 59.79 676 LEU B N 1
ATOM 10127 C CA . LEU B 1 143 ? 57.441 -49.507 12.172 1.00 68.93 676 LEU B CA 1
ATOM 10128 C C . LEU B 1 143 ? 58.623 -48.856 12.879 1.00 65.82 676 LEU B C 1
ATOM 10129 O O . LEU B 1 143 ? 59.050 -47.771 12.470 1.00 72.07 676 LEU B O 1
ATOM 10145 N N . GLN B 1 144 ? 59.160 -49.482 13.925 1.00 63.61 677 GLN B N 1
ATOM 10146 C CA . GLN B 1 144 ? 60.400 -49.025 14.539 1.00 65.57 677 GLN B CA 1
ATOM 10147 C C . GLN B 1 144 ? 61.631 -49.647 13.889 1.00 64.10 677 GLN B C 1
ATOM 10148 O O . GLN B 1 144 ? 62.753 -49.364 14.320 1.00 60.05 677 GLN B O 1
ATOM 10162 N N . ASN B 1 145 ? 61.445 -50.482 12.867 1.00 54.75 678 ASN B N 1
ATOM 10163 C CA . ASN B 1 145 ? 62.527 -51.183 12.184 1.00 71.08 678 ASN B CA 1
ATOM 10164 C C . ASN B 1 145 ? 62.379 -51.042 10.674 1.00 66.99 678 ASN B C 1
ATOM 10165 O O . ASN B 1 145 ? 62.485 -52.011 9.918 1.00 58.04 678 ASN B O 1
ATOM 10176 N N . ILE B 1 146 ? 62.127 -49.818 10.213 1.00 61.96 679 ILE B N 1
ATOM 10177 C CA . ILE B 1 146 ? 61.978 -49.526 8.791 1.00 53.22 679 ILE B CA 1
ATOM 10178 C C . ILE B 1 146 ? 63.262 -48.876 8.288 1.00 57.35 679 ILE B C 1
ATOM 10179 O O . ILE B 1 146 ? 63.799 -47.961 8.927 1.00 63.45 679 ILE B O 1
ATOM 10195 N N . LYS B 1 147 ? 63.750 -49.350 7.146 1.00 65.86 680 LYS B N 1
ATOM 10196 C CA . LYS B 1 147 ? 64.952 -48.825 6.507 1.00 67.94 680 LYS B CA 1
ATOM 10197 C C . LYS B 1 147 ? 64.592 -48.480 5.070 1.00 64.64 680 LYS B C 1
ATOM 10198 O O . LYS B 1 147 ? 64.159 -49.355 4.314 1.00 60.98 680 LYS B O 1
ATOM 10217 N N . ILE B 1 148 ? 64.766 -47.216 4.693 1.00 64.59 681 ILE B N 1
ATOM 10218 C CA . ILE B 1 148 ? 64.247 -46.695 3.433 1.00 70.78 681 ILE B CA 1
ATOM 10219 C C . ILE B 1 148 ? 65.405 -46.189 2.585 1.00 64.28 681 ILE B C 1
ATOM 10220 O O . ILE B 1 148 ? 66.193 -45.349 3.034 1.00 62.49 681 ILE B O 1
ATOM 10236 N N . PHE B 1 149 ? 65.497 -46.696 1.357 1.00 59.57 682 PHE B N 1
ATOM 10237 C CA . PHE B 1 149 ? 66.483 -46.260 0.379 1.00 66.45 682 PHE B CA 1
ATOM 10238 C C . PHE B 1 149 ? 65.766 -45.763 -0.869 1.00 58.21 682 PHE B C 1
ATOM 10239 O O . PHE B 1 149 ? 64.666 -46.220 -1.194 1.00 62.03 682 PHE B O 1
ATOM 10256 N N . SER B 1 150 ? 66.395 -44.823 -1.571 1.00 63.99 683 SER B N 1
ATOM 10257 C CA . SER B 1 150 ? 65.751 -44.198 -2.716 1.00 57.97 683 SER B CA 1
ATOM 10258 C C . SER B 1 150 ? 66.794 -43.751 -3.727 1.00 68.68 683 SER B C 1
ATOM 10259 O O . SER B 1 150 ? 67.935 -43.440 -3.374 1.00 60.88 683 SER B O 1
ATOM 10267 N N . SER B 1 151 ? 66.387 -43.739 -4.993 1.00 70.03 684 SER B N 1
ATOM 10268 C CA . SER B 1 151 ? 67.210 -43.176 -6.049 1.00 63.39 684 SER B CA 1
ATOM 10269 C C . SER B 1 151 ? 67.216 -41.654 -5.955 1.00 71.93 684 SER B C 1
ATOM 10270 O O . SER B 1 151 ? 66.380 -41.040 -5.285 1.00 72.12 684 SER B O 1
ATOM 10278 N N . SER B 1 152 ? 68.185 -41.042 -6.633 1.00 76.32 685 SER B N 1
ATOM 10279 C CA . SER B 1 152 ? 68.241 -39.590 -6.707 1.00 73.43 685 SER B CA 1
ATOM 10280 C C . SER B 1 152 ? 67.270 -39.021 -7.731 1.00 70.22 685 SER B C 1
ATOM 10281 O O . SER B 1 152 ? 67.016 -37.812 -7.716 1.00 75.73 685 SER B O 1
ATOM 10289 N N . GLU B 1 153 ? 66.727 -39.856 -8.614 1.00 74.73 686 GLU B N 1
ATOM 10290 C CA . GLU B 1 153 ? 65.754 -39.379 -9.586 1.00 81.37 686 GLU B CA 1
ATOM 10291 C C . GLU B 1 153 ? 64.580 -38.728 -8.871 1.00 79.68 686 GLU B C 1
ATOM 10292 O O . GLU B 1 153 ? 64.105 -39.219 -7.843 1.00 78.16 686 GLU B O 1
ATOM 10304 N N . ARG B 1 154 ? 64.109 -37.610 -9.425 1.00 78.12 687 ARG B N 1
ATOM 10305 C CA . ARG B 1 154 ? 63.111 -36.812 -8.724 1.00 67.91 687 ARG B CA 1
ATOM 10306 C C . ARG B 1 154 ? 61.839 -37.608 -8.463 1.00 67.45 687 ARG B C 1
ATOM 10307 O O . ARG B 1 154 ? 61.353 -37.669 -7.328 1.00 72.19 687 ARG B O 1
ATOM 10328 N N . ARG B 1 155 ? 61.276 -38.216 -9.509 1.00 63.06 688 ARG B N 1
ATOM 10329 C CA . ARG B 1 155 ? 60.009 -38.919 -9.352 1.00 63.13 688 ARG B CA 1
ATOM 10330 C C . ARG B 1 155 ? 60.138 -40.092 -8.390 1.00 66.76 688 ARG B C 1
ATOM 10331 O O . ARG B 1 155 ? 59.167 -40.450 -7.714 1.00 59.31 688 ARG B O 1
ATOM 10352 N N . VAL B 1 156 ? 61.318 -40.708 -8.321 1.00 70.04 689 VAL B N 1
ATOM 10353 C CA . VAL B 1 156 ? 61.513 -41.826 -7.405 1.00 67.97 689 VAL B CA 1
ATOM 10354 C C . VAL B 1 156 ? 61.519 -41.335 -5.962 1.00 64.39 689 VAL B C 1
ATOM 10355 O O . VAL B 1 156 ? 60.828 -41.886 -5.097 1.00 62.31 689 VAL B O 1
ATOM 10368 N N . LEU B 1 157 ? 62.296 -40.286 -5.680 1.00 60.25 690 LEU B N 1
ATOM 10369 C CA . LEU B 1 157 ? 62.332 -39.745 -4.324 1.00 66.87 690 LEU B CA 1
ATOM 10370 C C . LEU B 1 157 ? 60.973 -39.184 -3.932 1.00 61.11 690 LEU B C 1
ATOM 10371 O O . LEU B 1 157 ? 60.532 -39.341 -2.788 1.00 59.20 690 LEU B O 1
ATOM 10387 N N . HIS B 1 158 ? 60.294 -38.528 -4.874 1.00 66.65 691 HIS B N 1
ATOM 10388 C CA . HIS B 1 158 ? 58.939 -38.051 -4.627 1.00 59.64 691 HIS B CA 1
ATOM 10389 C C . HIS B 1 158 ? 58.037 -39.188 -4.168 1.00 58.67 691 HIS B C 1
ATOM 10390 O O . HIS B 1 158 ? 57.256 -39.032 -3.222 1.00 51.95 691 HIS B O 1
ATOM 10404 N N . THR B 1 159 ? 58.133 -40.345 -4.827 1.00 58.35 692 THR B N 1
ATOM 10405 C CA . THR B 1 159 ? 57.349 -41.503 -4.410 1.00 57.22 692 THR B CA 1
ATOM 10406 C C . THR B 1 159 ? 57.746 -41.965 -3.013 1.00 59.01 692 THR B C 1
ATOM 10407 O O . THR B 1 159 ? 56.883 -42.293 -2.191 1.00 62.07 692 THR B O 1
ATOM 10418 N N . ALA B 1 160 ? 59.050 -42.000 -2.728 1.00 58.40 693 ALA B N 1
ATOM 10419 C CA . ALA B 1 160 ? 59.510 -42.472 -1.427 1.00 57.61 693 ALA B CA 1
ATOM 10420 C C . ALA B 1 160 ? 59.014 -41.571 -0.304 1.00 61.05 693 ALA B C 1
ATOM 10421 O O . ALA B 1 160 ? 58.614 -42.055 0.762 1.00 55.81 693 ALA B O 1
ATOM 10428 N N . GLN B 1 161 ? 59.040 -40.255 -0.519 1.00 58.55 694 GLN B N 1
ATOM 10429 C CA . GLN B 1 161 ? 58.663 -39.325 0.540 1.00 64.81 694 GLN B CA 1
ATOM 10430 C C . GLN B 1 161 ? 57.190 -39.459 0.907 1.00 69.14 694 GLN B C 1
ATOM 10431 O O . GLN B 1 161 ? 56.835 -39.410 2.090 1.00 57.50 694 GLN B O 1
ATOM 10445 N N . TYR B 1 162 ? 56.317 -39.623 -0.088 1.00 55.56 695 TYR B N 1
ATOM 10446 C CA . TYR B 1 162 ? 54.893 -39.747 0.203 1.00 61.28 695 TYR B CA 1
ATOM 10447 C C . TYR B 1 162 ? 54.540 -41.119 0.760 1.00 55.72 695 TYR B C 1
ATOM 10448 O O . TYR B 1 162 ? 53.631 -41.230 1.590 1.00 54.90 695 TYR B O 1
ATOM 10466 N N . TRP B 1 163 ? 55.236 -42.169 0.320 1.00 52.90 696 TRP B N 1
ATOM 10467 C CA . TRP B 1 163 ? 55.078 -43.472 0.956 1.00 52.96 696 TRP B CA 1
ATOM 10468 C C . TRP B 1 163 ? 55.529 -43.422 2.410 1.00 54.96 696 TRP B C 1
ATOM 10469 O O . TRP B 1 163 ? 54.869 -43.980 3.295 1.00 57.90 696 TRP B O 1
ATOM 10490 N N . THR B 1 164 ? 56.652 -42.748 2.676 1.00 56.35 697 THR B N 1
ATOM 10491 C CA . THR B 1 164 ? 57.168 -42.660 4.038 1.00 58.09 697 THR B CA 1
ATOM 10492 C C . THR B 1 164 ? 56.233 -41.854 4.933 1.00 61.94 697 THR B C 1
ATOM 10493 O O . THR B 1 164 ? 55.913 -42.275 6.052 1.00 61.96 697 THR B O 1
ATOM 10504 N N . ARG B 1 165 ? 55.787 -40.686 4.460 1.00 71.90 698 ARG B N 1
ATOM 10505 C CA A ARG B 1 165 ? 54.877 -39.868 5.256 0.69 68.32 698 ARG B CA 1
ATOM 10506 C CA B ARG B 1 165 ? 54.880 -39.872 5.262 0.31 68.63 698 ARG B CA 1
ATOM 10507 C C . ARG B 1 165 ? 53.568 -40.596 5.532 1.00 70.39 698 ARG B C 1
ATOM 10508 O O . ARG B 1 165 ? 52.938 -40.368 6.571 1.00 67.72 698 ARG B O 1
ATOM 10549 N N . ALA B 1 166 ? 53.142 -41.471 4.619 1.00 62.28 699 ALA B N 1
ATOM 10550 C CA . ALA B 1 166 ? 51.915 -42.227 4.837 1.00 54.16 699 ALA B CA 1
ATOM 10551 C C . ALA B 1 166 ? 52.149 -43.451 5.715 1.00 59.85 699 ALA B C 1
ATOM 10552 O O . ALA B 1 166 ? 51.233 -43.884 6.423 1.00 59.41 699 ALA B O 1
ATOM 10559 N N . LEU B 1 167 ? 53.359 -44.018 5.688 1.00 59.44 700 LEU B N 1
ATOM 10560 C CA . LEU B 1 167 ? 53.641 -45.188 6.513 1.00 61.71 700 LEU B CA 1
ATOM 10561 C C . LEU B 1 167 ? 53.668 -44.829 7.994 1.00 67.15 700 LEU B C 1
ATOM 10562 O O . LEU B 1 167 ? 53.192 -45.601 8.834 1.00 60.80 700 LEU B O 1
ATOM 10578 N N . PHE B 1 168 ? 54.232 -43.672 8.335 1.00 61.44 701 PHE B N 1
ATOM 10579 C CA . PHE B 1 168 ? 54.391 -43.263 9.723 1.00 66.21 701 PHE B CA 1
ATOM 10580 C C . PHE B 1 168 ? 53.292 -42.327 10.205 1.00 73.39 701 PHE B C 1
ATOM 10581 O O . PHE B 1 168 ? 53.338 -41.886 11.357 1.00 90.15 701 PHE B O 1
ATOM 10598 N N . GLY B 1 169 ? 52.311 -42.010 9.365 1.00 74.20 702 GLY B N 1
ATOM 10599 C CA . GLY B 1 169 ? 51.308 -41.037 9.764 1.00 79.14 702 GLY B CA 1
ATOM 10600 C C . GLY B 1 169 ? 51.918 -39.706 10.148 1.00 90.04 702 GLY B C 1
ATOM 10601 O O . GLY B 1 169 ? 51.488 -39.085 11.129 1.00 98.56 702 GLY B O 1
ATOM 10605 N N . ALA B 1 170 ? 52.915 -39.257 9.395 1.00 85.95 703 ALA B N 1
ATOM 10606 C CA . ALA B 1 170 ? 53.688 -38.073 9.726 1.00 95.20 703 ALA B CA 1
ATOM 10607 C C . ALA B 1 170 ? 53.439 -36.969 8.710 1.00 105.69 703 ALA B C 1
ATOM 10608 O O . ALA B 1 170 ? 53.236 -37.227 7.520 1.00 95.26 703 ALA B O 1
ATOM 10615 N N . ASP B 1 171 ? 53.451 -35.731 9.193 1.00 125.91 704 ASP B N 1
ATOM 10616 C CA . ASP B 1 171 ? 53.373 -34.569 8.321 1.00 127.13 704 ASP B CA 1
ATOM 10617 C C . ASP B 1 171 ? 54.744 -34.013 7.976 1.00 127.38 704 ASP B C 1
ATOM 10618 O O . ASP B 1 171 ? 54.913 -33.417 6.908 1.00 111.99 704 ASP B O 1
ATOM 10627 N N . GLU B 1 172 ? 55.721 -34.209 8.855 1.00 145.54 705 GLU B N 1
ATOM 10628 C CA . GLU B 1 172 ? 57.085 -33.760 8.632 1.00 153.15 705 GLU B CA 1
ATOM 10629 C C . GLU B 1 172 ? 57.863 -34.881 7.943 1.00 149.97 705 GLU B C 1
ATOM 10630 O O . GLU B 1 172 ? 57.299 -35.906 7.549 1.00 148.71 705 GLU B O 1
ATOM 10642 N N . LEU B 1 173 ? 59.171 -34.698 7.786 1.00 156.11 706 LEU B N 1
ATOM 10643 C CA . LEU B 1 173 ? 60.006 -35.712 7.146 1.00 148.28 706 LEU B CA 1
ATOM 10644 C C . LEU B 1 173 ? 61.460 -35.431 7.486 1.00 150.19 706 LEU B C 1
ATOM 10645 O O . LEU B 1 173 ? 61.963 -34.343 7.186 1.00 144.11 706 LEU B O 1
ATOM 10661 N N . GLY B 1 174 ? 62.130 -36.400 8.103 1.00 156.15 707 GLY B N 1
ATOM 10662 C CA . GLY B 1 174 ? 63.550 -36.264 8.380 1.00 156.56 707 GLY B CA 1
ATOM 10663 C C . GLY B 1 174 ? 64.366 -36.596 7.146 1.00 159.49 707 GLY B C 1
ATOM 10664 O O . GLY B 1 174 ? 64.133 -37.614 6.486 1.00 147.97 707 GLY B O 1
ATOM 10668 N N . SER B 1 175 ? 65.333 -35.732 6.832 1.00 151.94 708 SER B N 1
ATOM 10669 C CA . SER B 1 175 ? 66.146 -35.943 5.639 1.00 145.52 708 SER B CA 1
ATOM 10670 C C . SER B 1 175 ? 66.949 -37.232 5.745 1.00 136.48 708 SER B C 1
ATOM 10671 O O . SER B 1 175 ? 67.163 -37.925 4.743 1.00 133.40 708 SER B O 1
ATOM 10679 N N . ASP B 1 176 ? 67.401 -37.572 6.951 1.00 138.64 709 ASP B N 1
ATOM 10680 C CA . ASP B 1 176 ? 68.147 -38.805 7.157 1.00 135.61 709 ASP B CA 1
ATOM 10681 C C . ASP B 1 176 ? 67.259 -40.041 7.185 1.00 121.08 709 ASP B C 1
ATOM 10682 O O . ASP B 1 176 ? 67.785 -41.159 7.171 1.00 112.62 709 ASP B O 1
ATOM 10691 N N . GLU B 1 177 ? 65.938 -39.875 7.225 1.00 122.80 710 GLU B N 1
ATOM 10692 C CA . GLU B 1 177 ? 65.044 -41.025 7.265 1.00 112.36 710 GLU B CA 1
ATOM 10693 C C . GLU B 1 177 ? 64.928 -41.726 5.920 1.00 92.43 710 GLU B C 1
ATOM 10694 O O . GLU B 1 177 ? 64.494 -42.882 5.876 1.00 85.60 710 GLU B O 1
ATOM 10706 N N . ILE B 1 178 ? 65.297 -41.060 4.830 1.00 92.08 711 ILE B N 1
ATOM 10707 C CA . ILE B 1 178 ? 65.393 -41.677 3.511 1.00 85.14 711 ILE B CA 1
ATOM 10708 C C . ILE B 1 178 ? 66.831 -41.513 3.038 1.00 82.43 711 ILE B C 1
ATOM 10709 O O . ILE B 1 178 ? 67.314 -40.384 2.886 1.00 83.37 711 ILE B O 1
ATOM 10725 N N . SER B 1 179 ? 67.509 -42.632 2.803 1.00 76.81 712 SER B N 1
ATOM 10726 C CA . SER B 1 179 ? 68.911 -42.631 2.410 1.00 72.53 712 SER B CA 1
ATOM 10727 C C . SER B 1 179 ? 69.017 -42.757 0.897 1.00 69.79 712 SER B C 1
ATOM 10728 O O . SER B 1 179 ? 68.451 -43.680 0.303 1.00 64.60 712 SER B O 1
ATOM 10736 N N . ILE B 1 180 ? 69.735 -41.824 0.279 1.00 73.14 713 ILE B N 1
ATOM 10737 C CA . ILE B 1 180 ? 69.972 -41.869 -1.159 1.00 69.09 713 ILE B CA 1
ATOM 10738 C C . ILE B 1 180 ? 71.142 -42.805 -1.425 1.00 72.54 713 ILE B C 1
ATOM 10739 O O . ILE B 1 180 ? 72.202 -42.686 -0.797 1.00 78.55 713 ILE B O 1
ATOM 10755 N N . ARG B 1 181 ? 70.955 -43.743 -2.352 1.00 69.13 714 ARG B N 1
ATOM 10756 C CA . ARG B 1 181 ? 71.986 -44.714 -2.716 1.00 75.43 714 ARG B CA 1
ATOM 10757 C C . ARG B 1 181 ? 72.128 -44.707 -4.236 1.00 79.42 714 ARG B C 1
ATOM 10758 O O . ARG B 1 181 ? 71.485 -45.496 -4.933 1.00 82.63 714 ARG B O 1
ATOM 10779 N N . LYS B 1 182 ? 72.976 -43.810 -4.745 1.00 83.38 715 LYS B N 1
ATOM 10780 C CA . LYS B 1 182 ? 73.273 -43.810 -6.172 1.00 77.33 715 LYS B CA 1
ATOM 10781 C C . LYS B 1 182 ? 73.882 -45.139 -6.600 1.00 71.67 715 LYS B C 1
ATOM 10782 O O . LYS B 1 182 ? 73.606 -45.635 -7.699 1.00 79.18 715 LYS B O 1
ATOM 10801 N N . ASP B 1 183 ? 74.711 -45.731 -5.740 1.00 74.73 716 ASP B N 1
ATOM 10802 C CA . ASP B 1 183 ? 75.422 -46.954 -6.085 1.00 77.62 716 ASP B CA 1
ATOM 10803 C C . ASP B 1 183 ? 74.500 -48.154 -6.257 1.00 77.94 716 ASP B C 1
ATOM 10804 O O . ASP B 1 183 ? 74.948 -49.179 -6.781 1.00 81.31 716 ASP B O 1
ATOM 10813 N N . LEU B 1 184 ? 73.243 -48.059 -5.838 1.00 90.92 717 LEU B N 1
ATOM 10814 C CA . LEU B 1 184 ? 72.319 -49.181 -5.922 1.00 71.29 717 LEU B CA 1
ATOM 10815 C C . LEU B 1 184 ? 71.149 -48.938 -6.860 1.00 78.12 717 LEU B C 1
ATOM 10816 O O . LEU B 1 184 ? 70.737 -49.858 -7.571 1.00 82.86 717 LEU B O 1
ATOM 10832 N N . LEU B 1 185 ? 70.597 -47.724 -6.880 1.00 77.59 718 LEU B N 1
ATOM 10833 C CA . LEU B 1 185 ? 69.278 -47.498 -7.451 1.00 79.34 718 LEU B CA 1
ATOM 10834 C C . LEU B 1 185 ? 69.257 -46.546 -8.639 1.00 89.05 718 LEU B C 1
ATOM 10835 O O . LEU B 1 185 ? 68.172 -46.263 -9.160 1.00 92.90 718 LEU B O 1
ATOM 10851 N N . ASP B 1 186 ? 70.406 -46.050 -9.088 1.00 93.03 719 ASP B N 1
ATOM 10852 C CA . ASP B 1 186 ? 70.480 -45.220 -10.282 1.00 100.01 719 ASP B CA 1
ATOM 10853 C C . ASP B 1 186 ? 70.921 -46.064 -11.471 1.00 104.08 719 ASP B C 1
ATOM 10854 O O . ASP B 1 186 ? 71.837 -46.883 -11.356 1.00 106.18 719 ASP B O 1
ATOM 10863 N N . ASP B 1 187 ? 70.261 -45.865 -12.611 1.00 111.09 720 ASP B N 1
ATOM 10864 C CA . ASP B 1 187 ? 70.656 -46.573 -13.821 1.00 113.38 720 ASP B CA 1
ATOM 10865 C C . ASP B 1 187 ? 72.113 -46.270 -14.146 1.00 106.28 720 ASP B C 1
ATOM 10866 O O . ASP B 1 187 ? 72.538 -45.111 -14.135 1.00 104.67 720 ASP B O 1
ATOM 10875 N N . SER B 1 188 ? 72.874 -47.317 -14.438 1.00 117.39 721 SER B N 1
ATOM 10876 C CA . SER B 1 188 ? 74.262 -47.192 -14.851 1.00 116.84 721 SER B CA 1
ATOM 10877 C C . SER B 1 188 ? 74.386 -47.595 -16.313 1.00 120.70 721 SER B C 1
ATOM 10878 O O . SER B 1 188 ? 73.799 -48.592 -16.745 1.00 120.44 721 SER B O 1
ATOM 10886 N N . ASN B 1 189 ? 75.153 -46.813 -17.075 1.00 124.84 722 ASN B N 1
ATOM 10887 C CA . ASN B 1 189 ? 75.411 -47.152 -18.469 1.00 130.58 722 ASN B CA 1
ATOM 10888 C C . ASN B 1 189 ? 76.229 -48.429 -18.622 1.00 126.12 722 ASN B C 1
ATOM 10889 O O . ASN B 1 189 ? 76.501 -48.832 -19.758 1.00 126.84 722 ASN B O 1
ATOM 10900 N N . ALA B 1 190 ? 76.623 -49.070 -17.518 1.00 126.38 723 ALA B N 1
ATOM 10901 C CA . ALA B 1 190 ? 77.302 -50.358 -17.608 1.00 121.68 723 ALA B CA 1
ATOM 10902 C C . ALA B 1 190 ? 76.486 -51.353 -18.423 1.00 116.08 723 ALA B C 1
ATOM 10903 O O . ALA B 1 190 ? 77.040 -52.122 -19.217 1.00 116.58 723 ALA B O 1
ATOM 10910 N N . ALA B 1 191 ? 75.164 -51.353 -18.239 1.00 118.05 724 ALA B N 1
ATOM 10911 C CA . ALA B 1 191 ? 74.286 -52.248 -18.980 1.00 118.28 724 ALA B CA 1
ATOM 10912 C C . ALA B 1 191 ? 73.844 -51.678 -20.321 1.00 126.85 724 ALA B C 1
ATOM 10913 O O . ALA B 1 191 ? 73.394 -52.443 -21.182 1.00 128.96 724 ALA B O 1
ATOM 10920 N N . LYS B 1 192 ? 73.964 -50.363 -20.521 1.00 128.47 725 LYS B N 1
ATOM 10921 C CA . LYS B 1 192 ? 73.484 -49.766 -21.763 1.00 128.02 725 LYS B CA 1
ATOM 10922 C C . LYS B 1 192 ? 74.245 -50.318 -22.962 1.00 130.76 725 LYS B C 1
ATOM 10923 O O . LYS B 1 192 ? 73.645 -50.634 -23.992 1.00 127.87 725 LYS B O 1
ATOM 10942 N N . ASP B 1 193 ? 75.562 -50.484 -22.830 1.00 130.83 726 ASP B N 1
ATOM 10943 C CA . ASP B 1 193 ? 76.357 -51.001 -23.938 1.00 130.53 726 ASP B CA 1
ATOM 10944 C C . ASP B 1 193 ? 75.741 -52.268 -24.511 1.00 129.77 726 ASP B C 1
ATOM 10945 O O . ASP B 1 193 ? 75.715 -52.462 -25.732 1.00 132.35 726 ASP B O 1
ATOM 10954 N N . LEU B 1 194 ? 75.241 -53.148 -23.643 1.00 123.99 727 LEU B N 1
ATOM 10955 C CA . LEU B 1 194 ? 74.618 -54.379 -24.115 1.00 117.16 727 LEU B CA 1
ATOM 10956 C C . LEU B 1 194 ? 73.161 -54.160 -24.504 1.00 108.68 727 LEU B C 1
ATOM 10957 O O . LEU B 1 194 ? 72.661 -54.840 -25.407 1.00 99.82 727 LEU B O 1
ATOM 10973 N N . MET B 1 195 ? 72.468 -53.224 -23.851 1.00 109.02 728 MET B N 1
ATOM 10974 C CA . MET B 1 195 ? 71.088 -52.938 -24.233 1.00 107.79 728 MET B CA 1
ATOM 10975 C C . MET B 1 195 ? 71.020 -52.299 -25.616 1.00 99.30 728 MET B C 1
ATOM 10976 O O . MET B 1 195 ? 70.088 -52.568 -26.382 1.00 92.26 728 MET B O 1
ATOM 10990 N N . ASP B 1 196 ? 71.994 -51.449 -25.957 1.00 107.54 729 ASP B N 1
ATOM 10991 C CA . ASP B 1 196 ? 72.041 -50.910 -27.313 1.00 100.78 729 ASP B CA 1
ATOM 10992 C C . ASP B 1 196 ? 72.202 -52.034 -28.330 1.00 96.11 729 ASP B C 1
ATOM 10993 O O . ASP B 1 196 ? 71.588 -52.006 -29.403 1.00 97.34 729 ASP B O 1
ATOM 11002 N N . LYS B 1 197 ? 73.033 -53.030 -28.015 1.00 97.05 730 LYS B N 1
ATOM 11003 C CA . LYS B 1 197 ? 73.202 -54.159 -28.926 1.00 95.17 730 LYS B CA 1
ATOM 11004 C C . LYS B 1 197 ? 71.899 -54.934 -29.073 1.00 97.98 730 LYS B C 1
ATOM 11005 O O . LYS B 1 197 ? 71.579 -55.423 -30.162 1.00 101.61 730 LYS B O 1
ATOM 11024 N N . VAL B 1 198 ? 71.130 -55.050 -27.988 1.00 103.43 731 VAL B N 1
ATOM 11025 C CA . VAL B 1 198 ? 69.866 -55.778 -28.046 1.00 90.99 731 VAL B CA 1
ATOM 11026 C C . VAL B 1 198 ? 68.845 -55.018 -28.882 1.00 85.35 731 VAL B C 1
ATOM 11027 O O . VAL B 1 198 ? 68.107 -55.609 -29.678 1.00 100.21 731 VAL B O 1
ATOM 11040 N N . LYS B 1 199 ? 68.792 -53.695 -28.717 1.00 85.70 732 LYS B N 1
ATOM 11041 C CA . LYS B 1 199 ? 67.800 -52.894 -29.423 1.00 96.06 732 LYS B CA 1
ATOM 11042 C C . LYS B 1 199 ? 68.008 -52.916 -30.930 1.00 105.95 732 LYS B C 1
ATOM 11043 O O . LYS B 1 199 ? 67.051 -52.726 -31.688 1.00 104.39 732 LYS B O 1
ATOM 11062 N N . LYS B 1 200 ? 69.244 -53.121 -31.391 1.00 101.99 733 LYS B N 1
ATOM 11063 C CA . LYS B 1 200 ? 69.462 -53.297 -32.822 1.00 103.45 733 LYS B CA 1
ATOM 11064 C C . LYS B 1 200 ? 68.788 -54.573 -33.315 1.00 96.66 733 LYS B C 1
ATOM 11065 O O . LYS B 1 200 ? 68.266 -54.616 -34.434 1.00 94.22 733 LYS B O 1
ATOM 11084 N N . LYS B 1 201 ? 68.782 -55.621 -32.487 1.00 93.03 734 LYS B N 1
ATOM 11085 C CA . LYS B 1 201 ? 68.103 -56.861 -32.842 1.00 91.90 734 LYS B CA 1
ATOM 11086 C C . LYS B 1 201 ? 66.587 -56.714 -32.896 1.00 92.20 734 LYS B C 1
ATOM 11087 O O . LYS B 1 201 ? 65.920 -57.595 -33.449 1.00 84.93 734 LYS B O 1
ATOM 11106 N N . LEU B 1 202 ? 66.029 -55.635 -32.344 1.00 107.30 735 LEU B N 1
ATOM 11107 C CA . LEU B 1 202 ? 64.582 -55.463 -32.291 1.00 90.68 735 LEU B CA 1
ATOM 11108 C C . LEU B 1 202 ? 64.031 -54.701 -33.485 1.00 82.29 735 LEU B C 1
ATOM 11109 O O . LEU B 1 202 ? 62.892 -54.952 -33.900 1.00 81.33 735 LEU B O 1
ATOM 11125 N N . LYS B 1 203 ? 64.808 -53.769 -34.037 1.00 86.70 736 LYS B N 1
ATOM 11126 C CA . LYS B 1 203 ? 64.302 -52.949 -35.132 1.00 86.50 736 LYS B CA 1
ATOM 11127 C C . LYS B 1 203 ? 63.901 -53.781 -36.342 1.00 82.92 736 LYS B C 1
ATOM 11128 O O . LYS B 1 203 ? 62.839 -53.497 -36.927 1.00 85.33 736 LYS B O 1
ATOM 11147 N N . PRO B 1 204 ? 64.671 -54.782 -36.777 1.00 85.98 737 PRO B N 1
ATOM 11148 C CA . PRO B 1 204 ? 64.277 -55.541 -37.976 1.00 80.70 737 PRO B CA 1
ATOM 11149 C C . PRO B 1 204 ? 62.993 -56.333 -37.813 1.00 88.36 737 PRO B C 1
ATOM 11150 O O . PRO B 1 204 ? 62.415 -56.749 -38.825 1.00 95.62 737 PRO B O 1
ATOM 11161 N N . LEU B 1 205 ? 62.526 -56.562 -36.586 1.00 87.58 738 LEU B N 1
ATOM 11162 C CA . LEU B 1 205 ? 61.327 -57.365 -36.383 1.00 87.03 738 LEU B CA 1
ATOM 11163 C C . LEU B 1 205 ? 60.060 -56.657 -36.844 1.00 78.96 738 LEU B C 1
ATOM 11164 O O . LEU B 1 205 ? 58.986 -57.268 -36.813 1.00 75.76 738 LEU B O 1
ATOM 11180 N N . LEU B 1 206 ? 60.154 -55.396 -37.257 1.00 78.85 739 LEU B N 1
ATOM 11181 C CA . LEU B 1 206 ? 59.013 -54.649 -37.763 1.00 79.75 739 LEU B CA 1
ATOM 11182 C C . LEU B 1 206 ? 58.981 -54.568 -39.285 1.00 79.32 739 LEU B C 1
ATOM 11183 O O . LEU B 1 206 ? 58.082 -53.927 -39.838 1.00 86.14 739 LEU B O 1
ATOM 11199 N N . ARG B 1 207 ? 59.929 -55.203 -39.975 1.00 83.74 740 ARG B N 1
ATOM 11200 C CA . ARG B 1 207 ? 59.907 -55.220 -41.430 1.00 82.65 740 ARG B CA 1
ATOM 11201 C C . ARG B 1 207 ? 58.828 -56.180 -41.933 1.00 82.36 740 ARG B C 1
ATOM 11202 O O . ARG B 1 207 ? 58.252 -56.972 -41.181 1.00 84.12 740 ARG B O 1
ATOM 11223 N N . GLU B 1 208 ? 58.560 -56.101 -43.239 1.00 88.92 741 GLU B N 1
ATOM 11224 C CA . GLU B 1 208 ? 57.417 -56.808 -43.808 1.00 86.90 741 GLU B CA 1
ATOM 11225 C C . GLU B 1 208 ? 57.605 -58.321 -43.771 1.00 88.20 741 GLU B C 1
ATOM 11226 O O . GLU B 1 208 ? 56.672 -59.057 -43.430 1.00 96.96 741 GLU B O 1
ATOM 11238 N N . GLY B 1 209 ? 58.794 -58.808 -44.125 1.00 83.14 742 GLY B N 1
ATOM 11239 C CA . GLY B 1 209 ? 58.986 -60.246 -44.228 1.00 101.07 742 GLY B CA 1
ATOM 11240 C C . GLY B 1 209 ? 58.894 -60.962 -42.896 1.00 103.57 742 GLY B C 1
ATOM 11241 O O . GLY B 1 209 ? 58.275 -62.025 -42.795 1.00 97.42 742 GLY B O 1
ATOM 11245 N N . LYS B 1 210 ? 59.499 -60.394 -41.858 1.00 106.67 743 LYS B N 1
ATOM 11246 C CA . LYS B 1 210 ? 59.674 -61.118 -40.608 1.00 101.51 743 LYS B CA 1
ATOM 11247 C C . LYS B 1 210 ? 58.339 -61.348 -39.907 1.00 104.42 743 LYS B C 1
ATOM 11248 O O . LYS B 1 210 ? 57.405 -60.548 -40.009 1.00 107.88 743 LYS B O 1
ATOM 11267 N N . GLU B 1 211 ? 58.262 -62.466 -39.186 1.00 113.15 744 GLU B N 1
ATOM 11268 C CA . GLU B 1 211 ? 57.061 -62.909 -38.491 1.00 113.64 744 GLU B CA 1
ATOM 11269 C C . GLU B 1 211 ? 57.339 -62.987 -36.996 1.00 122.64 744 GLU B C 1
ATOM 11270 O O . GLU B 1 211 ? 58.474 -63.220 -36.569 1.00 118.10 744 GLU B O 1
ATOM 11282 N N . ALA B 1 212 ? 56.285 -62.785 -36.205 1.00 129.95 745 ALA B N 1
ATOM 11283 C CA . ALA B 1 212 ? 56.383 -62.767 -34.750 1.00 120.69 745 ALA B CA 1
ATOM 11284 C C . ALA B 1 212 ? 57.152 -63.981 -34.245 1.00 121.64 745 ALA B C 1
ATOM 11285 O O . ALA B 1 212 ? 56.654 -65.109 -34.334 1.00 121.36 745 ALA B O 1
ATOM 11292 N N . PRO B 1 213 ? 58.361 -63.799 -33.716 1.00 113.05 746 PRO B N 1
ATOM 11293 C CA . PRO B 1 213 ? 59.133 -64.947 -33.214 1.00 106.78 746 PRO B CA 1
ATOM 11294 C C . PRO B 1 213 ? 58.511 -65.520 -31.953 1.00 106.96 746 PRO B C 1
ATOM 11295 O O . PRO B 1 213 ? 57.697 -64.857 -31.295 1.00 106.43 746 PRO B O 1
ATOM 11306 N N . PRO B 1 214 ? 58.867 -66.750 -31.587 1.00 108.27 747 PRO B N 1
ATOM 11307 C CA . PRO B 1 214 ? 58.392 -67.307 -30.314 1.00 106.69 747 PRO B CA 1
ATOM 11308 C C . PRO B 1 214 ? 59.045 -66.623 -29.120 1.00 108.62 747 PRO B C 1
ATOM 11309 O O . PRO B 1 214 ? 60.094 -65.986 -29.226 1.00 115.18 747 PRO B O 1
ATOM 11320 N N . GLN B 1 215 ? 58.381 -66.757 -27.969 1.00 107.45 748 GLN B N 1
ATOM 11321 C CA . GLN B 1 215 ? 58.775 -66.124 -26.713 1.00 116.41 748 GLN B CA 1
ATOM 11322 C C . GLN B 1 215 ? 58.456 -64.632 -26.712 1.00 119.18 748 GLN B C 1
ATOM 11323 O O . GLN B 1 215 ? 58.506 -63.984 -25.662 1.00 118.55 748 GLN B O 1
ATOM 11337 N N . PHE B 1 216 ? 58.078 -64.084 -27.858 1.00 117.03 749 PHE B N 1
ATOM 11338 C CA . PHE B 1 216 ? 57.708 -62.680 -27.961 1.00 106.44 749 PHE B CA 1
ATOM 11339 C C . PHE B 1 216 ? 56.195 -62.569 -27.844 1.00 102.22 749 PHE B C 1
ATOM 11340 O O . PHE B 1 216 ? 55.462 -63.281 -28.539 1.00 99.84 749 PHE B O 1
ATOM 11357 N N . ALA B 1 217 ? 55.731 -61.679 -26.974 1.00 102.30 750 ALA B N 1
ATOM 11358 C CA . ALA B 1 217 ? 54.300 -61.545 -26.721 1.00 97.18 750 ALA B CA 1
ATOM 11359 C C . ALA B 1 217 ? 53.644 -60.967 -27.967 1.00 92.89 750 ALA B C 1
ATOM 11360 O O . ALA B 1 217 ? 53.665 -59.755 -28.194 1.00 94.39 750 ALA B O 1
ATOM 11367 N N . TRP B 1 218 ? 53.067 -61.839 -28.784 1.00 94.46 751 TRP B N 1
ATOM 11368 C CA . TRP B 1 218 ? 52.319 -61.433 -29.973 1.00 94.61 751 TRP B CA 1
ATOM 11369 C C . TRP B 1 218 ? 50.988 -62.170 -29.961 1.00 95.83 751 TRP B C 1
ATOM 11370 O O . TRP B 1 218 ? 50.973 -63.411 -30.112 1.00 102.61 751 TRP B O 1
ATOM 11391 N N . PRO B 1 219 ? 49.865 -61.477 -29.790 1.00 92.61 752 PRO B N 1
ATOM 11392 C CA . PRO B 1 219 ? 48.591 -62.187 -29.632 1.00 93.53 752 PRO B CA 1
ATOM 11393 C C . PRO B 1 219 ? 48.197 -62.925 -30.900 1.00 109.05 752 PRO B C 1
ATOM 11394 O O . PRO B 1 219 ? 48.421 -62.449 -32.016 1.00 126.11 752 PRO B O 1
ATOM 11405 N N . SER B 1 220 ? 47.600 -64.097 -30.717 1.00 107.40 753 SER B N 1
ATOM 11406 C CA . SER B 1 220 ? 47.050 -64.830 -31.843 1.00 118.80 753 SER B CA 1
ATOM 11407 C C . SER B 1 220 ? 45.897 -64.042 -32.456 1.00 117.22 753 SER B C 1
ATOM 11408 O O . SER B 1 220 ? 45.342 -63.124 -31.845 1.00 119.08 753 SER B O 1
ATOM 11416 N N . LYS B 1 221 ? 45.536 -64.410 -33.681 1.00 111.03 754 LYS B N 1
ATOM 11417 C CA . LYS B 1 221 ? 44.504 -63.769 -34.488 1.00 122.84 754 LYS B CA 1
ATOM 1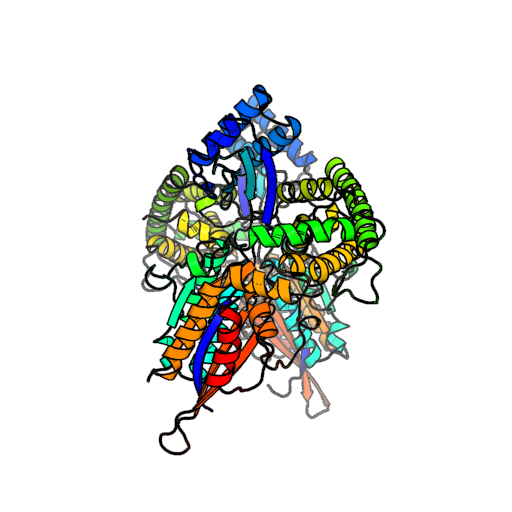1418 C C . LYS B 1 221 ? 45.003 -62.444 -35.062 1.00 125.43 754 LYS B C 1
ATOM 11419 O O . LYS B 1 221 ? 44.267 -61.804 -35.823 1.00 127.58 754 LYS B O 1
ATOM 11438 N N . MET B 1 222 ? 46.216 -62.006 -34.720 1.00 118.01 755 MET B N 1
ATOM 11439 C CA . MET B 1 222 ? 46.765 -60.721 -35.133 1.00 110.64 755 MET B CA 1
ATOM 11440 C C . MET B 1 222 ? 47.706 -60.900 -36.318 1.00 105.80 755 MET B C 1
ATOM 11441 O O . MET B 1 222 ? 48.465 -61.875 -36.363 1.00 113.13 755 MET B O 1
ATOM 11455 N N . PRO B 1 223 ? 47.698 -59.991 -37.302 1.00 99.94 756 PRO B N 1
ATOM 11456 C CA . PRO B 1 223 ? 48.638 -60.127 -38.425 1.00 99.09 756 PRO B CA 1
ATOM 11457 C C . PRO B 1 223 ? 50.077 -59.905 -37.990 1.00 101.61 756 PRO B C 1
ATOM 11458 O O . PRO B 1 223 ? 50.341 -59.648 -36.811 1.00 105.89 756 PRO B O 1
ATOM 11469 N N . GLU B 1 224 ? 51.015 -59.997 -38.929 1.00 100.89 757 GLU B N 1
ATOM 11470 C CA . GLU B 1 224 ? 52.417 -59.824 -38.595 1.00 93.80 757 GLU B CA 1
ATOM 11471 C C . GLU B 1 224 ? 52.670 -58.389 -38.139 1.00 87.94 757 GLU B C 1
ATOM 11472 O O . GLU B 1 224 ? 51.879 -57.487 -38.422 1.00 84.64 757 GLU B O 1
ATOM 11484 N N . PRO B 1 225 ? 53.769 -58.157 -37.418 1.00 88.61 758 PRO B N 1
ATOM 11485 C CA . PRO B 1 225 ? 54.015 -56.806 -36.885 1.00 81.83 758 PRO B CA 1
ATOM 11486 C C . PRO B 1 225 ? 53.980 -55.711 -37.939 1.00 83.26 758 PRO B C 1
ATOM 11487 O O . PRO B 1 225 ? 53.491 -54.610 -37.659 1.00 83.51 758 PRO B O 1
ATOM 11498 N N . TYR B 1 226 ? 54.476 -55.983 -39.148 1.00 78.85 759 TYR B N 1
ATOM 11499 C CA . TYR B 1 226 ? 54.564 -54.938 -40.165 1.00 83.65 759 TYR B CA 1
ATOM 11500 C C . TYR B 1 226 ? 53.189 -54.382 -40.515 1.00 83.60 759 TYR B C 1
ATOM 11501 O O . TYR B 1 226 ? 53.002 -53.162 -40.585 1.00 82.92 759 TYR B O 1
ATOM 11519 N N . LEU B 1 227 ? 52.212 -55.262 -40.746 1.00 87.20 760 LEU B N 1
ATOM 11520 C CA . LEU B 1 227 ? 50.865 -54.789 -41.052 1.00 92.37 760 LEU B CA 1
ATOM 11521 C C . LEU B 1 227 ? 50.310 -53.956 -39.903 1.00 87.00 760 LEU B C 1
ATOM 11522 O O . LEU B 1 227 ? 49.631 -52.948 -40.126 1.00 78.82 760 LEU B O 1
ATOM 11538 N N . VAL B 1 228 ? 50.588 -54.367 -38.663 1.00 81.47 761 VAL B N 1
ATOM 11539 C CA . VAL B 1 228 ? 50.142 -53.595 -37.507 1.00 86.01 761 VAL B CA 1
ATOM 11540 C C . VAL B 1 228 ? 50.767 -52.206 -37.524 1.00 88.04 761 VAL B C 1
ATOM 11541 O O . VAL B 1 228 ? 50.112 -51.209 -37.196 1.00 84.60 761 VAL B O 1
ATOM 11554 N N . ILE B 1 229 ? 52.046 -52.118 -37.902 1.00 78.76 762 ILE B N 1
ATOM 11555 C CA . ILE B 1 229 ? 52.695 -50.816 -38.017 1.00 79.74 762 ILE B CA 1
ATOM 11556 C C . ILE B 1 229 ? 52.002 -49.978 -39.081 1.00 84.52 762 ILE B C 1
ATOM 11557 O O . ILE B 1 229 ? 51.733 -48.786 -38.881 1.00 81.59 762 ILE B O 1
ATOM 11573 N N . LYS B 1 230 ? 51.704 -50.586 -40.231 1.00 88.44 763 LYS B N 1
ATOM 11574 C CA . LYS B 1 230 ? 51.053 -49.849 -41.307 1.00 92.75 763 LYS B CA 1
ATOM 11575 C C . LYS B 1 230 ? 49.719 -49.278 -40.844 1.00 81.81 763 LYS B C 1
ATOM 11576 O O . LYS B 1 230 ? 49.412 -48.109 -41.103 1.00 79.34 763 LYS B O 1
ATOM 11595 N N . ARG B 1 231 ? 48.921 -50.083 -40.139 1.00 80.21 764 ARG B N 1
ATOM 11596 C CA . ARG B 1 231 ? 47.635 -49.600 -39.649 1.00 85.27 764 ARG B CA 1
ATOM 11597 C C . ARG B 1 231 ? 47.817 -48.471 -38.641 1.00 81.42 764 ARG B C 1
ATOM 11598 O O . ARG B 1 231 ? 47.067 -47.488 -38.657 1.00 77.64 764 ARG B O 1
ATOM 11619 N N . VAL B 1 232 ? 48.803 -48.597 -37.748 1.00 77.22 765 VAL B N 1
ATOM 11620 C CA . VAL B 1 232 ? 49.058 -47.539 -36.772 1.00 73.78 765 VAL B CA 1
ATOM 11621 C C . VAL B 1 232 ? 49.432 -46.245 -37.484 1.00 75.79 765 VAL B C 1
ATOM 11622 O O . VAL B 1 232 ? 48.918 -45.167 -37.163 1.00 74.11 765 VAL B O 1
ATOM 11635 N N . VAL B 1 233 ? 50.327 -46.334 -38.470 1.00 75.63 766 VAL B N 1
ATOM 11636 C CA . VAL B 1 233 ? 50.715 -45.144 -39.222 1.00 79.44 766 VAL B CA 1
ATOM 11637 C C . VAL B 1 233 ? 49.503 -44.547 -39.925 1.00 79.37 766 VAL B C 1
ATOM 11638 O O . VAL B 1 233 ? 49.364 -43.322 -40.023 1.00 75.41 766 VAL B O 1
ATOM 11651 N N . GLU B 1 234 ? 48.608 -45.400 -40.428 1.00 74.38 767 GLU B N 1
ATOM 11652 C CA . GLU B 1 234 ? 47.348 -44.907 -40.972 1.00 81.55 767 GLU B CA 1
ATOM 11653 C C . GLU B 1 234 ? 46.533 -44.196 -39.898 1.00 78.61 767 GLU B C 1
ATOM 11654 O O . GLU B 1 234 ? 45.990 -43.109 -40.128 1.00 76.42 767 GLU B O 1
ATOM 11666 N N . LEU B 1 235 ? 46.439 -44.798 -38.709 1.00 81.73 768 LEU B N 1
ATOM 11667 C CA . LEU B 1 235 ? 45.668 -44.190 -37.631 1.00 71.45 768 LEU B CA 1
ATOM 11668 C C . LEU B 1 235 ? 46.315 -42.905 -37.127 1.00 69.92 768 LEU B C 1
ATOM 11669 O O . LEU B 1 235 ? 45.608 -41.991 -36.686 1.00 70.07 768 LEU B O 1
ATOM 11685 N N . MET B 1 236 ? 47.646 -42.814 -37.175 1.00 72.63 769 MET B N 1
ATOM 11686 C CA . MET B 1 236 ? 48.316 -41.602 -36.713 1.00 77.22 769 MET B CA 1
ATOM 11687 C C . MET B 1 236 ? 48.141 -40.458 -37.706 1.00 79.78 769 MET B C 1
ATOM 11688 O O . MET B 1 236 ? 47.891 -39.315 -37.305 1.00 75.63 769 MET B O 1
ATOM 11702 N N . ASN B 1 237 ? 48.269 -40.740 -39.004 1.00 87.10 770 ASN B N 1
ATOM 11703 C CA . ASN B 1 237 ? 48.019 -39.705 -40.004 1.00 81.30 770 ASN B CA 1
ATOM 11704 C C . ASN B 1 237 ? 46.559 -39.274 -39.988 1.00 70.89 770 ASN B C 1
ATOM 11705 O O . ASN B 1 237 ? 46.249 -38.090 -40.172 1.00 68.61 770 ASN B O 1
ATOM 11716 N N . TYR B 1 238 ? 45.649 -40.225 -39.772 1.00 63.81 771 TYR B N 1
ATOM 11717 C CA . TYR B 1 238 ? 44.228 -39.904 -39.669 1.00 64.20 771 TYR B CA 1
ATOM 11718 C C . TYR B 1 238 ? 43.957 -38.971 -38.495 1.00 73.58 771 TYR B C 1
ATOM 11719 O O . TYR B 1 238 ? 43.192 -38.009 -38.624 1.00 71.32 771 TYR B O 1
ATOM 11737 N N . HIS B 1 239 ? 44.589 -39.227 -37.346 1.00 67.64 772 HIS B N 1
ATOM 11738 C CA . HIS B 1 239 ? 44.355 -38.402 -36.164 1.00 65.83 772 HIS B CA 1
ATOM 11739 C C . HIS B 1 239 ? 45.074 -37.058 -36.229 1.00 65.84 772 HIS B C 1
ATOM 11740 O O . HIS B 1 239 ? 44.604 -36.085 -35.628 1.00 70.29 772 HIS B O 1
ATOM 11754 N N . LYS B 1 240 ? 46.204 -36.975 -36.938 1.00 64.73 773 LYS B N 1
ATOM 11755 C CA . LYS B 1 240 ? 46.852 -35.679 -37.128 1.00 67.13 773 LYS B CA 1
ATOM 11756 C C . LYS B 1 240 ? 45.910 -34.700 -37.818 1.00 68.90 773 LYS B C 1
ATOM 11757 O O . LYS B 1 240 ? 45.855 -33.518 -37.458 1.00 69.69 773 LYS B O 1
ATOM 11776 N N . LYS B 1 241 ? 45.160 -35.176 -38.815 1.00 70.79 774 LYS B N 1
ATOM 11777 C CA . LYS B 1 241 ? 44.239 -34.302 -39.533 1.00 79.34 774 LYS B CA 1
ATOM 11778 C C . LYS B 1 241 ? 43.005 -33.975 -38.701 1.00 67.40 774 LYS B C 1
ATOM 11779 O O . LYS B 1 241 ? 42.439 -32.886 -38.843 1.00 69.49 774 LYS B O 1
ATOM 11798 N N . ILE B 1 242 ? 42.571 -34.894 -37.836 1.00 70.06 775 ILE B N 1
ATOM 11799 C CA . ILE B 1 242 ? 41.466 -34.587 -36.933 1.00 68.71 775 ILE B CA 1
ATOM 11800 C C . ILE B 1 242 ? 41.886 -33.531 -35.919 1.00 68.02 775 ILE B C 1
ATOM 11801 O O . ILE B 1 242 ? 41.134 -32.592 -35.633 1.00 68.96 775 ILE B O 1
ATOM 11817 N N . MET B 1 243 ? 43.091 -33.664 -35.359 1.00 65.40 776 MET B N 1
ATOM 11818 C CA . MET B 1 243 ? 43.553 -32.700 -34.367 1.00 69.81 776 MET B CA 1
ATOM 11819 C C . MET B 1 243 ? 43.665 -31.306 -34.972 1.00 72.20 776 MET B C 1
ATOM 11820 O O . MET B 1 243 ? 43.130 -30.334 -34.427 1.00 77.29 776 MET B O 1
ATOM 11834 N N . ASP B 1 244 ? 44.356 -31.192 -36.109 1.00 77.91 777 ASP B N 1
ATOM 11835 C CA . ASP B 1 244 ? 44.489 -29.892 -36.756 1.00 78.77 777 ASP B CA 1
ATOM 11836 C C . ASP B 1 244 ? 43.124 -29.320 -37.109 1.00 72.21 777 ASP B C 1
ATOM 11837 O O . ASP B 1 244 ? 42.882 -28.118 -36.947 1.00 71.11 777 ASP B O 1
ATOM 11846 N N . ASN B 1 245 ? 42.217 -30.171 -37.590 1.00 74.59 778 ASN B N 1
ATOM 11847 C CA . ASN B 1 245 ? 40.869 -29.718 -37.908 1.00 74.11 778 ASN B CA 1
ATOM 11848 C C . ASN B 1 245 ? 40.196 -29.116 -36.681 1.00 80.19 778 ASN B C 1
ATOM 11849 O O . ASN B 1 245 ? 39.784 -27.951 -36.691 1.00 79.52 778 ASN B O 1
ATOM 11860 N N . ASN B 1 246 ? 40.125 -29.883 -35.591 1.00 81.88 779 ASN B N 1
ATOM 11861 C CA . ASN B 1 246 ? 39.395 -29.426 -34.413 1.00 76.39 779 ASN B CA 1
ATOM 11862 C C . ASN B 1 246 ? 40.049 -28.209 -33.774 1.00 74.63 779 ASN B C 1
ATOM 11863 O O . ASN B 1 246 ? 39.349 -27.355 -33.218 1.00 81.39 779 ASN B O 1
ATOM 11874 N N . PHE B 1 247 ? 41.377 -28.109 -33.833 1.00 72.99 780 PHE B N 1
ATOM 11875 C CA . PHE B 1 247 ? 42.037 -26.933 -33.277 1.00 73.13 780 PHE B CA 1
ATOM 11876 C C . PHE B 1 247 ? 41.639 -25.669 -34.024 1.00 77.45 780 PHE B C 1
ATOM 11877 O O . PHE B 1 247 ? 41.574 -24.589 -33.428 1.00 73.19 780 PHE B O 1
ATOM 11894 N N . ALA B 1 248 ? 41.380 -25.776 -35.328 1.00 92.94 781 ALA B N 1
ATOM 11895 C CA . ALA B 1 248 ? 40.976 -24.614 -36.103 1.00 84.76 781 ALA B CA 1
ATOM 11896 C C . ALA B 1 248 ? 39.515 -24.234 -35.889 1.00 89.75 781 ALA B C 1
ATOM 11897 O O . ALA B 1 248 ? 39.152 -23.081 -36.150 1.00 80.18 781 ALA B O 1
ATOM 11904 N N . LYS B 1 249 ? 38.666 -25.168 -35.442 1.00 96.41 782 LYS B N 1
ATOM 11905 C CA . LYS B 1 249 ? 37.239 -24.879 -35.376 1.00 99.34 782 LYS B CA 1
ATOM 11906 C C . LYS B 1 249 ? 36.734 -24.457 -34.002 1.00 111.00 782 LYS B C 1
ATOM 11907 O O . LYS B 1 249 ? 36.323 -23.308 -33.814 1.00 122.09 782 LYS B O 1
ATOM 11926 N N . LYS B 1 250 ? 36.792 -25.360 -33.026 1.00 118.88 783 LYS B N 1
ATOM 11927 C CA . LYS B 1 250 ? 36.087 -25.162 -31.765 1.00 134.70 783 LYS B CA 1
ATOM 11928 C C . LYS B 1 250 ? 37.007 -24.490 -30.755 1.00 141.08 783 LYS B C 1
ATOM 11929 O O . LYS B 1 250 ? 38.179 -24.853 -30.621 1.00 137.23 783 LYS B O 1
ATOM 11948 N N . ASP B 1 251 ? 36.464 -23.491 -30.059 1.00 151.47 784 ASP B N 1
ATOM 11949 C CA . ASP B 1 251 ? 37.242 -22.739 -29.085 1.00 155.96 784 ASP B CA 1
ATOM 11950 C C . ASP B 1 251 ? 37.963 -23.688 -28.139 1.00 153.39 784 ASP B C 1
ATOM 11951 O O . ASP B 1 251 ? 37.414 -24.711 -27.721 1.00 155.16 784 ASP B O 1
ATOM 11960 N N . VAL B 1 252 ? 39.211 -23.348 -27.812 1.00 158.08 785 VAL B N 1
ATOM 11961 C CA . VAL B 1 252 ? 40.033 -24.235 -27.000 1.00 149.43 785 VAL B CA 1
ATOM 11962 C C . VAL B 1 252 ? 39.431 -24.427 -25.616 1.00 154.26 785 VAL B C 1
ATOM 11963 O O . VAL B 1 252 ? 39.699 -25.438 -24.960 1.00 148.50 785 VAL B O 1
ATOM 11976 N N . ASN B 1 253 ? 38.623 -23.472 -25.150 1.00 159.47 786 ASN B N 1
ATOM 11977 C CA . ASN B 1 253 ? 37.982 -23.611 -23.848 1.00 149.61 786 ASN B CA 1
ATOM 11978 C C . ASN B 1 253 ? 36.821 -24.596 -23.893 1.00 158.60 786 ASN B C 1
ATOM 11979 O O . ASN B 1 253 ? 36.556 -25.282 -22.900 1.00 161.49 786 ASN B O 1
ATOM 11990 N N . SER B 1 254 ? 36.123 -24.679 -25.027 1.00 160.05 787 SER B N 1
ATOM 11991 C CA . SER B 1 254 ? 35.037 -25.638 -25.178 1.00 160.74 787 SER B CA 1
ATOM 11992 C C . SER B 1 254 ? 35.536 -27.074 -25.228 1.00 162.18 787 SER B C 1
ATOM 11993 O O . SER B 1 254 ? 34.717 -27.998 -25.182 1.00 158.51 787 SER B O 1
ATOM 12001 N N . MET B 1 255 ? 36.850 -27.280 -25.330 1.00 169.84 788 MET B N 1
ATOM 12002 C CA . MET B 1 255 ? 37.393 -28.632 -25.398 1.00 169.37 788 MET B CA 1
ATOM 12003 C C . MET B 1 255 ? 37.196 -29.363 -24.076 1.00 157.33 788 MET B C 1
ATOM 12004 O O . MET B 1 255 ? 36.582 -30.435 -24.028 1.00 142.77 788 MET B O 1
ATOM 12018 N N . GLN B 1 256 ? 37.719 -28.796 -22.989 1.00 145.57 789 GLN B N 1
ATOM 12019 C CA . GLN B 1 256 ? 37.596 -29.365 -21.656 1.00 125.78 789 GLN B CA 1
ATOM 12020 C C . GLN B 1 256 ? 37.094 -28.302 -20.690 1.00 120.15 789 GLN B C 1
ATOM 12021 O O . GLN B 1 256 ? 37.507 -27.140 -20.762 1.00 124.87 789 GLN B O 1
ATOM 12025 N N . THR B 1 257 ? 36.208 -28.711 -19.775 1.00 116.20 790 THR B N 1
ATOM 12026 C CA . THR B 1 257 ? 35.623 -27.770 -18.828 1.00 113.77 790 THR B CA 1
ATOM 12027 C C . THR B 1 257 ? 36.684 -27.107 -17.958 1.00 103.34 790 THR B C 1
ATOM 12028 O O . THR B 1 257 ? 36.448 -26.015 -17.429 1.00 107.83 790 THR B O 1
ATOM 12039 N N . ARG B 1 258 ? 37.843 -27.742 -17.801 1.00 88.69 791 ARG B N 1
ATOM 12040 C CA . ARG B 1 258 ? 38.928 -27.181 -17.010 1.00 89.64 791 ARG B CA 1
ATOM 12041 C C . ARG B 1 258 ? 40.238 -27.803 -17.468 1.00 78.33 791 ARG B C 1
ATOM 12042 O O . ARG B 1 258 ? 40.258 -28.879 -18.072 1.00 82.06 791 ARG B O 1
ATOM 12063 N N . TRP B 1 259 ? 41.335 -27.109 -17.174 1.00 72.46 792 TRP B N 1
ATOM 12064 C CA . TRP B 1 259 ? 42.663 -27.686 -17.328 1.00 73.67 792 TRP B CA 1
ATOM 12065 C C . TRP B 1 259 ? 43.588 -27.045 -16.304 1.00 69.90 792 TRP B C 1
ATOM 12066 O O . TRP B 1 259 ? 43.355 -25.920 -15.853 1.00 68.74 792 TRP B O 1
ATOM 12087 N N . CYS B 1 260 ? 44.640 -27.775 -15.943 1.00 66.58 793 CYS B N 1
ATOM 12088 C CA . CYS B 1 260 ? 45.492 -27.422 -14.818 1.00 72.80 793 CYS B CA 1
ATOM 12089 C C . CYS B 1 260 ? 46.944 -27.354 -15.276 1.00 69.66 793 CYS B C 1
ATOM 12090 O O . CYS B 1 260 ? 47.262 -27.551 -16.452 1.00 73.45 793 CYS B O 1
ATOM 12097 N N . THR B 1 261 ? 47.830 -27.077 -14.320 1.00 71.64 794 THR B N 1
ATOM 12098 C CA . THR B 1 261 ? 49.260 -27.060 -14.591 1.00 71.16 794 THR B CA 1
ATOM 12099 C C . THR B 1 261 ? 49.696 -28.384 -15.204 1.00 69.67 794 THR B C 1
ATOM 12100 O O . THR B 1 261 ? 49.283 -29.458 -14.759 1.00 73.21 794 THR B O 1
ATOM 12111 N N . SER B 1 262 ? 50.530 -28.300 -16.238 1.00 81.88 795 SER B N 1
ATOM 12112 C CA . SER B 1 262 ? 51.102 -29.438 -16.948 1.00 77.28 795 SER B CA 1
ATOM 12113 C C . SER B 1 262 ? 50.071 -30.208 -17.764 1.00 75.86 795 SER B C 1
ATOM 12114 O O . SER B 1 262 ? 50.421 -31.230 -18.369 1.00 78.61 795 SER B O 1
ATOM 12122 N N . GLU B 1 263 ? 48.820 -29.758 -17.812 1.00 77.45 796 GLU B N 1
ATOM 12123 C CA . GLU B 1 263 ? 47.749 -30.470 -18.498 1.00 76.74 796 GLU B CA 1
ATOM 12124 C C . GLU B 1 263 ? 46.922 -29.513 -19.344 1.00 75.14 796 GLU B C 1
ATOM 12125 O O . GLU B 1 263 ? 45.690 -29.588 -19.379 1.00 72.35 796 GLU B O 1
ATOM 12137 N N . ASP B 1 264 ? 47.591 -28.600 -20.049 1.00 80.74 797 ASP B N 1
ATOM 12138 C CA . ASP B 1 264 ? 46.941 -27.626 -20.912 1.00 85.55 797 ASP B CA 1
ATOM 12139 C C . ASP B 1 264 ? 46.973 -28.091 -22.363 1.00 84.61 797 ASP B C 1
ATOM 12140 O O . ASP B 1 264 ? 47.763 -28.967 -22.729 1.00 79.00 797 ASP B O 1
ATOM 12149 N N . PRO B 1 265 ? 46.112 -27.538 -23.224 1.00 83.24 798 PRO B N 1
ATOM 12150 C CA . PRO B 1 265 ? 46.091 -28.006 -24.621 1.00 84.72 798 PRO B CA 1
ATOM 12151 C C . PRO B 1 265 ? 47.418 -27.846 -25.344 1.00 72.88 798 PRO B C 1
ATOM 12152 O O . PRO B 1 265 ? 47.716 -28.639 -26.247 1.00 70.92 798 PRO B O 1
ATOM 12163 N N . SER B 1 266 ? 48.224 -26.845 -24.983 1.00 72.01 799 SER B N 1
ATOM 12164 C CA . SER B 1 266 ? 49.477 -26.618 -25.697 1.00 67.84 799 SER B CA 1
ATOM 12165 C C . SER B 1 266 ? 50.425 -27.802 -25.553 1.00 65.46 799 SER B C 1
ATOM 12166 O O . SER B 1 266 ? 51.055 -28.225 -26.531 1.00 76.97 799 SER B O 1
ATOM 12174 N N . LEU B 1 267 ? 50.547 -28.349 -24.343 1.00 77.77 800 LEU B N 1
ATOM 12175 C CA . LEU B 1 267 ? 51.450 -29.477 -24.136 1.00 71.89 800 LEU B CA 1
ATOM 12176 C C . LEU B 1 267 ? 50.942 -30.723 -24.852 1.00 60.52 800 LEU B C 1
ATOM 12177 O O . LEU B 1 267 ? 51.737 -31.505 -25.386 1.00 68.07 800 LEU B O 1
ATOM 12193 N N . PHE B 1 268 ? 49.622 -30.926 -24.874 1.00 60.67 801 PHE B N 1
ATOM 12194 C CA . PHE B 1 268 ? 49.057 -32.042 -25.625 1.00 63.91 801 PHE B CA 1
ATOM 12195 C C . PHE B 1 268 ? 49.475 -31.975 -27.088 1.00 64.94 801 PHE B C 1
ATOM 12196 O O . PHE B 1 268 ? 49.979 -32.955 -27.651 1.00 60.42 801 PHE B O 1
ATOM 12213 N N . LYS B 1 269 ? 49.276 -30.816 -27.719 1.00 70.65 802 LYS B N 1
ATOM 12214 C CA . LYS B 1 269 ? 49.634 -30.661 -29.124 1.00 69.36 802 LYS B CA 1
ATOM 12215 C C . LYS B 1 269 ? 51.124 -30.885 -29.341 1.00 73.39 802 LYS B C 1
ATOM 12216 O O . LYS B 1 269 ? 51.528 -31.540 -30.310 1.00 67.24 802 LYS B O 1
ATOM 12235 N N . GLU B 1 270 ? 51.958 -30.345 -28.449 1.00 61.02 803 GLU B N 1
ATOM 12236 C CA . GLU B 1 270 ? 53.403 -30.484 -28.600 1.00 63.46 803 GLU B CA 1
ATOM 12237 C C . GLU B 1 270 ? 53.817 -31.951 -28.612 1.00 73.59 803 GLU B C 1
ATOM 12238 O O . GLU B 1 270 ? 54.608 -32.377 -29.461 1.00 77.06 803 GLU B O 1
ATOM 12250 N N . ARG B 1 271 ? 53.295 -32.740 -27.670 1.00 69.41 804 ARG B N 1
ATOM 12251 C CA . ARG B 1 271 ? 53.664 -34.151 -27.609 1.00 70.93 804 ARG B CA 1
ATOM 12252 C C . ARG B 1 271 ? 53.187 -34.906 -28.845 1.00 68.41 804 ARG B C 1
ATOM 12253 O O . ARG B 1 271 ? 53.938 -35.700 -29.424 1.00 73.05 804 ARG B O 1
ATOM 12274 N N . TRP B 1 272 ? 51.939 -34.672 -29.266 1.00 66.60 805 TRP B N 1
ATOM 12275 C CA . TRP B 1 272 ? 51.375 -35.447 -30.369 1.00 64.73 805 TRP B CA 1
ATOM 12276 C C . TRP B 1 272 ? 51.949 -35.016 -31.714 1.00 63.81 805 TRP B C 1
ATOM 12277 O O . TRP B 1 272 ? 52.171 -35.856 -32.593 1.00 70.12 805 TRP B O 1
ATOM 12298 N N . ASP B 1 273 ? 52.196 -33.714 -31.898 1.00 65.10 806 ASP B N 1
ATOM 12299 C CA . ASP B 1 273 ? 52.867 -33.263 -33.115 1.00 79.71 806 ASP B CA 1
ATOM 12300 C C . ASP B 1 273 ? 54.212 -33.958 -33.278 1.00 74.06 806 ASP B C 1
ATOM 12301 O O . ASP B 1 273 ? 54.563 -34.406 -34.378 1.00 72.65 806 ASP B O 1
ATOM 12310 N N . LYS B 1 274 ? 54.979 -34.053 -32.192 1.00 74.97 807 LYS B N 1
ATOM 12311 C CA . LYS B 1 274 ? 56.234 -34.792 -32.224 1.00 74.15 807 LYS B CA 1
ATOM 12312 C C . LYS B 1 274 ? 55.999 -36.243 -32.621 1.00 78.43 807 LYS B C 1
ATOM 12313 O O . LYS B 1 274 ? 56.727 -36.799 -33.452 1.00 76.37 807 LYS B O 1
ATOM 12332 N N . LEU B 1 275 ? 54.981 -36.875 -32.032 1.00 78.78 808 LEU B N 1
ATOM 12333 C CA . LEU B 1 275 ? 54.718 -38.282 -32.319 1.00 77.30 808 LEU B CA 1
ATOM 12334 C C . LEU B 1 275 ? 54.186 -38.474 -33.734 1.00 77.32 808 LEU B C 1
ATOM 12335 O O . LEU B 1 275 ? 54.543 -39.447 -34.408 1.00 76.55 808 LEU B O 1
ATOM 12351 N N . PHE B 1 276 ? 53.328 -37.564 -34.203 1.00 79.04 809 PHE B N 1
ATOM 12352 C CA . PHE B 1 276 ? 52.780 -37.702 -35.549 1.00 73.34 809 PHE B CA 1
ATOM 12353 C C . PHE B 1 276 ? 53.882 -37.643 -36.601 1.00 79.78 809 PHE B C 1
ATOM 12354 O O . PHE B 1 276 ? 53.898 -38.447 -37.540 1.00 77.45 809 PHE B O 1
ATOM 12371 N N . LYS B 1 277 ? 54.812 -36.694 -36.464 1.00 85.37 810 LYS B N 1
ATOM 12372 C CA . LYS B 1 277 ? 55.903 -36.589 -37.428 1.00 92.91 810 LYS B CA 1
ATOM 12373 C C . LYS B 1 277 ? 56.803 -37.817 -37.380 1.00 88.84 810 LYS B C 1
ATOM 12374 O O . LYS B 1 277 ? 57.442 -38.158 -38.382 1.00 103.42 810 LYS B O 1
ATOM 12393 N N . GLU B 1 278 ? 56.870 -38.488 -36.227 1.00 84.70 811 GLU B N 1
ATOM 12394 C CA . GLU B 1 278 ? 57.649 -39.711 -36.078 1.00 84.00 811 GLU B CA 1
ATOM 12395 C C . GLU B 1 278 ? 56.890 -40.959 -36.510 1.00 85.30 811 GLU B C 1
ATOM 12396 O O . GLU B 1 278 ? 57.505 -42.026 -36.623 1.00 89.63 811 GLU B O 1
ATOM 12408 N N . PHE B 1 279 ? 55.582 -40.856 -36.749 1.00 90.33 812 PHE B N 1
ATOM 12409 C CA . PHE B 1 279 ? 54.772 -41.966 -37.235 1.00 88.40 812 PHE B CA 1
ATOM 12410 C C . PHE B 1 279 ? 54.106 -41.623 -38.565 1.00 92.10 812 PHE B C 1
ATOM 12411 O O . PHE B 1 279 ? 53.050 -42.164 -38.897 1.00 84.04 812 PHE B O 1
ATOM 12428 N N . ASN B 1 280 ? 54.711 -40.715 -39.333 1.00 91.09 813 ASN B N 1
ATOM 12429 C CA . ASN B 1 280 ? 54.190 -40.383 -40.652 1.00 90.58 813 ASN B CA 1
ATOM 12430 C C . ASN B 1 280 ? 54.599 -41.397 -41.711 1.00 94.54 813 ASN B C 1
ATOM 12431 O O . ASN B 1 280 ? 54.016 -41.407 -42.800 1.00 110.30 813 ASN B O 1
ATOM 12442 N N . ASN B 1 281 ? 55.585 -42.243 -41.417 1.00 97.26 814 ASN B N 1
ATOM 12443 C CA . ASN B 1 281 ? 56.099 -43.212 -42.375 1.00 99.13 814 ASN B CA 1
ATOM 12444 C C . ASN B 1 281 ? 56.345 -44.528 -41.655 1.00 101.16 814 ASN B C 1
ATOM 12445 O O . ASN B 1 281 ? 56.929 -44.544 -40.568 1.00 97.25 814 ASN B O 1
ATOM 12456 N N . ALA B 1 282 ? 55.899 -45.629 -42.265 1.00 100.87 815 ALA B N 1
ATOM 12457 C CA . ALA B 1 282 ? 56.033 -46.937 -41.635 1.00 103.11 815 ALA B CA 1
ATOM 12458 C C . ALA B 1 282 ? 57.487 -47.364 -41.480 1.00 108.15 815 ALA B C 1
ATOM 12459 O O . ALA B 1 282 ? 57.773 -48.247 -40.664 1.00 110.98 815 ALA B O 1
ATOM 12466 N N . GLU B 1 283 ? 58.407 -46.768 -42.240 1.00 108.54 816 GLU B N 1
ATOM 12467 C CA . GLU B 1 283 ? 59.821 -47.103 -42.129 1.00 106.62 816 GLU B CA 1
ATOM 12468 C C . GLU B 1 283 ? 60.573 -46.196 -41.166 1.00 108.85 816 GLU B C 1
ATOM 12469 O O . GLU B 1 283 ? 61.746 -46.460 -40.879 1.00 103.98 816 GLU B O 1
ATOM 12481 N N . LYS B 1 284 ? 59.933 -45.137 -40.666 1.00 119.74 817 LYS B N 1
ATOM 12482 C CA . LYS B 1 284 ? 60.511 -44.336 -39.595 1.00 112.65 817 LYS B CA 1
ATOM 12483 C C . LYS B 1 284 ? 60.377 -45.006 -38.234 1.00 110.13 817 LYS B C 1
ATOM 12484 O O . LYS B 1 284 ? 61.112 -44.652 -37.307 1.00 111.36 817 LYS B O 1
ATOM 12503 N N . VAL B 1 285 ? 59.460 -45.967 -38.099 1.00 102.53 818 VAL B N 1
ATOM 12504 C CA . VAL B 1 285 ? 59.124 -46.504 -36.788 1.00 105.37 818 VAL B CA 1
ATOM 12505 C C . VAL B 1 285 ? 60.288 -47.328 -36.250 1.00 109.02 818 VAL B C 1
ATOM 12506 O O . VAL B 1 285 ? 61.017 -47.987 -37.001 1.00 109.55 818 VAL B O 1
ATOM 12519 N N . ASP B 1 286 ? 60.461 -47.296 -34.933 1.00 101.56 819 ASP B N 1
ATOM 12520 C CA . ASP B 1 286 ? 61.481 -48.095 -34.267 1.00 99.38 819 ASP B CA 1
ATOM 12521 C C . ASP B 1 286 ? 61.101 -48.217 -32.797 1.00 102.11 819 ASP B C 1
ATOM 12522 O O . ASP B 1 286 ? 60.203 -47.509 -32.320 1.00 100.43 819 ASP B O 1
ATOM 12531 N N . PRO B 1 287 ? 61.759 -49.110 -32.051 1.00 100.71 820 PRO B N 1
ATOM 12532 C CA . PRO B 1 287 ? 61.328 -49.357 -30.663 1.00 103.79 820 PRO B CA 1
ATOM 12533 C C . PRO B 1 287 ? 61.252 -48.110 -29.796 1.00 100.05 820 PRO B C 1
ATOM 12534 O O . PRO B 1 287 ? 60.336 -47.996 -28.973 1.00 97.31 820 PRO B O 1
ATOM 12545 N N . SER B 1 288 ? 62.183 -47.166 -29.957 1.00 100.59 821 SER B N 1
ATOM 12546 C CA . SER B 1 288 ? 62.169 -45.974 -29.115 1.00 96.80 821 SER B CA 1
ATOM 12547 C C . SER B 1 288 ? 60.889 -45.172 -29.315 1.00 88.91 821 SER B C 1
ATOM 12548 O O . SER B 1 288 ? 60.312 -44.656 -28.351 1.00 86.45 821 SER B O 1
ATOM 12556 N N . LYS B 1 289 ? 60.429 -45.056 -30.562 1.00 94.12 822 LYS B N 1
ATOM 12557 C CA . LYS B 1 289 ? 59.210 -44.301 -30.830 1.00 84.82 822 LYS B CA 1
ATOM 12558 C C . LYS B 1 289 ? 57.989 -44.984 -30.223 1.00 84.94 822 LYS B C 1
ATOM 12559 O O . LYS B 1 289 ? 57.073 -44.311 -29.734 1.00 81.77 822 LYS B O 1
ATOM 12578 N N . ILE B 1 290 ? 57.958 -46.318 -30.245 1.00 76.35 823 ILE B N 1
ATOM 12579 C CA . ILE B 1 290 ? 56.785 -47.042 -29.763 1.00 75.94 823 ILE B CA 1
ATOM 12580 C C . ILE B 1 290 ? 56.561 -46.774 -28.280 1.00 81.88 823 ILE B C 1
ATOM 12581 O O . ILE B 1 290 ? 55.421 -46.594 -27.833 1.00 66.40 823 ILE B O 1
ATOM 12597 N N . SER B 1 291 ? 57.637 -46.751 -27.491 1.00 81.74 824 SER B N 1
ATOM 12598 C CA . SER B 1 291 ? 57.487 -46.505 -26.060 1.00 81.56 824 SER B CA 1
ATOM 12599 C C . SER B 1 291 ? 57.021 -45.079 -25.788 1.00 71.85 824 SER B C 1
ATOM 12600 O O . SER B 1 291 ? 56.189 -44.852 -24.901 1.00 70.37 824 SER B O 1
ATOM 12608 N N . GLU B 1 292 ? 57.545 -44.103 -26.534 1.00 69.07 825 GLU B N 1
ATOM 12609 C CA . GLU B 1 292 ? 57.096 -42.726 -26.355 1.00 71.16 825 GLU B CA 1
ATOM 12610 C C . GLU B 1 292 ? 55.614 -42.588 -26.677 1.00 70.19 825 GLU B C 1
ATOM 12611 O O . GLU B 1 292 ? 54.875 -41.902 -25.961 1.00 66.65 825 GLU B O 1
ATOM 12623 N N . LEU B 1 293 ? 55.161 -43.227 -27.758 1.00 66.12 826 LEU B N 1
ATOM 12624 C CA . LEU B 1 293 ? 53.756 -43.132 -28.139 1.00 69.88 826 LEU B CA 1
ATOM 12625 C C . LEU B 1 293 ? 52.857 -43.746 -27.072 1.00 67.24 826 LEU B C 1
ATOM 12626 O O . LEU B 1 293 ? 51.838 -43.160 -26.689 1.00 65.85 826 LEU B O 1
ATOM 12642 N N . TYR B 1 294 ? 53.224 -44.928 -26.574 1.00 59.52 827 TYR B N 1
ATOM 12643 C CA . TYR B 1 294 ? 52.390 -45.601 -25.584 1.00 67.95 827 TYR B CA 1
ATOM 12644 C C . TYR B 1 294 ? 52.349 -44.819 -24.275 1.00 59.95 827 TYR B C 1
ATOM 12645 O O . TYR B 1 294 ? 51.302 -44.751 -23.621 1.00 64.24 827 TYR B O 1
ATOM 12663 N N . ASP B 1 295 ? 53.472 -44.217 -23.879 1.00 55.77 828 ASP B N 1
ATOM 12664 C CA . ASP B 1 295 ? 53.476 -43.401 -22.668 1.00 64.23 828 ASP B CA 1
ATOM 12665 C C . ASP B 1 295 ? 52.544 -42.204 -22.807 1.00 68.57 828 ASP B C 1
ATOM 12666 O O . ASP B 1 295 ? 51.794 -41.879 -21.879 1.00 59.09 828 ASP B O 1
ATOM 12675 N N . THR B 1 296 ? 52.574 -41.536 -23.962 1.00 62.50 829 THR B N 1
ATOM 12676 C CA . THR B 1 296 ? 51.709 -40.379 -24.165 1.00 63.19 829 THR B CA 1
ATOM 12677 C C . THR B 1 296 ? 50.240 -40.778 -24.135 1.00 54.99 829 THR B C 1
ATOM 12678 O O . THR B 1 296 ? 49.399 -40.044 -23.603 1.00 61.23 829 THR B O 1
ATOM 12689 N N . MET B 1 297 ? 49.910 -41.937 -24.707 1.00 52.95 830 MET B N 1
ATOM 12690 C CA . MET B 1 297 ? 48.514 -42.355 -24.763 1.00 63.69 830 MET B CA 1
ATOM 12691 C C . MET B 1 297 ? 47.989 -42.731 -23.385 1.00 61.25 830 MET B C 1
ATOM 12692 O O . MET B 1 297 ? 46.868 -42.352 -23.020 1.00 65.45 830 MET B O 1
ATOM 12706 N N . LYS B 1 298 ? 48.773 -43.477 -22.608 1.00 64.12 831 LYS B N 1
ATOM 12707 C CA . LYS B 1 298 ? 48.379 -43.756 -21.232 1.00 62.22 831 LYS B CA 1
ATOM 12708 C C . LYS B 1 298 ? 48.224 -42.462 -20.447 1.00 54.37 831 LYS B C 1
ATOM 12709 O O . LYS B 1 298 ? 47.225 -42.256 -19.749 1.00 58.10 831 LYS B O 1
ATOM 12728 N N . TYR B 1 299 ? 49.207 -41.567 -20.564 1.00 49.99 832 TYR B N 1
ATOM 12729 C CA . TYR B 1 299 ? 49.181 -40.328 -19.795 1.00 52.38 832 TYR B CA 1
ATOM 12730 C C . TYR B 1 299 ? 47.950 -39.497 -20.132 1.00 59.95 832 TYR B C 1
ATOM 12731 O O . TYR B 1 299 ? 47.312 -38.930 -19.238 1.00 62.82 832 TYR B O 1
ATOM 12749 N N . ASP B 1 300 ? 47.597 -39.416 -21.415 1.00 56.25 833 ASP B N 1
ATOM 12750 C CA . ASP B 1 300 ? 46.446 -38.616 -21.819 1.00 61.99 833 ASP B CA 1
ATOM 12751 C C . ASP B 1 300 ? 45.126 -39.293 -21.475 1.00 57.37 833 ASP B C 1
ATOM 12752 O O . ASP B 1 300 ? 44.123 -38.604 -21.258 1.00 58.43 833 ASP B O 1
ATOM 12761 N N . ALA B 1 301 ? 45.097 -40.626 -21.426 1.00 55.35 834 ALA B N 1
ATOM 12762 C CA . ALA B 1 301 ? 43.900 -41.315 -20.959 1.00 55.19 834 ALA B CA 1
ATOM 12763 C C . ALA B 1 301 ? 43.659 -41.083 -19.474 1.00 62.15 834 ALA B C 1
ATOM 12764 O O . ALA B 1 301 ? 42.526 -41.240 -19.007 1.00 65.42 834 ALA B O 1
ATOM 12771 N N . LEU B 1 302 ? 44.701 -40.714 -18.728 1.00 56.00 835 LEU B N 1
ATOM 12772 C CA . LEU B 1 302 ? 44.575 -40.367 -17.319 1.00 66.48 835 LEU B CA 1
ATOM 12773 C C . LEU B 1 302 ? 44.273 -38.883 -17.134 1.00 57.11 835 LEU B C 1
ATOM 12774 O O . LEU B 1 302 ? 43.249 -38.512 -16.553 1.00 66.34 835 LEU B O 1
ATOM 12790 N N . HIS B 1 303 ? 45.163 -38.029 -17.636 1.00 61.65 836 HIS B N 1
ATOM 12791 C CA . HIS B 1 303 ? 45.196 -36.622 -17.274 1.00 60.99 836 HIS B CA 1
ATOM 12792 C C . HIS B 1 303 ? 44.615 -35.702 -18.337 1.00 72.35 836 HIS B C 1
ATOM 12793 O O . HIS B 1 303 ? 44.480 -34.501 -18.078 1.00 72.02 836 HIS B O 1
ATOM 12807 N N . ASN B 1 304 ? 44.268 -36.225 -19.519 1.00 69.96 837 ASN B N 1
ATOM 12808 C CA . ASN B 1 304 ? 43.723 -35.393 -20.586 1.00 70.18 837 ASN B CA 1
ATOM 12809 C C . ASN B 1 304 ? 42.613 -36.099 -21.364 1.00 68.20 837 ASN B C 1
ATOM 12810 O O . ASN B 1 304 ? 42.446 -35.854 -22.564 1.00 64.84 837 ASN B O 1
ATOM 12821 N N . ARG B 1 305 ? 41.838 -36.965 -20.708 1.00 63.63 838 ARG B N 1
ATOM 12822 C CA . ARG B 1 305 ? 40.865 -37.768 -21.444 1.00 77.79 838 ARG B CA 1
ATOM 12823 C C . ARG B 1 305 ? 39.780 -36.902 -22.079 1.00 79.30 838 ARG B C 1
ATOM 12824 O O . ARG B 1 305 ? 39.419 -37.109 -23.244 1.00 88.07 838 ARG B O 1
ATOM 12845 N N . GLN B 1 306 ? 39.236 -35.935 -21.333 1.00 85.27 839 GLN B N 1
ATOM 12846 C CA . GLN B 1 306 ? 38.156 -35.124 -21.890 1.00 87.62 839 GLN B CA 1
ATOM 12847 C C . GLN B 1 306 ? 38.652 -34.256 -23.039 1.00 89.99 839 GLN B C 1
ATOM 12848 O O . GLN B 1 306 ? 37.868 -33.884 -23.919 1.00 101.47 839 GLN B O 1
ATOM 12862 N N . PHE B 1 307 ? 39.939 -33.908 -23.038 1.00 81.56 840 PHE B N 1
ATOM 12863 C CA . PHE B 1 307 ? 40.524 -33.232 -24.190 1.00 79.06 840 PHE B CA 1
ATOM 12864 C C . PHE B 1 307 ? 40.823 -34.227 -25.300 1.00 82.49 840 PHE B C 1
ATOM 12865 O O . PHE B 1 307 ? 40.553 -33.955 -26.475 1.00 78.75 840 PHE B O 1
ATOM 12882 N N . LEU B 1 308 ? 41.355 -35.396 -24.932 1.00 79.14 841 LEU B N 1
ATOM 12883 C CA . LEU B 1 308 ? 41.628 -36.445 -25.906 1.00 78.78 841 LEU B CA 1
ATOM 12884 C C . LEU B 1 308 ? 40.388 -36.778 -26.722 1.00 83.60 841 LEU B C 1
ATOM 12885 O O . LEU B 1 308 ? 40.475 -37.014 -27.932 1.00 78.82 841 LEU B O 1
ATOM 12901 N N . GLU B 1 309 ? 39.220 -36.796 -26.079 1.00 87.65 842 GLU B N 1
ATOM 12902 C CA . GLU B 1 309 ? 38.002 -37.200 -26.769 1.00 98.27 842 GLU B CA 1
ATOM 12903 C C . GLU B 1 309 ? 37.440 -36.092 -27.648 1.00 94.60 842 GLU B C 1
ATOM 12904 O O . GLU B 1 309 ? 36.838 -36.381 -28.688 1.00 103.57 842 GLU B O 1
ATOM 12916 N N . ASN B 1 310 ? 37.612 -34.829 -27.255 1.00 94.75 843 ASN B N 1
ATOM 12917 C CA . ASN B 1 310 ? 37.087 -33.722 -28.045 1.00 90.37 843 ASN B CA 1
ATOM 12918 C C . ASN B 1 310 ? 38.057 -33.256 -29.125 1.00 89.08 843 ASN B C 1
ATOM 12919 O O . ASN B 1 310 ? 37.615 -32.717 -30.146 1.00 85.63 843 ASN B O 1
ATOM 12930 N N . ILE B 1 311 ? 39.365 -33.446 -28.929 1.00 81.47 844 ILE B N 1
ATOM 12931 C CA . ILE B 1 311 ? 40.329 -33.039 -29.949 1.00 76.37 844 ILE B CA 1
ATOM 12932 C C . ILE B 1 311 ? 40.451 -34.101 -31.036 1.00 75.11 844 ILE B C 1
ATOM 12933 O O . ILE B 1 311 ? 40.734 -33.776 -32.196 1.00 83.79 844 ILE B O 1
ATOM 12949 N N . PHE B 1 312 ? 40.250 -35.373 -30.689 1.00 77.64 845 PHE B N 1
ATOM 12950 C CA . PHE B 1 312 ? 40.286 -36.470 -31.645 1.00 72.00 845 PHE B CA 1
ATOM 12951 C C . PHE B 1 312 ? 38.887 -36.907 -32.075 1.00 77.53 845 PHE B C 1
ATOM 12952 O O . PHE B 1 312 ? 38.724 -38.006 -32.615 1.00 75.23 845 PHE B O 1
ATOM 12969 N N . ASP B 1 313 ? 37.879 -36.077 -31.840 1.00 78.83 846 ASP B N 1
ATOM 12970 C CA . ASP B 1 313 ? 36.522 -36.405 -32.262 1.00 85.10 846 ASP B CA 1
ATOM 12971 C C . ASP B 1 313 ? 36.404 -36.258 -33.774 1.00 71.24 846 ASP B C 1
ATOM 12972 O O . ASP B 1 313 ? 36.607 -35.154 -34.294 1.00 77.17 846 ASP B O 1
ATOM 12981 N N . PRO B 1 314 ? 36.086 -37.327 -34.517 1.00 76.88 847 PRO B N 1
ATOM 12982 C CA . PRO B 1 314 ? 35.861 -37.169 -35.962 1.00 93.04 847 PRO B CA 1
ATOM 12983 C C . PRO B 1 314 ? 34.591 -36.390 -36.267 1.00 93.88 847 PRO B C 1
ATOM 12984 O O . PRO B 1 314 ? 34.611 -35.441 -37.058 1.00 95.05 847 PRO B O 1
ATOM 12995 N N . GLY B 1 315 ? 33.485 -36.782 -35.642 1.00 96.21 848 GLY B N 1
ATOM 12996 C CA . GLY B 1 315 ? 32.206 -36.135 -35.865 1.00 96.95 848 GLY B CA 1
ATOM 12997 C C . GLY B 1 315 ? 31.201 -37.044 -36.544 1.00 103.07 848 GLY B C 1
ATOM 12998 O O . GLY B 1 315 ? 30.065 -36.647 -36.804 1.00 114.07 848 GLY B O 1
ATOM 13002 N N . ARG B 1 324 ? 31.802 -41.413 -32.758 1.00 113.42 924 ARG B N 1
ATOM 13003 C CA . ARG B 1 324 ? 32.288 -42.767 -32.508 1.00 118.56 924 ARG B CA 1
ATOM 13004 C C . ARG B 1 324 ? 33.814 -42.802 -32.533 1.00 114.76 924 ARG B C 1
ATOM 13005 O O . ARG B 1 324 ? 34.440 -42.344 -33.490 1.00 110.45 924 ARG B O 1
ATOM 13025 N N . PHE B 1 325 ? 34.402 -43.357 -31.476 1.00 109.88 925 PHE B N 1
ATOM 13026 C CA . PHE B 1 325 ? 35.856 -43.380 -31.289 1.00 95.58 925 PHE B CA 1
ATOM 13027 C C . PHE B 1 325 ? 36.458 -44.745 -31.576 1.00 92.20 925 PHE B C 1
ATOM 13028 O O . PHE B 1 325 ? 37.426 -45.147 -30.919 1.00 84.34 925 PHE B O 1
ATOM 13045 N N . MET B 1 326 ? 35.922 -45.489 -32.547 1.00 100.12 926 MET B N 1
ATOM 13046 C CA . MET B 1 326 ? 36.492 -46.795 -32.855 1.00 97.49 926 MET B CA 1
ATOM 13047 C C . MET B 1 326 ? 37.904 -46.666 -33.417 1.00 89.68 926 MET B C 1
ATOM 13048 O O . MET B 1 326 ? 38.709 -47.593 -33.280 1.00 86.33 926 MET B O 1
ATOM 13062 N N . GLN B 1 327 ? 38.221 -45.537 -34.052 1.00 90.09 927 GLN B N 1
ATOM 13063 C CA . GLN B 1 327 ? 39.571 -45.349 -34.570 1.00 83.74 927 GLN B CA 1
ATOM 13064 C C . GLN B 1 327 ? 40.557 -45.035 -33.449 1.00 79.43 927 GLN B C 1
ATOM 13065 O O . GLN B 1 327 ? 41.693 -45.521 -33.466 1.00 79.02 927 GLN B O 1
ATOM 13079 N N . LEU B 1 328 ? 40.143 -44.227 -32.469 1.00 73.75 928 LEU B N 1
ATOM 13080 C CA . LEU B 1 328 ? 41.011 -43.957 -31.327 1.00 70.65 928 LEU B CA 1
ATOM 13081 C C . LEU B 1 328 ? 41.242 -45.219 -30.505 1.00 67.29 928 LEU B C 1
ATOM 13082 O O . LEU B 1 328 ? 42.367 -45.483 -30.063 1.00 63.14 928 LEU B O 1
ATOM 13098 N N . ARG B 1 329 ? 40.188 -46.008 -30.285 1.00 72.03 929 ARG B N 1
ATOM 13099 C CA . ARG B 1 329 ? 40.334 -47.244 -29.524 1.00 73.64 929 ARG B CA 1
ATOM 13100 C C . ARG B 1 329 ? 41.234 -48.236 -30.247 1.00 68.82 929 ARG B C 1
ATOM 13101 O O . ARG B 1 329 ? 42.073 -48.897 -29.622 1.00 68.07 929 ARG B O 1
ATOM 13122 N N . GLU B 1 330 ? 41.079 -48.355 -31.567 1.00 73.11 930 GLU B N 1
ATOM 13123 C CA . GLU B 1 330 ? 41.944 -49.249 -32.328 1.00 72.80 930 GLU B CA 1
ATOM 13124 C C . GLU B 1 330 ? 43.404 -48.838 -32.189 1.00 73.39 930 GLU B C 1
ATOM 13125 O O . GLU B 1 330 ? 44.284 -49.690 -32.024 1.00 68.13 930 GLU B O 1
ATOM 13137 N N . LEU B 1 331 ? 43.678 -47.534 -32.239 1.00 66.13 931 LEU B N 1
ATOM 13138 C CA . LEU B 1 331 ? 45.050 -47.060 -32.092 1.00 59.79 931 LEU B CA 1
ATOM 13139 C C . LEU B 1 331 ? 45.640 -47.500 -30.757 1.00 72.71 931 LEU B C 1
ATOM 13140 O O . LEU B 1 331 ? 46.775 -47.987 -30.697 1.00 63.14 931 LEU B O 1
ATOM 13156 N N . TYR B 1 332 ? 44.876 -47.342 -29.672 1.00 66.32 932 TYR B N 1
ATOM 13157 C CA . TYR B 1 332 ? 45.352 -47.767 -28.359 1.00 64.37 932 TYR B CA 1
ATOM 13158 C C . TYR B 1 332 ? 45.605 -49.268 -28.322 1.00 70.22 932 TYR B C 1
ATOM 13159 O O . TYR B 1 332 ? 46.642 -49.723 -27.824 1.00 76.51 932 TYR B O 1
ATOM 13177 N N . LYS B 1 333 ? 44.663 -50.055 -28.843 1.00 63.97 933 LYS B N 1
ATOM 13178 C CA . LYS B 1 333 ? 44.829 -51.504 -28.853 1.00 69.05 933 LYS B CA 1
ATOM 13179 C C . LYS B 1 333 ? 46.120 -51.899 -29.559 1.00 73.97 933 LYS B C 1
ATOM 13180 O O . LYS B 1 333 ? 46.931 -52.661 -29.019 1.00 68.17 933 LYS B O 1
ATOM 13199 N N . LEU B 1 334 ? 46.332 -51.382 -30.771 1.00 67.13 934 LEU B N 1
ATOM 13200 C CA . LEU B 1 334 ? 47.500 -51.776 -31.552 1.00 66.80 934 LEU B CA 1
ATOM 13201 C C . LEU B 1 334 ? 48.795 -51.339 -30.878 1.00 72.74 934 LEU B C 1
ATOM 13202 O O . LEU B 1 334 ? 49.767 -52.101 -30.833 1.00 74.04 934 LEU B O 1
ATOM 13218 N N . ALA B 1 335 ? 48.830 -50.114 -30.350 1.00 69.54 935 ALA B N 1
ATOM 13219 C CA . ALA B 1 335 ? 50.031 -49.647 -29.666 1.00 75.93 935 ALA B CA 1
ATOM 13220 C C . ALA B 1 335 ? 50.330 -50.500 -28.441 1.00 75.96 935 ALA B C 1
ATOM 13221 O O . ALA B 1 335 ? 51.491 -50.833 -28.174 1.00 76.09 935 ALA B O 1
ATOM 13228 N N . LYS B 1 336 ? 49.294 -50.859 -27.679 1.00 70.38 936 LYS B N 1
ATOM 13229 C CA . LYS B 1 336 ? 49.476 -51.794 -26.574 1.00 73.95 936 LYS B CA 1
ATOM 13230 C C . LYS B 1 336 ? 50.107 -53.090 -27.065 1.00 70.94 936 LYS B C 1
ATOM 13231 O O . LYS B 1 336 ? 51.000 -53.644 -26.413 1.00 71.21 936 LYS B O 1
ATOM 13250 N N . VAL B 1 337 ? 49.652 -53.590 -28.216 1.00 69.60 937 VAL B N 1
ATOM 13251 C CA . VAL B 1 337 ? 50.209 -54.821 -28.766 1.00 79.25 937 VAL B CA 1
ATOM 13252 C C . VAL B 1 337 ? 51.671 -54.623 -29.150 1.00 80.49 937 VAL B C 1
ATOM 13253 O O . VAL B 1 337 ? 52.520 -55.478 -28.870 1.00 82.49 937 VAL B O 1
ATOM 13266 N N . LEU B 1 338 ? 51.991 -53.500 -29.797 1.00 71.22 938 LEU B N 1
ATOM 13267 C CA . LEU B 1 338 ? 53.373 -53.251 -30.194 1.00 75.64 938 LEU B CA 1
ATOM 13268 C C . LEU B 1 338 ? 54.277 -53.084 -28.977 1.00 75.98 938 LEU B C 1
ATOM 13269 O O . LEU B 1 338 ? 55.405 -53.590 -28.961 1.00 73.75 938 LEU B O 1
ATOM 13285 N N . PHE B 1 339 ? 53.799 -52.380 -27.947 1.00 71.87 939 PHE B N 1
ATOM 13286 C CA . PHE B 1 339 ? 54.614 -52.166 -26.755 1.00 73.86 939 PHE B CA 1
ATOM 13287 C C . PHE B 1 339 ? 54.978 -53.492 -26.097 1.00 76.33 939 PHE B C 1
ATOM 13288 O O . PHE B 1 339 ? 56.150 -53.750 -25.799 1.00 78.34 939 PHE B O 1
ATOM 13305 N N . ASP B 1 340 ? 53.981 -54.349 -25.866 1.00 71.51 940 ASP B N 1
ATOM 13306 C CA . ASP B 1 340 ? 54.246 -55.640 -25.240 1.00 70.00 940 ASP B CA 1
ATOM 13307 C C . ASP B 1 340 ? 55.181 -56.488 -26.090 1.00 77.09 940 ASP B C 1
ATOM 13308 O O . ASP B 1 340 ? 55.998 -57.245 -25.553 1.00 80.83 940 ASP B O 1
ATOM 13317 N N . PHE B 1 341 ? 55.075 -56.372 -27.415 1.00 77.05 941 PHE B N 1
ATOM 13318 C CA . PHE B 1 341 ? 55.876 -57.202 -28.308 1.00 72.59 941 PHE B CA 1
ATOM 13319 C C . PHE B 1 341 ? 57.347 -56.809 -28.274 1.00 72.88 941 PHE B C 1
ATOM 13320 O O . PHE B 1 341 ? 58.227 -57.674 -28.359 1.00 84.33 941 PHE B O 1
ATOM 13337 N N . ILE B 1 342 ? 57.635 -55.517 -28.144 1.00 70.51 942 ILE B N 1
ATOM 13338 C CA . ILE B 1 342 ? 58.975 -54.976 -28.361 1.00 75.39 942 ILE B CA 1
ATOM 13339 C C . ILE B 1 342 ? 59.656 -54.616 -27.042 1.00 81.61 942 ILE B C 1
ATOM 13340 O O . ILE B 1 342 ? 60.736 -55.123 -26.732 1.00 82.76 942 ILE B O 1
ATOM 13356 N N . CYS B 1 343 ? 59.038 -53.743 -26.256 1.00 73.57 943 CYS B N 1
ATOM 13357 C CA . CYS B 1 343 ? 59.744 -52.987 -25.230 1.00 77.75 943 CYS B CA 1
ATOM 13358 C C . CYS B 1 343 ? 60.275 -53.840 -24.085 1.00 73.24 943 CYS B C 1
ATOM 13359 O O . CYS B 1 343 ? 61.370 -53.559 -23.580 1.00 75.65 943 CYS B O 1
ATOM 13367 N N . PRO B 1 344 ? 59.553 -54.865 -23.628 1.00 79.65 944 PRO B N 1
ATOM 13368 C CA . PRO B 1 344 ? 60.138 -55.735 -22.593 1.00 80.47 944 PRO B CA 1
ATOM 13369 C C . PRO B 1 344 ? 61.434 -56.390 -23.035 1.00 72.75 944 PRO B C 1
ATOM 13370 O O . PRO B 1 344 ? 62.306 -56.656 -22.200 1.00 71.54 944 PRO B O 1
ATOM 13381 N N . LYS B 1 345 ? 61.586 -56.655 -24.332 1.00 80.07 945 LYS B N 1
ATOM 13382 C CA . LYS B 1 345 ? 62.783 -57.307 -24.843 1.00 79.41 945 LYS B CA 1
ATOM 13383 C C . LYS B 1 345 ? 63.995 -56.387 -24.869 1.00 81.63 945 LYS B C 1
ATOM 13384 O O . LYS B 1 345 ? 65.102 -56.862 -25.142 1.00 88.25 945 LYS B O 1
ATOM 13403 N N . GLU B 1 346 ? 63.818 -55.094 -24.595 1.00 74.03 946 GLU B N 1
ATOM 13404 C CA . GLU B 1 346 ? 64.963 -54.198 -24.505 1.00 72.25 946 GLU B CA 1
ATOM 13405 C C . GLU B 1 346 ? 65.912 -54.590 -23.381 1.00 79.23 946 GLU B C 1
ATOM 13406 O O . GLU B 1 346 ? 67.086 -54.207 -23.415 1.00 83.35 946 GLU B O 1
ATOM 13418 N N . TYR B 1 347 ? 65.433 -55.338 -22.391 1.00 80.83 947 TYR B N 1
ATOM 13419 C CA . TYR B 1 347 ? 66.271 -55.823 -21.305 1.00 75.59 947 TYR B CA 1
ATOM 13420 C C . TYR B 1 347 ? 66.886 -57.184 -21.606 1.00 76.84 947 TYR B C 1
ATOM 13421 O O . TYR B 1 347 ? 67.510 -57.779 -20.721 1.00 72.14 947 TYR B O 1
ATOM 13439 N N . GLY B 1 348 ? 66.722 -57.688 -22.828 1.00 70.92 948 GLY B N 1
ATOM 13440 C CA . GLY B 1 348 ? 67.312 -58.953 -23.212 1.00 72.77 948 GLY B CA 1
ATOM 13441 C C . GLY B 1 348 ? 66.342 -59.865 -23.930 1.00 73.17 948 GLY B C 1
ATOM 13442 O O . GLY B 1 348 ? 65.197 -60.033 -23.500 1.00 78.34 948 GLY B O 1
ATOM 13446 N N . ILE B 1 349 ? 66.790 -60.452 -25.034 1.00 84.84 949 ILE B N 1
ATOM 13447 C CA . ILE B 1 349 ? 66.010 -61.433 -25.778 1.00 81.38 949 ILE B CA 1
ATOM 13448 C C . ILE B 1 349 ? 66.377 -62.850 -25.367 1.00 82.54 949 ILE B C 1
ATOM 13449 O O . ILE B 1 349 ? 65.512 -63.643 -24.997 1.00 78.84 949 ILE B O 1
ATOM 13465 N N . SER B 1 350 ? 67.662 -63.183 -25.423 1.00 85.86 950 SER B N 1
ATOM 13466 C CA . SER B 1 350 ? 68.118 -64.487 -24.978 1.00 89.17 950 SER B CA 1
ATOM 13467 C C . SER B 1 350 ? 68.219 -64.515 -23.456 1.00 91.54 950 SER B C 1
ATOM 13468 O O . SER B 1 350 ? 68.281 -63.478 -22.789 1.00 82.46 950 SER B O 1
ATOM 13476 N N . ASP B 1 351 ? 68.232 -65.731 -22.906 1.00 89.50 951 ASP B N 1
ATOM 13477 C CA . ASP B 1 351 ? 68.391 -65.882 -21.464 1.00 84.22 951 ASP B CA 1
ATOM 13478 C C . ASP B 1 351 ? 69.703 -65.268 -20.994 1.00 86.13 951 ASP B C 1
ATOM 13479 O O . ASP B 1 351 ? 69.757 -64.635 -19.933 1.00 80.95 951 ASP B O 1
ATOM 13488 N N . ALA B 1 352 ? 70.776 -65.453 -21.766 1.00 84.02 952 ALA B N 1
ATOM 13489 C CA . ALA B 1 352 ? 72.042 -64.817 -21.421 1.00 90.07 952 ALA B CA 1
ATOM 13490 C C . ALA B 1 352 ? 71.907 -63.298 -21.428 1.00 80.90 952 ALA B C 1
ATOM 13491 O O . ALA B 1 352 ? 72.381 -62.621 -20.511 1.00 87.32 952 ALA B O 1
ATOM 13498 N N . GLU B 1 353 ? 71.246 -62.744 -22.446 1.00 82.91 953 GLU B N 1
ATOM 13499 C CA . GLU B 1 353 ? 71.060 -61.297 -22.501 1.00 87.96 953 GLU B CA 1
ATOM 13500 C C . GLU B 1 353 ? 70.251 -60.800 -21.309 1.00 78.72 953 GLU B C 1
ATOM 13501 O O . GLU B 1 353 ? 70.628 -59.823 -20.652 1.00 70.06 953 GLU B O 1
ATOM 13513 N N . LYS B 1 354 ? 69.131 -61.465 -21.012 1.00 86.94 954 LYS B N 1
ATOM 13514 C CA . LYS B 1 354 ? 68.325 -61.079 -19.857 1.00 81.52 954 LYS B CA 1
ATOM 13515 C C . LYS B 1 354 ? 69.162 -61.080 -18.585 1.00 73.52 954 LYS B C 1
ATOM 13516 O O . LYS B 1 354 ? 69.165 -60.103 -17.825 1.00 68.23 954 LYS B O 1
ATOM 13535 N N . LEU B 1 355 ? 69.879 -62.177 -18.334 1.00 77.17 955 LEU B N 1
ATOM 13536 C CA . LEU B 1 355 ? 70.669 -62.288 -17.114 1.00 78.15 955 LEU B CA 1
ATOM 13537 C C . LEU B 1 355 ? 71.776 -61.242 -17.073 1.00 74.75 955 LEU B C 1
ATOM 13538 O O . LEU B 1 355 ? 71.944 -60.538 -16.071 1.00 79.28 955 LEU B O 1
ATOM 13554 N N . ASP B 1 356 ? 72.548 -61.127 -18.157 1.00 80.25 956 ASP B N 1
ATOM 13555 C CA . ASP B 1 356 ? 73.699 -60.227 -18.151 1.00 79.25 956 ASP B CA 1
ATOM 13556 C C . ASP B 1 356 ? 73.262 -58.774 -18.006 1.00 72.94 956 ASP B C 1
ATOM 13557 O O . ASP B 1 356 ? 73.831 -58.022 -17.207 1.00 68.32 956 ASP B O 1
ATOM 13566 N N . ILE B 1 357 ? 72.252 -58.358 -18.773 1.00 75.88 957 ILE B N 1
ATOM 13567 C CA . ILE B 1 357 ? 71.695 -57.020 -18.586 1.00 79.69 957 ILE B CA 1
ATOM 13568 C C . ILE B 1 357 ? 71.143 -56.879 -17.174 1.00 68.72 957 ILE B C 1
ATOM 13569 O O . ILE B 1 357 ? 71.278 -55.826 -16.538 1.00 67.87 957 ILE B O 1
ATOM 13585 N N . GLY B 1 358 ? 70.510 -57.935 -16.662 1.00 68.88 958 GLY B N 1
ATOM 13586 C CA . GLY B 1 358 ? 69.965 -57.872 -15.317 1.00 79.36 958 GLY B CA 1
ATOM 13587 C C . GLY B 1 358 ? 71.033 -57.666 -14.261 1.00 75.01 958 GLY B C 1
ATOM 13588 O O . GLY B 1 358 ? 70.871 -56.847 -13.353 1.00 65.19 958 GLY B O 1
ATOM 13592 N N . LEU B 1 359 ? 72.141 -58.405 -14.365 1.00 70.57 959 LEU B N 1
ATOM 13593 C CA . LEU B 1 359 ? 73.203 -58.287 -13.372 1.00 74.89 959 LEU B CA 1
ATOM 13594 C C . LEU B 1 359 ? 73.939 -56.959 -13.499 1.00 70.09 959 LEU B C 1
ATOM 13595 O O . LEU B 1 359 ? 74.235 -56.308 -12.491 1.00 67.35 959 LEU B O 1
ATOM 13611 N N . LEU B 1 360 ? 74.245 -56.537 -14.728 1.00 64.71 960 LEU B N 1
ATOM 13612 C CA . LEU B 1 360 ? 74.912 -55.255 -14.918 1.00 68.56 960 LEU B CA 1
ATOM 13613 C C . LEU B 1 360 ? 74.069 -54.092 -14.415 1.00 71.76 960 LEU B C 1
ATOM 13614 O O . LEU B 1 360 ? 74.619 -53.030 -14.101 1.00 82.33 960 LEU B O 1
ATOM 13630 N N . THR B 1 361 ? 72.751 -54.269 -14.329 1.00 70.20 961 THR B N 1
ATOM 13631 C CA . THR B 1 361 ? 71.851 -53.211 -13.891 1.00 69.89 961 THR B CA 1
ATOM 13632 C C . THR B 1 361 ? 71.575 -53.274 -12.392 1.00 67.94 961 THR B C 1
ATOM 13633 O O . THR B 1 361 ? 71.672 -52.257 -11.699 1.00 67.81 961 THR B O 1
ATOM 13644 N N . SER B 1 362 ? 71.237 -54.459 -11.879 1.00 64.41 962 SER B N 1
ATOM 13645 C CA . SER B 1 362 ? 70.681 -54.588 -10.538 1.00 75.01 962 SER B CA 1
ATOM 13646 C C . SER B 1 362 ? 71.481 -55.504 -9.621 1.00 70.48 962 SER B C 1
ATOM 13647 O O . SER B 1 362 ? 71.020 -55.797 -8.511 1.00 71.17 962 SER B O 1
ATOM 13655 N N . LEU B 1 363 ? 72.658 -55.967 -10.039 1.00 74.12 963 LEU B N 1
ATOM 13656 C CA . LEU B 1 363 ? 73.422 -56.872 -9.183 1.00 71.74 963 LEU B CA 1
ATOM 13657 C C . LEU B 1 363 ? 73.764 -56.241 -7.840 1.00 69.22 963 LEU B C 1
ATOM 13658 O O . LEU B 1 363 ? 73.577 -56.906 -6.806 1.00 66.78 963 LEU B O 1
ATOM 13674 N N . PRO B 1 364 ? 74.261 -55.000 -7.766 1.00 67.90 964 PRO B N 1
ATOM 13675 C CA . PRO B 1 364 ? 74.516 -54.412 -6.438 1.00 63.68 964 PRO B CA 1
ATOM 13676 C C . PRO B 1 364 ? 73.274 -54.347 -5.566 1.00 67.80 964 PRO B C 1
ATOM 13677 O O . PRO B 1 364 ? 73.352 -54.615 -4.360 1.00 70.23 964 PRO B O 1
ATOM 13688 N N . LEU B 1 365 ? 72.123 -54.001 -6.146 1.00 71.41 965 LEU B N 1
ATOM 13689 C CA . LEU B 1 365 ? 70.880 -54.016 -5.381 1.00 69.81 965 LEU B CA 1
ATOM 13690 C C . LEU B 1 365 ? 70.543 -55.429 -4.926 1.00 65.71 965 LEU B C 1
ATOM 13691 O O . LEU B 1 365 ? 70.044 -55.630 -3.812 1.00 55.88 965 LEU B O 1
ATOM 13707 N N . ALA B 1 366 ? 70.806 -56.423 -5.778 1.00 63.78 966 ALA B N 1
ATOM 13708 C CA . ALA B 1 366 ? 70.499 -57.805 -5.426 1.00 64.70 966 ALA B CA 1
ATOM 13709 C C . ALA B 1 366 ? 71.338 -58.281 -4.246 1.00 72.23 966 ALA B C 1
ATOM 13710 O O . ALA B 1 366 ? 70.820 -58.943 -3.339 1.00 72.95 966 ALA B O 1
ATOM 13717 N N . LYS B 1 367 ? 72.636 -57.959 -4.236 1.00 70.37 967 LYS B N 1
ATOM 13718 C CA . LYS B 1 367 ? 73.471 -58.331 -3.098 1.00 76.59 967 LYS B CA 1
ATOM 13719 C C . LYS B 1 367 ? 72.987 -57.650 -1.824 1.00 65.99 967 LYS B C 1
ATOM 13720 O O . LYS B 1 367 ? 72.990 -58.255 -0.746 1.00 64.94 967 LYS B O 1
ATOM 13739 N N . GLN B 1 368 ? 72.574 -56.384 -1.929 1.00 66.98 968 GLN B N 1
ATOM 13740 C CA . GLN B 1 368 ? 72.075 -55.672 -0.758 1.00 71.44 968 GLN B CA 1
ATOM 13741 C C . GLN B 1 368 ? 70.813 -56.329 -0.213 1.00 68.24 968 GLN B C 1
ATOM 13742 O O . GLN B 1 368 ? 70.677 -56.517 1.003 1.00 62.41 968 GLN B O 1
ATOM 13756 N N . ILE B 1 369 ? 69.884 -56.694 -1.097 1.00 59.71 969 ILE B N 1
ATOM 13757 C CA . ILE B 1 369 ? 68.640 -57.316 -0.654 1.00 67.21 969 ILE B CA 1
ATOM 13758 C C . ILE B 1 369 ? 68.932 -58.632 0.059 1.00 66.77 969 ILE B C 1
ATOM 13759 O O . ILE B 1 369 ? 68.374 -58.918 1.123 1.00 60.27 969 ILE B O 1
ATOM 13775 N N . LEU B 1 370 ? 69.812 -59.454 -0.519 1.00 59.17 970 LEU B N 1
ATOM 13776 C CA . LEU B 1 370 ? 70.141 -60.732 0.106 1.00 71.08 970 LEU B CA 1
ATOM 13777 C C . LEU B 1 370 ? 70.812 -60.525 1.459 1.00 63.14 970 LEU B C 1
ATOM 13778 O O . LEU B 1 370 ? 70.563 -61.281 2.406 1.00 67.24 970 LEU B O 1
ATOM 13794 N N . ASN B 1 371 ? 71.677 -59.515 1.568 1.00 63.41 971 ASN B N 1
ATOM 13795 C CA . ASN B 1 371 ? 72.316 -59.231 2.849 1.00 64.49 971 ASN B CA 1
ATOM 13796 C C . ASN B 1 371 ? 71.309 -58.706 3.866 1.00 66.51 971 ASN B C 1
ATOM 13797 O O . ASN B 1 371 ? 71.373 -59.058 5.049 1.00 71.60 971 ASN B O 1
ATOM 13808 N N . ASP B 1 372 ? 70.372 -57.862 3.426 1.00 67.60 972 ASP B N 1
ATOM 13809 C CA . ASP B 1 372 ? 69.351 -57.359 4.340 1.00 66.31 972 ASP B CA 1
ATOM 13810 C C . ASP B 1 372 ? 68.469 -58.491 4.849 1.00 62.57 972 ASP B C 1
ATOM 13811 O O . ASP B 1 372 ? 68.098 -58.519 6.028 1.00 59.28 972 ASP B O 1
ATOM 13820 N N . ILE B 1 373 ? 68.122 -59.434 3.973 1.00 58.44 973 ILE B N 1
ATOM 13821 C CA . ILE B 1 373 ? 67.348 -60.593 4.404 1.00 64.69 973 ILE B CA 1
ATOM 13822 C C . ILE B 1 373 ? 68.153 -61.432 5.385 1.00 73.07 973 ILE B C 1
ATOM 13823 O O . ILE B 1 373 ? 67.591 -62.029 6.311 1.00 77.26 973 ILE B O 1
ATOM 13839 N N . GLY B 1 374 ? 69.472 -61.496 5.202 1.00 68.57 974 GLY B N 1
ATOM 13840 C CA . GLY B 1 374 ? 70.302 -62.202 6.163 1.00 66.69 974 GLY B CA 1
ATOM 13841 C C . GLY B 1 374 ? 70.267 -61.563 7.537 1.00 69.49 974 GLY B C 1
ATOM 13842 O O . GLY B 1 374 ? 70.270 -62.256 8.557 1.00 79.15 974 GLY B O 1
ATOM 13846 N N . ASP B 1 375 ? 70.241 -60.228 7.583 1.00 67.82 975 ASP B N 1
ATOM 13847 C CA . ASP B 1 375 ? 70.126 -59.535 8.861 1.00 77.30 975 ASP B CA 1
ATOM 13848 C C . ASP B 1 375 ? 68.788 -59.833 9.525 1.00 76.05 975 ASP B C 1
ATOM 13849 O O . ASP B 1 375 ? 68.724 -60.119 10.726 1.00 95.13 975 ASP B O 1
ATOM 13858 N N . MET B 1 376 ? 67.702 -59.774 8.749 1.00 73.39 976 MET B N 1
ATOM 13859 C CA . MET B 1 376 ? 66.379 -60.022 9.309 1.00 83.49 976 MET B CA 1
ATOM 13860 C C . MET B 1 376 ? 66.273 -61.424 9.890 1.00 74.21 976 MET B C 1
ATOM 13861 O O . MET B 1 376 ? 65.486 -61.655 10.814 1.00 78.72 976 MET B O 1
ATOM 13875 N N . LYS B 1 377 ? 67.052 -62.370 9.361 1.00 74.37 977 LYS B N 1
ATOM 13876 C CA . LYS B 1 377 ? 67.035 -63.724 9.899 1.00 77.93 977 LYS B CA 1
ATOM 13877 C C . LYS B 1 377 ? 67.486 -63.753 11.353 1.00 80.32 977 LYS B C 1
ATOM 13878 O O . LYS B 1 377 ? 67.051 -64.620 12.119 1.00 76.42 977 LYS B O 1
ATOM 13897 N N . ASN B 1 378 ? 68.345 -62.815 11.751 1.00 77.66 978 ASN B N 1
ATOM 13898 C CA . ASN B 1 378 ? 68.918 -62.794 13.088 1.00 86.25 978 ASN B CA 1
ATOM 13899 C C . ASN B 1 378 ? 68.261 -61.782 14.017 1.00 89.96 978 ASN B C 1
ATOM 13900 O O . ASN B 1 378 ? 68.488 -61.844 15.230 1.00 102.19 978 ASN B O 1
ATOM 13911 N N . ARG B 1 379 ? 67.462 -60.859 13.492 1.00 92.21 979 ARG B N 1
ATOM 13912 C CA . ARG B 1 379 ? 66.800 -59.882 14.345 1.00 90.66 979 ARG B CA 1
ATOM 13913 C C . ARG B 1 379 ? 65.769 -60.566 15.232 1.00 85.36 979 ARG B C 1
ATOM 13914 O O . ARG B 1 379 ? 65.115 -61.529 14.822 1.00 81.05 979 ARG B O 1
ATOM 13935 N N . GLU B 1 380 ? 65.628 -60.067 16.463 1.00 94.62 980 GLU B N 1
ATOM 13936 C CA . GLU B 1 380 ? 64.598 -60.597 17.351 1.00 106.11 980 GLU B CA 1
ATOM 13937 C C . GLU B 1 380 ? 63.204 -60.325 16.797 1.00 96.16 980 GLU B C 1
ATOM 13938 O O . GLU B 1 380 ? 62.322 -61.189 16.861 1.00 97.94 980 GLU B O 1
ATOM 13950 N N . THR B 1 381 ? 62.987 -59.134 16.256 1.00 101.74 981 THR B N 1
ATOM 13951 C CA . THR B 1 381 ? 61.684 -58.690 15.793 1.00 91.30 981 THR B CA 1
ATOM 13952 C C . THR B 1 381 ? 61.682 -58.494 14.283 1.00 80.19 981 THR B C 1
ATOM 13953 O O . THR B 1 381 ? 62.741 -58.366 13.660 1.00 74.61 981 THR B O 1
ATOM 13964 N N . PRO B 1 382 ? 60.509 -58.483 13.657 1.00 74.62 982 PRO B N 1
ATOM 13965 C CA . PRO B 1 382 ? 60.456 -58.285 12.204 1.00 74.85 982 PRO B CA 1
ATOM 13966 C C . PRO B 1 382 ? 60.853 -56.871 11.811 1.00 73.88 982 PRO B C 1
ATOM 13967 O O . PRO B 1 382 ? 60.769 -55.922 12.594 1.00 65.08 982 PRO B O 1
ATOM 13978 N N . ALA B 1 383 ? 61.296 -56.746 10.562 1.00 66.44 983 ALA B N 1
ATOM 13979 C CA . ALA B 1 383 ? 61.770 -55.475 10.038 1.00 67.29 983 ALA B CA 1
ATOM 13980 C C . ALA B 1 383 ? 61.420 -55.388 8.561 1.00 65.05 983 ALA B C 1
ATOM 13981 O O . ALA B 1 383 ? 61.117 -56.393 7.913 1.00 60.39 983 ALA B O 1
ATOM 13988 N N . CYS B 1 384 ? 61.458 -54.165 8.037 1.00 63.32 984 CYS B N 1
ATOM 13989 C CA . CYS B 1 384 ? 61.209 -53.907 6.627 1.00 61.65 984 CYS B CA 1
ATOM 13990 C C . CYS B 1 384 ? 62.316 -53.030 6.065 1.00 55.25 984 CYS B C 1
ATOM 13991 O O . CYS B 1 384 ? 62.774 -52.093 6.726 1.00 63.22 984 CYS B O 1
ATOM 13999 N N . VAL B 1 385 ? 62.744 -53.343 4.846 1.00 59.75 985 VAL B N 1
ATOM 14000 C CA . VAL B 1 385 ? 63.668 -52.511 4.086 1.00 60.73 985 VAL B CA 1
ATOM 14001 C C . VAL B 1 385 ? 63.005 -52.193 2.753 1.00 51.60 985 VAL B C 1
ATOM 14002 O O . VAL B 1 385 ? 62.563 -53.103 2.042 1.00 58.74 985 VAL B O 1
ATOM 14015 N N . ALA B 1 386 ? 62.935 -50.908 2.419 1.00 52.96 986 ALA B N 1
ATOM 14016 C CA . ALA B 1 386 ? 62.261 -50.440 1.216 1.00 63.63 986 ALA B CA 1
ATOM 14017 C C . ALA B 1 386 ? 63.267 -49.749 0.310 1.00 61.44 986 ALA B C 1
ATOM 14018 O O . ALA B 1 386 ? 64.003 -48.861 0.755 1.00 51.15 986 ALA B O 1
ATOM 14025 N N . TYR B 1 387 ? 63.297 -50.160 -0.956 1.00 54.34 987 TYR B N 1
ATOM 14026 C CA . TYR B 1 387 ? 64.157 -49.559 -1.969 1.00 57.81 987 TYR B CA 1
ATOM 14027 C C . TYR B 1 387 ? 63.262 -48.947 -3.038 1.00 55.04 987 TYR B C 1
ATOM 14028 O O . TYR B 1 387 ? 62.560 -49.672 -3.752 1.00 50.54 987 TYR B O 1
ATOM 14046 N N . PHE B 1 388 ? 63.290 -47.624 -3.156 1.00 55.15 988 PHE B N 1
ATOM 14047 C CA . PHE B 1 388 ? 62.537 -46.925 -4.189 1.00 58.25 988 PHE B CA 1
ATOM 14048 C C . PHE B 1 388 ? 63.449 -46.692 -5.384 1.00 58.59 988 PHE B C 1
ATOM 14049 O O . PHE B 1 388 ? 64.495 -46.044 -5.259 1.00 54.39 988 PHE B O 1
ATOM 14066 N N . THR B 1 389 ? 63.049 -47.216 -6.539 1.00 57.09 989 THR B N 1
ATOM 14067 C CA . THR B 1 389 ? 63.926 -47.294 -7.693 1.00 64.34 989 THR B CA 1
ATOM 14068 C C . THR B 1 389 ? 63.142 -46.882 -8.933 1.00 62.69 989 THR B C 1
ATOM 14069 O O . THR B 1 389 ? 61.990 -46.443 -8.852 1.00 69.61 989 THR B O 1
ATOM 14080 N N . LYS B 1 390 ? 63.780 -47.027 -10.088 1.00 67.79 990 LYS B N 1
ATOM 14081 C CA . LYS B 1 390 ? 63.131 -46.807 -11.368 1.00 61.02 990 LYS B CA 1
ATOM 14082 C C . LYS B 1 390 ? 62.585 -48.124 -11.913 1.00 58.04 990 LYS B C 1
ATOM 14083 O O . LYS B 1 390 ? 62.875 -49.210 -11.406 1.00 67.90 990 LYS B O 1
ATOM 14102 N N . GLU B 1 391 ? 61.783 -48.011 -12.972 1.00 64.48 991 GLU B N 1
ATOM 14103 C CA A GLU B 1 391 ? 61.163 -49.191 -13.564 0.59 66.80 991 GLU B CA 1
ATOM 14104 C CA B GLU B 1 391 ? 61.163 -49.194 -13.557 0.41 71.42 991 GLU B CA 1
ATOM 14105 C C . GLU B 1 391 ? 62.203 -50.211 -14.008 1.00 63.83 991 GLU B C 1
ATOM 14106 O O . GLU B 1 391 ? 61.960 -51.421 -13.928 1.00 57.24 991 GLU B O 1
ATOM 14129 N N . SER B 1 392 ? 63.364 -49.746 -14.473 1.00 67.81 992 SER B N 1
ATOM 14130 C CA . SER B 1 392 ? 64.370 -50.662 -15.003 1.00 62.58 992 SER B CA 1
ATOM 14131 C C . SER B 1 392 ? 64.744 -51.734 -13.987 1.00 63.86 992 SER B C 1
ATOM 14132 O O . SER B 1 392 ? 64.863 -52.914 -14.337 1.00 59.68 992 SER B O 1
ATOM 14140 N N . HIS B 1 393 ? 64.936 -51.347 -12.725 1.00 61.11 993 HIS B N 1
ATOM 14141 C CA . HIS B 1 393 ? 65.344 -52.322 -11.723 1.00 64.34 993 HIS B CA 1
ATOM 14142 C C . HIS B 1 393 ? 64.269 -53.367 -11.456 1.00 58.72 993 HIS B C 1
ATOM 14143 O O . HIS B 1 393 ? 64.600 -54.466 -11.008 1.00 51.06 993 HIS B O 1
ATOM 14157 N N . ILE B 1 394 ? 62.997 -53.061 -11.717 1.00 58.36 994 ILE B N 1
ATOM 14158 C CA . ILE B 1 394 ? 61.969 -54.091 -11.610 1.00 59.05 994 ILE B CA 1
ATOM 14159 C C . ILE B 1 394 ? 62.167 -55.146 -12.694 1.00 61.09 994 ILE B C 1
ATOM 14160 O O . ILE B 1 394 ? 62.224 -56.347 -12.411 1.00 58.04 994 ILE B O 1
ATOM 14176 N N . TYR B 1 395 ? 62.290 -54.707 -13.951 1.00 55.41 995 TYR B N 1
ATOM 14177 C CA . TYR B 1 395 ? 62.502 -55.643 -15.051 1.00 62.19 995 TYR B CA 1
ATOM 14178 C C . TYR B 1 395 ? 63.734 -56.505 -14.807 1.00 59.49 995 TYR B C 1
ATOM 14179 O O . TYR B 1 395 ? 63.673 -57.739 -14.877 1.00 61.61 995 TYR B O 1
ATOM 14197 N N . THR B 1 396 ? 64.868 -55.865 -14.517 1.00 54.56 996 THR B N 1
ATOM 14198 C CA . THR B 1 396 ? 66.134 -56.582 -14.422 1.00 58.61 996 THR B CA 1
ATOM 14199 C C . THR B 1 396 ? 66.152 -57.529 -13.229 1.00 63.70 996 THR B C 1
ATOM 14200 O O . THR B 1 396 ? 66.530 -58.699 -13.359 1.00 60.67 996 THR B O 1
ATOM 14211 N N . LEU B 1 397 ? 65.749 -57.040 -12.053 1.00 61.79 997 LEU B N 1
ATOM 14212 C CA . LEU B 1 397 ? 65.682 -57.907 -10.879 1.00 63.93 997 LEU B CA 1
ATOM 14213 C C . LEU B 1 397 ? 64.763 -59.094 -11.138 1.00 56.25 997 LEU B C 1
ATOM 14214 O O . LEU B 1 397 ? 65.030 -60.211 -10.678 1.00 53.33 997 LEU B O 1
ATOM 14230 N N . LEU B 1 398 ? 63.674 -58.868 -11.876 1.00 56.12 998 LEU B N 1
ATOM 14231 C CA . LEU B 1 398 ? 62.761 -59.953 -12.220 1.00 54.41 998 LEU B CA 1
ATOM 14232 C C . LEU B 1 398 ? 63.440 -60.978 -13.121 1.00 57.28 998 LEU B C 1
ATOM 14233 O O . LEU B 1 398 ? 63.214 -62.185 -12.976 1.00 63.20 998 LEU B O 1
ATOM 14249 N N . ASN B 1 399 ? 64.268 -60.520 -14.063 1.00 60.76 999 ASN B N 1
ATOM 14250 C CA . ASN B 1 399 ? 64.981 -61.453 -14.931 1.00 64.97 999 ASN B CA 1
ATOM 14251 C C . ASN B 1 399 ? 65.983 -62.288 -14.142 1.00 62.16 999 ASN B C 1
ATOM 14252 O O . ASN B 1 399 ? 66.102 -63.496 -14.366 1.00 59.60 999 ASN B O 1
ATOM 14263 N N . ILE B 1 400 ? 66.705 -61.669 -13.206 1.00 56.05 1000 ILE B N 1
ATOM 14264 C CA . ILE B 1 400 ? 67.643 -62.432 -12.387 1.00 55.36 1000 ILE B CA 1
ATOM 14265 C C . ILE B 1 400 ? 66.913 -63.568 -11.685 1.00 68.24 1000 ILE B C 1
ATOM 14266 O O . ILE B 1 400 ? 67.403 -64.702 -11.626 1.00 72.25 1000 ILE B O 1
ATOM 14282 N N . ILE B 1 401 ? 65.723 -63.285 -11.152 1.00 60.01 1001 ILE B N 1
ATOM 14283 C CA . ILE B 1 401 ? 64.957 -64.305 -10.443 1.00 60.39 1001 ILE B CA 1
ATOM 14284 C C . ILE B 1 401 ? 64.591 -65.447 -11.385 1.00 63.16 1001 ILE B C 1
ATOM 14285 O O . ILE B 1 401 ? 64.813 -66.624 -11.079 1.00 62.63 1001 ILE B O 1
ATOM 14301 N N . TYR B 1 402 ? 64.029 -65.114 -12.550 1.00 47.93 1002 TYR B N 1
ATOM 14302 C CA . TYR B 1 402 ? 63.590 -66.153 -13.476 1.00 64.02 1002 TYR B CA 1
ATOM 14303 C C . TYR B 1 402 ? 64.767 -66.897 -14.094 1.00 61.54 1002 TYR B C 1
ATOM 14304 O O . TYR B 1 402 ? 64.645 -68.084 -14.416 1.00 78.30 1002 TYR B O 1
ATOM 14322 N N . GLU B 1 403 ? 65.905 -66.226 -14.268 1.00 71.34 1003 GLU B N 1
ATOM 14323 C CA . GLU B 1 403 ? 67.096 -66.885 -14.785 1.00 74.60 1003 GLU B CA 1
ATOM 14324 C C . GLU B 1 403 ? 67.881 -67.620 -13.705 1.00 76.69 1003 GLU B C 1
ATOM 14325 O O . GLU B 1 403 ? 68.842 -68.324 -14.033 1.00 80.01 1003 GLU B O 1
ATOM 14337 N N . SER B 1 404 ? 67.496 -67.480 -12.434 1.00 70.77 1004 SER B N 1
ATOM 14338 C CA . SER B 1 404 ? 68.264 -68.071 -11.347 1.00 72.45 1004 SER B CA 1
ATOM 14339 C C . SER B 1 404 ? 68.049 -69.571 -11.209 1.00 72.36 1004 SER B C 1
ATOM 14340 O O . SER B 1 404 ? 68.858 -70.239 -10.558 1.00 74.09 1004 SER B O 1
ATOM 14348 N N . GLY B 1 405 ? 66.992 -70.116 -11.806 1.00 70.53 1005 GLY B N 1
ATOM 14349 C CA . GLY B 1 405 ? 66.625 -71.496 -11.584 1.00 72.60 1005 GLY B CA 1
ATOM 14350 C C . GLY B 1 405 ? 65.708 -71.720 -10.404 1.00 71.51 1005 GLY B C 1
ATOM 14351 O O . GLY B 1 405 ? 65.340 -72.872 -10.134 1.00 71.39 1005 GLY B O 1
ATOM 14355 N N . ILE B 1 406 ? 65.335 -70.664 -9.689 1.00 82.40 1006 ILE B N 1
ATOM 14356 C CA . ILE B 1 406 ? 64.374 -70.801 -8.589 1.00 80.42 1006 ILE B CA 1
ATOM 14357 C C . ILE B 1 406 ? 63.053 -71.319 -9.146 1.00 73.11 1006 ILE B C 1
ATOM 14358 O O . ILE B 1 406 ? 62.561 -70.791 -10.163 1.00 65.55 1006 ILE B O 1
ATOM 14374 N N . PRO B 1 407 ? 62.435 -72.333 -8.540 1.00 72.80 1007 PRO B N 1
ATOM 14375 C CA . PRO B 1 407 ? 61.141 -72.813 -9.053 1.00 72.50 1007 PRO B CA 1
ATOM 14376 C C . PRO B 1 407 ? 60.075 -71.735 -8.926 1.00 73.17 1007 PRO B C 1
ATOM 14377 O O . PRO B 1 407 ? 59.820 -71.213 -7.838 1.00 65.83 1007 PRO B O 1
ATOM 14388 N N . MET B 1 408 ? 59.450 -71.404 -10.053 1.00 68.84 1008 MET B N 1
ATOM 14389 C CA . MET B 1 408 ? 58.492 -70.312 -10.133 1.00 64.60 1008 MET B CA 1
ATOM 14390 C C . MET B 1 408 ? 57.069 -70.852 -10.221 1.00 73.08 1008 MET B C 1
ATOM 14391 O O . MET B 1 408 ? 56.825 -71.930 -10.771 1.00 73.82 1008 MET B O 1
ATOM 14405 N N . ARG B 1 409 ? 56.129 -70.084 -9.667 1.00 72.27 1009 ARG B N 1
ATOM 14406 C CA . ARG B 1 409 ? 54.719 -70.446 -9.702 1.00 69.29 1009 ARG B CA 1
ATOM 14407 C C . ARG B 1 409 ? 53.992 -69.919 -10.928 1.00 69.38 1009 ARG B C 1
ATOM 14408 O O . ARG B 1 409 ? 52.901 -70.407 -11.242 1.00 75.79 1009 ARG B O 1
ATOM 14429 N N . ILE B 1 410 ? 54.559 -68.935 -11.616 1.00 64.47 1010 ILE B N 1
ATOM 14430 C CA . ILE B 1 410 ? 53.907 -68.310 -12.760 1.00 61.08 1010 ILE B CA 1
ATOM 14431 C C . ILE B 1 410 ? 54.988 -67.851 -13.725 1.00 64.82 1010 ILE B C 1
ATOM 14432 O O . ILE B 1 410 ? 56.016 -67.305 -13.312 1.00 67.00 1010 ILE B O 1
ATOM 14448 N N . ALA B 1 411 ? 54.755 -68.080 -15.013 1.00 66.85 1011 ALA B N 1
ATOM 14449 C CA . ALA B 1 411 ? 55.759 -67.772 -16.020 1.00 62.14 1011 ALA B CA 1
ATOM 14450 C C . ALA B 1 411 ? 55.889 -66.266 -16.209 1.00 70.26 1011 ALA B C 1
ATOM 14451 O O . ALA B 1 411 ? 54.958 -65.499 -15.948 1.00 81.15 1011 ALA B O 1
ATOM 14458 N N . ARG B 1 412 ? 57.068 -65.844 -16.672 1.00 75.31 1012 ARG B N 1
ATOM 14459 C CA . ARG B 1 412 ? 57.318 -64.419 -16.865 1.00 76.87 1012 ARG B CA 1
ATOM 14460 C C . ARG B 1 412 ? 56.342 -63.825 -17.871 1.00 76.34 1012 ARG B C 1
ATOM 14461 O O . ARG B 1 412 ? 55.760 -62.761 -17.636 1.00 84.67 1012 ARG B O 1
ATOM 14482 N N . ASN B 1 413 ? 56.135 -64.511 -18.996 1.00 81.67 1013 ASN B N 1
ATOM 14483 C CA . ASN B 1 413 ? 55.239 -63.989 -20.020 1.00 83.01 1013 ASN B CA 1
ATOM 14484 C C . ASN B 1 413 ? 53.801 -63.893 -19.531 1.00 81.59 1013 ASN B C 1
ATOM 14485 O O . ASN B 1 413 ? 52.991 -63.200 -20.156 1.00 76.57 1013 ASN B O 1
ATOM 14496 N N . ALA B 1 414 ? 53.464 -64.573 -18.433 1.00 77.87 1014 ALA B N 1
ATOM 14497 C CA . ALA B 1 414 ? 52.119 -64.505 -17.877 1.00 71.84 1014 ALA B CA 1
ATOM 14498 C C . ALA B 1 414 ? 51.918 -63.310 -16.955 1.00 73.45 1014 ALA B C 1
ATOM 14499 O O . ALA B 1 414 ? 50.771 -63.004 -16.611 1.00 71.44 1014 ALA B O 1
ATOM 14506 N N . LEU B 1 415 ? 52.987 -62.633 -16.547 1.00 77.59 1015 LEU B N 1
ATOM 14507 C CA . LEU B 1 415 ? 52.828 -61.492 -15.655 1.00 76.62 1015 LEU B CA 1
ATOM 14508 C C . LEU B 1 415 ? 52.289 -60.290 -16.429 1.00 67.46 1015 LEU B C 1
ATOM 14509 O O . LEU B 1 415 ? 52.683 -60.062 -17.576 1.00 71.48 1015 LEU B O 1
ATOM 14525 N N . PRO B 1 416 ? 51.395 -59.506 -15.830 1.00 68.85 1016 PRO B N 1
ATOM 14526 C CA . PRO B 1 416 ? 50.843 -58.343 -16.534 1.00 64.54 1016 PRO B CA 1
ATOM 14527 C C . PRO B 1 416 ? 51.892 -57.257 -16.721 1.00 70.78 1016 PRO B C 1
ATOM 14528 O O . PRO B 1 416 ? 52.975 -57.278 -16.133 1.00 71.95 1016 PRO B O 1
ATOM 14539 N N . GLU B 1 417 ? 51.545 -56.290 -17.568 1.00 67.87 1017 GLU B N 1
ATOM 14540 C CA . GLU B 1 417 ? 52.433 -55.169 -17.847 1.00 71.64 1017 GLU B CA 1
ATOM 14541 C C . GLU B 1 417 ? 52.849 -54.477 -16.558 1.00 69.06 1017 GLU B C 1
ATOM 14542 O O . GLU B 1 417 ? 52.014 -54.171 -15.703 1.00 73.75 1017 GLU B O 1
ATOM 14554 N N . LEU B 1 418 ? 54.149 -54.225 -16.425 1.00 75.61 1018 LEU B N 1
ATOM 14555 C CA . LEU B 1 418 ? 54.646 -53.444 -15.300 1.00 66.18 1018 LEU B CA 1
ATOM 14556 C C . LEU B 1 418 ? 54.279 -51.980 -15.513 1.00 70.36 1018 LEU B C 1
ATOM 14557 O O . LEU B 1 418 ? 54.613 -51.394 -16.549 1.00 70.04 1018 LEU B O 1
ATOM 14573 N N . ASP B 1 419 ? 53.596 -51.393 -14.540 1.00 63.37 1019 ASP B N 1
ATOM 14574 C CA . ASP B 1 419 ? 53.126 -50.018 -14.623 1.00 56.63 1019 ASP B CA 1
ATOM 14575 C C . ASP B 1 419 ? 53.731 -49.215 -13.473 1.00 55.09 1019 ASP B C 1
ATOM 14576 O O . ASP B 1 419 ? 54.596 -49.698 -12.737 1.00 55.54 1019 ASP B O 1
ATOM 14585 N N . TYR B 1 420 ? 53.273 -47.975 -13.326 1.00 58.93 1020 TYR B N 1
ATOM 14586 C CA . TYR B 1 420 ? 53.775 -47.126 -12.255 1.00 57.70 1020 TYR B CA 1
ATOM 14587 C C . TYR B 1 420 ? 53.542 -47.783 -10.901 1.00 51.73 1020 TYR B C 1
ATOM 14588 O O . TYR B 1 420 ? 52.493 -48.384 -10.653 1.00 55.18 1020 TYR B O 1
ATOM 14606 N N . LEU B 1 421 ? 54.537 -47.667 -10.024 1.00 50.98 1021 LEU B N 1
ATOM 14607 C CA . LEU B 1 421 ? 54.480 -48.227 -8.678 1.00 51.74 1021 LEU B CA 1
ATOM 14608 C C . LEU B 1 421 ? 54.531 -49.752 -8.688 1.00 49.73 1021 LEU B C 1
ATOM 14609 O O . LEU B 1 421 ? 53.998 -50.401 -7.786 1.00 52.17 1021 LEU B O 1
ATOM 14625 N N . SER B 1 422 ? 55.162 -50.339 -9.704 1.00 55.21 1022 SER B N 1
ATOM 14626 C CA . SER B 1 422 ? 55.396 -51.777 -9.701 1.00 53.87 1022 SER B CA 1
ATOM 14627 C C . SER B 1 422 ? 56.213 -52.165 -8.474 1.00 49.58 1022 SER B C 1
ATOM 14628 O O . SER B 1 422 ? 56.999 -51.372 -7.949 1.00 55.80 1022 SER B O 1
ATOM 14636 N N . GLN B 1 423 ? 56.017 -53.397 -8.010 1.00 48.42 1023 GLN B N 1
ATOM 14637 C CA . GLN B 1 423 ? 56.629 -53.838 -6.767 1.00 51.93 1023 GLN B CA 1
ATOM 14638 C C . GLN B 1 423 ? 57.155 -55.258 -6.899 1.00 46.20 1023 GLN B C 1
ATOM 14639 O O . GLN B 1 423 ? 56.531 -56.107 -7.538 1.00 46.60 1023 GLN B O 1
ATOM 14653 N N . ILE B 1 424 ? 58.317 -55.494 -6.296 1.00 46.69 1024 ILE B N 1
ATOM 14654 C CA . ILE B 1 424 ? 58.839 -56.831 -6.042 1.00 49.17 1024 ILE B CA 1
ATOM 14655 C C . ILE B 1 424 ? 59.081 -56.936 -4.543 1.00 52.80 1024 ILE B C 1
ATOM 14656 O O . ILE B 1 424 ? 59.651 -56.019 -3.940 1.00 54.52 1024 ILE B O 1
ATOM 14672 N N . THR B 1 425 ? 58.642 -58.038 -3.944 1.00 48.55 1025 THR B N 1
ATOM 14673 C CA . THR B 1 425 ? 58.783 -58.253 -2.511 1.00 59.85 1025 THR B CA 1
ATOM 14674 C C . THR B 1 425 ? 59.564 -59.533 -2.253 1.00 55.30 1025 THR B C 1
ATOM 14675 O O . THR B 1 425 ? 59.262 -60.580 -2.835 1.00 53.77 1025 THR B O 1
ATOM 14686 N N . PHE B 1 426 ? 60.569 -59.438 -1.386 1.00 55.24 1026 PHE B N 1
ATOM 14687 C CA . PHE B 1 426 ? 61.249 -60.598 -0.820 1.00 56.64 1026 PHE B CA 1
ATOM 14688 C C . PHE B 1 426 ? 60.751 -60.741 0.615 1.00 55.66 1026 PHE B C 1
ATOM 14689 O O . PHE B 1 426 ? 61.137 -59.960 1.491 1.00 52.72 1026 PHE B O 1
ATOM 14706 N N . GLU B 1 427 ? 59.896 -61.729 0.855 1.00 51.11 1027 GLU B N 1
ATOM 14707 C CA . GLU B 1 427 ? 59.218 -61.882 2.135 1.00 61.58 1027 GLU B CA 1
ATOM 14708 C C . GLU B 1 427 ? 59.861 -63.020 2.917 1.00 53.98 1027 GLU B C 1
ATOM 14709 O O . GLU B 1 427 ? 59.872 -64.167 2.458 1.00 58.65 1027 GLU B O 1
ATOM 14721 N N . LEU B 1 428 ? 60.390 -62.696 4.092 1.00 56.18 1028 LEU B N 1
ATOM 14722 C CA . LEU B 1 428 ? 61.045 -63.664 4.961 1.00 59.35 1028 LEU B CA 1
ATOM 14723 C C . LEU B 1 428 ? 60.043 -64.169 5.989 1.00 60.42 1028 LEU B C 1
ATOM 14724 O O . LEU B 1 428 ? 59.307 -63.377 6.587 1.00 63.16 1028 LEU B O 1
ATOM 14740 N N . TYR B 1 429 ? 60.015 -65.484 6.188 1.00 56.62 1029 TYR B N 1
ATOM 14741 C CA . TYR B 1 429 ? 59.136 -66.114 7.160 1.00 63.90 1029 TYR B CA 1
ATOM 14742 C C . TYR B 1 429 ? 59.955 -67.007 8.078 1.00 67.97 1029 TYR B C 1
ATOM 14743 O O . TYR B 1 429 ? 61.017 -67.508 7.699 1.00 61.44 1029 TYR B O 1
ATOM 14761 N N . GLU B 1 430 ? 59.447 -67.201 9.292 1.00 68.57 1030 GLU B N 1
ATOM 14762 C CA . GLU B 1 430 ? 60.129 -67.975 10.319 1.00 58.92 1030 GLU B CA 1
ATOM 14763 C C . GLU B 1 430 ? 59.179 -69.027 10.870 1.00 65.41 1030 GLU B C 1
ATOM 14764 O O . GLU B 1 430 ? 57.986 -68.766 11.046 1.00 64.09 1030 GLU B O 1
ATOM 14776 N N . SER B 1 431 ? 59.714 -70.218 11.133 1.00 65.99 1031 SER B N 1
ATOM 14777 C CA . SER B 1 431 ? 58.944 -71.302 11.725 1.00 65.76 1031 SER B CA 1
ATOM 14778 C C . SER B 1 431 ? 59.788 -71.975 12.797 1.00 69.08 1031 SER B C 1
ATOM 14779 O O . SER B 1 431 ? 61.011 -71.824 12.838 1.00 69.30 1031 SER B O 1
ATOM 14787 N N . THR B 1 432 ? 59.116 -72.718 13.674 1.00 66.85 1032 THR B N 1
ATOM 14788 C CA . THR B 1 432 ? 59.765 -73.436 14.764 1.00 65.11 1032 THR B CA 1
ATOM 14789 C C . THR B 1 432 ? 59.560 -74.930 14.556 1.00 63.94 1032 THR B C 1
ATOM 14790 O O . THR B 1 432 ? 58.420 -75.393 14.439 1.00 65.36 1032 THR B O 1
ATOM 14801 N N . ASP B 1 433 ? 60.658 -75.677 14.519 1.00 65.65 1033 ASP B N 1
ATOM 14802 C CA . ASP B 1 433 ? 60.590 -77.117 14.335 1.00 63.14 1033 ASP B CA 1
ATOM 14803 C C . ASP B 1 433 ? 60.194 -77.796 15.645 1.00 63.63 1033 ASP B C 1
ATOM 14804 O O . ASP B 1 433 ? 60.156 -77.179 16.714 1.00 58.75 1033 ASP B O 1
ATOM 14813 N N . ALA B 1 434 ? 59.890 -79.093 15.552 1.00 65.01 1034 ALA B N 1
ATOM 14814 C CA . ALA B 1 434 ? 59.485 -79.850 16.731 1.00 60.74 1034 ALA B CA 1
ATOM 14815 C C . ALA B 1 434 ? 60.564 -79.869 17.805 1.00 71.06 1034 ALA B C 1
ATOM 14816 O O . ALA B 1 434 ? 60.248 -80.084 18.981 1.00 79.01 1034 ALA B O 1
ATOM 14823 N N . SER B 1 435 ? 61.824 -79.654 17.432 1.00 75.59 1035 SER B N 1
ATOM 14824 C CA . SER B 1 435 ? 62.934 -79.641 18.376 1.00 70.77 1035 SER B CA 1
ATOM 14825 C C . SER B 1 435 ? 63.185 -78.266 18.984 1.00 74.69 1035 SER B C 1
ATOM 14826 O O . SER B 1 435 ? 64.059 -78.138 19.848 1.00 79.26 1035 SER B O 1
ATOM 14834 N N . GLY B 1 436 ? 62.443 -77.242 18.560 1.00 79.57 1036 GLY B N 1
ATOM 14835 C CA . GLY B 1 436 ? 62.636 -75.894 19.045 1.00 66.12 1036 GLY B CA 1
ATOM 14836 C C . GLY B 1 436 ? 63.540 -75.035 18.193 1.00 67.42 1036 GLY B C 1
ATOM 14837 O O . GLY B 1 436 ? 63.585 -73.815 18.397 1.00 69.61 1036 GLY B O 1
ATOM 14841 N N . GLN B 1 437 ? 64.267 -75.626 17.250 1.00 73.17 1037 GLN B N 1
ATOM 14842 C CA . GLN B 1 437 ? 65.064 -74.842 16.321 1.00 82.08 1037 GLN B CA 1
ATOM 14843 C C . GLN B 1 437 ? 64.160 -74.125 15.325 1.00 77.54 1037 GLN B C 1
ATOM 14844 O O . GLN B 1 437 ? 63.075 -74.601 14.979 1.00 74.78 1037 GLN B O 1
ATOM 14858 N N . LYS B 1 438 ? 64.617 -72.966 14.865 1.00 75.55 1038 LYS B N 1
ATOM 14859 C CA . LYS B 1 438 ? 63.831 -72.113 13.984 1.00 67.08 1038 LYS B CA 1
ATOM 14860 C C . LYS B 1 438 ? 64.314 -72.235 12.546 1.00 68.35 1038 LYS B C 1
ATOM 14861 O O . LYS B 1 438 ? 65.518 -72.295 12.283 1.00 73.51 1038 LYS B O 1
ATOM 14880 N N . SER B 1 439 ? 63.359 -72.282 11.620 1.00 73.99 1039 SER B N 1
ATOM 14881 C CA . SER B 1 439 ? 63.623 -72.377 10.194 1.00 60.17 1039 SER B CA 1
ATOM 14882 C C . SER B 1 439 ? 63.119 -71.114 9.508 1.00 69.92 1039 SER B C 1
ATOM 14883 O O . SER B 1 439 ? 62.276 -70.389 10.043 1.00 70.56 1039 SER B O 1
ATOM 14891 N N . HIS B 1 440 ? 63.645 -70.856 8.313 1.00 61.24 1040 HIS B N 1
ATOM 14892 C CA . HIS B 1 440 ? 63.319 -69.649 7.570 1.00 68.17 1040 HIS B CA 1
ATOM 14893 C C . HIS B 1 440 ? 63.040 -69.984 6.112 1.00 63.98 1040 HIS B C 1
ATOM 14894 O O . HIS B 1 440 ? 63.517 -70.994 5.585 1.00 65.71 1040 HIS B O 1
ATOM 14908 N N . SER B 1 441 ? 62.255 -69.123 5.469 1.00 61.44 1041 SER B N 1
ATOM 14909 C CA . SER B 1 441 ? 61.885 -69.315 4.076 1.00 61.00 1041 SER B CA 1
ATOM 14910 C C . SER B 1 441 ? 61.688 -67.958 3.419 1.00 65.64 1041 SER B C 1
ATOM 14911 O O . SER B 1 441 ? 61.514 -66.938 4.091 1.00 64.10 1041 SER B O 1
ATOM 14919 N N . ILE B 1 442 ? 61.720 -67.960 2.088 1.00 66.00 1042 ILE B N 1
ATOM 14920 C CA . ILE B 1 442 ? 61.512 -66.763 1.284 1.00 55.37 1042 ILE B CA 1
ATOM 14921 C C . ILE B 1 442 ? 60.339 -67.010 0.344 1.00 64.26 1042 ILE B C 1
ATOM 14922 O O . ILE B 1 442 ? 60.271 -68.057 -0.311 1.00 64.66 1042 ILE B O 1
ATOM 14938 N N . ARG B 1 443 ? 59.419 -66.052 0.287 1.00 54.10 1043 ARG B N 1
ATOM 14939 C CA . ARG B 1 443 ? 58.420 -65.977 -0.768 1.00 55.61 1043 ARG B CA 1
ATOM 14940 C C . ARG B 1 443 ? 58.710 -64.752 -1.625 1.00 52.74 1043 ARG B C 1
ATOM 14941 O O . ARG B 1 443 ? 59.063 -63.689 -1.104 1.00 56.83 1043 ARG B O 1
ATOM 14962 N N . LEU B 1 444 ? 58.567 -64.905 -2.937 1.00 57.30 1044 LEU B N 1
ATOM 14963 C CA . LEU B 1 444 ? 58.718 -63.804 -3.877 1.00 53.85 1044 LEU B CA 1
ATOM 14964 C C . LEU B 1 444 ? 57.350 -63.458 -4.446 1.00 52.22 1044 LEU B C 1
ATOM 14965 O O . LEU B 1 444 ? 56.619 -64.344 -4.901 1.00 52.49 1044 LEU B O 1
ATOM 14981 N N . LYS B 1 445 ? 57.002 -62.176 -4.397 1.00 59.89 1045 LYS B N 1
ATOM 14982 C CA . LYS B 1 445 ? 55.767 -61.674 -4.974 1.00 62.89 1045 LYS B CA 1
ATOM 14983 C C . LYS B 1 445 ? 56.073 -60.405 -5.756 1.00 51.62 1045 LYS B C 1
ATOM 14984 O O . LYS B 1 445 ? 57.103 -59.757 -5.553 1.00 54.19 1045 LYS B O 1
ATOM 15003 N N . MET B 1 446 ? 55.162 -60.056 -6.659 1.00 57.71 1046 MET B N 1
ATOM 15004 C CA . MET B 1 446 ? 55.285 -58.835 -7.438 1.00 60.83 1046 MET B CA 1
ATOM 15005 C C . MET B 1 446 ? 53.905 -58.223 -7.619 1.00 56.30 1046 MET B C 1
ATOM 15006 O O . MET B 1 446 ? 52.879 -58.889 -7.463 1.00 57.92 1046 MET B O 1
ATOM 15020 N N . SER B 1 447 ? 53.897 -56.935 -7.953 1.00 55.53 1047 SER B N 1
ATOM 15021 C CA . SER B 1 447 ? 52.686 -56.223 -8.337 1.00 51.81 1047 SER B CA 1
ATOM 15022 C C . SER B 1 447 ? 52.983 -55.435 -9.581 1.00 54.94 1047 SER B C 1
ATOM 15023 O O . SER B 1 447 ? 54.016 -54.733 -9.657 1.00 50.99 1047 SER B O 1
ATOM 15031 N N . PRO B 1 448 ? 52.131 -55.491 -10.620 1.00 48.30 1048 PRO B N 1
ATOM 15032 C CA . PRO B 1 448 ? 52.353 -54.662 -11.809 1.00 53.89 1048 PRO B CA 1
ATOM 15033 C C . PRO B 1 448 ? 52.209 -53.174 -11.542 1.00 51.39 1048 PRO B C 1
ATOM 15034 O O . PRO B 1 448 ? 52.549 -52.370 -12.419 1.00 63.60 1048 PRO B O 1
ATOM 15045 N N . GLY B 1 449 ? 51.719 -52.789 -10.371 1.00 54.65 1049 GLY B N 1
ATOM 15046 C CA . GLY B 1 449 ? 51.527 -51.393 -10.054 1.00 59.54 1049 GLY B CA 1
ATOM 15047 C C . GLY B 1 449 ? 50.115 -50.926 -10.347 1.00 56.82 1049 GLY B C 1
ATOM 15048 O O . GLY B 1 449 ? 49.150 -51.696 -10.379 1.00 53.45 1049 GLY B O 1
ATOM 15052 N N . CYS B 1 450 ? 50.005 -49.621 -10.567 1.00 59.11 1050 CYS B N 1
ATOM 15053 C CA . CYS B 1 450 ? 48.718 -48.976 -10.819 1.00 54.05 1050 CYS B CA 1
ATOM 15054 C C . CYS B 1 450 ? 48.446 -49.079 -12.312 1.00 61.31 1050 CYS B C 1
ATOM 15055 O O . CYS B 1 450 ? 48.819 -48.210 -13.102 1.00 61.07 1050 CYS B O 1
ATOM 15063 N N . HIS B 1 451 ? 47.784 -50.168 -12.698 1.00 61.05 1051 HIS B N 1
ATOM 15064 C CA . HIS B 1 451 ? 47.596 -50.535 -14.094 1.00 62.51 1051 HIS B CA 1
ATOM 15065 C C . HIS B 1 451 ? 46.129 -50.838 -14.347 1.00 65.29 1051 HIS B C 1
ATOM 15066 O O . HIS B 1 451 ? 45.496 -51.554 -13.565 1.00 67.49 1051 HIS B O 1
ATOM 15081 N N . THR B 1 452 ? 45.595 -50.289 -15.436 1.00 67.03 1052 THR B N 1
ATOM 15082 C CA . THR B 1 452 ? 44.247 -50.592 -15.896 1.00 72.82 1052 THR B CA 1
ATOM 15083 C C . THR B 1 452 ? 44.316 -51.147 -17.312 1.00 70.13 1052 THR B C 1
ATOM 15084 O O . THR B 1 452 ? 45.029 -50.601 -18.164 1.00 66.08 1052 THR B O 1
ATOM 15095 N N . GLN B 1 453 ? 43.583 -52.229 -17.557 1.00 67.50 1053 GLN B N 1
ATOM 15096 C CA A GLN B 1 453 ? 43.506 -52.793 -18.897 0.45 75.99 1053 GLN B CA 1
ATOM 15097 C CA B GLN B 1 453 ? 43.480 -52.810 -18.887 0.55 75.67 1053 GLN B CA 1
ATOM 15098 C C . GLN B 1 453 ? 42.574 -52.009 -19.812 1.00 76.57 1053 GLN B C 1
ATOM 15099 O O . GLN B 1 453 ? 42.547 -52.283 -21.017 1.00 79.47 1053 GLN B O 1
ATOM 15126 N N . ASP B 1 454 ? 41.828 -51.043 -19.280 1.00 70.26 1054 ASP B N 1
ATOM 15127 C CA . ASP B 1 454 ? 40.880 -50.240 -20.052 1.00 74.93 1054 ASP B CA 1
ATOM 15128 C C . ASP B 1 454 ? 41.113 -48.765 -19.749 1.00 66.22 1054 ASP B C 1
ATOM 15129 O O . ASP B 1 454 ? 40.299 -48.115 -19.082 1.00 68.85 1054 ASP B O 1
ATOM 15138 N N . PRO B 1 455 ? 42.226 -48.202 -20.226 1.00 65.77 1055 PRO B N 1
ATOM 15139 C CA . PRO B 1 455 ? 42.530 -46.800 -19.891 1.00 67.95 1055 PRO B CA 1
ATOM 15140 C C . PRO B 1 455 ? 41.509 -45.802 -20.412 1.00 65.70 1055 PRO B C 1
ATOM 15141 O O . PRO B 1 455 ? 41.348 -44.732 -19.812 1.00 69.33 1055 PRO B O 1
ATOM 15152 N N . LEU B 1 456 ? 40.820 -46.106 -21.513 1.00 65.21 1056 LEU B N 1
ATOM 15153 C CA . LEU B 1 456 ? 39.844 -45.179 -22.070 1.00 77.29 1056 LEU B CA 1
ATOM 15154 C C . LEU B 1 456 ? 38.480 -45.265 -21.397 1.00 77.42 1056 LEU B C 1
ATOM 15155 O O . LEU B 1 456 ? 37.641 -44.387 -21.627 1.00 77.27 1056 LEU B O 1
ATOM 15171 N N . ASP B 1 457 ? 38.238 -46.292 -20.578 1.00 79.88 1057 ASP B N 1
ATOM 15172 C CA . ASP B 1 457 ? 36.938 -46.504 -19.960 1.00 81.88 1057 ASP B CA 1
ATOM 15173 C C . ASP B 1 457 ? 36.956 -46.471 -18.440 1.00 82.39 1057 ASP B C 1
ATOM 15174 O O . ASP B 1 457 ? 35.892 -46.287 -17.837 1.00 88.05 1057 ASP B O 1
ATOM 15183 N N . VAL B 1 458 ? 38.118 -46.646 -17.805 1.00 77.16 1058 VAL B N 1
ATOM 15184 C CA . VAL B 1 458 ? 38.170 -46.646 -16.349 1.00 77.45 1058 VAL B CA 1
ATOM 15185 C C . VAL B 1 458 ? 37.638 -45.321 -15.824 1.00 77.44 1058 VAL B C 1
ATOM 15186 O O . VAL B 1 458 ? 37.917 -44.250 -16.379 1.00 107.01 1058 VAL B O 1
ATOM 15199 N N . GLN B 1 459 ? 36.862 -45.387 -14.745 1.00 88.02 1059 GLN B N 1
ATOM 15200 C CA . GLN B 1 459 ? 36.226 -44.190 -14.212 1.00 98.73 1059 GLN B CA 1
ATOM 15201 C C . GLN B 1 459 ? 37.237 -43.374 -13.411 1.00 84.14 1059 GLN B C 1
ATOM 15202 O O . GLN B 1 459 ? 37.967 -43.910 -12.568 1.00 81.17 1059 GLN B O 1
ATOM 15216 N N . LEU B 1 460 ? 37.272 -42.074 -13.691 1.00 79.00 1060 LEU B N 1
ATOM 15217 C CA . LEU B 1 460 ? 38.247 -41.157 -13.133 1.00 72.61 1060 LEU B CA 1
ATOM 15218 C C . LEU B 1 460 ? 37.533 -39.964 -12.514 1.00 71.77 1060 LEU B C 1
ATOM 15219 O O . LEU B 1 460 ? 36.373 -39.676 -12.818 1.00 77.16 1060 LEU B O 1
ATOM 15235 N N . ASP B 1 461 ? 38.249 -39.275 -11.631 1.00 63.39 1061 ASP B N 1
ATOM 15236 C CA . ASP B 1 461 ? 37.827 -37.972 -11.132 1.00 61.74 1061 ASP B CA 1
ATOM 15237 C C . ASP B 1 461 ? 39.019 -37.029 -11.245 1.00 62.26 1061 ASP B C 1
ATOM 15238 O O . ASP B 1 461 ? 40.036 -37.386 -11.848 1.00 58.46 1061 ASP B O 1
ATOM 15247 N N . ASP B 1 462 ? 38.927 -35.839 -10.653 1.00 58.28 1062 ASP B N 1
ATOM 15248 C CA . ASP B 1 462 ? 39.989 -34.855 -10.825 1.00 61.83 1062 ASP B CA 1
ATOM 15249 C C . ASP B 1 462 ? 41.331 -35.335 -10.284 1.00 63.88 1062 ASP B C 1
ATOM 15250 O O . ASP B 1 462 ? 42.359 -34.733 -10.613 1.00 61.85 1062 ASP B O 1
ATOM 15259 N N . ARG B 1 463 ? 41.350 -36.397 -9.473 1.00 59.57 1063 ARG B N 1
ATOM 15260 C CA . ARG B 1 463 ? 42.620 -36.951 -9.013 1.00 59.69 1063 ARG B CA 1
ATOM 15261 C C . ARG B 1 463 ? 43.391 -37.637 -10.135 1.00 65.07 1063 ARG B C 1
ATOM 15262 O O . ARG B 1 463 ? 44.620 -37.746 -10.055 1.00 63.69 1063 ARG B O 1
ATOM 15283 N N . HIS B 1 464 ? 42.702 -38.118 -11.172 1.00 62.64 1064 HIS B N 1
ATOM 15284 C CA . HIS B 1 464 ? 43.339 -38.848 -12.270 1.00 70.43 1064 HIS B CA 1
ATOM 15285 C C . HIS B 1 464 ? 44.250 -39.935 -11.705 1.00 63.08 1064 HIS B C 1
ATOM 15286 O O . HIS B 1 464 ? 45.465 -39.952 -11.908 1.00 66.33 1064 HIS B O 1
ATOM 15300 N N . TYR B 1 465 ? 43.618 -40.855 -10.980 1.00 60.99 1065 TYR B N 1
ATOM 15301 C CA . TYR B 1 465 ? 44.299 -41.744 -10.048 1.00 64.88 1065 TYR B CA 1
ATOM 15302 C C . TYR B 1 465 ? 43.787 -43.161 -10.240 1.00 67.28 1065 TYR B C 1
ATOM 15303 O O . TYR B 1 465 ? 42.584 -43.411 -10.124 1.00 66.97 1065 TYR B O 1
ATOM 15321 N N . ILE B 1 466 ? 44.704 -44.080 -10.531 1.00 69.65 1066 ILE B N 1
ATOM 15322 C CA . ILE B 1 466 ? 44.392 -45.487 -10.752 1.00 59.28 1066 ILE B CA 1
ATOM 15323 C C . ILE B 1 466 ? 44.924 -46.273 -9.563 1.00 62.44 1066 ILE B C 1
ATOM 15324 O O . ILE B 1 466 ? 46.067 -46.068 -9.137 1.00 58.65 1066 ILE B O 1
ATOM 15340 N N . SER B 1 467 ? 44.094 -47.160 -9.023 1.00 59.22 1067 SER B N 1
ATOM 15341 C CA . SER B 1 467 ? 44.477 -47.930 -7.853 1.00 61.67 1067 SER B CA 1
ATOM 15342 C C . SER B 1 467 ? 45.541 -48.966 -8.212 1.00 61.41 1067 SER B C 1
ATOM 15343 O O . SER B 1 467 ? 45.792 -49.273 -9.381 1.00 60.84 1067 SER B O 1
ATOM 15351 N N . CYS B 1 468 ? 46.171 -49.508 -7.172 1.00 64.48 1068 CYS B N 1
ATOM 15352 C CA . CYS B 1 468 ? 47.264 -50.457 -7.325 1.00 61.73 1068 CYS B CA 1
ATOM 15353 C C . CYS B 1 468 ? 46.731 -51.884 -7.334 1.00 61.70 1068 CYS B C 1
ATOM 15354 O O . CYS B 1 468 ? 45.871 -52.245 -6.527 1.00 59.71 1068 CYS B O 1
ATOM 15362 N N . ILE B 1 469 ? 47.249 -52.691 -8.254 1.00 59.44 1069 ILE B N 1
ATOM 15363 C CA . ILE B 1 469 ? 46.834 -54.088 -8.381 1.00 60.19 1069 ILE B CA 1
ATOM 15364 C C . ILE B 1 469 ? 47.465 -54.892 -7.250 1.00 54.67 1069 ILE B C 1
ATOM 15365 O O . ILE B 1 469 ? 48.651 -54.699 -6.946 1.00 57.30 1069 ILE B O 1
ATOM 15381 N N . PRO B 1 470 ? 46.728 -55.798 -6.603 1.00 61.93 1070 PRO B N 1
ATOM 15382 C CA . PRO B 1 470 ? 47.314 -56.553 -5.489 1.00 56.49 1070 PRO B CA 1
ATOM 15383 C C . PRO B 1 470 ? 48.449 -57.457 -5.945 1.00 53.94 1070 PRO B C 1
ATOM 15384 O O . PRO B 1 470 ? 48.565 -57.825 -7.117 1.00 56.65 1070 PRO B O 1
ATOM 15395 N N . LYS B 1 471 ? 49.295 -57.815 -4.983 1.00 57.75 1071 LYS B N 1
ATOM 15396 C CA . LYS B 1 471 ? 50.483 -58.603 -5.272 1.00 64.96 1071 LYS B CA 1
ATOM 15397 C C . LYS B 1 471 ? 50.124 -59.965 -5.851 1.00 62.45 1071 LYS B C 1
ATOM 15398 O O . LYS B 1 471 ? 49.112 -60.575 -5.495 1.00 64.66 1071 LYS B O 1
ATOM 15417 N N . ILE B 1 472 ? 50.984 -60.444 -6.746 1.00 63.37 1072 ILE B N 1
ATOM 15418 C CA . ILE B 1 472 ? 50.888 -61.779 -7.324 1.00 63.30 1072 ILE B CA 1
ATOM 15419 C C . ILE B 1 472 ? 52.006 -62.627 -6.735 1.00 62.98 1072 ILE B C 1
ATOM 15420 O O . ILE B 1 472 ? 53.150 -62.172 -6.624 1.00 66.25 1072 ILE B O 1
ATOM 15436 N N . SER B 1 473 ? 51.674 -63.857 -6.354 1.00 72.02 1073 SER B N 1
ATOM 15437 C CA . SER B 1 473 ? 52.645 -64.744 -5.724 1.00 60.45 1073 SER B CA 1
ATOM 15438 C C . SER B 1 473 ? 53.467 -65.449 -6.797 1.00 64.81 1073 SER B C 1
ATOM 15439 O O . SER B 1 473 ? 52.914 -66.142 -7.658 1.00 67.67 1073 SER B O 1
ATOM 15447 N N . LEU B 1 474 ? 54.789 -65.274 -6.743 1.00 64.41 1074 LEU B N 1
ATOM 15448 C CA . LEU B 1 474 ? 55.680 -65.866 -7.732 1.00 62.53 1074 LEU B CA 1
ATOM 15449 C C . LEU B 1 474 ? 56.225 -67.223 -7.305 1.00 64.94 1074 LEU B C 1
ATOM 15450 O O . LEU B 1 474 ? 56.517 -68.062 -8.166 1.00 64.57 1074 LEU B O 1
ATOM 15466 N N . THR B 1 475 ? 56.379 -67.455 -6.003 1.00 67.37 1075 THR B N 1
ATOM 15467 C CA . THR B 1 475 ? 56.865 -68.727 -5.492 1.00 73.62 1075 THR B CA 1
ATOM 15468 C C . THR B 1 475 ? 56.078 -69.091 -4.241 1.00 72.70 1075 THR B C 1
ATOM 15469 O O . THR B 1 475 ? 55.466 -68.235 -3.597 1.00 76.30 1075 THR B O 1
ATOM 15480 N N . LYS B 1 476 ? 56.092 -70.379 -3.910 1.00 67.35 1076 LYS B N 1
ATOM 15481 C CA . LYS B 1 476 ? 55.622 -70.832 -2.609 1.00 84.46 1076 LYS B CA 1
ATOM 15482 C C . LYS B 1 476 ? 56.708 -70.505 -1.583 1.00 70.46 1076 LYS B C 1
ATOM 15483 O O . LYS B 1 476 ? 57.691 -69.821 -1.882 1.00 72.77 1076 LYS B O 1
ATOM 15502 N N . HIS B 1 477 ? 56.552 -70.995 -0.358 1.00 66.03 1077 HIS B N 1
ATOM 15503 C CA . HIS B 1 477 ? 57.613 -70.858 0.630 1.00 69.87 1077 HIS B CA 1
ATOM 15504 C C . HIS B 1 477 ? 58.794 -71.730 0.221 1.00 70.32 1077 HIS B C 1
ATOM 15505 O O . HIS B 1 477 ? 58.654 -72.950 0.073 1.00 73.81 1077 HIS B O 1
ATOM 15519 N N . LEU B 1 478 ? 59.953 -71.106 0.036 1.00 79.86 1078 LEU B N 1
ATOM 15520 C CA . LEU B 1 478 ? 61.173 -71.797 -0.348 1.00 71.38 1078 LEU B CA 1
ATOM 15521 C C . LEU B 1 478 ? 62.212 -71.641 0.751 1.00 71.77 1078 LEU B C 1
ATOM 15522 O O . LEU B 1 478 ? 62.284 -70.603 1.417 1.00 63.65 1078 LEU B O 1
ATOM 15538 N N . ASP B 1 479 ? 63.022 -72.681 0.931 1.00 66.37 1079 ASP B N 1
ATOM 15539 C CA . ASP B 1 479 ? 64.077 -72.638 1.932 1.00 76.70 1079 ASP B CA 1
ATOM 15540 C C . ASP B 1 479 ? 64.951 -71.412 1.704 1.00 67.11 1079 ASP B C 1
ATOM 15541 O O . ASP B 1 479 ? 65.420 -71.166 0.589 1.00 71.32 1079 ASP B O 1
ATOM 15550 N N . MET B 1 480 ? 65.161 -70.637 2.770 1.00 62.98 1080 MET B N 1
ATOM 15551 C CA . MET B 1 480 ? 65.901 -69.386 2.641 1.00 73.57 1080 MET B CA 1
ATOM 15552 C C . MET B 1 480 ? 67.283 -69.631 2.050 1.00 71.26 1080 MET B C 1
ATOM 15553 O O . MET B 1 480 ? 67.700 -68.946 1.109 1.00 64.23 1080 MET B O 1
ATOM 15567 N N . ASP B 1 481 ? 68.008 -70.613 2.589 1.00 77.29 1081 ASP B N 1
ATOM 15568 C CA . ASP B 1 481 ? 69.364 -70.866 2.119 1.00 74.93 1081 ASP B CA 1
ATOM 15569 C C . ASP B 1 481 ? 69.368 -71.277 0.654 1.00 63.20 1081 ASP B C 1
ATOM 15570 O O . ASP B 1 481 ? 70.274 -70.905 -0.101 1.00 71.63 1081 ASP B O 1
ATOM 15579 N N . TYR B 1 482 ? 68.363 -72.046 0.233 1.00 60.99 1082 TYR B N 1
ATOM 15580 C CA . TYR B 1 482 ? 68.264 -72.424 -1.172 1.00 62.27 1082 TYR B CA 1
ATOM 15581 C C . TYR B 1 482 ? 68.109 -71.194 -2.057 1.00 74.74 1082 TYR B C 1
ATOM 15582 O O . TYR B 1 482 ? 68.851 -71.017 -3.030 1.00 81.92 1082 TYR B O 1
ATOM 15600 N N . VAL B 1 483 ? 67.156 -70.321 -1.725 1.00 72.47 1083 VAL B N 1
ATOM 15601 C CA . VAL B 1 483 ? 66.950 -69.113 -2.518 1.00 75.95 1083 VAL B CA 1
ATOM 15602 C C . VAL B 1 483 ? 68.214 -68.266 -2.527 1.00 79.12 1083 VAL B C 1
ATOM 15603 O O . VAL B 1 483 ? 68.579 -67.674 -3.551 1.00 77.57 1083 VAL B O 1
ATOM 15616 N N . GLN B 1 484 ? 68.901 -68.191 -1.386 1.00 77.83 1084 GLN B N 1
ATOM 15617 C CA . GLN B 1 484 ? 70.139 -67.427 -1.307 1.00 78.17 1084 GLN B CA 1
ATOM 15618 C C . GLN B 1 484 ? 71.117 -67.855 -2.397 1.00 82.07 1084 GLN B C 1
ATOM 15619 O O . GLN B 1 484 ? 71.473 -67.066 -3.278 1.00 85.41 1084 GLN B O 1
ATOM 15633 N N . GLN B 1 485 ? 71.533 -69.123 -2.372 1.00 75.69 1085 GLN B N 1
ATOM 15634 C CA . GLN B 1 485 ? 72.625 -69.556 -3.239 1.00 88.50 1085 GLN B CA 1
ATOM 15635 C C . GLN B 1 485 ? 72.234 -69.522 -4.710 1.00 85.85 1085 GLN B C 1
ATOM 15636 O O . GLN B 1 485 ? 73.061 -69.184 -5.565 1.00 100.51 1085 GLN B O 1
ATOM 15650 N N . LYS B 1 486 ? 70.988 -69.880 -5.031 1.00 82.88 1086 LYS B N 1
ATOM 15651 C CA . LYS B 1 486 ? 70.563 -69.839 -6.426 1.00 78.79 1086 LYS B CA 1
ATOM 15652 C C . LYS B 1 486 ? 70.804 -68.457 -7.020 1.00 78.87 1086 LYS B C 1
ATOM 15653 O O . LYS B 1 486 ? 71.222 -68.334 -8.175 1.00 90.51 1086 LYS B O 1
ATOM 15672 N N . LEU B 1 487 ? 70.550 -67.405 -6.239 1.00 91.26 1087 LEU B N 1
ATOM 15673 C CA . LEU B 1 487 ? 70.836 -66.049 -6.692 1.00 83.17 1087 LEU B CA 1
ATOM 15674 C C . LEU B 1 487 ? 72.325 -65.731 -6.608 1.00 88.45 1087 LEU B C 1
ATOM 15675 O O . LEU B 1 487 ? 72.863 -65.032 -7.474 1.00 87.09 1087 LEU B O 1
ATOM 15691 N N . ARG B 1 488 ? 73.007 -66.235 -5.575 1.00 91.16 1088 ARG B N 1
ATOM 15692 C CA . ARG B 1 488 ? 74.434 -65.965 -5.430 1.00 86.32 1088 ARG B CA 1
ATOM 15693 C C . ARG B 1 488 ? 75.237 -66.633 -6.540 1.00 82.84 1088 ARG B C 1
ATOM 15694 O O . ARG B 1 488 ? 76.238 -66.078 -7.010 1.00 84.34 1088 ARG B O 1
ATOM 15715 N N . ASN B 1 489 ? 74.821 -67.828 -6.965 1.00 84.96 1089 ASN B N 1
ATOM 15716 C CA . ASN B 1 489 ? 75.539 -68.523 -8.028 1.00 90.85 1089 ASN B CA 1
ATOM 15717 C C . ASN B 1 489 ? 75.543 -67.708 -9.314 1.00 85.00 1089 ASN B C 1
ATOM 15718 O O . ASN B 1 489 ? 76.531 -67.711 -10.058 1.00 97.67 1089 ASN B O 1
ATOM 15729 N N . LYS B 1 490 ? 74.442 -67.011 -9.599 1.00 80.44 1090 LYS B N 1
ATOM 15730 C CA . LYS B 1 490 ? 74.360 -66.227 -10.824 1.00 90.95 1090 LYS B CA 1
ATOM 15731 C C . LYS B 1 490 ? 75.180 -64.946 -10.735 1.00 91.69 1090 LYS B C 1
ATOM 15732 O O . LYS B 1 490 ? 75.624 -64.428 -11.766 1.00 89.88 1090 LYS B O 1
ATOM 15751 N N . PHE B 1 491 ? 75.386 -64.420 -9.524 1.00 86.25 1091 PHE B N 1
ATOM 15752 C CA . PHE B 1 491 ? 76.224 -63.237 -9.371 1.00 91.63 1091 PHE B CA 1
ATOM 15753 C C . PHE B 1 491 ? 77.626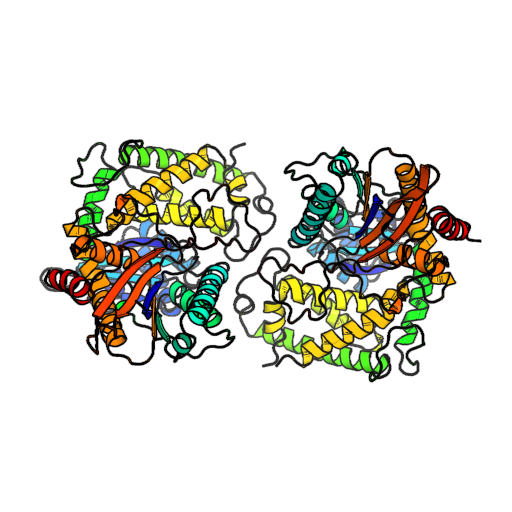 -63.476 -9.916 1.00 104.21 1091 PHE B C 1
ATOM 15754 O O . PHE B 1 491 ? 78.265 -62.545 -10.420 1.00 105.87 1091 PHE B O 1
ATOM 15771 N N . THR B 1 492 ? 78.120 -64.710 -9.826 1.00 96.52 1092 THR B N 1
ATOM 15772 C CA . THR B 1 492 ? 79.459 -65.037 -10.300 1.00 104.79 1092 THR B CA 1
ATOM 15773 C C . THR B 1 492 ? 79.444 -65.246 -11.810 1.00 106.90 1092 THR B C 1
ATOM 15774 O O . THR B 1 492 ? 79.917 -66.271 -12.310 1.00 112.40 1092 THR B O 1
ATOM 15785 N N . ARG B 1 493 ? 78.908 -64.272 -12.539 1.00 107.73 1093 ARG B N 1
ATOM 15786 C CA . ARG B 1 493 ? 78.805 -64.367 -13.990 1.00 105.87 1093 ARG B CA 1
ATOM 15787 C C . ARG B 1 493 ? 80.191 -64.364 -14.626 1.00 126.12 1093 ARG B C 1
ATOM 15788 O O . ARG B 1 493 ? 81.046 -63.545 -14.277 1.00 133.60 1093 ARG B O 1
ATOM 15809 N N . VAL B 1 494 ? 80.408 -65.286 -15.561 1.00 131.52 1094 VAL B N 1
ATOM 15810 C CA . VAL B 1 494 ? 81.693 -65.433 -16.236 1.00 128.85 1094 VAL B CA 1
ATOM 15811 C C . VAL B 1 494 ? 82.786 -65.676 -15.200 1.00 122.85 1094 VAL B C 1
ATOM 15812 O O . VAL B 1 494 ? 83.091 -66.818 -14.859 1.00 117.80 1094 VAL B O 1
#

InterPro domains:
  IPR000560 Histidine phosphatase superfamily, clade-2 [PF00328] (539-1046)
  IPR000560 Histidine phosphatase superfamily, clade-2 [cd07061] (635-729)
  IPR013651 ATP-grasp fold, RimK-type [PF08443] (397-490)
  IPR029033 Histidine phosphatase superfamily [G3DSA:3.40.50.1240] (530-1065)
  IPR029033 Histidine phosphatase superfamily [SSF53254] (499-1067)
  IPR037446 Histidine acid phosphatase, VIP1 family [PTHR12750] (162-1075)
  IPR040557 VIP1, N-terminal [PF18086] (189-277)

Nearest PDB structures (foldseek):
  7tjy-assembly1_T  TM=2.489E-01  e=6.650E+00  Saccharomyces cerevisiae
  3soa-assembly1_A  TM=1.461E-01  e=9.069E+00  Homo sapiens

GO terms:
  GO:0052723 inositol hexakisphosphate 1-kinase activity (F, IDA)
  GO:0052724 inositol hexakisphosphate 3-kinase activity (F, IDA)
  GO:0052841 inositol bisdiphosphate tetrakisphosphate diphosphatase activity (F, IDA)
  GO:0052843 inositol-1-diphosphate-2,3,4,5,6-pentakisphosphate diphosphatase activity (F, IDA)
  GO:0052845 inositol-5-diphosphate-1,2,3,4,6-pentakisphosphate diphosphatase activity (F, IDA)
  GO:0000829 diphosphoinositol pentakisphosphate kinase activity (F, IDA)
  GO:0000830 inositol hexakisphosphate 4-kinase activity (F, IDA)
  GO:0000831 inositol hexakisphosphate 6-kinase activity (F, IDA)
  GO:0032958 inositol phosphate biosynthetic process (P, IDA)
  GO:0052841 inositol bisdiphosphate tetrakisphosphate diphosphatase activity (F, IMP)
  GO:0005737 cytoplasm (C, HDA)
  GO:0030643 intracellular phosphate ion homeostasis (P, IMP)
  GO:0052723 inositol hexakisphosphate 1-kinase activity (F, EXP)

Radius of gyration: 33.99 Å; Cα contacts (8 Å, |Δi|>4): 1622; chains: 2; bounding box: 98×92×68 Å

Sequence (959 aa):
WVFKGLAIIIAAADATPKQKFKHSFTSPIFISLLKGHKEEVVIRRNVNDLKIVLQALRIALDEKAGNPAKIKVLANALEKKLNFPGTKIQLKPVLNKENEVEKVQFILKWGGEPTHSAKYQATELGEQMRQDFDLLNKSILQNIKIFSSSERRVLHTAQYWTRALFGADELGSDEISIRKDLLDDSNAAKDLMDKVKKKLKPLLREGKEAPPQFAWPSKMPEPYLVIKRVVELMNYHKKIMDNNFAKKDVNSMQTRWCTSEDPSLFKERRWDKLFKEFNNAEKVDPSKISELYDTMKYDALHNRRQFLENIFDPGRFMQLRELYKLAKVLFDFICPKEYGISDAEKLDIGLLTSLPLAKQILNDIGDMKNRETPACVAYFTKESHIYTLLNIIYESGIPMRIARNALPELDYLSQITFELYESTDASGQKSHSIRLKMSPGCHTQDPLDVQLDDRHYISCIPKISLTKHLDMDYVQQKLRNKFTRGAKWVFKGLAIIIAAADATPKQKFKHSFTSPIFISLLKGHKEEVVIRNVNDLKIVLQALRIALDEKAGNPAKIKVLANALEKKLNFPGTKIQLKPKVQFILKWGGEPTHSAKYQATELGEQMRQDFDLLNKSILQNIKIFSSSERRVLHTAQYWTRRALFGADELGSDEISIRKDLLDDSNAAKDLMDKVKKKLKPLLREGKEAPPQFAWPSKMPEPYLVIKRVVELMNYHKKIMDNNFAKKDVNSMQTRWCTSEDPSLFKERWDKLFKEFNNAEKVDPSKISELYDTMKYDALHNRQFLENIFDPGRFMQLRELYKLAKVLFDFICPKEYGISDAEKLDIGLLTSLPLAKQILNDIGDMKNRETPACVAYFTKEESHIYTLLNIIYESGIPMRIARNALPELDYLSQITFELYESTDASGQKSHSIRLKMSPGCHTQQDPLDVQLDDRHYISCIPKISLTKHLDMDYVQQKLRNKFTRV

Secondary structure (DSSP, 8-state):
-EEEEEEEEEE--SBPPEEEEEEEE-SHHHHHTTTT--S-EEE--HHHHHHHHHHHHHHHHHT-S-HHHHHHHHHHHHHHTTSTT-EEEEEEEE-TTS-EEEEEEEEEEE-PBPTTHHHHHHHHHHHHHHHHHHH-GGGGGGEEEEE-SSHHHHHHHHHHHHHHHT-S---TTSEEE-HHHHS--TTTHHHHHHHHHHHHHHHHSS--PPSS----TTS--HHHHHHHHHHHHHHHHHHHHHHHHHS-GGGSSS--BTTBSHHHHHHHHHHHHHHTS-TTT--THHHHHHHHHHHHHHHHSHHHHHHHT-----HHHHHHHHHHHHHHHHTGGGGG-SSHHHHHHHHHHHHHHHHHHHHHHHHHHHH-SS-EEEEEEE-HHHHHHHHHHHHHTT---SS-STTSPPP-BT-EEEEEEEEE--STT--EEEEEEEEE--B--S-TTT----TT--PPPPPPEESS--EEHHHHHHHHHHGGG-/--S-EEEEEEEEEE--SBPPEEEEEEEE-SHHHHTTTTT--SPEEE--HHHHHHHHHHHHHHHHTT-S-HHHHHHHHHHHHHHTTSTT-EEEEE--EEEEEEEE-PBPTTHHHHHHHHHHHHHHHHHHH-TTGGGSEEEEE-SSHHHHHHHHHHHHHHTT-SS--GGGSEE-HHHHS--TTTHHHHHHHHHHHGGGGSSS----TTS---TT---HHHHHHHHHHHHHHHHHHHHHHHHHS-GGGT-S--BTT-SHHHHHHHHHHHHHHTSSTTT--HHHHHHHHHHHHHHHHHSHHHHHHHS-----HHHHHHHHHHHHHHHHHGGGGG-SSHHHHHHHHHHHHHHHHHHHHHHHHHHHH-SS-EEEEEEE-HHHHHHHHHHHHHTT---SS-GGGSPPP-TT-EEEEEEEEEE-TTS-EEEEEEEEEE--S--S-TTTS---TT---PPPPPEE----EEHHHHHHHHHHHHS--

B-factor: mean 96.64, std 31.87, range [45.16, 243.78]

Organism: Saccharomyces cerevisiae (strain ATCC 204508 / S288c) (NCBI:txid559292)